Protein AF-0000000070216362 (afdb_homodimer)

Foldseek 3Di:
DPQPQPQPFPQPDPPPPPDDQVLLLVLLVVLLVVLQVVVVVVCVVDVPDPLDPPPVLSVLQSGSVLLVQLLSQLRRGPCSQAPQDQVLPDDSNDQDSLLSLLSSLLSLVRGDDDSNSVSNVSCLVSSLVVLVVVLVVLLVVLDQVVVDVNLLSSLNSLLSSLVSQCPDPDLVSVVCCVVPRLLSSVSSCVSNPLQPDDPPDPPVPDDDFPVVVLSNLSSLSSVLSSLLVQLVQCVQWLDQGSDDLVSHFRFHHDDSCLNNQNDRVSNVVCCVVQPAHPVPGGRLSVLLCQQLDPDDDDLVPHPVLSHDALVSLLSNLSVLLNVLLVCLVVVNLQVSLNSSLSSLVVSVSSLVVNVVVCVVVVRDDHGCSVCSVVSSVSSNVLSVCSNVVHDPQVSNDSDTGSDSVSVVVVCVVPVVPPVD/DPQPQPQPFPQPDPPPPPDDQVLLLVLLVVLLVVLQVVVVVCCVVDVPDPLDPPPVLSVLQSGSVLLVQLLSQLVRGPCSQAPQAQVLPDDSNDQDSLLSLLSSLLSLVRGDDDSNSVSNVSCLVSSLVVLLVVLVVLLVVLDQVVVDVNLLSSLNSLLSSLVSQLPDPDLVSVVCCVVPRLLSSVSSCVSNPLQPDDPPDPPVPDDDFPVVVLSNLSSLSSVLSSLLVQLVQCVQWLDQGSDDLVSHFRFHHDDSLLNNQNDRVSNVVCCVVQPAHSVPGGRLSVLLCQQLDPDDDDLVPHPVLSHDALVSLLSNLSVLLNVLLVCLVVVNLQVSLNSSLSSLVVSVSSLVVNVVVCVVVVDDDHGCSVCSVVSSVSSNVLSVCSNVVHDPQVSNDSDTGSDSVSVVVVCVVPVVPPVD

pLDDT: mean 84.96, std 16.27, range [23.52, 98.62]

Solvent-accessible surface area (backbone atoms only — not comparable to full-atom values): 45828 Å² total; per-residue (Å²): 130,85,71,58,76,40,54,64,35,76,60,68,65,78,71,74,75,75,62,60,63,64,61,42,32,54,53,37,48,50,49,52,49,52,51,51,56,48,47,56,26,44,40,47,28,44,82,78,57,74,76,63,78,56,61,72,42,43,66,42,33,60,33,40,68,42,40,53,51,11,41,49,26,18,46,50,52,52,30,39,67,57,65,54,70,55,63,70,77,60,42,91,83,71,52,56,62,52,30,52,49,24,42,26,58,54,1,23,79,65,38,74,88,40,70,22,33,58,34,41,64,79,39,48,68,57,51,46,53,50,35,50,52,52,36,51,51,47,55,72,63,56,59,57,54,92,73,30,70,63,54,57,42,35,52,50,18,46,52,43,40,49,55,50,50,55,69,46,96,38,48,70,55,33,47,47,40,56,56,56,46,49,51,50,50,54,49,44,41,56,71,53,48,61,57,53,77,76,78,66,69,77,67,77,88,55,81,68,52,58,69,57,44,49,53,50,52,38,44,34,26,50,54,49,52,52,48,46,53,36,21,45,40,22,71,54,22,36,38,79,59,87,67,45,50,59,52,44,66,53,39,51,73,68,60,64,70,61,64,52,38,79,42,59,68,52,34,54,51,45,60,68,66,42,83,52,59,69,87,70,38,53,16,64,39,53,49,53,50,49,39,39,41,91,67,76,68,55,81,91,69,34,71,58,69,68,59,58,51,72,68,54,52,51,52,45,51,36,48,50,38,36,37,52,50,49,28,47,22,55,70,38,40,86,51,36,44,68,38,51,53,46,21,55,53,49,49,50,53,53,47,54,52,51,48,52,56,40,54,70,65,71,51,72,72,33,43,70,60,75,44,41,68,58,52,46,46,52,41,52,49,52,53,51,32,56,73,71,66,54,60,85,44,73,58,60,42,67,55,68,49,70,49,62,59,41,50,50,53,41,43,62,73,67,44,76,63,69,87,106,130,85,72,60,75,41,56,65,38,76,62,69,66,79,70,76,75,76,63,61,62,63,61,42,32,54,53,37,47,49,47,51,50,53,51,52,57,48,46,56,28,44,43,47,31,44,80,78,57,74,72,63,77,55,62,73,43,43,65,42,33,60,33,41,67,43,41,53,49,11,40,49,26,18,48,47,53,51,29,42,65,58,66,55,70,55,62,70,77,60,42,93,82,70,53,56,63,51,29,52,50,24,41,26,57,56,1,23,79,64,37,73,88,38,69,24,35,59,33,41,64,80,39,50,68,58,50,46,52,52,36,51,50,52,36,50,52,46,56,72,63,58,58,56,53,93,74,30,71,62,53,57,41,36,52,49,17,48,51,43,40,49,55,50,50,55,68,45,97,40,49,69,54,33,47,47,41,56,56,56,44,49,49,50,49,54,50,43,41,56,71,54,48,60,58,51,77,78,77,65,71,78,67,78,89,55,82,69,50,58,70,58,44,52,55,51,50,38,44,34,27,51,53,48,52,51,48,46,53,36,20,46,40,21,72,56,21,35,38,80,60,87,67,46,50,61,53,44,66,51,40,51,72,67,61,63,71,58,65,50,38,77,42,61,67,51,34,54,50,44,61,68,66,42,85,48,58,68,88,69,39,53,16,64,38,54,49,55,50,50,39,39,41,89,67,77,68,55,82,90,70,34,72,58,70,67,58,58,51,71,68,57,51,48,50,45,49,35,49,50,39,36,39,52,50,49,27,47,21,56,72,38,39,86,51,36,43,66,39,51,53,44,21,55,52,50,49,50,53,52,48,54,53,51,50,52,55,38,53,70,63,70,52,72,71,35,44,68,59,75,44,42,65,59,53,45,47,53,42,51,49,50,54,52,32,57,71,70,66,54,62,85,43,74,60,61,42,68,53,67,50,71,48,61,59,40,49,51,51,40,42,64,73,69,44,75,61,70,85,107

Radius of gyration: 28.55 Å; Cα contacts (8 Å, |Δi|>4): 1078; chains: 2; bounding box: 65×82×64 Å

Structure (mmCIF, N/CA/C/O backbone):
data_AF-0000000070216362-model_v1
#
loop_
_entity.id
_entity.type
_entity.pdbx_description
1 polymer 'Transcription factor domain-containing protein'
#
loop_
_atom_site.group_PDB
_atom_site.id
_atom_site.type_symbol
_atom_site.label_atom_id
_atom_site.label_alt_id
_atom_site.label_comp_id
_atom_site.label_asym_id
_atom_site.label_entity_id
_atom_site.label_seq_id
_atom_site.pdbx_PDB_ins_code
_atom_site.Cartn_x
_atom_site.Cartn_y
_atom_site.Cartn_z
_atom_site.occupancy
_atom_site.B_iso_or_equiv
_atom_site.auth_seq_id
_atom_site.auth_comp_id
_atom_site.auth_asym_id
_atom_site.auth_atom_id
_atom_site.pdbx_PDB_model_num
ATOM 1 N N . MET A 1 1 ? -8.008 22.672 -13.289 1 23.52 1 MET A N 1
ATOM 2 C CA . MET A 1 1 ? -8.578 23.391 -12.156 1 23.52 1 MET A CA 1
ATOM 3 C C . MET A 1 1 ? -7.598 24.422 -11.625 1 23.52 1 MET A C 1
ATOM 5 O O . MET A 1 1 ? -6.461 24.094 -11.281 1 23.52 1 MET A O 1
ATOM 9 N N . ASP A 1 2 ? -7.785 25.562 -12.039 1 28.02 2 ASP A N 1
ATOM 10 C CA . ASP A 1 2 ? -7.008 26.734 -11.648 1 28.02 2 ASP A CA 1
ATOM 11 C C . ASP A 1 2 ? -7.082 26.953 -10.141 1 28.02 2 ASP A C 1
ATOM 13 O O . ASP A 1 2 ? -8.156 27.219 -9.594 1 28.02 2 ASP A O 1
ATOM 17 N N . THR A 1 3 ? -6.301 26.297 -9.398 1 32.84 3 THR A N 1
ATOM 18 C CA . THR A 1 3 ? -6.234 26.484 -7.953 1 32.84 3 THR A CA 1
ATOM 19 C C . THR A 1 3 ? -5.77 27.891 -7.613 1 32.84 3 THR A C 1
ATOM 21 O O . THR A 1 3 ? -4.578 28.203 -7.68 1 32.84 3 THR A O 1
ATOM 24 N N . GLY A 1 4 ? -6.539 28.828 -7.969 1 29.27 4 GLY A N 1
ATOM 25 C CA . GLY A 1 4 ? -6.223 30.172 -7.523 1 29.27 4 GLY A CA 1
ATOM 26 C C . GLY A 1 4 ? -5.914 30.25 -6.039 1 29.27 4 GLY A C 1
ATOM 27 O O . GLY A 1 4 ? -6.453 29.484 -5.246 1 29.27 4 GLY A O 1
ATOM 28 N N . ALA A 1 5 ? -4.809 30.812 -5.648 1 31.34 5 ALA A N 1
ATOM 29 C CA . ALA A 1 5 ? -4.145 31 -4.359 1 31.34 5 ALA A CA 1
ATOM 30 C C . ALA A 1 5 ? -5.012 31.828 -3.41 1 31.34 5 ALA A C 1
ATOM 32 O O . ALA A 1 5 ? -5.156 33.031 -3.586 1 31.34 5 ALA A O 1
ATOM 33 N N . ASP A 1 6 ? -6.121 31.516 -3.143 1 30.81 6 ASP A N 1
ATOM 34 C CA . ASP A 1 6 ? -6.738 32.344 -2.102 1 30.81 6 ASP A CA 1
ATOM 35 C C . ASP A 1 6 ? -6.082 32.094 -0.746 1 30.81 6 ASP A C 1
ATOM 37 O O . ASP A 1 6 ? -6.066 30.953 -0.257 1 30.81 6 ASP A O 1
ATOM 41 N N . VAL A 1 7 ? -5.113 32.875 -0.251 1 33.97 7 VAL A N 1
ATOM 42 C CA . VAL A 1 7 ? -4.129 32.781 0.823 1 33.97 7 VAL A CA 1
ATOM 43 C C . VAL A 1 7 ? -4.773 33.188 2.148 1 33.97 7 VAL A C 1
ATOM 45 O O . VAL A 1 7 ? -5.086 34.344 2.363 1 33.97 7 VAL A O 1
ATOM 48 N N . CYS A 1 8 ? -5.707 32.531 2.652 1 34.22 8 CYS A N 1
ATOM 49 C CA . CYS A 1 8 ? -6.121 33 3.967 1 34.22 8 CYS A CA 1
ATOM 50 C C . CYS A 1 8 ? -5.012 32.812 4.992 1 34.22 8 CYS A C 1
ATOM 52 O O . CYS A 1 8 ? -5.246 32.906 6.195 1 34.22 8 CYS A O 1
ATOM 54 N N . ALA A 1 9 ? -3.994 32.031 4.773 1 38.22 9 ALA A N 1
ATOM 55 C CA . ALA A 1 9 ? -2.988 31.844 5.816 1 38.22 9 ALA A CA 1
ATOM 56 C C . ALA A 1 9 ? -2.359 33.188 6.211 1 38.22 9 ALA A C 1
ATOM 58 O O . ALA A 1 9 ? -2.35 34.125 5.422 1 38.22 9 ALA A O 1
ATOM 59 N N . SER A 1 10 ? -2.197 33.406 7.508 1 41.31 10 SER A N 1
ATOM 60 C CA . SER A 1 10 ? -1.426 34.562 7.957 1 41.31 10 SER A CA 1
ATOM 61 C C . SER A 1 10 ? -0.171 34.75 7.109 1 41.31 10 SER A C 1
ATOM 63 O O . SER A 1 10 ? 0.496 33.781 6.75 1 41.31 10 SER A O 1
ATOM 65 N N . THR A 1 11 ? -0.285 35.719 6.215 1 45.47 11 THR A N 1
ATOM 66 C CA . THR A 1 11 ? 0.874 36.062 5.402 1 45.47 11 THR A CA 1
ATOM 67 C C . THR A 1 11 ? 2.104 36.281 6.281 1 45.47 11 THR A C 1
ATOM 69 O O . THR A 1 11 ? 2.061 37.062 7.242 1 45.47 11 THR A O 1
ATOM 72 N N . PRO A 1 12 ? 2.998 35.312 6.258 1 48.19 12 PRO A N 1
ATOM 73 C CA . PRO A 1 12 ? 4.234 35.562 7.004 1 48.19 12 PRO A CA 1
ATOM 74 C C . PRO A 1 12 ? 4.734 37 6.852 1 48.19 12 PRO A C 1
ATOM 76 O O . PRO A 1 12 ? 4.703 37.562 5.75 1 48.19 12 PRO A O 1
ATOM 79 N N . THR A 1 13 ? 4.418 37.844 7.82 1 43.16 13 THR A N 1
ATOM 80 C CA . THR A 1 13 ? 5.094 39.125 7.789 1 43.16 13 THR A CA 1
ATOM 81 C C . THR A 1 13 ? 6.602 38.969 7.68 1 43.16 13 THR A C 1
ATOM 83 O O . THR A 1 13 ? 7.152 37.969 8.164 1 43.16 13 THR A O 1
ATOM 86 N N . ALA A 1 14 ? 7.195 39.469 6.656 1 44.91 14 ALA A N 1
ATOM 87 C CA . ALA A 1 14 ? 8.641 39.469 6.453 1 44.91 14 ALA A CA 1
ATOM 88 C C . ALA A 1 14 ? 9.383 39.469 7.785 1 44.91 14 ALA A C 1
ATOM 90 O O . ALA A 1 14 ? 9.227 40.375 8.594 1 44.91 14 ALA A O 1
ATOM 91 N N . SER A 1 15 ? 9.445 38.375 8.414 1 43.44 15 SER A N 1
ATOM 92 C CA . SER A 1 15 ? 10.227 38.469 9.648 1 43.44 15 SER A CA 1
ATOM 93 C C . SER A 1 15 ? 11.5 39.281 9.438 1 43.44 15 SER A C 1
ATOM 95 O O . SER A 1 15 ? 12.188 39.125 8.43 1 43.44 15 SER A O 1
ATOM 97 N N . GLY A 1 16 ? 11.547 40.344 9.914 1 43.34 16 GLY A N 1
ATOM 98 C CA . GLY A 1 16 ? 12.68 41.219 10.148 1 43.34 16 GLY A CA 1
ATOM 99 C C . GLY A 1 16 ? 13.945 40.469 10.531 1 43.34 16 GLY A C 1
ATOM 100 O O . GLY A 1 16 ? 14.828 41.031 11.18 1 43.34 16 GLY A O 1
ATOM 101 N N . ARG A 1 17 ? 13.914 39.156 10.648 1 49.12 17 ARG A N 1
ATOM 102 C CA . ARG A 1 17 ? 15.141 38.625 11.234 1 49.12 17 ARG A CA 1
ATOM 103 C C . ARG A 1 17 ? 16.328 38.844 10.297 1 49.12 17 ARG A C 1
ATOM 105 O O . ARG A 1 17 ? 16.422 38.188 9.266 1 49.12 17 ARG A O 1
ATOM 112 N N . SER A 1 18 ? 16.734 39.906 10.195 1 52.41 18 SER A N 1
ATOM 113 C CA . SER A 1 18 ? 17.859 40.531 9.5 1 52.41 18 SER A CA 1
ATOM 114 C C . SER A 1 18 ? 19.156 39.781 9.742 1 52.41 18 SER A C 1
ATOM 116 O O . SER A 1 18 ? 19.953 40.156 10.594 1 52.41 18 SER A O 1
ATOM 118 N N . GLN A 1 19 ? 19.062 38.469 9.883 1 63.22 19 GLN A N 1
ATOM 119 C CA . GLN A 1 19 ? 20.438 37.938 9.984 1 63.22 19 GLN A CA 1
ATOM 120 C C . GLN A 1 19 ? 21.203 38.156 8.68 1 63.22 19 GLN A C 1
ATOM 122 O O . GLN A 1 19 ? 20.594 38.25 7.609 1 63.22 19 GLN A O 1
ATOM 127 N N . PRO A 1 20 ? 22.422 38.281 8.852 1 72.81 20 PRO A N 1
ATOM 128 C CA . PRO A 1 20 ? 23.266 38.562 7.699 1 72.81 20 PRO A CA 1
ATOM 129 C C . PRO A 1 20 ? 23.203 37.469 6.629 1 72.81 20 PRO A C 1
ATOM 131 O O . PRO A 1 20 ? 23.188 36.281 6.949 1 72.81 20 PRO A O 1
ATOM 134 N N . ILE A 1 21 ? 22.938 37.812 5.48 1 82.69 21 ILE A N 1
ATOM 135 C CA . ILE A 1 21 ? 22.906 37 4.273 1 82.69 21 ILE A CA 1
ATOM 136 C C . ILE A 1 21 ? 24.109 36.062 4.25 1 82.69 21 ILE A C 1
ATOM 138 O O . ILE A 1 21 ? 24.016 34.938 3.736 1 82.69 21 ILE A O 1
ATOM 142 N N . ALA A 1 22 ? 25.109 36.469 4.996 1 84.75 22 ALA A N 1
ATOM 143 C CA . ALA A 1 22 ? 26.328 35.688 5 1 84.75 22 ALA A CA 1
ATOM 144 C C . ALA A 1 22 ? 26.156 34.375 5.77 1 84.75 22 ALA A C 1
ATOM 146 O O . ALA A 1 22 ? 26.688 33.344 5.379 1 84.75 22 ALA A O 1
ATOM 147 N N . ILE A 1 23 ? 25.438 34.438 6.781 1 89.44 23 ILE A N 1
ATOM 148 C CA . ILE A 1 23 ? 25.203 33.219 7.59 1 89.44 23 ILE A CA 1
ATOM 149 C C . ILE A 1 23 ? 24.359 32.219 6.809 1 89.44 23 ILE A C 1
ATOM 151 O O . ILE A 1 23 ? 24.656 31.031 6.801 1 89.44 23 ILE A O 1
ATOM 155 N N . LEU A 1 24 ? 23.422 32.75 6.168 1 93.25 24 LEU A N 1
ATOM 156 C CA . LEU A 1 24 ? 22.578 31.891 5.359 1 93.25 24 LEU A CA 1
ATOM 157 C C . LEU A 1 24 ? 23.375 31.266 4.215 1 93.25 24 LEU A C 1
ATOM 159 O O . LEU A 1 24 ? 23.172 30.094 3.875 1 93.25 24 LEU A O 1
ATOM 163 N N . GLN A 1 25 ? 24.281 32.094 3.658 1 94.75 25 GLN A N 1
ATOM 164 C CA . GLN A 1 25 ? 25.078 31.562 2.547 1 94.75 25 GLN A CA 1
ATOM 165 C C . GLN A 1 25 ? 25.953 30.391 2.994 1 94.75 25 GLN A C 1
ATOM 167 O O . GLN A 1 25 ? 26.156 29.453 2.238 1 94.75 25 GLN A O 1
ATOM 172 N N . SER A 1 26 ? 26.438 30.484 4.164 1 94.06 26 SER A N 1
ATOM 173 C CA . SER A 1 26 ? 27.25 29.375 4.684 1 94.06 26 SER A CA 1
ATOM 174 C C . SER A 1 26 ? 26.438 28.094 4.781 1 94.06 26 SER A C 1
ATOM 176 O O . SER A 1 26 ? 26.938 27.016 4.457 1 94.06 26 SER A O 1
ATOM 178 N N . ARG A 1 27 ? 25.281 28.203 5.223 1 95 27 ARG A N 1
ATOM 179 C CA . ARG A 1 27 ? 24.391 27.047 5.328 1 95 27 ARG A CA 1
ATOM 180 C C . ARG A 1 27 ? 24.047 26.484 3.951 1 95 27 ARG A C 1
ATOM 182 O O . ARG A 1 27 ? 24.016 25.281 3.754 1 95 27 ARG A O 1
ATOM 189 N N . VAL A 1 28 ? 23.781 27.344 3.078 1 96.38 28 VAL A N 1
ATOM 190 C CA . VAL A 1 28 ? 23.469 26.969 1.706 1 96.38 28 VAL A CA 1
ATOM 191 C C . VAL A 1 28 ? 24.656 26.25 1.073 1 96.38 28 VAL A C 1
ATOM 193 O O . VAL A 1 28 ? 24.484 25.266 0.369 1 96.38 28 VAL A O 1
ATOM 196 N N . ASP A 1 29 ? 25.812 26.766 1.372 1 95.56 29 ASP A N 1
ATOM 197 C CA . ASP A 1 29 ? 27.031 26.125 0.873 1 95.56 29 ASP A CA 1
ATOM 198 C C . ASP A 1 29 ? 27.188 24.719 1.438 1 95.56 29 ASP A C 1
ATOM 200 O O . ASP A 1 29 ? 27.609 23.797 0.731 1 95.56 29 ASP A O 1
ATOM 204 N N . GLU A 1 30 ? 26.891 24.625 2.646 1 95.75 30 GLU A N 1
ATOM 205 C CA . GLU A 1 30 ? 26.953 23.297 3.27 1 95.75 30 GLU A CA 1
ATOM 206 C C . GLU A 1 30 ? 25.984 22.328 2.596 1 95.75 30 GLU A C 1
ATOM 208 O O . GLU A 1 30 ? 26.344 21.188 2.324 1 95.75 30 GLU A O 1
ATOM 213 N N . LEU A 1 31 ? 24.812 22.766 2.371 1 95.94 31 LEU A N 1
ATOM 214 C CA . LEU A 1 31 ? 23.812 21.953 1.704 1 95.94 31 LEU A CA 1
ATOM 215 C C . LEU A 1 31 ? 24.281 21.547 0.31 1 95.94 31 LEU A C 1
ATOM 217 O O . LEU A 1 31 ? 24.156 20.375 -0.076 1 95.94 31 LEU A O 1
ATOM 221 N N . CYS A 1 32 ? 24.781 22.484 -0.406 1 95.12 32 CYS A N 1
ATOM 222 C CA . CYS A 1 32 ? 25.297 22.219 -1.744 1 95.12 32 CYS A CA 1
ATOM 223 C C . CYS A 1 32 ? 26.422 21.188 -1.697 1 95.12 32 CYS A C 1
ATOM 225 O O . CYS A 1 32 ? 26.469 20.281 -2.533 1 95.12 32 CYS A O 1
ATOM 227 N N . SER A 1 33 ? 27.266 21.328 -0.725 1 93.88 33 SER A N 1
ATOM 228 C CA . SER A 1 33 ? 28.375 20.391 -0.555 1 93.88 33 SER A CA 1
ATOM 229 C C . SER A 1 33 ? 27.875 18.984 -0.242 1 93.88 33 SER A C 1
ATOM 231 O O . SER A 1 33 ? 28.391 18 -0.776 1 93.88 33 SER A O 1
ATOM 233 N N . GLN A 1 34 ? 26.906 18.906 0.606 1 93.19 34 GLN A N 1
ATOM 234 C CA . GLN A 1 34 ? 26.344 17.609 0.946 1 93.19 34 GLN A CA 1
ATOM 235 C C . GLN A 1 34 ? 25.688 16.953 -0.267 1 93.19 34 GLN A C 1
ATOM 237 O O . GLN A 1 34 ? 25.812 15.75 -0.482 1 93.19 34 GLN A O 1
ATOM 242 N N . LEU A 1 35 ? 24.984 17.734 -1.055 1 92.44 35 LEU A N 1
ATOM 243 C CA . LEU A 1 35 ? 24.328 17.219 -2.258 1 92.44 35 LEU A CA 1
ATOM 244 C C . LEU A 1 35 ? 25.375 16.75 -3.27 1 92.44 35 LEU A C 1
ATOM 246 O O . LEU A 1 35 ? 25.172 15.719 -3.926 1 92.44 35 LEU A O 1
ATOM 250 N N . PHE A 1 36 ? 26.406 17.531 -3.346 1 89.31 36 PHE A N 1
ATOM 251 C CA . PHE A 1 36 ? 27.484 17.141 -4.246 1 89.31 36 PHE A CA 1
ATOM 252 C C . PHE A 1 36 ? 28.125 15.828 -3.811 1 89.31 36 PHE A C 1
ATOM 254 O O . PHE A 1 36 ? 28.344 14.938 -4.637 1 89.31 36 PHE A O 1
ATOM 261 N N . SER A 1 37 ? 28.406 15.703 -2.576 1 87.38 37 SER A N 1
ATOM 262 C CA . SER A 1 37 ? 28.953 14.461 -2.043 1 87.38 37 SER A CA 1
ATOM 263 C C . SER A 1 37 ? 28 13.289 -2.27 1 87.38 37 SER A C 1
ATOM 265 O O . SER A 1 37 ? 28.438 12.188 -2.615 1 87.38 37 SER A O 1
ATOM 267 N N . PHE A 1 38 ? 26.75 13.562 -2.125 1 87 38 PHE A N 1
ATOM 268 C CA . PHE A 1 38 ? 25.734 12.555 -2.322 1 87 38 PHE A CA 1
ATOM 269 C C . PHE A 1 38 ? 25.688 12.102 -3.777 1 87 38 PHE A C 1
ATOM 271 O O . PHE A 1 38 ? 25.484 10.922 -4.062 1 87 38 PHE A O 1
ATOM 278 N N . SER A 1 39 ? 25.781 13.008 -4.723 1 82.94 39 SER A N 1
ATOM 279 C CA . SER A 1 39 ? 25.75 12.695 -6.148 1 82.94 39 SER A CA 1
ATOM 280 C C . SER A 1 39 ? 26.906 11.773 -6.531 1 82.94 39 SER A C 1
ATOM 282 O O . SER A 1 39 ? 26.766 10.938 -7.422 1 82.94 39 SER A O 1
ATOM 284 N N . LYS A 1 40 ? 27.953 11.953 -5.938 1 78.94 40 LYS A N 1
ATOM 285 C CA . LYS A 1 40 ? 29.109 11.109 -6.203 1 78.94 40 LYS A CA 1
ATOM 286 C C . LYS A 1 40 ? 28.875 9.68 -5.723 1 78.94 40 LYS A C 1
ATOM 288 O O . LYS A 1 40 ? 29.297 8.719 -6.375 1 78.94 40 LYS A O 1
ATOM 293 N N . THR A 1 41 ? 28.156 9.656 -4.758 1 71.19 41 THR A N 1
ATOM 294 C CA . THR A 1 41 ? 27.859 8.336 -4.219 1 71.19 41 THR A CA 1
ATOM 295 C C . THR A 1 41 ? 26.828 7.613 -5.098 1 71.19 41 THR A C 1
ATOM 297 O O . THR A 1 41 ? 26.922 6.398 -5.281 1 71.19 41 THR A O 1
ATOM 300 N N . ARG A 1 42 ? 25.875 8.281 -5.723 1 65.88 42 ARG A N 1
ATOM 301 C CA . ARG A 1 42 ? 24.844 7.707 -6.582 1 65.88 42 ARG A CA 1
ATOM 302 C C . ARG A 1 42 ? 25.438 7.297 -7.93 1 65.88 42 ARG A C 1
ATOM 304 O O . ARG A 1 42 ? 25.047 6.273 -8.492 1 65.88 42 ARG A O 1
ATOM 311 N N . ARG A 1 43 ? 26.078 8.297 -8.758 1 56.03 43 ARG A N 1
ATOM 312 C CA . ARG A 1 43 ? 26.719 8.016 -10.039 1 56.03 43 ARG A CA 1
ATOM 313 C C . ARG A 1 43 ? 27.531 6.727 -9.977 1 56.03 43 ARG A C 1
ATOM 315 O O . ARG A 1 43 ? 27.516 5.93 -10.922 1 56.03 43 ARG A O 1
ATOM 322 N N . THR A 1 44 ? 28.172 6.734 -9.141 1 47.12 44 THR A N 1
ATOM 323 C CA . THR A 1 44 ? 28.984 5.527 -9.047 1 47.12 44 THR A CA 1
ATOM 324 C C . THR A 1 44 ? 28.094 4.285 -8.93 1 47.12 44 THR A C 1
ATOM 326 O O . THR A 1 44 ? 28.469 3.205 -9.391 1 47.12 44 THR A O 1
ATOM 329 N N . ALA A 1 45 ? 26.859 4.539 -8.508 1 45.31 45 ALA A N 1
ATOM 330 C CA . ALA A 1 45 ? 25.906 3.443 -8.391 1 45.31 45 ALA A CA 1
ATOM 331 C C . ALA A 1 45 ? 25.219 3.174 -9.727 1 45.31 45 ALA A C 1
ATOM 333 O O . ALA A 1 45 ? 24.938 2.021 -10.07 1 45.31 45 ALA A O 1
ATOM 334 N N . ASP A 1 46 ? 24.594 4.125 -10.391 1 47.66 46 ASP A N 1
ATOM 335 C CA . ASP A 1 46 ? 23.859 4.012 -11.648 1 47.66 46 ASP A CA 1
ATOM 336 C C . ASP A 1 46 ? 24.797 4.164 -12.844 1 47.66 46 ASP A C 1
ATOM 338 O O . ASP A 1 46 ? 25.469 5.184 -12.984 1 47.66 46 ASP A O 1
ATOM 342 N N . LEU A 1 47 ? 25.328 3.07 -13.406 1 40.12 47 LEU A N 1
ATOM 343 C CA . LEU A 1 47 ? 26.156 3.107 -14.602 1 40.12 47 LEU A CA 1
ATOM 344 C C . LEU A 1 47 ? 25.688 4.191 -15.562 1 40.12 47 LEU A C 1
ATOM 346 O O . LEU A 1 47 ? 26.484 4.773 -16.297 1 40.12 47 LEU A O 1
ATOM 350 N N . ASP A 1 48 ? 24.562 4.012 -16.031 1 41.56 48 ASP A N 1
ATOM 351 C CA . ASP A 1 48 ? 24.156 4.695 -17.266 1 41.56 48 ASP A CA 1
ATOM 352 C C . ASP A 1 48 ? 23.906 6.18 -17 1 41.56 48 ASP A C 1
ATOM 354 O O . ASP A 1 48 ? 23.625 6.941 -17.938 1 41.56 48 ASP A O 1
ATOM 358 N N . CYS A 1 49 ? 23.312 6.484 -15.805 1 41.59 49 CYS A N 1
ATOM 359 C CA . CYS A 1 49 ? 22.75 7.82 -15.93 1 41.59 49 CYS A CA 1
ATOM 360 C C . CYS A 1 49 ? 23.812 8.891 -15.688 1 41.59 49 CYS A C 1
ATOM 362 O O . CYS A 1 49 ? 24.547 8.836 -14.703 1 41.59 49 CYS A O 1
ATOM 364 N N . GLY A 1 50 ? 24.281 9.367 -16.547 1 46.34 50 GLY A N 1
ATOM 365 C CA . GLY A 1 50 ? 25 10.602 -16.812 1 46.34 50 GLY A CA 1
ATOM 366 C C . GLY A 1 50 ? 24.656 11.719 -15.836 1 46.34 50 GLY A C 1
ATOM 367 O O . GLY A 1 50 ? 24.844 12.898 -16.141 1 46.34 50 GLY A O 1
ATOM 368 N N . ASP A 1 51 ? 23.859 11.445 -14.789 1 52.47 51 ASP A N 1
ATOM 369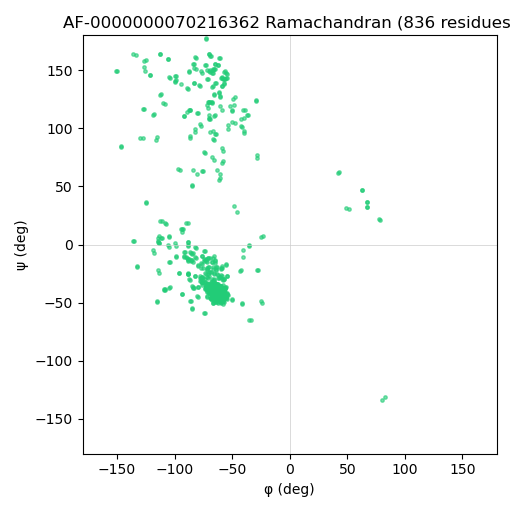 C CA . ASP A 1 51 ? 23.406 12.711 -14.227 1 52.47 51 ASP A CA 1
ATOM 370 C C . ASP A 1 51 ? 24.531 13.398 -13.453 1 52.47 51 ASP A C 1
ATOM 372 O O . ASP A 1 51 ? 24.938 12.938 -12.383 1 52.47 51 ASP A O 1
ATOM 376 N N . ILE A 1 52 ? 25.391 14.016 -14.164 1 64.62 52 ILE A N 1
ATOM 377 C CA . ILE A 1 52 ? 26.375 14.992 -13.727 1 64.62 52 ILE A CA 1
ATOM 378 C C . ILE A 1 52 ? 25.688 16.062 -12.875 1 64.62 52 ILE A C 1
ATOM 380 O O . ILE A 1 52 ? 24.625 16.562 -13.227 1 64.62 52 ILE A O 1
ATOM 384 N N . PHE A 1 53 ? 26.125 16.078 -11.531 1 82 53 PHE A N 1
ATOM 385 C CA . PHE A 1 53 ? 25.703 17.203 -10.711 1 82 53 PHE A CA 1
ATOM 386 C C . PHE A 1 53 ? 25.688 18.484 -11.531 1 82 53 PHE A C 1
ATOM 388 O O . PHE A 1 53 ? 26.719 18.906 -12.078 1 82 53 PHE A O 1
ATOM 395 N N . PRO A 1 54 ? 24.578 18.984 -11.758 1 86.19 54 PRO A N 1
ATOM 396 C CA . PRO A 1 54 ? 24.5 20.172 -12.602 1 86.19 54 PRO A CA 1
ATOM 397 C C . PRO A 1 54 ? 25.172 21.391 -11.977 1 86.19 54 PRO A C 1
ATOM 399 O O . PRO A 1 54 ? 24.484 22.266 -11.422 1 86.19 54 PRO A O 1
ATOM 402 N N . VAL A 1 55 ? 26.359 21.547 -12.227 1 85.94 55 VAL A N 1
ATOM 403 C CA . VAL A 1 55 ? 27.188 22.547 -11.562 1 85.94 55 VAL A CA 1
ATOM 404 C C . VAL A 1 55 ? 26.703 23.953 -11.938 1 85.94 55 VAL A C 1
ATOM 406 O O . VAL A 1 55 ? 26.656 24.844 -11.086 1 85.94 55 VAL A O 1
ATOM 409 N N . ASN A 1 56 ? 26.344 24.156 -13.156 1 86.75 56 ASN A N 1
ATOM 410 C CA . ASN A 1 56 ? 25.875 25.469 -13.594 1 86.75 56 ASN A CA 1
ATOM 411 C C . ASN A 1 56 ? 24.562 25.844 -12.93 1 86.75 56 ASN A C 1
ATOM 413 O O . ASN A 1 56 ? 24.391 27 -12.5 1 86.75 56 ASN A O 1
ATOM 417 N N . ALA A 1 57 ? 23.703 24.922 -12.836 1 90.06 57 ALA A N 1
ATOM 418 C CA . ALA A 1 57 ? 22.438 25.188 -12.164 1 90.06 57 ALA A CA 1
ATOM 419 C C . ALA A 1 57 ? 22.641 25.406 -10.664 1 90.06 57 ALA A C 1
ATOM 421 O O . ALA A 1 57 ? 21.953 26.219 -10.055 1 90.06 57 ALA A O 1
ATOM 422 N N . ALA A 1 58 ? 23.609 24.734 -10.148 1 92.56 58 ALA A N 1
ATOM 423 C CA . ALA A 1 58 ? 23.875 24.844 -8.711 1 92.56 58 ALA A CA 1
ATOM 424 C C . ALA A 1 58 ? 24.281 26.25 -8.336 1 92.56 58 ALA A C 1
ATOM 426 O O . ALA A 1 58 ? 23.922 26.75 -7.262 1 92.56 58 ALA A O 1
ATOM 427 N N . LYS A 1 59 ? 25 26.875 -9.211 1 90.31 59 LYS A N 1
ATOM 428 C CA . LYS A 1 59 ? 25.469 28.234 -8.953 1 90.31 59 LYS A CA 1
ATOM 429 C C . LYS A 1 59 ? 24.281 29.203 -8.828 1 90.31 59 LYS A C 1
ATOM 431 O O . LYS A 1 59 ? 24.328 30.125 -8.023 1 90.31 59 LYS A O 1
ATOM 436 N N . ALA A 1 60 ? 23.328 28.922 -9.555 1 91.75 60 ALA A N 1
ATOM 437 C CA . ALA A 1 60 ? 22.156 29.797 -9.562 1 91.75 60 ALA A CA 1
ATOM 438 C C . ALA A 1 60 ? 21.203 29.438 -8.422 1 91.75 60 ALA A C 1
ATOM 440 O O . ALA A 1 60 ? 20.578 30.312 -7.832 1 91.75 60 ALA A O 1
ATOM 441 N N . VAL A 1 61 ? 21.078 28.234 -8.102 1 94.19 61 VAL A N 1
ATOM 442 C CA . VAL A 1 61 ? 20.078 27.719 -7.172 1 94.19 61 VAL A CA 1
ATOM 443 C C . VAL A 1 61 ? 20.547 27.953 -5.738 1 94.19 61 VAL A C 1
ATOM 445 O O . VAL A 1 61 ? 19.766 28.422 -4.895 1 94.19 61 VAL A O 1
ATOM 448 N N . PHE A 1 62 ? 21.812 27.672 -5.488 1 95.5 62 PHE A N 1
ATOM 449 C CA . PHE A 1 62 ? 22.266 27.625 -4.105 1 95.5 62 PHE A CA 1
ATOM 450 C C . PHE A 1 62 ? 22.922 28.953 -3.711 1 95.5 62 PHE A C 1
ATOM 452 O O . PHE A 1 62 ? 24.094 29 -3.354 1 95.5 62 PHE A O 1
ATOM 459 N N . THR A 1 63 ? 22.109 29.922 -3.719 1 94.94 63 THR A N 1
ATOM 460 C CA . THR A 1 63 ? 22.438 31.25 -3.197 1 94.94 63 THR A CA 1
ATOM 461 C C . THR A 1 63 ? 21.484 31.656 -2.088 1 94.94 63 THR A C 1
ATOM 463 O O . THR A 1 63 ? 20.312 31.266 -2.105 1 94.94 63 THR A O 1
ATOM 466 N N . ALA A 1 64 ? 22.031 32.375 -1.142 1 94.81 64 ALA A N 1
ATOM 467 C CA . ALA A 1 64 ? 21.203 32.844 -0.026 1 94.81 64 ALA A CA 1
ATOM 468 C C . ALA A 1 64 ? 20 33.656 -0.522 1 94.81 64 ALA A C 1
ATOM 470 O O . ALA A 1 64 ? 18.906 33.531 0.018 1 94.81 64 ALA A O 1
ATOM 471 N N . GLU A 1 65 ? 20.188 34.406 -1.551 1 92.12 65 GLU A N 1
ATOM 472 C CA . GLU A 1 65 ? 19.125 35.25 -2.104 1 92.12 65 GLU A CA 1
ATOM 473 C C . GLU A 1 65 ? 18 34.375 -2.676 1 92.12 65 GLU A C 1
ATOM 475 O O . GLU A 1 65 ? 16.828 34.656 -2.422 1 92.12 65 GLU A O 1
ATOM 480 N N . ASN A 1 66 ? 18.359 33.469 -3.441 1 94.25 66 ASN A N 1
ATOM 481 C CA . ASN A 1 66 ? 17.344 32.562 -4.023 1 94.25 66 ASN A CA 1
ATOM 482 C C . ASN A 1 66 ? 16.594 31.797 -2.945 1 94.25 66 ASN A C 1
ATOM 484 O O . ASN A 1 66 ? 15.367 31.641 -3.041 1 94.25 66 ASN A O 1
ATOM 488 N N . PHE A 1 67 ? 17.312 31.344 -1.956 1 95.75 67 PHE A N 1
ATOM 489 C CA . PHE A 1 67 ? 16.703 30.594 -0.87 1 95.75 67 PHE A CA 1
ATOM 490 C C . PHE A 1 67 ? 15.695 31.453 -0.116 1 95.75 67 PHE A C 1
ATOM 492 O O . PHE A 1 67 ? 14.586 31.016 0.175 1 95.75 67 PHE A O 1
ATOM 499 N N . GLU A 1 68 ? 16.078 32.625 0.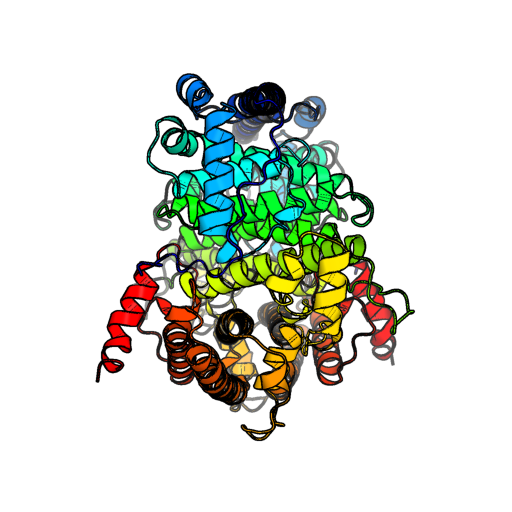182 1 93.56 68 GLU A N 1
ATOM 500 C CA . GLU A 1 68 ? 15.18 33.531 0.888 1 93.56 68 GLU A CA 1
ATOM 501 C C . GLU A 1 68 ? 13.906 33.812 0.085 1 93.56 68 GLU A C 1
ATOM 503 O O . GLU A 1 68 ? 12.805 33.781 0.639 1 93.56 68 GLU A O 1
ATOM 508 N N . GLU A 1 69 ? 14.109 33.969 -1.179 1 92.94 69 GLU A N 1
ATOM 509 C CA . GLU A 1 69 ? 12.961 34.25 -2.045 1 92.94 69 GLU A CA 1
ATOM 510 C C . GLU A 1 69 ? 12.031 33.031 -2.115 1 92.94 69 GLU A C 1
ATOM 512 O O . GLU A 1 69 ? 10.805 33.188 -2.051 1 92.94 69 GLU A O 1
ATOM 517 N N . CYS A 1 70 ? 12.617 31.938 -2.283 1 94.81 70 CYS A N 1
ATOM 518 C CA . CYS A 1 70 ? 11.836 30.703 -2.398 1 94.81 70 CYS A CA 1
ATOM 519 C C . CYS A 1 70 ? 11.117 30.391 -1.091 1 94.81 70 CYS A C 1
ATOM 521 O O . CYS A 1 70 ? 9.953 29.984 -1.1 1 94.81 70 CYS A O 1
ATOM 523 N N . VAL A 1 71 ? 11.805 30.547 0.048 1 94.69 71 VAL A N 1
ATOM 524 C CA . VAL A 1 71 ? 11.188 30.297 1.344 1 94.69 71 VAL A CA 1
ATOM 525 C C . VAL A 1 71 ? 10 31.234 1.544 1 94.69 71 VAL A C 1
ATOM 527 O O . VAL A 1 71 ? 8.938 30.812 2.002 1 94.69 71 VAL A O 1
ATOM 530 N N . TRP A 1 72 ? 10.203 32.438 1.133 1 92.19 72 TRP A N 1
ATOM 531 C CA . TRP A 1 72 ? 9.117 33.406 1.238 1 92.19 72 TRP A CA 1
ATOM 532 C C . TRP A 1 72 ? 7.934 33 0.371 1 92.19 72 TRP A C 1
ATOM 534 O O . TRP A 1 72 ? 6.781 33.062 0.808 1 92.19 72 TRP A O 1
ATOM 544 N N . ALA A 1 73 ? 8.242 32.594 -0.781 1 92.94 73 ALA A N 1
ATOM 545 C CA . ALA A 1 73 ? 7.188 32.156 -1.694 1 92.94 73 ALA A CA 1
ATOM 546 C C . ALA A 1 73 ? 6.441 30.953 -1.139 1 92.94 73 ALA A C 1
ATOM 548 O O . ALA A 1 73 ? 5.219 30.844 -1.268 1 92.94 73 ALA A O 1
ATOM 549 N N . TYR A 1 74 ? 7.156 30.062 -0.557 1 94.19 74 TYR A N 1
ATOM 550 C CA . TYR A 1 74 ? 6.527 28.891 0.043 1 94.19 74 TYR A CA 1
ATOM 551 C C . TYR A 1 74 ? 5.504 29.297 1.096 1 94.19 74 TYR A C 1
ATOM 553 O O . TYR A 1 74 ? 4.359 28.844 1.068 1 94.19 74 TYR A O 1
ATOM 561 N N . PHE A 1 75 ? 5.887 30.125 2.004 1 93 75 PHE A N 1
ATOM 562 C CA . PHE A 1 75 ? 5.051 30.453 3.158 1 93 75 PHE A CA 1
ATOM 563 C C . PHE A 1 75 ? 3.92 31.391 2.766 1 93 75 PHE A C 1
ATOM 565 O O . PHE A 1 75 ? 2.871 31.406 3.414 1 93 75 PHE A O 1
ATOM 572 N N . THR A 1 76 ? 4.039 32.094 1.653 1 89.62 76 THR A N 1
ATOM 573 C CA . THR A 1 76 ? 3.016 33.062 1.29 1 89.62 76 THR A CA 1
ATOM 574 C C . THR A 1 76 ? 2.012 32.438 0.316 1 89.62 76 THR A C 1
ATOM 576 O O . THR A 1 76 ? 0.856 32.875 0.261 1 89.62 76 THR A O 1
ATOM 579 N N . VAL A 1 77 ? 2.484 31.438 -0.384 1 86.81 77 VAL A N 1
ATOM 580 C CA . VAL A 1 77 ? 1.607 30.938 -1.438 1 86.81 77 VAL A CA 1
ATOM 581 C C . VAL A 1 77 ? 1.185 29.516 -1.123 1 86.81 77 VAL A C 1
ATOM 583 O O . VAL A 1 77 ? -0.009 29.203 -1.103 1 86.81 77 VAL A O 1
ATOM 586 N N . PHE A 1 78 ? 2.102 28.656 -0.806 1 84.81 78 PHE A N 1
ATOM 587 C CA . PHE A 1 78 ? 1.791 27.25 -0.655 1 84.81 78 PHE A CA 1
ATOM 588 C C . PHE A 1 78 ? 1.296 26.953 0.755 1 84.81 78 PHE A C 1
ATOM 590 O O . PHE A 1 78 ? 0.275 26.281 0.932 1 84.81 78 PHE A O 1
ATOM 597 N N . HIS A 1 79 ? 1.939 27.391 1.73 1 87.44 79 HIS A N 1
ATOM 598 C CA . HIS A 1 79 ? 1.714 27.031 3.127 1 87.44 79 HIS A CA 1
ATOM 599 C C . HIS A 1 79 ? 0.281 27.328 3.549 1 87.44 79 HIS A C 1
ATOM 601 O O . HIS A 1 79 ? -0.347 26.547 4.254 1 87.44 79 HIS A O 1
ATOM 607 N N . PRO A 1 80 ? -0.265 28.391 3.117 1 83.94 80 PRO A N 1
ATOM 608 C CA . PRO A 1 80 ? -1.634 28.688 3.547 1 83.94 80 PRO A CA 1
ATOM 609 C C . PRO A 1 80 ? -2.643 27.656 3.064 1 83.94 80 PRO A C 1
ATOM 611 O O . PRO A 1 80 ? -3.713 27.5 3.66 1 83.94 80 PRO A O 1
ATOM 614 N N . GLN A 1 81 ? -2.316 26.969 2.092 1 81.12 81 GLN A N 1
ATOM 615 C CA . GLN A 1 81 ? -3.225 25.953 1.567 1 81.12 81 GLN A CA 1
ATOM 616 C C . GLN A 1 81 ? -3.17 24.688 2.408 1 81.12 81 GLN A C 1
ATOM 618 O O . GLN A 1 81 ? -4.184 24 2.584 1 81.12 81 GLN A O 1
ATOM 623 N N . GLN A 1 82 ? -2.064 24.438 2.814 1 85.19 82 GLN A N 1
ATOM 624 C CA . GLN A 1 82 ? -1.853 23.266 3.652 1 85.19 82 GLN A CA 1
ATOM 625 C C . GLN A 1 82 ? -0.753 23.516 4.68 1 85.19 82 GLN A C 1
ATOM 627 O O . GLN A 1 82 ? 0.376 23.047 4.516 1 85.19 82 GLN A O 1
ATOM 632 N N . PRO A 1 83 ? -1.167 24.094 5.723 1 91.94 83 PRO A N 1
ATOM 633 C CA . PRO A 1 83 ? -0.159 24.484 6.715 1 91.94 83 PRO A CA 1
ATOM 634 C C . PRO A 1 83 ? 0.455 23.281 7.43 1 91.94 83 PRO A C 1
ATOM 636 O O . PRO A 1 83 ? -0.216 22.641 8.234 1 91.94 83 PRO A O 1
ATOM 639 N N . LEU A 1 84 ? 1.65 23.016 7.105 1 96.31 84 LEU A N 1
ATOM 640 C CA . LEU A 1 84 ? 2.398 21.906 7.691 1 96.31 84 LEU A CA 1
ATOM 641 C C . LEU A 1 84 ? 3.408 22.406 8.711 1 96.31 84 LEU A C 1
ATOM 643 O O . LEU A 1 84 ? 3.572 21.812 9.781 1 96.31 84 LEU A O 1
ATOM 647 N N . LEU A 1 85 ? 4.02 23.547 8.445 1 96.62 85 LEU A N 1
ATOM 648 C CA . LEU A 1 85 ? 5.094 24.078 9.273 1 96.62 85 LEU A CA 1
ATOM 649 C C . LEU A 1 85 ? 4.59 25.234 10.141 1 96.62 85 LEU A C 1
ATOM 651 O O . LEU A 1 85 ? 3.689 25.969 9.727 1 96.62 85 LEU A O 1
ATOM 655 N N . HIS A 1 86 ? 5.109 25.281 11.32 1 95.38 86 HIS A N 1
ATOM 656 C CA . HIS A 1 86 ? 4.883 26.469 12.141 1 95.38 86 HIS A CA 1
ATOM 657 C C . HIS A 1 86 ? 5.77 27.625 11.695 1 95.38 86 HIS A C 1
ATOM 659 O O . HIS A 1 86 ? 6.926 27.719 12.102 1 95.38 86 HIS A O 1
ATOM 665 N N . TRP A 1 87 ? 5.207 28.484 11.023 1 92.19 87 TRP A N 1
ATOM 666 C CA . TRP A 1 87 ? 5.988 29.469 10.297 1 92.19 87 TRP A CA 1
ATOM 667 C C . TRP A 1 87 ? 6.676 30.438 11.258 1 92.19 87 TRP A C 1
ATOM 669 O O . TRP A 1 87 ? 7.836 30.812 11.055 1 92.19 87 TRP A O 1
ATOM 679 N N . PRO A 1 88 ? 6.066 30.781 12.414 1 92.19 88 PRO A N 1
ATOM 680 C CA . PRO A 1 88 ? 6.742 31.75 13.289 1 92.19 88 PRO A CA 1
ATOM 681 C C . PRO A 1 88 ? 8.047 31.203 13.867 1 92.19 88 PRO A C 1
ATOM 683 O O . PRO A 1 88 ? 8.969 31.984 14.148 1 92.19 88 PRO A O 1
ATOM 686 N N . THR A 1 89 ? 8.109 29.906 14.055 1 91.88 89 THR A N 1
ATOM 687 C CA . THR A 1 89 ? 9.32 29.344 14.648 1 91.88 89 THR A CA 1
ATOM 688 C C . THR A 1 89 ? 10.234 28.781 13.57 1 91.88 89 THR A C 1
ATOM 690 O O . THR A 1 89 ? 11.312 28.266 13.867 1 91.88 89 THR A O 1
ATOM 693 N N . PHE A 1 90 ? 9.82 28.859 12.336 1 94.31 90 PHE A N 1
ATOM 694 C CA . PHE A 1 90 ? 10.68 28.391 11.25 1 94.31 90 PHE A CA 1
ATOM 695 C C . PHE A 1 90 ? 11.875 29.312 11.07 1 94.31 90 PHE A C 1
ATOM 697 O O . PHE A 1 90 ? 11.711 30.531 10.875 1 94.31 90 PHE A O 1
ATOM 704 N N . ASP A 1 91 ? 13.07 28.734 11.172 1 92.81 91 ASP A N 1
ATOM 705 C CA . ASP A 1 91 ? 14.305 29.516 11.039 1 92.81 91 ASP A CA 1
ATOM 706 C C . ASP A 1 91 ? 15.227 28.891 10 1 92.81 91 ASP A C 1
ATOM 708 O O . ASP A 1 91 ? 15.781 27.812 10.219 1 92.81 91 ASP A O 1
ATOM 712 N N . MET A 1 92 ? 15.516 29.578 8.898 1 93.25 92 MET A N 1
ATOM 713 C CA . MET A 1 92 ? 16.344 29.078 7.805 1 93.25 92 MET A CA 1
ATOM 714 C C . MET A 1 92 ? 17.766 28.828 8.273 1 93.25 92 MET A C 1
ATOM 716 O O . MET A 1 92 ? 18.5 28.047 7.664 1 93.25 92 MET A O 1
ATOM 720 N N . HIS A 1 93 ? 18.094 29.438 9.375 1 92.12 93 HIS A N 1
ATOM 721 C CA . HIS A 1 93 ? 19.469 29.344 9.852 1 92.12 93 HIS A CA 1
ATOM 722 C C . HIS A 1 93 ? 19.656 28.141 10.758 1 92.12 93 HIS A C 1
ATOM 724 O O . HIS A 1 93 ? 20.797 27.75 11.039 1 92.12 93 HIS A O 1
ATOM 730 N N . SER A 1 94 ? 18.578 27.516 11.172 1 91.88 94 SER A N 1
ATOM 731 C CA . SER A 1 94 ? 18.766 26.438 12.156 1 91.88 94 SER A CA 1
ATOM 732 C C . SER A 1 94 ? 17.984 25.188 11.758 1 91.88 94 SER A C 1
ATOM 734 O O . SER A 1 94 ? 18.266 24.094 12.266 1 91.88 94 SER A O 1
ATOM 736 N N . VAL A 1 95 ? 17.031 25.297 10.906 1 94.5 95 VAL A N 1
ATOM 737 C CA . VAL A 1 95 ? 16.219 24.141 10.508 1 94.5 95 VAL A CA 1
ATOM 738 C C . VAL A 1 95 ? 17.109 23.109 9.836 1 94.5 95 VAL A C 1
ATOM 740 O O . VAL A 1 95 ? 18.203 23.422 9.344 1 94.5 95 VAL A O 1
ATOM 743 N N . SER A 1 96 ? 16.719 21.844 9.867 1 95.31 96 SER A N 1
ATOM 744 C CA . SER A 1 96 ? 17.5 20.797 9.219 1 95.31 96 SER A CA 1
ATOM 745 C C . SER A 1 96 ? 17.688 21.094 7.73 1 95.31 96 SER A C 1
ATOM 747 O O . SER A 1 96 ? 16.797 21.656 7.09 1 95.31 96 SER A O 1
ATOM 749 N N . LEU A 1 97 ? 18.766 20.688 7.156 1 96.44 97 LEU A N 1
ATOM 750 C CA . LEU A 1 97 ? 19.094 21 5.77 1 96.44 97 LEU A CA 1
ATOM 751 C C . LEU A 1 97 ? 18.109 20.328 4.816 1 96.44 97 LEU A C 1
ATOM 753 O O . LEU A 1 97 ? 17.656 20.953 3.854 1 96.44 97 LEU A O 1
ATOM 757 N N . PRO A 1 98 ? 17.688 19.094 5.074 1 97.12 98 PRO A N 1
ATOM 758 C CA . PRO A 1 98 ? 16.672 18.5 4.195 1 97.12 98 PRO A CA 1
ATOM 759 C C . PRO A 1 98 ? 15.367 19.266 4.191 1 97.12 98 PRO A C 1
ATOM 761 O O . PRO A 1 98 ? 14.75 19.453 3.137 1 97.12 98 PRO A O 1
ATOM 764 N N . LEU A 1 99 ? 14.961 19.719 5.332 1 98 99 LEU A N 1
ATOM 765 C CA . LEU A 1 99 ? 13.719 20.469 5.375 1 98 99 LEU A CA 1
ATOM 766 C C . LEU A 1 99 ? 13.875 21.812 4.668 1 98 99 LEU A C 1
ATOM 768 O O . LEU A 1 99 ? 12.977 22.234 3.938 1 98 99 LEU A O 1
ATOM 772 N N . LEU A 1 100 ? 15.016 22.469 4.922 1 97.69 100 LEU A N 1
ATOM 773 C CA . LEU A 1 100 ? 15.289 23.719 4.219 1 97.69 100 LEU A CA 1
ATOM 774 C C . LEU A 1 100 ? 15.211 23.516 2.709 1 97.69 100 LEU A C 1
ATOM 776 O O . LEU A 1 100 ? 14.578 24.312 2.008 1 97.69 100 LEU A O 1
ATOM 780 N N . LEU A 1 101 ? 15.789 22.453 2.234 1 98 101 LEU A N 1
ATOM 781 C CA . LEU A 1 101 ? 15.797 22.141 0.812 1 98 101 LEU A CA 1
ATOM 782 C C . LEU A 1 101 ? 14.375 21.938 0.296 1 98 101 LEU A C 1
ATOM 784 O O . LEU A 1 101 ? 14.008 22.484 -0.745 1 98 101 LEU A O 1
ATOM 788 N N . ALA A 1 102 ? 13.578 21.172 1.013 1 98.12 102 ALA A N 1
ATOM 789 C CA . ALA A 1 102 ? 12.211 20.875 0.607 1 98.12 102 ALA A CA 1
ATOM 790 C C . ALA A 1 102 ? 11.375 22.156 0.534 1 98.12 102 ALA A C 1
ATOM 792 O O . ALA A 1 102 ? 10.594 22.328 -0.4 1 98.12 102 ALA A O 1
ATOM 793 N N . VAL A 1 103 ? 11.539 23 1.526 1 97.69 103 VAL A N 1
ATOM 794 C CA . VAL A 1 103 ? 10.797 24.266 1.567 1 97.69 103 VAL A CA 1
ATOM 795 C C . VAL A 1 103 ? 11.195 25.141 0.384 1 97.69 103 VAL A C 1
ATOM 797 O O . VAL A 1 103 ? 10.344 25.734 -0.277 1 97.69 103 VAL A O 1
ATOM 800 N N . VAL A 1 104 ? 12.477 25.188 0.087 1 97.19 104 VAL A N 1
ATOM 801 C CA . VAL A 1 104 ? 12.984 25.984 -1.019 1 97.19 104 VAL A CA 1
ATOM 802 C C . VAL A 1 104 ? 12.438 25.453 -2.34 1 97.19 104 VAL A C 1
ATOM 804 O O . VAL A 1 104 ? 11.953 26.219 -3.174 1 97.19 104 VAL A O 1
ATOM 807 N N . PHE A 1 105 ? 12.477 24.172 -2.521 1 96.88 105 PHE A N 1
ATOM 808 C CA . PHE A 1 105 ? 11.953 23.578 -3.74 1 96.88 105 PHE A CA 1
ATOM 809 C C . PHE A 1 105 ? 10.453 23.828 -3.863 1 96.88 105 PHE A C 1
ATOM 811 O O . PHE A 1 105 ? 9.961 24.188 -4.938 1 96.88 105 PHE A O 1
ATOM 818 N N . GLY A 1 106 ? 9.742 23.672 -2.773 1 95.31 106 GLY A N 1
ATOM 819 C CA . GLY A 1 106 ? 8.312 23.953 -2.779 1 95.31 106 GLY A CA 1
ATOM 820 C C . GLY A 1 106 ? 7.996 25.391 -3.15 1 95.31 106 GLY A C 1
ATOM 821 O O . GLY A 1 106 ? 7.031 25.641 -3.877 1 95.31 106 GLY A O 1
ATOM 822 N N . GLY A 1 107 ? 8.812 26.297 -2.662 1 95.19 107 GLY A N 1
ATOM 823 C CA . GLY A 1 107 ? 8.625 27.719 -2.953 1 95.19 107 GLY A CA 1
ATOM 824 C C . GLY A 1 107 ? 9.047 28.094 -4.355 1 95.19 107 GLY A C 1
ATOM 825 O O . GLY A 1 107 ? 8.5 29.031 -4.941 1 95.19 107 GLY A O 1
ATOM 826 N N . SER A 1 108 ? 9.984 27.391 -4.918 1 95 108 SER A N 1
ATOM 827 C CA . SER A 1 108 ? 10.562 27.75 -6.211 1 95 108 SER A CA 1
ATOM 828 C C . SER A 1 108 ? 9.516 27.703 -7.312 1 95 108 SER A C 1
ATOM 830 O O . SER A 1 108 ? 9.617 28.453 -8.297 1 95 108 SER A O 1
ATOM 832 N N . VAL A 1 109 ? 8.477 26.922 -7.141 1 92.25 109 VAL A N 1
ATOM 833 C CA . VAL A 1 109 ? 7.48 26.75 -8.195 1 92.25 109 VAL A CA 1
ATOM 834 C C . VAL A 1 109 ? 6.461 27.891 -8.109 1 92.25 109 VAL A C 1
ATOM 836 O O . VAL A 1 109 ? 5.66 28.078 -9.031 1 92.25 109 VAL A O 1
ATOM 839 N N . HIS A 1 110 ? 6.566 28.656 -7.059 1 88.06 110 HIS A N 1
ATOM 840 C CA . HIS A 1 110 ? 5.621 29.766 -6.879 1 88.06 110 HIS A CA 1
ATOM 841 C C . HIS A 1 110 ? 6.324 31.109 -6.965 1 88.06 110 HIS A C 1
ATOM 843 O O . HIS A 1 110 ? 5.688 32.156 -6.801 1 88.06 110 HIS A O 1
ATOM 849 N N . CYS A 1 111 ? 7.613 31.047 -7.238 1 86.06 111 CYS A N 1
ATOM 850 C CA . CYS A 1 111 ? 8.406 32.281 -7.371 1 86.06 111 CYS A CA 1
ATOM 851 C C . CYS A 1 111 ? 8.289 32.844 -8.773 1 86.06 111 CYS A C 1
ATOM 853 O O . CYS A 1 111 ? 7.957 32.125 -9.719 1 86.06 111 CYS A O 1
ATOM 855 N N . SER A 1 112 ? 8.508 34.125 -8.797 1 84.19 112 SER A N 1
ATOM 856 C CA . SER A 1 112 ? 8.742 34.719 -10.117 1 84.19 112 SER A CA 1
ATOM 857 C C . SER A 1 112 ? 9.891 34 -10.836 1 84.19 112 SER A C 1
ATOM 859 O O . SER A 1 112 ? 10.852 33.562 -10.203 1 84.19 112 SER A O 1
ATOM 861 N N . PRO A 1 113 ? 9.734 33.875 -12.039 1 85.19 113 PRO A N 1
ATOM 862 C CA . PRO A 1 113 ? 10.758 33.125 -12.773 1 85.19 113 PRO A CA 1
ATOM 863 C C . PRO A 1 113 ? 12.125 33.812 -12.734 1 85.19 113 PRO A C 1
ATOM 865 O O . PRO A 1 113 ? 12.32 34.844 -13.367 1 85.19 113 PRO A O 1
ATOM 868 N N . THR A 1 114 ? 12.898 33.469 -11.914 1 84.69 114 THR A N 1
ATOM 869 C CA . THR A 1 114 ? 14.312 33.812 -11.859 1 84.69 114 THR A CA 1
ATOM 870 C C . THR A 1 114 ? 15.172 32.625 -12.266 1 84.69 114 THR A C 1
ATOM 872 O O . THR A 1 114 ? 14.695 31.484 -12.289 1 84.69 114 THR A O 1
ATOM 875 N N . ASP A 1 115 ? 16.328 32.938 -12.633 1 82.25 115 ASP A N 1
ATOM 876 C CA . ASP A 1 115 ? 17.234 31.828 -12.992 1 82.25 115 ASP A CA 1
ATOM 877 C C . ASP A 1 115 ? 17.344 30.828 -11.852 1 82.25 115 ASP A C 1
ATOM 879 O O . ASP A 1 115 ? 17.359 29.609 -12.086 1 82.25 115 ASP A O 1
ATOM 883 N N . GLY A 1 116 ? 17.438 31.312 -10.695 1 82.81 116 GLY A N 1
ATOM 884 C CA . GLY A 1 116 ? 17.547 30.453 -9.539 1 82.81 116 GLY A CA 1
ATOM 885 C C . GLY A 1 116 ? 16.312 29.594 -9.32 1 82.81 116 GLY A C 1
ATOM 886 O O . GLY A 1 116 ? 16.422 28.375 -9.125 1 82.81 116 GLY A O 1
ATOM 887 N N 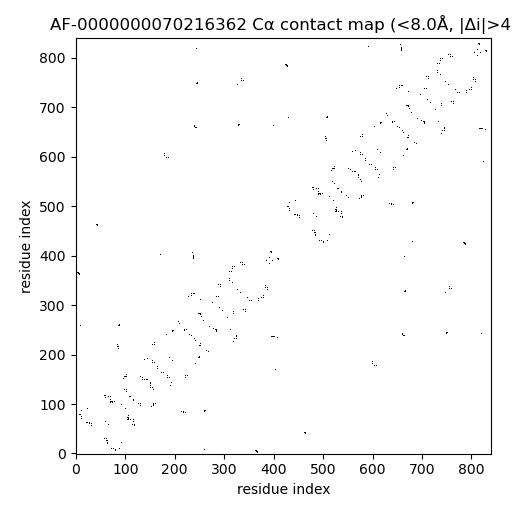. ALA A 1 117 ? 15.234 30.188 -9.406 1 83.75 117 ALA A N 1
ATOM 888 C CA . ALA A 1 117 ? 13.977 29.484 -9.188 1 83.75 117 ALA A CA 1
ATOM 889 C C . ALA A 1 117 ? 13.734 28.453 -10.289 1 83.75 117 ALA A C 1
ATOM 891 O O . ALA A 1 117 ? 13.367 27.297 -10 1 83.75 117 ALA A O 1
ATOM 892 N N . LEU A 1 118 ? 14.062 28.766 -11.492 1 85.25 118 LEU A N 1
ATOM 893 C CA . LEU A 1 118 ? 13.828 27.875 -12.633 1 85.25 118 LEU A CA 1
ATOM 894 C C . LEU A 1 118 ? 14.82 26.719 -12.617 1 85.25 118 LEU A C 1
ATOM 896 O O . LEU A 1 118 ? 14.461 25.594 -12.977 1 85.25 118 LEU A O 1
ATOM 900 N N . SER A 1 119 ? 15.922 27.047 -12.133 1 89.56 119 SER A N 1
ATOM 901 C CA . SER A 1 119 ? 16.969 26.047 -12.141 1 89.56 119 SER A CA 1
ATOM 902 C C . SER A 1 119 ? 16.766 25.016 -11.039 1 89.56 119 SER A C 1
ATOM 904 O O . SER A 1 119 ? 17.375 23.953 -11.055 1 89.56 119 SER A O 1
ATOM 906 N N . CYS A 1 120 ? 15.938 25.328 -10.086 1 92.69 120 CYS A N 1
ATOM 907 C CA . CYS A 1 120 ? 15.672 24.406 -8.992 1 92.69 120 CYS A CA 1
ATOM 908 C C . CYS A 1 120 ? 15.141 23.078 -9.516 1 92.69 120 CYS A C 1
ATOM 910 O O . CYS A 1 120 ? 15.383 22.031 -8.93 1 92.69 120 CYS A O 1
ATOM 912 N N . ARG A 1 121 ? 14.461 23.141 -10.602 1 90.06 121 ARG A N 1
ATOM 913 C CA . ARG A 1 121 ? 13.805 21.953 -11.164 1 90.06 121 ARG A CA 1
ATOM 914 C C . ARG A 1 121 ? 14.828 20.875 -11.492 1 90.06 121 ARG A C 1
ATOM 916 O O . ARG A 1 121 ? 14.523 19.672 -11.414 1 90.06 121 ARG A O 1
ATOM 923 N N . ALA A 1 122 ? 15.977 21.297 -11.766 1 91 122 ALA A N 1
ATOM 924 C CA . ALA A 1 122 ? 17.047 20.359 -12.117 1 91 122 ALA A CA 1
ATOM 925 C C . ALA A 1 122 ? 17.438 19.516 -10.922 1 91 122 ALA A C 1
ATOM 927 O O . ALA A 1 122 ? 18.062 18.453 -11.078 1 91 122 ALA A O 1
ATOM 928 N N . PHE A 1 123 ? 17.016 19.938 -9.727 1 93.69 123 PHE A N 1
ATOM 929 C CA . PHE A 1 123 ? 17.5 19.266 -8.531 1 93.69 123 PHE A CA 1
ATOM 930 C C . PHE A 1 123 ? 16.359 18.531 -7.82 1 93.69 123 PHE A C 1
ATOM 932 O O . PHE A 1 123 ? 16.578 17.906 -6.781 1 93.69 123 PHE A O 1
ATOM 939 N N . PHE A 1 124 ? 15.164 18.547 -8.328 1 93.44 124 PHE A N 1
ATOM 940 C CA . PHE A 1 124 ? 14.023 17.984 -7.625 1 93.44 124 PHE A CA 1
ATOM 941 C C . PHE A 1 124 ? 14.227 16.5 -7.363 1 93.44 124 PHE A C 1
ATOM 943 O O . PHE A 1 124 ? 14.086 16.031 -6.227 1 93.44 124 PHE A O 1
ATOM 950 N N . ASP A 1 125 ? 14.656 15.75 -8.422 1 89.69 125 ASP A N 1
ATOM 951 C CA . ASP A 1 125 ? 14.844 14.312 -8.273 1 89.69 125 ASP A CA 1
ATOM 952 C C . ASP A 1 125 ? 15.992 14 -7.324 1 89.69 125 ASP A C 1
ATOM 954 O O . ASP A 1 125 ? 15.875 13.141 -6.457 1 89.69 125 ASP A O 1
ATOM 958 N N . PHE A 1 126 ? 17 14.742 -7.512 1 89.75 126 PHE A N 1
ATOM 959 C CA . PHE A 1 126 ? 18.188 14.555 -6.684 1 89.75 126 PHE A CA 1
ATOM 960 C C . PHE A 1 126 ? 17.891 14.922 -5.234 1 89.75 126 PHE A C 1
ATOM 962 O O . PHE A 1 126 ? 18.312 14.219 -4.312 1 89.75 126 PHE A O 1
ATOM 969 N N . GLY A 1 127 ? 17.312 16.094 -5.074 1 94.19 127 GLY A N 1
ATOM 970 C CA . GLY A 1 127 ? 16.938 16.531 -3.738 1 94.19 127 GLY A CA 1
ATOM 971 C C . GLY A 1 127 ? 16.016 15.555 -3.039 1 94.19 127 GLY A C 1
ATOM 972 O O . GLY A 1 127 ? 16.125 15.328 -1.832 1 94.19 127 GLY A O 1
ATOM 973 N N . GLU A 1 128 ? 15.102 14.961 -3.795 1 95.44 128 GLU A N 1
ATOM 974 C CA . GLU A 1 128 ? 14.203 13.945 -3.266 1 95.44 128 GLU A CA 1
ATOM 975 C C . GLU A 1 128 ? 14.977 12.75 -2.715 1 95.44 128 GLU A C 1
ATOM 977 O O . GLU A 1 128 ? 14.734 12.312 -1.589 1 95.44 128 GLU A O 1
ATOM 982 N N . GLU A 1 129 ? 15.898 12.266 -3.502 1 92.44 129 GLU A N 1
ATOM 983 C CA . GLU A 1 129 ? 16.703 11.125 -3.07 1 92.44 129 GLU A CA 1
ATOM 984 C C . GLU A 1 129 ? 17.516 11.469 -1.824 1 92.44 129 GLU A C 1
ATOM 986 O O . GLU A 1 129 ? 17.641 10.641 -0.919 1 92.44 129 GLU A O 1
ATOM 991 N N . PHE A 1 130 ? 18.047 12.586 -1.813 1 94.44 130 PHE A N 1
ATOM 992 C CA . PHE A 1 130 ? 18.828 13.047 -0.67 1 94.44 130 PHE A CA 1
ATOM 993 C C . PHE A 1 130 ? 17.969 13.109 0.585 1 94.44 130 PHE A C 1
ATOM 995 O O . PHE A 1 130 ? 18.375 12.617 1.644 1 94.44 130 PHE A O 1
ATOM 1002 N N . ILE A 1 131 ? 16.812 13.695 0.496 1 97 131 ILE A N 1
ATOM 1003 C CA . ILE A 1 131 ? 15.898 13.852 1.617 1 97 131 ILE A CA 1
ATOM 1004 C C . ILE A 1 131 ? 15.5 12.484 2.156 1 97 131 ILE A C 1
ATOM 1006 O O . ILE A 1 131 ? 15.5 12.258 3.369 1 97 131 ILE A O 1
ATOM 1010 N N . PHE A 1 132 ? 15.25 11.555 1.312 1 94.69 132 PHE A N 1
ATOM 1011 C CA . PHE A 1 132 ? 14.789 10.25 1.758 1 94.69 132 PHE A CA 1
ATOM 1012 C C . PHE A 1 132 ? 15.945 9.422 2.309 1 94.69 132 PHE A C 1
ATOM 1014 O O . PHE A 1 132 ? 15.75 8.578 3.186 1 94.69 132 PHE A O 1
ATOM 1021 N N . GLU A 1 133 ? 17.141 9.672 1.795 1 91.81 133 GLU A N 1
ATOM 1022 C CA . GLU A 1 133 ? 18.297 9.055 2.428 1 91.81 133 GLU A CA 1
ATOM 1023 C C . GLU A 1 133 ? 18.438 9.508 3.877 1 91.81 133 GLU A C 1
ATOM 1025 O O . GLU A 1 133 ? 18.703 8.688 4.766 1 91.81 133 GLU A O 1
ATOM 1030 N N . GLN A 1 134 ? 18.297 10.773 4.055 1 92.81 134 GLN A N 1
ATOM 1031 C CA . GLN A 1 134 ? 18.375 11.312 5.41 1 92.81 134 GLN A CA 1
ATOM 1032 C C . GLN A 1 134 ? 17.25 10.758 6.285 1 92.81 134 GLN A C 1
ATOM 1034 O O . GLN A 1 134 ? 17.469 10.453 7.457 1 92.81 134 GLN A O 1
ATOM 1039 N N . LEU A 1 135 ? 16.109 10.641 5.727 1 93.69 135 LEU A N 1
ATOM 1040 C CA . LEU A 1 135 ? 14.969 10.094 6.453 1 93.69 135 LEU A CA 1
ATOM 1041 C C . LEU A 1 135 ? 15.242 8.664 6.898 1 93.69 135 LEU A C 1
ATOM 1043 O O . LEU A 1 135 ? 14.945 8.297 8.039 1 93.69 135 LEU A O 1
ATOM 1047 N N . ARG A 1 136 ? 15.828 7.895 6.004 1 89.81 136 ARG A N 1
ATOM 1048 C CA . ARG A 1 136 ? 16.156 6.508 6.332 1 89.81 136 ARG A CA 1
ATOM 1049 C C . ARG A 1 136 ? 17.141 6.434 7.492 1 89.81 136 ARG A C 1
ATOM 1051 O O . ARG A 1 136 ? 17.016 5.566 8.359 1 89.81 136 ARG A O 1
ATOM 1058 N N . HIS A 1 137 ? 18.031 7.336 7.516 1 88.75 137 HIS A N 1
ATOM 1059 C CA . HIS A 1 137 ? 19.016 7.379 8.602 1 88.75 137 HIS A CA 1
ATOM 1060 C C . HIS A 1 137 ? 18.344 7.691 9.938 1 88.75 137 HIS A C 1
ATOM 1062 O O . HIS A 1 137 ? 18.672 7.094 10.961 1 88.75 137 HIS A O 1
ATOM 1068 N N . ILE A 1 138 ? 17.453 8.578 9.852 1 90 138 ILE A N 1
ATOM 1069 C CA . ILE A 1 138 ? 16.75 8.977 11.07 1 90 138 ILE A CA 1
ATOM 1070 C C . ILE A 1 138 ? 15.891 7.82 11.578 1 90 138 ILE A C 1
ATOM 1072 O O . ILE A 1 138 ? 15.883 7.523 12.773 1 90 138 ILE A O 1
ATOM 1076 N N . VAL A 1 139 ? 15.188 7.203 10.719 1 87.94 139 VAL A N 1
ATOM 1077 C CA . VAL A 1 139 ? 14.32 6.086 11.07 1 87.94 139 VAL A CA 1
ATOM 1078 C C . VAL A 1 139 ? 15.148 4.941 11.648 1 87.94 139 VAL A C 1
ATOM 1080 O O . VAL A 1 139 ? 14.758 4.312 12.625 1 87.94 139 VAL A O 1
ATOM 1083 N N . ALA A 1 140 ? 16.281 4.707 11.055 1 83.81 140 ALA A N 1
ATOM 1084 C CA . ALA A 1 140 ? 17.172 3.633 11.508 1 83.81 140 ALA A CA 1
ATOM 1085 C C . ALA A 1 140 ? 17.703 3.918 12.906 1 83.81 140 ALA A C 1
ATOM 1087 O O . ALA A 1 140 ? 17.922 2.994 13.695 1 83.81 140 ALA A O 1
ATOM 1088 N N . ALA A 1 141 ? 17.891 5.152 13.156 1 82.19 141 ALA A N 1
ATOM 1089 C CA . ALA A 1 141 ? 18.453 5.555 14.445 1 82.19 141 ALA A CA 1
ATOM 1090 C C . ALA A 1 141 ? 17.406 5.465 15.555 1 82.19 141 ALA A C 1
ATOM 1092 O O . ALA A 1 141 ? 17.75 5.453 16.734 1 82.19 141 ALA A O 1
ATOM 1093 N N . LYS A 1 142 ? 16.156 5.25 15.25 1 75 142 LYS A N 1
ATOM 1094 C CA . LYS A 1 142 ? 15.023 5.137 16.172 1 75 142 LYS A CA 1
ATOM 1095 C C . LYS A 1 142 ? 15.102 6.203 17.266 1 75 142 LYS A C 1
ATOM 1097 O O . LYS A 1 142 ? 15.133 5.879 18.453 1 75 142 LYS A O 1
ATOM 1102 N N . PRO A 1 143 ? 15.039 7.391 16.766 1 70.44 143 PRO A N 1
ATOM 1103 C CA . PRO A 1 143 ? 15.141 8.445 17.766 1 70.44 143 PRO A CA 1
ATOM 1104 C C . PRO A 1 143 ? 13.883 8.555 18.641 1 70.44 143 PRO A C 1
ATOM 1106 O O . PRO A 1 143 ? 12.828 8.039 18.266 1 70.44 143 PRO A O 1
ATOM 1109 N N . ASP A 1 144 ? 14.094 8.969 19.781 1 67.69 144 ASP A N 1
ATOM 1110 C CA . ASP A 1 144 ? 12.945 9.391 20.578 1 67.69 144 ASP A CA 1
ATOM 1111 C C . ASP A 1 144 ? 12.352 10.688 20.031 1 67.69 144 ASP A C 1
ATOM 1113 O O . ASP A 1 144 ? 13.023 11.719 20 1 67.69 144 ASP A O 1
ATOM 1117 N N . LEU A 1 145 ? 11.25 10.68 19.5 1 61.78 145 LEU A N 1
ATOM 1118 C CA . LEU A 1 145 ? 10.617 11.812 18.828 1 61.78 145 LEU A CA 1
ATOM 1119 C C . LEU A 1 145 ? 10.523 13.008 19.766 1 61.78 145 LEU A C 1
ATOM 1121 O O . LEU A 1 145 ? 10.688 14.156 19.344 1 61.78 145 LEU A O 1
ATOM 1125 N N . HIS A 1 146 ? 10.25 12.688 20.938 1 61.94 146 HIS A N 1
ATOM 1126 C CA . HIS A 1 146 ? 10.086 13.773 21.891 1 61.94 146 HIS A CA 1
ATOM 1127 C C . HIS A 1 146 ? 11.391 14.531 22.094 1 61.94 146 HIS A C 1
ATOM 1129 O O . HIS A 1 146 ? 11.383 15.719 22.438 1 61.94 146 HIS A O 1
ATOM 1135 N N . SER A 1 147 ? 12.32 13.891 21.641 1 61.22 147 SER A N 1
ATOM 1136 C CA . SER A 1 147 ? 13.586 14.508 22.016 1 61.22 147 SER A CA 1
ATOM 1137 C C . SER A 1 147 ? 14.359 14.969 20.781 1 61.22 147 SER A C 1
ATOM 1139 O O . SER A 1 147 ? 15.305 15.758 20.891 1 61.22 147 SER A O 1
ATOM 1141 N N . ASP A 1 148 ? 13.781 14.578 19.672 1 75.88 148 ASP A N 1
ATOM 1142 C CA . ASP A 1 148 ? 14.594 14.898 18.5 1 75.88 148 ASP A CA 1
ATOM 1143 C C . ASP A 1 148 ? 13.773 15.656 17.469 1 75.88 148 ASP A C 1
ATOM 1145 O O . ASP A 1 148 ? 13.109 15.047 16.625 1 75.88 148 ASP A O 1
ATOM 1149 N N . PRO A 1 149 ? 13.836 16.969 17.609 1 79.06 149 PRO A N 1
ATOM 1150 C CA . PRO A 1 149 ? 13.109 17.781 16.625 1 79.06 149 PRO A CA 1
ATOM 1151 C C . PRO A 1 149 ? 13.508 17.469 15.188 1 79.06 149 PRO A C 1
ATOM 1153 O O . PRO A 1 149 ? 12.719 17.688 14.266 1 79.06 149 PRO A O 1
ATOM 1156 N N . HIS A 1 150 ? 14.625 16.844 15.039 1 83.88 150 HIS A N 1
ATOM 1157 C CA . HIS A 1 150 ? 15.117 16.547 13.703 1 83.88 150 HIS A CA 1
ATOM 1158 C C . HIS A 1 150 ? 14.305 15.43 13.047 1 83.88 150 HIS A C 1
ATOM 1160 O O . HIS A 1 150 ? 14.188 15.383 11.82 1 83.88 150 HIS A O 1
ATOM 1166 N N . ALA A 1 151 ? 13.75 14.664 13.906 1 89.69 151 ALA A N 1
ATOM 1167 C CA . ALA A 1 151 ? 12.953 13.57 13.367 1 89.69 151 ALA A CA 1
ATOM 1168 C C . ALA A 1 151 ? 11.688 14.094 12.695 1 89.69 151 ALA A C 1
ATOM 1170 O O . ALA A 1 151 ? 11.367 13.711 11.57 1 89.69 151 ALA A O 1
ATOM 1171 N N . MET A 1 152 ? 11.086 15.031 13.32 1 92.06 152 MET A N 1
ATOM 1172 C CA . MET A 1 152 ? 9.867 15.609 12.758 1 92.06 152 MET A CA 1
ATOM 1173 C C . MET A 1 152 ? 10.172 16.391 11.484 1 92.06 152 MET A C 1
ATOM 1175 O O . MET A 1 152 ? 9.43 16.297 10.5 1 92.06 152 MET A O 1
ATOM 1179 N N . GLU A 1 153 ? 11.242 17.094 11.562 1 95.44 153 GLU A N 1
ATOM 1180 C CA . GLU A 1 153 ? 11.633 17.906 10.414 1 95.44 153 GLU A CA 1
ATOM 1181 C C . GLU A 1 153 ? 11.938 17.031 9.195 1 95.44 153 GLU A C 1
ATOM 1183 O O . GLU A 1 153 ? 11.664 17.406 8.062 1 95.44 153 GLU A O 1
ATOM 1188 N N . SER A 1 154 ? 12.523 15.898 9.477 1 95.5 154 SER A N 1
ATOM 1189 C CA . SER A 1 154 ? 12.844 14.992 8.375 1 95.5 154 SER A CA 1
ATOM 1190 C C . SER A 1 154 ? 11.578 14.469 7.703 1 95.5 154 SER A C 1
ATOM 1192 O O . SER A 1 154 ? 11.523 14.367 6.473 1 95.5 154 SER A O 1
ATOM 1194 N N . VAL A 1 155 ? 10.617 14.141 8.469 1 96.25 155 VAL A N 1
ATOM 1195 C CA . VAL A 1 155 ? 9.352 13.672 7.914 1 96.25 155 VAL A CA 1
ATOM 1196 C C . VAL A 1 155 ? 8.672 14.805 7.148 1 96.25 155 VAL A C 1
ATOM 1198 O O . VAL A 1 155 ? 8.141 14.594 6.059 1 96.25 155 VAL A O 1
ATOM 1201 N N . GLN A 1 156 ? 8.727 16 7.715 1 97.62 156 GLN A N 1
ATOM 1202 C CA . GLN A 1 156 ? 8.156 17.172 7.043 1 97.62 156 GLN A CA 1
ATOM 1203 C C . GLN A 1 156 ? 8.82 17.391 5.688 1 97.62 156 GLN A C 1
ATOM 1205 O O . GLN A 1 156 ? 8.141 17.703 4.703 1 97.62 156 GLN A O 1
ATOM 1210 N N . ALA A 1 157 ? 10.141 17.25 5.688 1 98.31 157 ALA A N 1
ATOM 1211 C CA . ALA A 1 157 ? 10.859 17.375 4.422 1 98.31 157 ALA A CA 1
ATOM 1212 C C . ALA A 1 157 ? 10.375 16.359 3.4 1 98.31 157 ALA A C 1
ATOM 1214 O O . ALA A 1 157 ? 10.125 16.703 2.242 1 98.31 157 ALA A O 1
ATOM 1215 N N . GLY A 1 158 ? 10.219 15.141 3.861 1 97.94 158 GLY A N 1
ATOM 1216 C CA . GLY A 1 158 ? 9.719 14.094 2.996 1 97.94 158 GLY A CA 1
ATOM 1217 C C . GLY A 1 158 ? 8.328 14.375 2.459 1 97.94 158 GLY A C 1
ATOM 1218 O O . GLY A 1 158 ? 8.07 14.195 1.267 1 97.94 158 GLY A O 1
ATOM 1219 N N . LEU A 1 159 ? 7.469 14.805 3.297 1 97.75 159 LEU A N 1
ATOM 1220 C CA . LEU A 1 159 ? 6.102 15.109 2.898 1 97.75 159 LEU A CA 1
ATOM 1221 C C . LEU A 1 159 ? 6.078 16.219 1.852 1 97.75 159 LEU A C 1
ATOM 1223 O O . LEU A 1 159 ? 5.375 16.109 0.845 1 97.75 159 LEU A O 1
ATOM 1227 N N . LEU A 1 160 ? 6.84 17.219 2.066 1 97.38 160 LEU A N 1
ATOM 1228 C CA . LEU A 1 160 ? 6.84 18.391 1.179 1 97.38 160 LEU A CA 1
ATOM 1229 C C . LEU A 1 160 ? 7.375 18.016 -0.2 1 97.38 160 LEU A C 1
ATOM 1231 O O . LEU A 1 160 ? 6.809 18.422 -1.22 1 97.38 160 LEU A O 1
ATOM 1235 N N . ILE A 1 161 ? 8.477 17.266 -0.244 1 97.31 161 ILE A N 1
ATOM 1236 C CA . ILE A 1 161 ? 9.07 16.938 -1.535 1 97.31 161 ILE A CA 1
ATOM 1237 C C . ILE A 1 161 ? 8.148 15.992 -2.303 1 97.31 161 ILE A C 1
ATOM 1239 O O . ILE A 1 161 ? 8.047 16.078 -3.529 1 97.31 161 ILE A O 1
ATOM 1243 N N . VAL A 1 162 ? 7.469 15.086 -1.602 1 95.94 162 VAL A N 1
ATOM 1244 C CA . VAL A 1 162 ? 6.531 14.18 -2.248 1 95.94 162 VAL A CA 1
ATOM 1245 C C . VAL A 1 162 ? 5.34 14.969 -2.793 1 95.94 162 VAL A C 1
ATOM 1247 O O . VAL A 1 162 ? 4.895 14.727 -3.918 1 95.94 162 VAL A O 1
ATOM 1250 N N . ALA A 1 163 ? 4.84 15.883 -1.979 1 94.12 163 ALA A N 1
ATOM 1251 C CA . ALA A 1 163 ? 3.738 16.719 -2.439 1 94.12 163 ALA A CA 1
ATOM 1252 C C . ALA A 1 163 ? 4.137 17.516 -3.682 1 94.12 163 ALA A C 1
ATOM 1254 O O . ALA A 1 163 ? 3.361 17.625 -4.637 1 94.12 163 ALA A O 1
ATOM 1255 N N . LEU A 1 164 ? 5.352 18.031 -3.672 1 93.69 164 LEU A N 1
ATOM 1256 C CA . LEU A 1 164 ? 5.855 18.812 -4.805 1 93.69 164 LEU A CA 1
ATOM 1257 C C . LEU A 1 164 ? 5.961 17.938 -6.051 1 93.69 164 LEU A C 1
ATOM 1259 O O . LEU A 1 164 ? 5.434 18.297 -7.109 1 93.69 164 LEU A O 1
ATOM 1263 N N . GLN A 1 165 ? 6.566 16.812 -5.926 1 92.94 165 GLN A N 1
ATOM 1264 C CA . GLN A 1 165 ? 6.809 15.922 -7.055 1 92.94 165 GLN A CA 1
ATOM 1265 C C . GLN A 1 165 ? 5.5 15.359 -7.605 1 92.94 165 GLN A C 1
ATOM 1267 O O . GLN A 1 165 ? 5.367 15.156 -8.812 1 92.94 165 GLN A O 1
ATOM 1272 N N . SER A 1 166 ? 4.543 15.109 -6.805 1 88.81 166 SER A N 1
ATOM 1273 C CA . SER A 1 166 ? 3.256 14.562 -7.215 1 88.81 166 SER A CA 1
ATOM 1274 C C . SER A 1 166 ? 2.438 15.586 -7.992 1 88.81 166 SER A C 1
ATOM 1276 O O . SER A 1 166 ? 1.483 15.234 -8.688 1 88.81 166 SER A O 1
ATOM 1278 N N . SER A 1 167 ? 2.771 16.828 -7.852 1 83.19 167 SER A N 1
ATOM 1279 C CA . SER A 1 167 ? 1.983 17.891 -8.461 1 83.19 167 SER A CA 1
ATOM 1280 C C . SER A 1 167 ? 2.391 18.125 -9.914 1 83.19 167 SER A C 1
ATOM 1282 O O . SER A 1 167 ? 1.679 18.797 -10.672 1 83.19 167 SER A O 1
ATOM 1284 N N . PHE A 1 168 ? 3.51 17.562 -10.25 1 79.94 168 PHE A N 1
ATOM 1285 C CA . PHE A 1 168 ? 3.961 17.766 -11.625 1 79.94 168 PHE A CA 1
ATOM 1286 C C . PHE A 1 168 ? 3.283 16.781 -12.57 1 79.94 168 PHE A C 1
ATOM 1288 O O . PHE A 1 168 ? 2.863 15.703 -12.148 1 79.94 168 PHE A O 1
ATOM 1295 N N . ASN A 1 169 ? 3.174 17.234 -13.773 1 76.94 169 ASN A N 1
ATOM 1296 C CA . ASN A 1 169 ? 2.477 16.422 -14.773 1 76.94 169 ASN A CA 1
ATOM 1297 C C . ASN A 1 169 ? 3.408 15.406 -15.422 1 76.94 169 ASN A C 1
ATOM 1299 O O . ASN A 1 169 ? 3.578 15.398 -16.641 1 76.94 169 ASN A O 1
ATOM 1303 N N . SER A 1 170 ? 4.105 14.664 -14.641 1 85 170 SER A N 1
ATOM 1304 C CA . SER A 1 170 ? 4.922 13.539 -15.086 1 85 170 SER A CA 1
ATOM 1305 C C . SER A 1 170 ? 4.438 12.227 -14.484 1 85 170 SER A C 1
ATOM 1307 O O . SER A 1 170 ? 4.578 12 -13.281 1 85 170 SER A O 1
ATOM 1309 N N . GLU A 1 171 ? 3.932 11.422 -15.344 1 83.12 171 GLU A N 1
ATOM 1310 C CA . GLU A 1 171 ? 3.395 10.141 -14.898 1 83.12 171 GLU A CA 1
ATOM 1311 C C . GLU A 1 171 ? 4.488 9.266 -14.289 1 83.12 171 GLU A C 1
ATOM 1313 O O . GLU A 1 171 ? 4.254 8.578 -13.297 1 83.12 171 GLU A O 1
ATOM 1318 N N . ALA A 1 172 ? 5.633 9.352 -14.883 1 81.25 172 ALA A N 1
ATOM 1319 C CA . ALA A 1 172 ? 6.75 8.547 -14.398 1 81.25 172 ALA A CA 1
ATOM 1320 C C . ALA A 1 172 ? 7.152 8.953 -12.984 1 81.25 172 ALA A C 1
ATOM 1322 O O . ALA A 1 172 ? 7.398 8.102 -12.133 1 81.25 172 ALA A O 1
ATOM 1323 N N . VAL A 1 173 ? 7.172 10.258 -12.734 1 84.88 173 VAL A N 1
ATOM 1324 C CA . VAL A 1 173 ? 7.539 10.773 -11.414 1 84.88 173 VAL A CA 1
ATOM 1325 C C . VAL A 1 173 ? 6.453 10.422 -10.406 1 84.88 173 VAL A C 1
ATOM 1327 O O . VAL A 1 173 ? 6.754 9.969 -9.297 1 84.88 173 VAL A O 1
ATOM 1330 N N . ARG A 1 174 ? 5.23 10.516 -10.82 1 85.81 174 ARG A N 1
ATOM 1331 C CA . ARG A 1 174 ? 4.117 10.195 -9.93 1 85.81 174 ARG A CA 1
ATOM 1332 C C . ARG A 1 174 ? 4.133 8.727 -9.531 1 85.81 174 ARG A C 1
ATOM 1334 O O . ARG A 1 174 ? 3.918 8.391 -8.367 1 85.81 174 ARG A O 1
ATOM 1341 N N . ARG A 1 175 ? 4.375 7.93 -10.484 1 83.19 175 ARG A N 1
ATOM 1342 C CA . ARG A 1 175 ? 4.426 6.496 -10.227 1 83.19 175 ARG A CA 1
ATOM 1343 C C . ARG A 1 175 ? 5.551 6.152 -9.25 1 83.19 175 ARG A C 1
ATOM 1345 O O . ARG A 1 175 ? 5.352 5.391 -8.305 1 83.19 175 ARG A O 1
ATOM 1352 N N . ARG A 1 176 ? 6.668 6.711 -9.492 1 83.81 176 ARG A N 1
ATOM 1353 C CA . ARG A 1 176 ? 7.812 6.465 -8.617 1 83.81 176 ARG A CA 1
ATOM 1354 C C . ARG A 1 176 ? 7.508 6.898 -7.191 1 83.81 176 ARG A C 1
ATOM 1356 O O . ARG A 1 176 ? 7.77 6.156 -6.242 1 83.81 176 ARG A O 1
ATOM 1363 N N . VAL A 1 177 ? 6.98 8.094 -7.07 1 86.31 177 VAL A N 1
ATOM 1364 C CA . VAL A 1 177 ? 6.688 8.656 -5.754 1 86.31 177 VAL A CA 1
ATOM 1365 C C . VAL A 1 177 ? 5.629 7.805 -5.055 1 86.31 177 VAL A C 1
ATOM 1367 O O . VAL A 1 177 ? 5.746 7.508 -3.865 1 86.31 177 VAL A O 1
ATOM 1370 N N . ARG A 1 178 ? 4.715 7.363 -5.805 1 84.12 178 ARG A N 1
ATOM 1371 C CA . ARG A 1 178 ? 3.623 6.562 -5.266 1 84.12 178 ARG A CA 1
ATOM 1372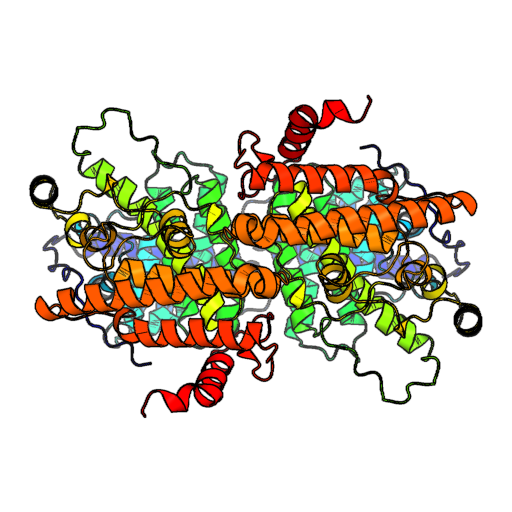 C C . ARG A 1 178 ? 4.121 5.191 -4.812 1 84.12 178 ARG A C 1
ATOM 1374 O O . ARG A 1 178 ? 3.732 4.703 -3.75 1 84.12 178 ARG A O 1
ATOM 1381 N N . VAL A 1 179 ? 4.961 4.625 -5.555 1 83.12 179 VAL A N 1
ATOM 1382 C CA . VAL A 1 179 ? 5.375 3.244 -5.336 1 83.12 179 VAL A CA 1
ATOM 1383 C C . VAL A 1 179 ? 6.484 3.199 -4.285 1 83.12 179 VAL A C 1
ATOM 1385 O O . VAL A 1 179 ? 6.5 2.307 -3.434 1 83.12 179 VAL A O 1
ATOM 1388 N N . SER A 1 180 ? 7.352 4.195 -4.328 1 86.69 180 SER A N 1
ATOM 1389 C CA . SER A 1 180 ? 8.555 4.062 -3.52 1 86.69 180 SER A CA 1
ATOM 1390 C C . SER A 1 180 ? 8.531 5.023 -2.332 1 86.69 180 SER A C 1
ATOM 1392 O O . SER A 1 180 ? 8.992 4.68 -1.241 1 86.69 180 SER A O 1
ATOM 1394 N N . ARG A 1 181 ? 8.031 6.234 -2.527 1 92.19 181 ARG A N 1
ATOM 1395 C CA . ARG A 1 181 ? 8.227 7.262 -1.51 1 92.19 181 ARG A CA 1
ATOM 1396 C C . ARG A 1 181 ? 7.047 7.305 -0.541 1 92.19 181 ARG A C 1
ATOM 1398 O O . ARG A 1 181 ? 7.238 7.371 0.675 1 92.19 181 ARG A O 1
ATOM 1405 N N . HIS A 1 182 ? 5.91 7.207 -1.083 1 91.44 182 HIS A N 1
ATOM 1406 C CA . HIS A 1 182 ? 4.727 7.301 -0.237 1 91.44 182 HIS A CA 1
ATOM 1407 C C . HIS A 1 182 ? 4.703 6.195 0.812 1 91.44 182 HIS A C 1
ATOM 1409 O O . HIS A 1 182 ? 4.547 6.465 2.004 1 91.44 182 HIS A O 1
ATOM 1415 N N . PRO A 1 183 ? 4.941 4.922 0.458 1 89 183 PRO A N 1
ATOM 1416 C CA . PRO A 1 183 ? 5 3.875 1.48 1 89 183 PRO A CA 1
ATOM 1417 C C . PRO A 1 183 ? 6.133 4.09 2.482 1 89 183 PRO A C 1
ATOM 1419 O O . PRO A 1 183 ? 5.973 3.801 3.67 1 89 183 PRO A O 1
ATOM 1422 N N . GLU A 1 184 ? 7.227 4.605 1.983 1 91.56 184 GLU A N 1
ATOM 1423 C CA . GLU A 1 184 ? 8.352 4.871 2.871 1 91.56 184 GLU A CA 1
ATOM 1424 C C . GLU A 1 184 ? 7.992 5.914 3.924 1 91.56 184 GLU A C 1
ATOM 1426 O O . GLU A 1 184 ? 8.43 5.82 5.074 1 91.56 184 GLU A O 1
ATOM 1431 N N . LEU A 1 185 ? 7.223 6.902 3.531 1 94.56 185 LEU A N 1
ATOM 1432 C CA . LEU A 1 185 ? 6.754 7.918 4.469 1 94.56 185 LEU A CA 1
ATOM 1433 C C . LEU A 1 185 ? 5.844 7.301 5.527 1 94.56 185 LEU A C 1
ATOM 1435 O O . LEU A 1 185 ? 5.941 7.641 6.707 1 94.56 185 LEU A O 1
ATOM 1439 N N . THR A 1 186 ? 5.008 6.391 5.141 1 92 186 THR A N 1
ATOM 1440 C CA . THR A 1 186 ? 4.105 5.73 6.078 1 92 186 THR A CA 1
ATOM 1441 C C . THR A 1 186 ? 4.895 4.922 7.105 1 92 186 THR A C 1
ATOM 1443 O O . THR A 1 186 ? 4.594 4.965 8.305 1 92 186 THR A O 1
ATOM 1446 N N . VAL A 1 187 ? 5.918 4.273 6.652 1 88.75 187 VAL A N 1
ATOM 1447 C CA . VAL A 1 187 ? 6.77 3.49 7.543 1 88.75 187 VAL A CA 1
ATOM 1448 C C . VAL A 1 187 ? 7.488 4.418 8.516 1 88.75 187 VAL A C 1
ATOM 1450 O O . VAL A 1 187 ? 7.609 4.109 9.703 1 88.75 187 VAL A O 1
ATOM 1453 N N . ALA A 1 188 ? 7.977 5.52 7.992 1 92.12 188 ALA A N 1
ATOM 1454 C CA . ALA A 1 188 ? 8.672 6.484 8.836 1 92.12 188 ALA A CA 1
ATOM 1455 C C . ALA A 1 188 ? 7.754 7.016 9.938 1 92.12 188 ALA A C 1
ATOM 1457 O O . ALA A 1 188 ? 8.141 7.062 11.109 1 92.12 188 ALA A O 1
ATOM 1458 N N . ILE A 1 189 ? 6.551 7.34 9.562 1 93.12 189 ILE A N 1
ATOM 1459 C CA . ILE A 1 189 ? 5.582 7.898 10.5 1 93.12 189 ILE A CA 1
ATOM 1460 C C . ILE A 1 189 ? 5.25 6.867 11.578 1 93.12 189 ILE A C 1
ATOM 1462 O O . ILE A 1 189 ? 5.172 7.199 12.758 1 93.12 189 ILE A O 1
ATOM 1466 N N . ARG A 1 190 ? 5.156 5.637 11.234 1 89.69 190 ARG A N 1
ATOM 1467 C CA . ARG A 1 190 ? 4.883 4.566 12.188 1 89.69 190 ARG A CA 1
ATOM 1468 C C . ARG A 1 190 ? 6.098 4.297 13.07 1 89.69 190 ARG A C 1
ATOM 1470 O O . ARG A 1 190 ? 5.965 4.152 14.281 1 89.69 190 ARG A O 1
ATOM 1477 N N . SER A 1 191 ? 7.254 4.242 12.43 1 87.62 191 SER A N 1
ATOM 1478 C CA . SER A 1 191 ? 8.484 3.92 13.141 1 87.62 191 SER A CA 1
ATOM 1479 C C . SER A 1 191 ? 8.82 4.992 14.172 1 87.62 191 SER A C 1
ATOM 1481 O O . SER A 1 191 ? 9.367 4.695 15.234 1 87.62 191 SER A O 1
ATOM 1483 N N . LEU A 1 192 ? 8.484 6.191 13.836 1 90.12 192 LEU A N 1
ATOM 1484 C CA . LEU A 1 192 ? 8.766 7.309 14.727 1 90.12 192 LEU A CA 1
ATOM 1485 C C . LEU A 1 192 ? 7.625 7.52 15.719 1 90.12 192 LEU A C 1
ATOM 1487 O O . LEU A 1 192 ? 7.613 8.5 16.469 1 90.12 192 LEU A O 1
ATOM 1491 N N . ARG A 1 193 ? 6.531 6.715 15.648 1 89 193 ARG A N 1
ATOM 1492 C CA . ARG A 1 193 ? 5.418 6.676 16.594 1 89 193 ARG A CA 1
ATOM 1493 C C . ARG A 1 193 ? 4.613 7.969 16.547 1 89 193 ARG A C 1
ATOM 1495 O O . ARG A 1 193 ? 4.152 8.453 17.578 1 89 193 ARG A O 1
ATOM 1502 N N . LEU A 1 194 ? 4.594 8.5 15.375 1 90.88 194 LEU A N 1
ATOM 1503 C CA . LEU A 1 194 ? 3.855 9.742 15.211 1 90.88 194 LEU A CA 1
ATOM 1504 C C . LEU A 1 194 ? 2.352 9.492 15.273 1 90.88 194 LEU A C 1
ATOM 1506 O O . LEU A 1 194 ? 1.572 10.43 15.484 1 90.88 194 LEU A O 1
ATOM 1510 N N . LEU A 1 195 ? 1.924 8.258 15.156 1 91.44 195 LEU A N 1
ATOM 1511 C CA . LEU A 1 195 ? 0.508 7.906 15.203 1 91.44 195 LEU A CA 1
ATOM 1512 C C . LEU A 1 195 ? 0.072 7.578 16.625 1 91.44 195 LEU A C 1
ATOM 1514 O O . LEU A 1 195 ? -1.121 7.422 16.891 1 91.44 195 LEU A O 1
ATOM 1518 N N . ASP A 1 196 ? 1.014 7.539 17.5 1 86.69 196 ASP A N 1
ATOM 1519 C CA . ASP A 1 196 ? 0.672 7.227 18.875 1 86.69 196 ASP A CA 1
ATOM 1520 C C . ASP A 1 196 ? -0.068 8.391 19.531 1 86.69 196 ASP A C 1
ATOM 1522 O O . ASP A 1 196 ? 0.225 9.555 19.266 1 86.69 196 ASP A O 1
ATOM 1526 N N . PRO A 1 197 ? -1.056 7.938 20.359 1 76.06 197 PRO A N 1
ATOM 1527 C CA . PRO A 1 197 ? -1.721 9.016 21.094 1 76.06 197 PRO A CA 1
ATOM 1528 C C . PRO A 1 197 ? -0.766 9.781 22 1 76.06 197 PRO A C 1
ATOM 1530 O O . PRO A 1 197 ? 0.164 9.203 22.562 1 76.06 197 PRO A O 1
ATOM 1533 N N . MET A 1 198 ? -0.816 11.086 21.891 1 63.25 198 MET A N 1
ATOM 1534 C CA . MET A 1 198 ? 0.038 11.875 22.781 1 63.25 198 MET A CA 1
ATOM 1535 C C . MET A 1 198 ? -0.38 11.695 24.234 1 63.25 198 MET A C 1
ATOM 1537 O O . MET A 1 198 ? -1.573 11.664 24.547 1 63.25 198 MET A O 1
ATOM 1541 N N . ILE A 1 199 ? 0.478 11.031 25.031 1 54.62 199 ILE A N 1
ATOM 1542 C CA . ILE A 1 199 ? 0.217 10.891 26.469 1 54.62 199 ILE A CA 1
ATOM 1543 C C . ILE A 1 199 ? 0.073 12.266 27.109 1 54.62 199 ILE A C 1
ATOM 1545 O O . ILE A 1 199 ? 1.023 13.055 27.125 1 54.62 199 ILE A O 1
ATOM 1549 N N . HIS A 1 200 ? -1.006 12.922 26.828 1 52.84 200 HIS A N 1
ATOM 1550 C CA . HIS A 1 200 ? -1.146 14.164 27.578 1 52.84 200 HIS A CA 1
ATOM 1551 C C . HIS A 1 200 ? -1.018 13.914 29.078 1 52.84 200 HIS A C 1
ATOM 1553 O O . HIS A 1 200 ? -1.586 12.953 29.609 1 52.84 200 HIS A O 1
ATOM 1559 N N . SER A 1 201 ? 0.094 14.164 29.594 1 45.12 201 SER A N 1
ATOM 1560 C CA . SER A 1 201 ? 0.085 14.25 31.047 1 45.12 201 SER A CA 1
ATOM 1561 C C . SER A 1 201 ? -1.271 14.719 31.562 1 45.12 201 SER A C 1
ATOM 1563 O O . SER A 1 201 ? -1.962 15.492 30.906 1 45.12 201 SER A O 1
ATOM 1565 N N . SER A 1 202 ? -1.861 13.984 32.375 1 44.34 202 SER A N 1
ATOM 1566 C CA . SER A 1 202 ? -3.07 14.086 33.188 1 44.34 202 SER A CA 1
ATOM 1567 C C . SER A 1 202 ? -3.4 15.539 33.531 1 44.34 202 SER A C 1
ATOM 1569 O O . SER A 1 202 ? -4.414 15.82 34.156 1 44.34 202 SER A O 1
ATOM 1571 N N . HIS A 1 203 ? -2.492 16.484 33.5 1 46.06 203 HIS A N 1
ATOM 1572 C CA . HIS A 1 203 ? -3.01 17.719 34.125 1 46.06 203 HIS A CA 1
ATOM 1573 C C . HIS A 1 203 ? -3.967 18.438 33.188 1 46.06 203 HIS A C 1
ATOM 1575 O O . HIS A 1 203 ? -3.541 19.266 32.375 1 46.06 203 HIS A O 1
ATOM 1581 N N . GLN A 1 204 ? -5.062 17.828 32.844 1 51.62 204 GLN A N 1
ATOM 1582 C CA . GLN A 1 204 ? -6.262 18.078 32.031 1 51.62 204 GLN A CA 1
ATOM 1583 C C . GLN A 1 204 ? -6.539 19.562 31.906 1 51.62 204 GLN A C 1
ATOM 1585 O O . GLN A 1 204 ? -7.004 20.031 30.859 1 51.62 204 GLN A O 1
ATOM 1590 N N . ASN A 1 205 ? -6.531 20.312 33.062 1 49.97 205 ASN A N 1
ATOM 1591 C CA . ASN A 1 205 ? -7.09 21.656 33.125 1 49.97 205 ASN A CA 1
ATOM 1592 C C . ASN A 1 205 ? -6.055 22.719 32.75 1 49.97 205 ASN A C 1
ATOM 1594 O O . ASN A 1 205 ? -6.309 23.906 32.906 1 49.97 205 ASN A O 1
ATOM 1598 N N . LYS A 1 206 ? -4.75 22.359 32.344 1 61.03 206 LYS A N 1
ATOM 1599 C CA . LYS A 1 206 ? -3.779 23.438 32.156 1 61.03 206 LYS A CA 1
ATOM 1600 C C . LYS A 1 206 ? -3.463 23.609 30.672 1 61.03 206 LYS A C 1
ATOM 1602 O O . LYS A 1 206 ? -3.305 22.625 29.938 1 61.03 206 LYS A O 1
ATOM 1607 N N . VAL A 1 207 ? -3.707 24.797 30.156 1 64.5 207 VAL A N 1
ATOM 1608 C CA . VAL A 1 207 ? -3.254 25.219 28.844 1 64.5 207 VAL A CA 1
ATOM 1609 C C . VAL A 1 207 ? -1.832 24.719 28.594 1 64.5 207 VAL A C 1
ATOM 1611 O O . VAL A 1 207 ? -0.937 24.938 29.406 1 64.5 207 VAL A O 1
ATOM 1614 N N . PRO A 1 208 ? -1.685 23.875 27.641 1 76.25 208 PRO A N 1
ATOM 1615 C CA . PRO A 1 208 ? -0.33 23.391 27.359 1 76.25 208 PRO A CA 1
ATOM 1616 C C . PRO A 1 208 ? 0.658 24.531 27.109 1 76.25 208 PRO A C 1
ATOM 1618 O O . PRO A 1 208 ? 0.267 25.594 26.641 1 76.25 208 PRO A O 1
ATOM 1621 N N . ASP A 1 209 ? 1.815 24.281 27.5 1 88 209 ASP A N 1
ATOM 1622 C CA . ASP A 1 209 ? 2.906 25.188 27.141 1 88 209 ASP A CA 1
ATOM 1623 C C . ASP A 1 209 ? 3.004 25.359 25.625 1 88 209 ASP A C 1
ATOM 1625 O O . ASP A 1 209 ? 2.705 24.438 24.875 1 88 209 ASP A O 1
ATOM 1629 N N . TRP A 1 210 ? 3.32 26.625 25.281 1 91.75 210 TRP A N 1
ATOM 1630 C CA . TRP A 1 210 ? 3.342 27 23.875 1 91.75 210 TRP A CA 1
ATOM 1631 C C . TRP A 1 210 ? 4.242 26.062 23.078 1 91.75 210 TRP A C 1
ATOM 1633 O O . TRP A 1 210 ? 3.863 25.594 22 1 91.75 210 TRP A O 1
ATOM 1643 N N . ASP A 1 211 ? 5.391 25.734 23.594 1 89.5 211 ASP A N 1
ATOM 1644 C CA . ASP A 1 211 ? 6.324 24.859 22.906 1 89.5 211 ASP A CA 1
ATOM 1645 C C . ASP A 1 211 ? 5.742 23.453 22.766 1 89.5 211 ASP A C 1
ATOM 1647 O O . ASP A 1 211 ? 5.883 22.812 21.719 1 89.5 211 ASP A O 1
ATOM 1651 N N . ALA A 1 212 ? 5.168 23.047 23.812 1 87.44 212 ALA A N 1
ATOM 1652 C CA . ALA A 1 212 ? 4.543 21.734 23.797 1 87.44 212 ALA A CA 1
ATOM 1653 C C . ALA A 1 212 ? 3.375 21.688 22.812 1 87.44 212 ALA A C 1
ATOM 1655 O O . ALA A 1 212 ? 3.178 20.688 22.109 1 87.44 212 ALA A O 1
ATOM 1656 N N . PHE A 1 213 ? 2.643 22.797 22.828 1 90.81 213 PHE A N 1
ATOM 1657 C CA . PHE A 1 213 ? 1.528 22.906 21.891 1 90.81 213 PHE A CA 1
ATOM 1658 C C . PHE A 1 213 ? 2.021 22.828 20.453 1 90.81 213 PHE A C 1
ATOM 1660 O O . PHE A 1 213 ? 1.444 22.125 19.625 1 90.81 213 PHE A O 1
ATOM 1667 N N . ILE A 1 214 ? 3.09 23.531 20.125 1 92.31 214 ILE A N 1
ATOM 1668 C CA . ILE A 1 214 ? 3.627 23.562 18.766 1 92.31 214 ILE A CA 1
ATOM 1669 C C . ILE A 1 214 ? 4.086 22.156 18.359 1 92.31 214 ILE A C 1
ATOM 1671 O O . ILE A 1 214 ? 3.82 21.719 17.234 1 92.31 214 ILE A O 1
ATOM 1675 N N . ALA A 1 215 ? 4.723 21.516 19.25 1 89.5 215 ALA A N 1
ATOM 1676 C CA . ALA A 1 215 ? 5.215 20.172 18.953 1 89.5 215 ALA A CA 1
ATOM 1677 C C . ALA A 1 215 ? 4.059 19.203 18.672 1 89.5 215 ALA A C 1
ATOM 1679 O O . ALA A 1 215 ? 4.09 18.453 17.703 1 89.5 215 ALA A O 1
ATOM 1680 N N . GLU A 1 216 ? 3.068 19.312 19.484 1 90.19 216 GLU A N 1
ATOM 1681 C CA . GLU A 1 216 ? 1.92 18.438 19.312 1 90.19 216 GLU A CA 1
ATOM 1682 C C . GLU A 1 216 ? 1.152 18.75 18.031 1 90.19 216 GLU A C 1
ATOM 1684 O O . GLU A 1 216 ? 0.779 17.844 17.297 1 90.19 216 GLU A O 1
ATOM 1689 N N . GLU A 1 217 ? 0.908 20.031 17.859 1 93.69 217 GLU A N 1
ATOM 1690 C CA . GLU A 1 217 ? 0.171 20.422 16.672 1 93.69 217 GLU A CA 1
ATOM 1691 C C . GLU A 1 217 ? 0.957 20.094 15.398 1 93.69 217 GLU A C 1
ATOM 1693 O O . GLU A 1 217 ? 0.372 19.734 14.375 1 93.69 217 GLU A O 1
ATOM 1698 N N . SER A 1 218 ? 2.258 20.25 15.469 1 94.06 218 SER A N 1
ATOM 1699 C CA . SER A 1 218 ? 3.08 19.859 14.328 1 94.06 218 SER A CA 1
ATOM 1700 C C . SER A 1 218 ? 2.934 18.375 14.016 1 94.06 218 SER A C 1
ATOM 1702 O O . SER A 1 218 ? 2.854 18 12.844 1 94.06 218 SER A O 1
ATOM 1704 N N . ARG A 1 219 ? 2.891 17.609 15.008 1 93.56 219 ARG A N 1
ATOM 1705 C CA . ARG A 1 219 ? 2.68 16.172 14.836 1 93.56 219 ARG A CA 1
ATOM 1706 C C . ARG A 1 219 ? 1.322 15.891 14.203 1 93.56 219 ARG A C 1
ATOM 1708 O O . ARG A 1 219 ? 1.223 15.094 13.266 1 93.56 219 ARG A O 1
ATOM 1715 N N . VAL A 1 220 ? 0.327 16.5 14.695 1 95.19 220 VAL A N 1
ATOM 1716 C CA . VAL A 1 220 ? -1.03 16.359 14.18 1 95.19 220 VAL A CA 1
ATOM 1717 C C . VAL A 1 220 ? -1.062 16.703 12.695 1 95.19 220 VAL A C 1
ATOM 1719 O O . VAL A 1 220 ? -1.627 15.953 11.891 1 95.19 220 VAL A O 1
ATOM 1722 N N . ARG A 1 221 ? -0.429 17.75 12.375 1 96.12 221 ARG A N 1
ATOM 1723 C CA . ARG A 1 221 ? -0.467 18.219 11 1 96.12 221 ARG A CA 1
ATOM 1724 C C . ARG A 1 221 ? 0.341 17.312 10.086 1 96.12 221 ARG A C 1
ATOM 1726 O O . ARG A 1 221 ? -0.007 17.125 8.914 1 96.12 221 ARG A O 1
ATOM 1733 N N . ILE A 1 222 ? 1.43 16.75 10.586 1 96.5 222 ILE A N 1
ATOM 1734 C CA . ILE A 1 222 ? 2.178 15.758 9.82 1 96.5 222 ILE A CA 1
ATOM 1735 C C . ILE A 1 222 ? 1.271 14.578 9.484 1 96.5 222 ILE A C 1
ATOM 1737 O O . ILE A 1 222 ? 1.188 14.164 8.32 1 96.5 222 ILE A O 1
ATOM 1741 N N . VAL A 1 223 ? 0.572 14.086 10.445 1 96.38 223 VAL A N 1
ATOM 1742 C CA . VAL A 1 223 ? -0.288 12.922 10.273 1 96.38 223 VAL A CA 1
ATOM 1743 C C . VAL A 1 223 ? -1.392 13.242 9.266 1 96.38 223 VAL A C 1
ATOM 1745 O O . VAL A 1 223 ? -1.624 12.477 8.32 1 96.38 223 VAL A O 1
ATOM 1748 N N . HIS A 1 224 ? -1.959 14.344 9.43 1 96.62 224 HIS A N 1
ATOM 1749 C CA . HIS A 1 224 ? -3.102 14.656 8.578 1 96.62 224 HIS A CA 1
ATOM 1750 C C . HIS A 1 224 ? -2.648 15.078 7.18 1 96.62 224 HIS A C 1
ATOM 1752 O O . HIS A 1 224 ? -3.365 14.867 6.199 1 96.62 224 HIS A O 1
ATOM 1758 N N . PHE A 1 225 ? -1.442 15.727 7.109 1 96.81 225 PHE A N 1
ATOM 1759 C CA . PHE A 1 225 ? -0.881 15.961 5.785 1 96.81 225 PHE A CA 1
ATOM 1760 C C . PHE A 1 225 ? -0.703 14.648 5.027 1 96.81 225 PHE A C 1
ATOM 1762 O O . PHE A 1 225 ? -1.066 14.555 3.855 1 96.81 225 PHE A O 1
ATOM 1769 N N . MET A 1 226 ? -0.191 13.656 5.676 1 96.75 226 MET A N 1
ATOM 1770 C CA . MET A 1 226 ? -0.017 12.336 5.086 1 96.75 226 MET A CA 1
ATOM 1771 C C . MET A 1 226 ? -1.365 11.719 4.723 1 96.75 226 MET A C 1
ATOM 1773 O O . MET A 1 226 ? -1.519 11.141 3.645 1 96.75 226 MET A O 1
ATOM 1777 N N . CYS A 1 227 ? -2.322 11.828 5.59 1 96.62 227 CYS A N 1
ATOM 1778 C CA . CYS A 1 227 ? -3.656 11.297 5.344 1 96.62 227 CYS A CA 1
ATOM 1779 C C . CYS A 1 227 ? -4.266 11.906 4.086 1 96.62 227 CYS A C 1
ATOM 1781 O O . CYS A 1 227 ? -4.77 11.188 3.223 1 96.62 227 CYS A O 1
ATOM 1783 N N . VAL A 1 228 ? -4.184 13.172 4.031 1 95.62 228 VAL A N 1
ATOM 1784 C CA . VAL A 1 228 ? -4.789 13.867 2.9 1 95.62 228 VAL A CA 1
ATOM 1785 C C . VAL A 1 228 ? -4.113 13.43 1.603 1 95.62 228 VAL A C 1
ATOM 1787 O O . VAL A 1 228 ? -4.785 13.164 0.603 1 95.62 228 VAL A O 1
ATOM 1790 N N . MET A 1 229 ? -2.811 13.398 1.646 1 95.06 229 MET A N 1
ATOM 1791 C CA . MET A 1 229 ? -2.094 12.93 0.465 1 95.06 229 MET A CA 1
ATOM 1792 C C . MET A 1 229 ? -2.541 11.523 0.083 1 95.06 229 MET A C 1
ATOM 1794 O O . MET A 1 229 ? -2.736 11.227 -1.098 1 95.06 229 MET A O 1
ATOM 1798 N N . ASP A 1 230 ? -2.666 10.703 1.028 1 95.5 230 ASP A N 1
ATOM 1799 C CA . ASP A 1 230 ? -3.096 9.32 0.82 1 95.5 230 ASP A CA 1
ATOM 1800 C C . ASP A 1 230 ? -4.5 9.273 0.223 1 95.5 230 ASP A C 1
ATOM 1802 O O . ASP A 1 230 ? -4.734 8.578 -0.768 1 95.5 230 ASP A O 1
ATOM 1806 N N . TYR A 1 231 ? -5.414 10.039 0.765 1 96.81 231 TYR A N 1
ATOM 1807 C CA . TYR A 1 231 ? -6.789 10.07 0.281 1 96.81 231 TYR A CA 1
ATOM 1808 C C . TYR A 1 231 ? -6.863 10.672 -1.118 1 96.81 231 TYR A C 1
ATOM 1810 O O . TYR A 1 231 ? -7.652 10.227 -1.953 1 96.81 231 TYR A O 1
ATOM 1818 N N . MET A 1 232 ? -6.105 11.664 -1.321 1 94.38 232 MET A N 1
ATOM 1819 C CA . MET A 1 232 ? -6.082 12.289 -2.643 1 94.38 232 MET A CA 1
ATOM 1820 C C . MET A 1 232 ? -5.574 11.305 -3.695 1 94.38 232 MET A C 1
ATOM 1822 O O . MET A 1 232 ? -6.062 11.289 -4.824 1 94.38 232 MET A O 1
ATOM 1826 N N . ASN A 1 233 ? -4.582 10.523 -3.301 1 94.38 233 ASN A N 1
ATOM 1827 C CA . ASN A 1 233 ? -4.125 9.477 -4.215 1 94.38 233 ASN A CA 1
ATOM 1828 C C . ASN A 1 233 ? -5.262 8.539 -4.605 1 94.38 233 ASN A C 1
ATOM 1830 O O . ASN A 1 233 ? -5.348 8.102 -5.754 1 94.38 233 ASN A O 1
ATOM 1834 N N . THR A 1 234 ? -6.082 8.211 -3.684 1 96.56 234 THR A N 1
ATOM 1835 C CA . THR A 1 234 ? -7.246 7.383 -3.975 1 96.56 234 THR A CA 1
ATOM 1836 C C . THR A 1 234 ? -8.219 8.117 -4.895 1 96.56 234 THR A C 1
ATOM 1838 O O . THR A 1 234 ? -8.672 7.562 -5.895 1 96.56 234 THR A O 1
ATOM 1841 N N . PHE A 1 235 ? -8.43 9.352 -4.602 1 96.44 235 PHE A N 1
ATOM 1842 C CA . PHE A 1 235 ? -9.406 10.141 -5.34 1 96.44 235 PHE A CA 1
ATOM 1843 C C . PHE A 1 235 ? -8.945 10.367 -6.777 1 96.44 235 PHE A C 1
ATOM 1845 O O . PHE A 1 235 ? -9.727 10.172 -7.715 1 96.44 235 PHE A O 1
ATOM 1852 N N . PHE A 1 236 ? -7.723 10.719 -6.934 1 93.44 236 PHE A N 1
ATOM 1853 C CA . PHE A 1 236 ? -7.25 11.148 -8.242 1 93.44 236 PHE A CA 1
ATOM 1854 C C . PHE A 1 236 ? -6.758 9.961 -9.062 1 93.44 236 PHE A C 1
ATOM 1856 O O . PHE A 1 236 ? -6.84 9.977 -10.289 1 93.44 236 PHE A O 1
ATOM 1863 N N . PHE A 1 237 ? -6.332 8.867 -8.359 1 92.94 237 PHE A N 1
ATOM 1864 C CA . PHE A 1 237 ? -5.578 7.871 -9.117 1 92.94 237 PHE A CA 1
ATOM 1865 C C . PHE A 1 237 ? -6.051 6.461 -8.781 1 92.94 237 PHE A C 1
ATOM 1867 O O . PHE A 1 237 ? -5.453 5.48 -9.227 1 92.94 237 PHE A O 1
ATOM 1874 N N . ASN A 1 238 ? -7.031 6.293 -7.973 1 93.75 238 ASN A N 1
ATOM 1875 C CA . ASN A 1 238 ? -7.617 5 -7.633 1 93.75 238 ASN A CA 1
ATOM 1876 C C . ASN A 1 238 ? -6.605 4.094 -6.938 1 93.75 238 ASN A C 1
ATOM 1878 O O . ASN A 1 238 ? -6.457 2.926 -7.309 1 93.75 238 ASN A O 1
ATOM 1882 N N . LEU A 1 239 ? -5.965 4.668 -6.02 1 93.56 239 LEU A N 1
ATOM 1883 C CA . LEU A 1 239 ? -5.012 3.889 -5.238 1 93.56 239 LEU A CA 1
ATOM 1884 C C . LEU A 1 239 ? -5.625 3.451 -3.912 1 93.56 239 LEU A C 1
ATOM 1886 O O . LEU A 1 239 ? -6.367 4.211 -3.287 1 93.56 239 LEU A O 1
ATOM 1890 N N . LEU A 1 240 ? -5.293 2.24 -3.533 1 94 240 LEU A N 1
ATOM 1891 C CA . LEU A 1 240 ? -5.605 1.843 -2.164 1 94 240 LEU A CA 1
ATOM 1892 C C . LEU A 1 240 ? -4.816 2.678 -1.162 1 94 240 LEU A C 1
ATOM 1894 O O . LEU A 1 240 ? -3.639 2.971 -1.382 1 94 240 LEU A O 1
ATOM 1898 N N . PRO A 1 241 ? -5.48 3.066 -0.094 1 94 241 PRO A N 1
ATOM 1899 C CA . PRO A 1 241 ? -4.754 3.863 0.897 1 94 241 PRO A CA 1
ATOM 1900 C C . PRO A 1 241 ? -3.66 3.068 1.606 1 94 241 PRO A C 1
ATOM 1902 O O . PRO A 1 241 ? -3.795 1.855 1.79 1 94 241 PRO A O 1
ATOM 1905 N N . ASN A 1 242 ? -2.611 3.752 1.959 1 92 242 ASN A N 1
ATOM 1906 C CA . ASN A 1 242 ? -1.516 3.15 2.711 1 92 242 ASN A CA 1
ATOM 1907 C C . ASN A 1 242 ? -1.759 3.229 4.215 1 92 242 ASN A C 1
ATOM 1909 O O . ASN A 1 242 ? -1.189 2.451 4.984 1 92 242 ASN A O 1
ATOM 1913 N N . LEU A 1 243 ? -2.537 4.199 4.582 1 93.5 243 LEU A N 1
ATOM 1914 C CA . LEU A 1 243 ? -2.902 4.387 5.98 1 93.5 243 LEU A CA 1
ATOM 1915 C C . LEU A 1 243 ? -4.387 4.105 6.199 1 93.5 243 LEU A C 1
ATOM 1917 O O . LEU A 1 243 ? -5.234 4.609 5.457 1 93.5 243 LEU A O 1
ATOM 1921 N N . ALA A 1 244 ? -4.602 3.305 7.164 1 93.81 244 ALA A N 1
ATOM 1922 C CA . ALA A 1 244 ? -5.996 3.023 7.504 1 93.81 244 ALA A CA 1
ATOM 1923 C C . ALA A 1 244 ? -6.602 4.164 8.312 1 93.81 244 ALA A C 1
ATOM 1925 O O . ALA A 1 244 ? -5.953 4.715 9.203 1 93.81 244 ALA A O 1
ATOM 1926 N N . ILE A 1 245 ? -7.793 4.496 7.957 1 95.5 245 ILE A N 1
ATOM 1927 C CA . ILE A 1 245 ? -8.5 5.523 8.711 1 95.5 245 ILE A CA 1
ATOM 1928 C C . ILE A 1 245 ? -8.633 5.094 10.172 1 95.5 245 ILE A C 1
ATOM 1930 O O . ILE A 1 245 ? -8.547 5.922 11.078 1 95.5 245 ILE A O 1
ATOM 1934 N N . GLY A 1 246 ? -8.648 3.828 10.414 1 92.88 246 GLY A N 1
ATOM 1935 C CA . GLY A 1 246 ? -8.82 3.27 11.75 1 92.88 246 GLY A CA 1
ATOM 1936 C C . GLY A 1 246 ? -7.594 3.436 12.625 1 92.88 246 GLY A C 1
ATOM 1937 O O . GLY A 1 246 ? -7.664 3.268 13.844 1 92.88 246 GLY A O 1
ATOM 1938 N N . GLU A 1 247 ? -6.531 3.791 12.016 1 92 247 GLU A N 1
ATOM 1939 C CA . GLU A 1 247 ? -5.285 3.924 12.773 1 92 247 GLU A CA 1
ATOM 1940 C C . GLU A 1 247 ? -5.094 5.352 13.273 1 92 247 GLU A C 1
ATOM 1942 O O . GLU A 1 247 ? -4.211 5.617 14.086 1 92 247 GLU A O 1
ATOM 1947 N N . ILE A 1 248 ? -5.945 6.277 12.781 1 94.75 248 ILE A N 1
ATOM 1948 C CA . ILE A 1 248 ? -5.711 7.691 13.055 1 94.75 248 ILE A CA 1
ATOM 1949 C C . ILE A 1 248 ? -6.457 8.102 14.32 1 94.75 248 ILE A C 1
ATOM 1951 O O . ILE A 1 248 ? -7.688 8.219 14.312 1 94.75 248 ILE A O 1
ATOM 1955 N N . TYR A 1 249 ? -5.723 8.375 15.352 1 91.38 249 TYR A N 1
ATOM 1956 C CA . TYR A 1 249 ? -6.316 8.773 16.625 1 91.38 249 TYR A CA 1
ATOM 1957 C C . TYR A 1 249 ? -6.152 10.266 16.859 1 91.38 249 TYR A C 1
ATOM 1959 O O . TYR A 1 249 ? -6.82 10.844 17.719 1 91.38 249 TYR A O 1
ATOM 1967 N N . GLN A 1 250 ? -5.277 10.852 16.078 1 93.12 250 GLN A N 1
ATOM 1968 C CA . GLN A 1 250 ? -5.016 12.281 16.25 1 93.12 250 GLN A CA 1
ATOM 1969 C C . GLN A 1 250 ? -6.238 13.109 15.875 1 93.12 250 GLN A C 1
ATOM 1971 O O . GLN A 1 250 ? -6.902 12.828 14.875 1 93.12 250 GLN A O 1
ATOM 1976 N N . ARG A 1 251 ? -6.488 14.047 16.688 1 94.31 251 ARG A N 1
ATOM 1977 C CA . ARG A 1 251 ? -7.543 14.984 16.344 1 94.31 251 ARG A CA 1
ATOM 1978 C C . ARG A 1 251 ? -7.215 15.719 15.047 1 94.31 251 ARG A C 1
ATOM 1980 O O . ARG A 1 251 ? -6.051 15.797 14.648 1 94.31 251 ARG A O 1
ATOM 1987 N N . LEU A 1 252 ? -8.25 16.281 14.422 1 95.62 252 LEU A N 1
ATOM 1988 C CA . LEU A 1 252 ? -8.016 17.141 13.266 1 95.62 252 LEU A CA 1
ATOM 1989 C C . LEU A 1 252 ? -7.258 18.391 13.672 1 95.62 252 LEU A C 1
ATOM 1991 O O . LEU A 1 252 ? -7.254 18.781 14.844 1 95.62 252 LEU A O 1
ATOM 1995 N N . PRO A 1 253 ? -6.539 19.016 12.711 1 94.38 253 PRO A N 1
ATOM 1996 C CA . PRO A 1 253 ? -5.734 20.188 13.031 1 94.38 253 PRO A CA 1
ATOM 1997 C C . PRO A 1 253 ? -6.562 21.328 13.617 1 94.38 253 PRO A C 1
ATOM 1999 O O . PRO A 1 253 ? -7.711 21.547 13.203 1 94.38 253 PRO A O 1
ATOM 2002 N N . CYS A 1 254 ? -5.988 22.031 14.555 1 92.31 254 CYS A N 1
ATOM 2003 C CA . CYS A 1 254 ? -6.664 23.188 15.125 1 92.31 254 CYS A CA 1
ATOM 2004 C C . CYS A 1 254 ? -6.676 24.359 14.148 1 92.31 254 CYS A C 1
ATOM 2006 O O . CYS A 1 254 ? -6.168 24.25 13.031 1 92.31 254 CYS A O 1
ATOM 2008 N N . ASN A 1 255 ? -7.301 25.375 14.562 1 88.25 255 ASN A N 1
ATOM 2009 C CA . ASN A 1 255 ? -7.352 26.578 13.742 1 88.25 255 ASN A CA 1
ATOM 2010 C C . ASN A 1 255 ? -5.957 27.125 13.445 1 88.25 255 ASN A C 1
ATOM 2012 O O . ASN A 1 255 ? -5.082 27.094 14.32 1 88.25 255 ASN A O 1
ATOM 2016 N N . ASP A 1 256 ? -5.781 27.672 12.234 1 88.5 256 ASP A N 1
ATOM 2017 C CA . ASP A 1 256 ? -4.469 28.141 11.805 1 88.5 256 ASP A CA 1
ATOM 2018 C C . ASP A 1 256 ? -4.023 29.344 12.633 1 88.5 256 ASP A C 1
ATOM 2020 O O . ASP A 1 256 ? -2.83 29.531 12.883 1 88.5 256 ASP A O 1
ATOM 2024 N N . ALA A 1 257 ? -5.016 30.172 13.023 1 86.69 257 ALA A N 1
ATOM 2025 C CA . ALA A 1 257 ? -4.672 31.344 13.82 1 86.69 257 ALA A CA 1
ATOM 2026 C C . ALA A 1 257 ? -4.008 30.938 15.133 1 86.69 257 ALA A C 1
ATOM 2028 O O . ALA A 1 257 ? -3.049 31.562 15.578 1 86.69 257 ALA A O 1
ATOM 2029 N N . LEU A 1 258 ? -4.512 29.922 15.68 1 89.94 258 LEU A N 1
ATOM 2030 C CA . LEU A 1 258 ? -3.939 29.422 16.922 1 89.94 258 LEU A CA 1
ATOM 2031 C C . LEU A 1 258 ? -2.551 28.844 16.688 1 89.94 258 LEU A C 1
ATOM 2033 O O . LEU A 1 258 ? -1.617 29.125 17.453 1 89.94 258 LEU A O 1
ATOM 2037 N N . TYR A 1 259 ? -2.373 28.062 15.703 1 91.94 259 TYR A N 1
ATOM 2038 C CA . TYR A 1 259 ? -1.1 27.422 15.375 1 91.94 259 TYR A CA 1
ATOM 2039 C C . TYR A 1 259 ? -0.049 28.469 15.016 1 91.94 259 TYR A C 1
ATOM 2041 O O . TYR A 1 259 ? 1.13 28.312 15.344 1 91.94 259 TYR A O 1
ATOM 2049 N N . ASP A 1 260 ? -0.511 29.516 14.391 1 90.88 260 ASP A N 1
ATOM 2050 C CA . ASP A 1 260 ? 0.409 30.516 13.844 1 90.88 260 ASP A CA 1
ATOM 2051 C C . ASP A 1 260 ? 0.663 31.641 14.852 1 90.88 260 ASP A C 1
ATOM 2053 O O . ASP A 1 260 ? 1.189 32.688 14.492 1 90.88 260 ASP A O 1
ATOM 2057 N N . ALA A 1 261 ? 0.256 31.391 16.109 1 92.19 261 ALA A N 1
ATOM 2058 C CA . ALA A 1 261 ? 0.564 32.406 17.125 1 92.19 261 ALA A CA 1
ATOM 2059 C C . ALA A 1 261 ? 2.066 32.656 17.188 1 92.19 261 ALA A C 1
ATOM 2061 O O . ALA A 1 261 ? 2.865 31.734 17.234 1 92.19 261 ALA A O 1
ATOM 2062 N N . TRP A 1 262 ? 2.439 33.906 17.312 1 91.88 262 TRP A N 1
ATOM 2063 C CA . TRP A 1 262 ? 3.842 34.312 17.203 1 91.88 262 TRP A CA 1
ATOM 2064 C C . TRP A 1 262 ? 4.547 34.188 18.547 1 91.88 262 TRP A C 1
ATOM 2066 O O . TRP A 1 262 ? 5.773 34.062 18.609 1 91.88 262 TRP A O 1
ATOM 2076 N N . THR A 1 263 ? 3.768 34.375 19.578 1 92.69 263 THR A N 1
ATOM 2077 C CA . THR A 1 263 ? 4.352 34.375 20.922 1 92.69 263 THR A CA 1
ATOM 2078 C C . THR A 1 263 ? 3.486 33.562 21.891 1 92.69 263 THR A C 1
ATOM 2080 O O . THR A 1 263 ? 2.322 33.281 21.594 1 92.69 263 THR A O 1
ATOM 2083 N N . GLN A 1 264 ? 4.094 33.25 22.984 1 92.31 264 GLN A N 1
ATOM 2084 C CA . GLN A 1 264 ? 3.373 32.531 24.031 1 92.31 264 GLN A CA 1
ATOM 2085 C C . GLN A 1 264 ? 2.178 33.344 24.531 1 92.31 264 GLN A C 1
ATOM 2087 O O . GLN A 1 264 ? 1.112 32.781 24.797 1 92.31 264 GLN A O 1
ATOM 2092 N N . LYS A 1 265 ? 2.416 34.594 24.641 1 91.88 265 LYS A N 1
ATOM 2093 C CA . LYS A 1 265 ? 1.351 35.469 25.125 1 91.88 265 LYS A CA 1
ATOM 2094 C C . LYS A 1 265 ? 0.162 35.469 24.156 1 91.88 265 LYS A C 1
ATOM 2096 O O . LYS A 1 265 ? -0.99 35.406 24.594 1 91.88 265 LYS A O 1
ATOM 2101 N N . GLU A 1 266 ? 0.481 35.531 22.906 1 91.62 266 GLU A N 1
ATOM 2102 C CA . GLU A 1 266 ? -0.569 35.5 21.891 1 91.62 266 GLU A CA 1
ATOM 2103 C C . GLU A 1 266 ? -1.311 34.156 21.906 1 91.62 266 GLU A C 1
ATOM 2105 O O . GLU A 1 266 ? -2.537 34.125 21.781 1 91.62 266 GLU A O 1
ATOM 2110 N N . TYR A 1 267 ? -0.56 33.156 22.062 1 92 267 TYR A N 1
ATOM 2111 C CA . TYR A 1 267 ? -1.133 31.828 22.156 1 92 267 TYR A CA 1
ATOM 2112 C C . TYR A 1 267 ? -2.104 31.719 23.328 1 92 267 TYR A C 1
ATOM 2114 O O . TYR A 1 267 ? -3.23 31.25 23.156 1 92 267 TYR A O 1
ATOM 2122 N N . GLU A 1 268 ? -1.698 32.156 24.422 1 89.5 268 GLU A N 1
ATOM 2123 C CA . GLU A 1 268 ? -2.533 32.094 25.625 1 89.5 268 GLU A CA 1
ATOM 2124 C C . GLU A 1 268 ? -3.812 32.906 25.438 1 89.5 268 GLU A C 1
ATOM 2126 O O . GLU A 1 268 ? -4.887 32.5 25.875 1 89.5 268 GLU A O 1
ATOM 2131 N N . ARG A 1 269 ? -3.662 34 24.859 1 89.62 269 ARG A N 1
ATOM 2132 C CA . ARG A 1 269 ? -4.828 34.844 24.594 1 89.62 269 ARG A CA 1
ATOM 2133 C C . ARG A 1 269 ? -5.816 34.125 23.672 1 89.62 269 ARG A C 1
ATOM 2135 O O . ARG A 1 269 ? -7.016 34.094 23.953 1 89.62 269 ARG A O 1
ATOM 2142 N N . LEU A 1 270 ? -5.316 33.531 22.609 1 88.12 270 LEU A N 1
ATOM 2143 C CA . LEU A 1 270 ? -6.152 32.844 21.625 1 88.12 270 LEU A CA 1
ATOM 2144 C C . LEU A 1 270 ? -6.812 31.625 22.234 1 88.12 270 LEU A C 1
ATOM 2146 O O . LEU A 1 270 ? -7.938 31.281 21.875 1 88.12 270 LEU A O 1
ATOM 2150 N N . CYS A 1 271 ? -6.121 31.016 23.141 1 85.62 271 CYS A N 1
ATOM 2151 C CA . CYS A 1 271 ? -6.688 29.844 23.812 1 85.62 271 CYS A CA 1
ATOM 2152 C C . CYS A 1 271 ? -7.918 30.234 24.625 1 85.62 271 CYS A C 1
ATOM 2154 O O . CYS A 1 271 ? -8.883 29.469 24.703 1 85.62 271 CYS A O 1
ATOM 2156 N N . VAL A 1 272 ? -7.789 31.297 25.203 1 80.44 272 VAL A N 1
ATOM 2157 C CA . VAL A 1 272 ? -8.875 31.766 26.062 1 80.44 272 VAL A CA 1
ATOM 2158 C C . VAL A 1 272 ? -10.039 32.25 25.188 1 80.44 272 VAL A C 1
ATOM 2160 O O . VAL A 1 272 ? -11.203 32.031 25.516 1 80.44 272 VAL A O 1
ATOM 2163 N N . GLU A 1 273 ? -9.695 32.875 24.125 1 77.31 273 GLU A N 1
ATOM 2164 C CA . GLU A 1 273 ? -10.703 33.469 23.25 1 77.31 273 GLU A CA 1
ATOM 2165 C C . GLU A 1 273 ? -11.398 32.438 22.406 1 77.31 273 GLU A C 1
ATOM 2167 O O . GLU A 1 273 ? -12.523 32.656 21.938 1 77.31 273 GLU A O 1
ATOM 2172 N N . SER A 1 274 ? -10.586 31.438 22.219 1 67.94 274 SER A N 1
ATOM 2173 C CA . SER A 1 274 ? -11.117 30.469 21.266 1 67.94 274 SER A CA 1
ATOM 2174 C C . SER A 1 274 ? -12.336 29.75 21.828 1 67.94 274 SER A C 1
ATOM 2176 O O . SER A 1 274 ? -12.312 29.281 22.969 1 67.94 274 SER A O 1
ATOM 2178 N N . LEU A 1 275 ? -13.367 29.875 21.109 1 57.75 275 LEU A N 1
ATOM 2179 C CA . LEU A 1 275 ? -14.602 29.141 21.422 1 57.75 275 LEU A CA 1
ATOM 2180 C C . LEU A 1 275 ? -14.469 27.672 21.062 1 57.75 275 LEU A C 1
ATOM 2182 O O . LEU A 1 275 ? -15.336 26.859 21.422 1 57.75 275 LEU A O 1
ATOM 2186 N N . ARG A 1 276 ? -13.398 27.391 20.469 1 62.34 276 ARG A N 1
ATOM 2187 C CA . ARG A 1 276 ? -13.227 26.016 20.016 1 62.34 276 ARG A CA 1
ATOM 2188 C C . ARG A 1 276 ? -12.07 25.344 20.75 1 62.34 276 ARG A C 1
ATOM 2190 O O . ARG A 1 276 ? -10.914 25.469 20.328 1 62.34 276 ARG A O 1
ATOM 2197 N N . PRO A 1 277 ? -12.43 24.688 21.844 1 67.12 277 PRO A N 1
ATOM 2198 C CA . PRO A 1 277 ? -11.328 24 22.516 1 67.12 277 PRO A CA 1
ATOM 2199 C C . PRO A 1 277 ? -10.75 22.859 21.688 1 67.12 277 PRO A C 1
ATOM 2201 O O . PRO A 1 277 ? -11.5 22.062 21.141 1 67.12 277 PRO A O 1
ATOM 2204 N N . THR A 1 278 ? -9.461 22.859 21.531 1 75.19 278 THR A N 1
ATOM 2205 C CA . THR A 1 278 ? -8.719 21.891 20.734 1 75.19 278 THR A CA 1
ATOM 2206 C C . THR A 1 278 ? -9.031 20.469 21.172 1 75.19 278 THR A C 1
ATOM 2208 O O . THR A 1 278 ? -9.07 19.547 20.359 1 75.19 278 THR A O 1
ATOM 2211 N N . LYS A 1 279 ? -9.391 20.297 22.375 1 74.81 279 LYS A N 1
ATOM 2212 C CA . LYS A 1 279 ? -9.617 18.969 22.953 1 74.81 279 LYS A CA 1
ATOM 2213 C C . LYS A 1 279 ? -10.922 18.375 22.438 1 74.81 279 LYS A C 1
ATOM 2215 O O . LYS A 1 279 ? -11.117 17.156 22.5 1 74.81 279 LYS A O 1
ATOM 2220 N N . GLN A 1 280 ? -11.695 19.172 21.859 1 80.5 280 GLN A N 1
ATOM 2221 C CA . GLN A 1 280 ? -13.008 18.703 21.422 1 80.5 280 GLN A CA 1
ATOM 2222 C C . GLN A 1 280 ? -12.992 18.344 19.938 1 80.5 280 GLN A C 1
ATOM 2224 O O . GLN A 1 280 ? -13.938 17.734 19.422 1 80.5 280 GLN A O 1
ATOM 2229 N N . ILE A 1 281 ? -11.938 18.703 19.297 1 90.19 281 ILE A N 1
ATOM 2230 C CA . ILE A 1 281 ? -11.852 18.422 17.859 1 90.19 281 ILE A CA 1
ATOM 2231 C C . ILE A 1 281 ? -11.727 16.922 17.641 1 90.19 281 ILE A C 1
ATOM 2233 O O . ILE A 1 281 ? -10.828 16.281 18.188 1 90.19 281 ILE A O 1
ATOM 2237 N N . PRO A 1 282 ? -12.656 16.312 16.859 1 94 282 PRO A N 1
ATOM 2238 C CA . PRO A 1 282 ? -12.602 14.867 16.641 1 94 282 PRO A CA 1
ATOM 2239 C C . PRO A 1 282 ? -11.469 14.461 15.695 1 94 282 PRO A C 1
ATOM 2241 O O . PRO A 1 282 ? -10.961 15.297 14.945 1 94 282 PRO A O 1
ATOM 2244 N N . SER A 1 283 ? -11.031 13.227 15.859 1 95.12 283 SER A N 1
ATOM 2245 C CA . SER A 1 283 ? -10.18 12.656 14.82 1 95.12 283 SER A CA 1
ATOM 2246 C C . SER A 1 283 ? -10.961 12.383 13.539 1 95.12 283 SER A C 1
ATOM 2248 O O . SER A 1 283 ? -12.195 12.398 13.547 1 95.12 283 SER A O 1
ATOM 2250 N N . ILE A 1 284 ? -10.273 12.195 12.492 1 96.94 284 ILE A N 1
ATOM 2251 C CA . ILE A 1 284 ? -10.93 11.867 11.227 1 96.94 284 ILE A CA 1
ATOM 2252 C C . ILE A 1 284 ? -11.703 10.555 11.375 1 96.94 284 ILE A C 1
ATOM 2254 O O . ILE A 1 284 ? -12.789 10.398 10.812 1 96.94 284 ILE A O 1
ATOM 2258 N N . LYS A 1 285 ? -11.164 9.609 12.109 1 95.44 285 LYS A N 1
ATOM 2259 C CA . LYS A 1 285 ? -11.812 8.336 12.414 1 95.44 285 LYS A CA 1
ATOM 2260 C C . LYS A 1 285 ? -13.156 8.562 13.109 1 95.44 285 LYS A C 1
ATOM 2262 O O . LYS A 1 285 ? -14.172 7.996 12.703 1 95.44 285 LYS A O 1
ATOM 2267 N N . GLN A 1 286 ? -13.156 9.383 14.086 1 95.19 286 GLN A N 1
ATOM 2268 C CA . GLN A 1 286 ? -14.367 9.672 14.844 1 95.19 286 GLN A CA 1
ATOM 2269 C C . GLN A 1 286 ? -15.398 10.398 13.984 1 95.19 286 GLN A C 1
ATOM 2271 O O . GLN A 1 286 ? -16.594 10.094 14.047 1 95.19 286 GLN A O 1
ATOM 2276 N N . LEU A 1 287 ? -14.93 11.375 13.258 1 96.75 287 LEU A N 1
ATOM 2277 C CA . LEU A 1 287 ? -15.836 12.172 12.438 1 96.75 287 LEU A CA 1
ATOM 2278 C C . LEU A 1 287 ? -16.547 11.305 11.406 1 96.75 287 LEU A C 1
ATOM 2280 O O . LEU A 1 287 ? -17.766 11.359 11.273 1 96.75 287 LEU A O 1
ATOM 2284 N N . VAL A 1 288 ? -15.805 10.461 10.695 1 97.25 288 VAL A N 1
ATOM 2285 C CA . VAL A 1 288 ? -16.375 9.594 9.664 1 97.25 288 VAL A CA 1
ATOM 2286 C C . VAL A 1 288 ? -17.328 8.586 10.305 1 97.25 288 VAL A C 1
ATOM 2288 O O . VAL A 1 288 ? -18.406 8.305 9.766 1 97.25 288 VAL A O 1
ATOM 2291 N N . ALA A 1 289 ? -16.906 8.016 11.414 1 95.31 289 ALA A N 1
ATOM 2292 C CA . ALA A 1 289 ? -17.766 7.074 12.125 1 95.31 289 ALA A CA 1
ATOM 2293 C C . ALA A 1 289 ? -19.094 7.723 12.523 1 95.31 289 ALA A C 1
ATOM 2295 O O . ALA A 1 289 ? -20.156 7.105 12.414 1 95.31 289 ALA A O 1
ATOM 2296 N N . LEU A 1 290 ? -19 8.938 12.969 1 94.75 290 LEU A N 1
ATOM 2297 C CA . LEU A 1 290 ? -20.188 9.672 13.367 1 94.75 290 LEU A CA 1
ATOM 2298 C C . LEU A 1 290 ? -21.109 9.906 12.164 1 94.75 290 LEU A C 1
ATOM 2300 O O . LEU A 1 290 ? -22.328 9.766 12.281 1 94.75 290 LEU A O 1
ATOM 2304 N N . LEU A 1 291 ? -20.562 10.281 11.055 1 96.69 291 LEU A N 1
ATOM 2305 C CA . LEU A 1 291 ? -21.344 10.539 9.852 1 96.69 291 LEU A CA 1
ATOM 2306 C C . LEU A 1 291 ? -22.062 9.273 9.391 1 96.69 291 LEU A C 1
ATOM 2308 O O . LEU A 1 291 ? -23.172 9.344 8.859 1 96.69 291 LEU A O 1
ATOM 2312 N N . MET A 1 292 ? -21.438 8.125 9.578 1 96.5 292 MET A N 1
ATOM 2313 C CA . MET A 1 292 ? -22 6.859 9.109 1 96.5 292 MET A CA 1
ATOM 2314 C C . MET A 1 292 ? -22.969 6.281 10.133 1 96.5 292 MET A C 1
ATOM 2316 O O . MET A 1 292 ? -23.75 5.387 9.812 1 96.5 292 MET A O 1
ATOM 2320 N N . SER A 1 293 ? -22.969 6.781 11.32 1 93.75 293 SER A N 1
ATOM 2321 C CA . SER A 1 293 ? -23.703 6.195 12.43 1 93.75 293 SER A CA 1
ATOM 2322 C C . SER A 1 293 ? -25.219 6.355 12.234 1 93.75 293 SER A C 1
ATOM 2324 O O . SER A 1 293 ? -25.656 7.191 11.445 1 93.75 293 SER A O 1
ATOM 2326 N N . GLU A 1 294 ? -25.938 5.566 12.977 1 91.06 294 GLU A N 1
ATOM 2327 C CA . GLU A 1 294 ? -27.391 5.648 12.914 1 91.06 294 GLU A CA 1
ATOM 2328 C C . GLU A 1 294 ? -27.906 6.871 13.664 1 91.06 294 GLU A C 1
ATOM 2330 O O . GLU A 1 294 ? -28.891 7.492 13.242 1 91.06 294 GLU A O 1
ATOM 2335 N N . ASN A 1 295 ? -27.203 7.191 14.656 1 87.94 295 ASN A N 1
ATOM 2336 C CA . ASN A 1 295 ? -27.609 8.328 15.469 1 87.94 295 ASN A CA 1
ATOM 2337 C C . ASN A 1 295 ? -27.016 9.633 14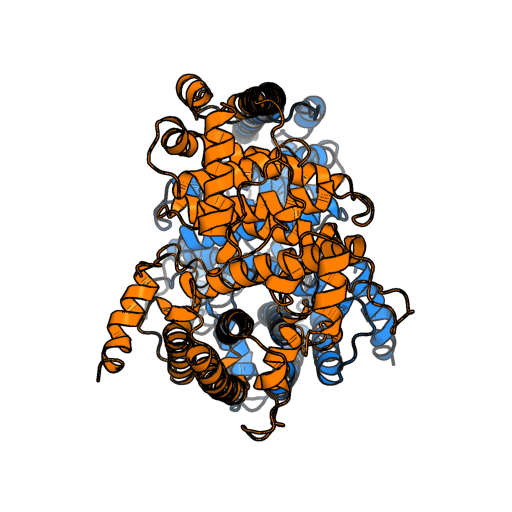.938 1 87.94 295 ASN A C 1
ATOM 2339 O O . ASN A 1 295 ? -25.844 9.68 14.562 1 87.94 295 ASN A O 1
ATOM 2343 N N . TRP A 1 296 ? -27.938 10.633 14.883 1 88.12 296 TRP A N 1
ATOM 2344 C CA . TRP A 1 296 ? -27.5 11.922 14.367 1 88.12 296 TRP A CA 1
ATOM 2345 C C . TRP A 1 296 ? -28.297 13.062 14.992 1 88.12 296 TRP A C 1
ATOM 2347 O O . TRP A 1 296 ? -29.406 12.852 15.5 1 88.12 296 TRP A O 1
ATOM 2357 N N . TRP A 1 297 ? -27.594 14.148 15.086 1 83.44 297 TRP A N 1
ATOM 2358 C CA . TRP A 1 297 ? -28.25 15.336 15.633 1 83.44 297 TRP A CA 1
ATOM 2359 C C . TRP A 1 297 ? -29.062 16.062 14.562 1 83.44 297 TRP A C 1
ATOM 2361 O O . TRP A 1 297 ? -28.859 15.836 13.367 1 83.44 297 TRP A O 1
ATOM 2371 N N . ASP A 1 298 ? -29.938 16.859 15.18 1 76.69 298 ASP A N 1
ATOM 2372 C CA . ASP A 1 298 ? -30.625 17.781 14.273 1 76.69 298 ASP A CA 1
ATOM 2373 C C . ASP A 1 298 ? -29.672 18.844 13.734 1 76.69 298 ASP A C 1
ATOM 2375 O O . ASP A 1 298 ? -28.703 19.203 14.391 1 76.69 298 ASP A O 1
ATOM 2379 N N . GLU A 1 299 ? -29.922 19.25 12.609 1 69 299 GLU A N 1
ATOM 2380 C CA . GLU A 1 299 ? -29.047 20.141 11.859 1 69 299 GLU A CA 1
ATOM 2381 C C . GLU A 1 299 ? -28.641 21.359 12.695 1 69 299 GLU A C 1
ATOM 2383 O O . GLU A 1 299 ? -27.469 21.719 12.734 1 69 299 GLU A O 1
ATOM 2388 N N . GLN A 1 300 ? -29.578 21.969 13.336 1 66.62 300 GLN A N 1
ATOM 2389 C CA . GLN A 1 300 ? -29.297 23.219 14.016 1 66.62 300 GLN A CA 1
ATOM 2390 C C . GLN A 1 300 ? -28.609 22.984 15.359 1 66.62 300 GLN A C 1
ATOM 2392 O O . GLN A 1 300 ? -27.906 23.859 15.875 1 66.62 300 GLN A O 1
ATOM 2397 N N . LYS A 1 301 ? -28.688 21.844 15.836 1 77.19 301 LYS A N 1
ATOM 2398 C CA . LYS A 1 301 ? -28.188 21.578 17.172 1 77.19 301 LYS A CA 1
ATOM 2399 C C . LYS A 1 301 ? -26.969 20.656 17.125 1 77.19 301 LYS A C 1
ATOM 2401 O O . LYS A 1 301 ? -26.594 20.047 18.141 1 77.19 301 LYS A O 1
ATOM 2406 N N . ASN A 1 302 ? -26.344 20.609 15.984 1 84 302 ASN A N 1
ATOM 2407 C CA . ASN A 1 302 ? -25.219 19.703 15.828 1 84 302 ASN A CA 1
ATOM 2408 C C . ASN A 1 302 ? -23.938 20.281 16.438 1 84 302 ASN A C 1
ATOM 2410 O O . ASN A 1 302 ? -23.469 21.344 16 1 84 302 ASN A O 1
ATOM 2414 N N . PRO A 1 303 ? -23.422 19.672 17.5 1 84.88 303 PRO A N 1
ATOM 2415 C CA . PRO A 1 303 ? -22.234 20.188 18.188 1 84.88 303 PRO A CA 1
ATOM 2416 C C . PRO A 1 303 ? -21.016 20.281 17.281 1 84.88 303 PRO A C 1
ATOM 2418 O O . PRO A 1 303 ? -20.094 21.047 17.547 1 84.88 303 PRO A O 1
ATOM 2421 N N . LEU A 1 304 ? -21.031 19.594 16.203 1 87.81 304 LEU A N 1
ATOM 2422 C CA . LEU A 1 304 ? -19.906 19.594 15.266 1 87.81 304 LEU A CA 1
ATOM 2423 C C . LEU A 1 304 ? -19.781 20.953 14.57 1 87.81 304 LEU A C 1
ATOM 2425 O O . LEU A 1 304 ? -18.688 21.328 14.125 1 87.81 304 LEU A O 1
ATOM 2429 N N . LEU A 1 305 ? -20.859 21.688 14.516 1 87 305 LEU A N 1
ATOM 2430 C CA . LEU A 1 305 ? -20.891 22.969 13.797 1 87 305 LEU A CA 1
ATOM 2431 C C . LEU A 1 305 ? -20.062 24.016 14.523 1 87 305 LEU A C 1
ATOM 2433 O O . LEU A 1 305 ? -19.578 24.969 13.898 1 87 305 LEU A O 1
ATOM 2437 N N . SER A 1 306 ? -19.953 23.828 15.789 1 84.69 306 SER A N 1
ATOM 2438 C CA . SER A 1 306 ? -19.188 24.781 16.562 1 84.69 306 SER A CA 1
ATOM 2439 C C . SER A 1 306 ? -17.703 24.406 16.609 1 84.69 306 SER A C 1
ATOM 2441 O O . SER A 1 306 ? -16.859 25.234 16.953 1 84.69 306 SER A O 1
ATOM 2443 N N . ILE A 1 307 ? -17.453 23.219 16.203 1 87.25 307 ILE A N 1
ATOM 2444 C CA . ILE A 1 307 ? -16.109 22.703 16.391 1 87.25 307 ILE A CA 1
ATOM 2445 C C . ILE A 1 307 ? -15.398 22.625 15.031 1 87.25 307 ILE A C 1
ATOM 2447 O O . ILE A 1 307 ? -14.219 22.969 14.922 1 87.25 307 ILE A O 1
ATOM 2451 N N . LEU A 1 308 ? -16.062 22.25 13.992 1 91.19 308 LEU A N 1
ATOM 2452 C CA . LEU A 1 308 ? -15.453 21.938 12.703 1 91.19 308 LEU A CA 1
ATOM 2453 C C . LEU A 1 308 ? -15.305 23.188 11.844 1 91.19 308 LEU A C 1
ATOM 2455 O O . LEU A 1 308 ? -16.062 24.141 12 1 91.19 308 LEU A O 1
ATOM 2459 N N . GLU A 1 309 ? -14.266 23.156 11.055 1 89.38 309 GLU A N 1
ATOM 2460 C CA . GLU A 1 309 ? -14.031 24.141 10 1 89.38 309 GLU A CA 1
ATOM 2461 C C . GLU A 1 309 ? -14.156 23.5 8.617 1 89.38 309 GLU A C 1
ATOM 2463 O O . GLU A 1 309 ? -14.203 22.266 8.5 1 89.38 309 GLU A O 1
ATOM 2468 N N . LEU A 1 310 ? -14.297 24.328 7.613 1 90.19 310 LEU A N 1
ATOM 2469 C CA . LEU A 1 310 ? -14.453 23.844 6.25 1 90.19 310 LEU A CA 1
ATOM 2470 C C . LEU A 1 310 ? -13.281 22.938 5.859 1 90.19 310 LEU A C 1
ATOM 2472 O O . LEU A 1 310 ? -13.469 21.938 5.16 1 90.19 310 LEU A O 1
ATOM 2476 N N . ARG A 1 311 ? -12.133 23.25 6.285 1 90.12 311 ARG A N 1
ATOM 2477 C CA . ARG A 1 311 ? -10.953 22.453 5.973 1 90.12 311 ARG A CA 1
ATOM 2478 C C . ARG A 1 311 ? -11.109 21.031 6.508 1 90.12 311 ARG A C 1
ATOM 2480 O O . ARG A 1 311 ? -10.641 20.078 5.891 1 90.12 311 ARG A O 1
ATOM 2487 N N . HIS A 1 312 ? -11.68 20.906 7.699 1 94.31 312 HIS A N 1
ATOM 2488 C CA . HIS A 1 312 ? -11.938 19.594 8.266 1 94.31 312 HIS A CA 1
ATOM 2489 C C . HIS A 1 312 ? -12.852 18.781 7.359 1 94.31 312 HIS A C 1
ATOM 2491 O O . HIS A 1 312 ? -12.617 17.578 7.137 1 94.31 312 HIS A O 1
ATOM 2497 N N . LEU A 1 313 ? -13.852 19.469 6.832 1 95.5 313 LEU A N 1
ATOM 2498 C CA . LEU A 1 313 ? -14.812 18.781 5.973 1 95.5 313 LEU A CA 1
ATOM 2499 C C . LEU A 1 313 ? -14.18 18.422 4.637 1 95.5 313 LEU A C 1
ATOM 2501 O O . LEU A 1 313 ? -14.555 17.422 4.016 1 95.5 313 LEU A O 1
ATOM 2505 N N . MET A 1 314 ? -13.195 19.219 4.227 1 94.5 314 MET A N 1
ATOM 2506 C CA . MET A 1 314 ? -12.445 18.859 3.027 1 94.5 314 MET A CA 1
ATOM 2507 C C . MET A 1 314 ? -11.672 17.562 3.242 1 94.5 314 MET A C 1
ATOM 2509 O O . MET A 1 314 ? -11.695 16.672 2.389 1 94.5 314 MET A O 1
ATOM 2513 N N . ILE A 1 315 ? -11.008 17.453 4.344 1 96 315 ILE A N 1
ATOM 2514 C CA . ILE A 1 315 ? -10.312 16.219 4.676 1 96 315 ILE A CA 1
ATOM 2515 C C . ILE A 1 315 ? -11.312 15.062 4.734 1 96 315 ILE A C 1
ATOM 2517 O O . ILE A 1 315 ? -11.047 13.977 4.211 1 96 315 ILE A O 1
ATOM 2521 N N . CYS A 1 316 ? -12.422 15.344 5.27 1 97.62 316 CYS A N 1
ATOM 2522 C CA . CYS A 1 316 ? -13.445 14.328 5.516 1 97.62 316 CYS A CA 1
ATOM 2523 C C . CYS A 1 316 ? -13.992 13.781 4.203 1 97.62 316 CYS A C 1
ATOM 2525 O O . CYS A 1 316 ? -14.242 12.586 4.082 1 97.62 316 CYS A O 1
ATOM 2527 N N . VAL A 1 317 ? -14.234 14.641 3.211 1 97.88 317 VAL A N 1
ATOM 2528 C CA . VAL A 1 317 ? -14.812 14.156 1.958 1 97.88 317 VAL A CA 1
ATOM 2529 C C . VAL A 1 317 ? -13.805 13.258 1.245 1 97.88 317 VAL A C 1
ATOM 2531 O O . VAL A 1 317 ? -14.18 12.258 0.627 1 97.88 317 VAL A O 1
ATOM 2534 N N . PHE A 1 318 ? -12.555 13.609 1.307 1 97.56 318 PHE A N 1
ATOM 2535 C CA . PHE A 1 318 ? -11.531 12.734 0.74 1 97.56 318 PHE A CA 1
ATOM 2536 C C . PHE A 1 318 ? -11.477 11.406 1.489 1 97.56 318 PHE A C 1
ATOM 2538 O O . PHE A 1 318 ? -11.289 10.352 0.881 1 97.56 318 PHE A O 1
ATOM 2545 N N . ALA A 1 319 ? -11.609 11.461 2.781 1 98.38 319 ALA A N 1
ATOM 2546 C CA . ALA A 1 319 ? -11.641 10.242 3.586 1 98.38 319 ALA A CA 1
ATOM 2547 C C . ALA A 1 319 ? -12.828 9.359 3.199 1 98.38 319 ALA A C 1
ATOM 2549 O O . ALA A 1 319 ? -12.68 8.148 3.047 1 98.38 319 ALA A O 1
ATOM 2550 N N . LEU A 1 320 ? -13.977 10 3.043 1 98.62 320 LEU A N 1
ATOM 2551 C CA . LEU A 1 320 ? -15.164 9.258 2.645 1 98.62 320 LEU A CA 1
ATOM 2552 C C . LEU A 1 320 ? -14.969 8.602 1.284 1 98.62 320 LEU A C 1
ATOM 2554 O O . LEU A 1 320 ? -15.352 7.441 1.09 1 98.62 320 LEU A O 1
ATOM 2558 N N . HIS A 1 321 ? -14.398 9.383 0.376 1 98.56 321 HIS A N 1
ATOM 2559 C CA . HIS A 1 321 ? -14.125 8.812 -0.937 1 98.56 321 HIS A CA 1
ATOM 2560 C C . HIS A 1 321 ? -13.203 7.598 -0.829 1 98.56 321 HIS A C 1
ATOM 2562 O O . HIS A 1 321 ? -13.398 6.602 -1.525 1 98.56 321 HIS A O 1
ATOM 2568 N N . SER A 1 322 ? -12.211 7.719 -0.008 1 98.19 322 SER A N 1
ATOM 2569 C CA . SER A 1 322 ? -11.289 6.613 0.211 1 98.19 322 SER A CA 1
ATOM 2570 C C . SER A 1 322 ? -12.016 5.387 0.752 1 98.19 322 SER A C 1
ATOM 2572 O O . SER A 1 322 ? -11.75 4.262 0.319 1 98.19 322 SER A O 1
ATOM 2574 N N . ILE A 1 323 ? -12.93 5.535 1.67 1 98.5 323 ILE A N 1
ATOM 2575 C CA . ILE A 1 323 ? -13.695 4.438 2.25 1 98.5 323 ILE A CA 1
ATOM 2576 C C . ILE A 1 323 ? -14.57 3.793 1.177 1 98.5 323 ILE A C 1
ATOM 2578 O O . ILE A 1 323 ? -14.672 2.566 1.107 1 98.5 323 ILE A O 1
ATOM 2582 N N . ILE A 1 324 ? -15.172 4.613 0.404 1 98.31 324 ILE A N 1
ATOM 2583 C CA . ILE A 1 324 ? -16 4.113 -0.686 1 98.31 324 ILE A CA 1
ATOM 2584 C C . ILE A 1 324 ? -15.156 3.279 -1.642 1 98.31 324 ILE A C 1
ATOM 2586 O O . ILE A 1 324 ? -15.57 2.199 -2.07 1 98.31 324 ILE A O 1
ATOM 2590 N N . PHE A 1 325 ? -14.031 3.779 -1.991 1 97.81 325 PHE A N 1
ATOM 2591 C CA . PHE A 1 325 ? -13.133 3.051 -2.877 1 97.81 325 PHE A CA 1
ATOM 2592 C C . PHE A 1 325 ? -12.742 1.708 -2.268 1 97.81 325 PHE A C 1
ATOM 2594 O O . PHE A 1 325 ? -12.773 0.68 -2.947 1 97.81 325 PHE A O 1
ATOM 2601 N N . VAL A 1 326 ? -12.367 1.749 -1.033 1 97.19 326 VAL A N 1
ATOM 2602 C CA . VAL A 1 326 ? -11.961 0.54 -0.324 1 97.19 326 VAL A CA 1
ATOM 2603 C C . VAL A 1 326 ? -13.133 -0.441 -0.264 1 97.19 326 VAL A C 1
ATOM 2605 O O . VAL A 1 326 ? -12.938 -1.651 -0.404 1 97.19 326 VAL A O 1
ATOM 2608 N N . SER A 1 327 ? -14.305 0.048 -0.006 1 97.25 327 SER A N 1
ATOM 2609 C CA . SER A 1 327 ? -15.492 -0.801 0.016 1 97.25 327 SER A CA 1
ATOM 2610 C C . SER A 1 327 ? -15.68 -1.521 -1.314 1 97.25 327 SER A C 1
ATOM 2612 O O . SER A 1 327 ? -16.031 -2.703 -1.344 1 97.25 327 SER A O 1
ATOM 2614 N N . ARG A 1 328 ? -15.461 -0.839 -2.393 1 95.88 328 ARG A N 1
ATOM 2615 C CA . ARG A 1 328 ? -15.555 -1.438 -3.721 1 95.88 328 ARG A CA 1
ATOM 2616 C C . ARG A 1 328 ? -14.453 -2.469 -3.936 1 95.88 328 ARG A C 1
ATOM 2618 O O . ARG A 1 328 ? -14.711 -3.568 -4.426 1 95.88 328 ARG A O 1
ATOM 2625 N N . ALA A 1 329 ? -13.281 -2.061 -3.541 1 95.5 329 ALA A N 1
ATOM 2626 C CA . ALA A 1 329 ? -12.102 -2.902 -3.738 1 95.5 329 ALA A CA 1
ATOM 2627 C C . ALA A 1 329 ? -12.234 -4.215 -2.977 1 95.5 329 ALA A C 1
ATOM 2629 O O . ALA A 1 329 ? -11.688 -5.238 -3.391 1 95.5 329 ALA A O 1
ATOM 2630 N N . ALA A 1 330 ? -12.969 -4.215 -1.858 1 96.12 330 ALA A N 1
ATOM 2631 C CA . ALA A 1 330 ? -13.102 -5.387 -0.998 1 96.12 330 ALA A CA 1
ATOM 2632 C C . ALA A 1 330 ? -14.469 -6.047 -1.168 1 96.12 330 ALA A C 1
ATOM 2634 O O . ALA A 1 330 ? -14.836 -6.93 -0.392 1 96.12 330 ALA A O 1
ATOM 2635 N N . LEU A 1 331 ? -15.273 -5.582 -2.123 1 96 331 LEU A N 1
ATOM 2636 C CA . LEU A 1 331 ? -16.578 -6.156 -2.459 1 96 331 LEU A CA 1
ATOM 2637 C C . LEU A 1 331 ? -17.562 -5.949 -1.321 1 96 331 LEU A C 1
ATOM 2639 O O . LEU A 1 331 ? -18.406 -6.809 -1.063 1 96 331 LEU A O 1
ATOM 2643 N N . LEU A 1 332 ? -17.484 -4.785 -0.638 1 96.94 332 LEU A N 1
ATOM 2644 C CA . LEU A 1 332 ? -18.328 -4.539 0.53 1 96.94 332 LEU A CA 1
ATOM 2645 C C . LEU A 1 332 ? -19.359 -3.455 0.239 1 96.94 332 LEU A C 1
ATOM 2647 O O . LEU A 1 332 ? -20.094 -3.035 1.136 1 96.94 332 LEU A O 1
ATOM 2651 N N . THR A 1 333 ? -19.438 -2.984 -1.03 1 95.12 333 THR A N 1
ATOM 2652 C CA . THR A 1 333 ? -20.328 -1.891 -1.38 1 95.12 333 THR A CA 1
ATOM 2653 C C . THR A 1 333 ? -21.781 -2.258 -1.066 1 95.12 333 THR A C 1
ATOM 2655 O O . THR A 1 333 ? -22.5 -1.473 -0.454 1 95.12 333 THR A O 1
ATOM 2658 N N . PRO A 1 334 ? -22.219 -3.43 -1.391 1 93.88 334 PRO A N 1
ATOM 2659 C CA . PRO A 1 334 ? -23.625 -3.756 -1.12 1 93.88 334 PRO A CA 1
ATOM 2660 C C . PRO A 1 334 ? -23.969 -3.668 0.364 1 93.88 334 PRO A C 1
ATOM 2662 O O . PRO A 1 334 ? -25.047 -3.193 0.721 1 93.88 334 PRO A O 1
ATOM 2665 N N . SER A 1 335 ? -23.078 -4.02 1.213 1 94.56 335 SER A N 1
ATOM 2666 C CA . SER A 1 335 ? -23.359 -4.031 2.646 1 94.56 335 SER A CA 1
ATOM 2667 C C . SER A 1 335 ? -23.203 -2.639 3.248 1 94.56 335 SER A C 1
ATOM 2669 O O . SER A 1 335 ? -23.859 -2.318 4.246 1 94.56 335 SER A O 1
ATOM 2671 N N . SER A 1 336 ? -22.375 -1.808 2.641 1 96.06 336 SER A N 1
ATOM 2672 C CA . SER A 1 336 ? -22.031 -0.542 3.281 1 96.06 336 SER A CA 1
ATOM 2673 C C . SER A 1 336 ? -22.734 0.628 2.607 1 96.06 336 SER A C 1
ATOM 2675 O O . SER A 1 336 ? -22.609 1.772 3.049 1 96.06 336 SER A O 1
ATOM 2677 N N . TYR A 1 337 ? -23.516 0.376 1.568 1 96.94 337 TYR A N 1
ATOM 2678 C CA . TYR A 1 337 ? -24.062 1.419 0.714 1 96.94 337 TYR A CA 1
ATOM 2679 C C . TYR A 1 337 ? -24.906 2.396 1.524 1 96.94 337 TYR A C 1
ATOM 2681 O O . TYR A 1 337 ? -24.719 3.611 1.432 1 96.94 337 TYR A O 1
ATOM 2689 N N . ARG A 1 338 ? -25.781 1.903 2.309 1 96.06 338 ARG A N 1
ATOM 2690 C CA . ARG A 1 338 ? -26.703 2.748 3.051 1 96.06 338 ARG A CA 1
ATOM 2691 C C . ARG A 1 338 ? -25.969 3.664 4.02 1 96.06 338 ARG A C 1
ATOM 2693 O O . ARG A 1 338 ? -26.266 4.855 4.105 1 96.06 338 ARG A O 1
ATOM 2700 N N . ASP A 1 339 ? -25.031 3.135 4.75 1 97.44 339 ASP A N 1
ATOM 2701 C CA . ASP A 1 339 ? -24.266 3.916 5.711 1 97.44 339 ASP A CA 1
ATOM 2702 C C . ASP A 1 339 ? -23.422 4.984 5.004 1 97.44 339 ASP A C 1
ATOM 2704 O O . ASP A 1 339 ? -23.312 6.109 5.492 1 97.44 339 ASP A O 1
ATOM 2708 N N . LEU A 1 340 ? -22.828 4.594 3.871 1 98.31 340 LEU A N 1
ATOM 2709 C CA . LEU A 1 340 ? -21.984 5.527 3.133 1 98.31 340 LEU A CA 1
ATOM 2710 C C . LEU A 1 340 ? -22.812 6.629 2.492 1 98.31 340 LEU A C 1
ATOM 2712 O O . LEU A 1 340 ? -22.406 7.789 2.457 1 98.31 340 LEU A O 1
ATOM 2716 N N . LEU A 1 341 ? -23.984 6.262 1.995 1 98.06 341 LEU A N 1
ATOM 2717 C CA . LEU A 1 341 ? -24.906 7.254 1.445 1 98.06 341 LEU A CA 1
ATOM 2718 C C . LEU A 1 341 ? -25.328 8.258 2.514 1 98.06 341 LEU A C 1
ATOM 2720 O O . LEU A 1 341 ? -25.344 9.469 2.266 1 98.06 341 LEU A O 1
ATOM 2724 N N . ARG A 1 342 ? -25.641 7.75 3.664 1 97.38 342 ARG A N 1
ATOM 2725 C CA . ARG A 1 342 ? -25.984 8.602 4.797 1 97.38 342 ARG A CA 1
ATOM 2726 C C . ARG A 1 342 ? -24.844 9.539 5.145 1 97.38 342 ARG A C 1
ATOM 2728 O O . ARG A 1 342 ? -25.062 10.734 5.387 1 97.38 342 ARG A O 1
ATOM 2735 N N . ALA A 1 343 ? -23.688 9.031 5.195 1 98.12 343 ALA A N 1
ATOM 2736 C CA . ALA A 1 343 ? -22.516 9.828 5.547 1 98.12 343 ALA A CA 1
ATOM 2737 C C . ALA A 1 343 ? -22.312 10.961 4.551 1 98.12 343 ALA A C 1
ATOM 2739 O O . ALA A 1 343 ? -22 12.086 4.941 1 98.12 343 ALA A O 1
ATOM 2740 N N . THR A 1 344 ? -22.484 10.703 3.219 1 98.25 344 THR A N 1
ATOM 2741 C CA . THR A 1 344 ? -22.266 11.727 2.205 1 98.25 344 THR A CA 1
ATOM 2742 C C . THR A 1 344 ? -23.344 12.812 2.303 1 98.25 344 THR A C 1
ATOM 2744 O O . THR A 1 344 ? -23.062 13.992 2.096 1 98.25 344 THR A O 1
ATOM 2747 N N . LYS A 1 345 ? -24.531 12.445 2.639 1 97.25 345 LYS A N 1
ATOM 2748 C CA . LYS A 1 345 ? -25.609 13.43 2.811 1 97.25 345 LYS A CA 1
ATOM 2749 C C . LYS A 1 345 ? -25.344 14.32 4.02 1 97.25 345 LYS A C 1
ATOM 2751 O O . LYS A 1 345 ? -25.5 15.539 3.943 1 97.25 345 LYS A O 1
ATOM 2756 N N . ARG A 1 346 ? -24.953 13.719 5.082 1 97.06 346 ARG A N 1
ATOM 2757 C CA . ARG A 1 346 ? -24.688 14.461 6.309 1 97.06 346 ARG A CA 1
ATOM 2758 C C . ARG A 1 346 ? -23.484 15.383 6.133 1 97.06 346 ARG A C 1
ATOM 2760 O O . ARG A 1 346 ? -23.453 16.484 6.684 1 97.06 346 ARG A O 1
ATOM 2767 N N . TRP A 1 347 ? -22.484 14.898 5.414 1 97.38 347 TRP A N 1
ATOM 2768 C CA . TRP A 1 347 ? -21.359 15.758 5.078 1 97.38 347 TRP A CA 1
ATOM 2769 C C . TRP A 1 347 ? -21.828 17.031 4.375 1 97.38 347 TRP A C 1
ATOM 2771 O O . TRP A 1 347 ? -21.406 18.125 4.719 1 97.38 347 TRP A O 1
ATOM 2781 N N . LYS A 1 348 ? -22.719 16.891 3.395 1 96.69 348 LYS A N 1
ATOM 2782 C CA . LYS A 1 348 ? -23.234 18.031 2.629 1 96.69 348 LYS A CA 1
ATOM 2783 C C . LYS A 1 348 ? -23.984 19 3.527 1 96.69 348 LYS A C 1
ATOM 2785 O O . LYS A 1 348 ? -23.875 20.219 3.371 1 96.69 348 LYS A O 1
ATOM 2790 N N . GLU A 1 349 ? -24.719 18.469 4.43 1 94.81 349 GLU A N 1
ATOM 2791 C CA . GLU A 1 349 ? -25.453 19.297 5.375 1 94.81 349 GLU A CA 1
ATOM 2792 C C . GLU A 1 349 ? -24.5 20.141 6.219 1 94.81 349 GLU A C 1
ATOM 2794 O O . GLU A 1 349 ? -24.719 21.344 6.391 1 94.81 349 GLU A O 1
ATOM 2799 N N . LEU A 1 350 ? -23.516 19.484 6.727 1 94.75 350 LEU A N 1
ATOM 2800 C CA . LEU A 1 350 ? -22.531 20.203 7.523 1 94.75 350 LEU A CA 1
ATOM 2801 C C . LEU A 1 350 ? -21.812 21.25 6.684 1 94.75 350 LEU A C 1
ATOM 2803 O O . LEU A 1 350 ? -21.594 22.375 7.137 1 94.75 350 LEU A O 1
ATOM 2807 N N . TRP A 1 351 ? -21.453 20.875 5.469 1 94.5 351 TRP A N 1
ATOM 2808 C CA . TRP A 1 351 ? -20.734 21.766 4.559 1 94.5 351 TRP A CA 1
ATOM 2809 C C . TRP A 1 351 ? -21.578 23.016 4.258 1 94.5 351 TRP A C 1
ATOM 2811 O O . TRP A 1 351 ? -21.078 24.125 4.344 1 94.5 351 TRP A O 1
ATOM 2821 N N . ASP A 1 352 ? -22.812 22.812 3.922 1 92.62 352 ASP A N 1
ATOM 2822 C CA . ASP A 1 352 ? -23.703 23.922 3.572 1 92.62 352 ASP A CA 1
ATOM 2823 C C . ASP A 1 352 ? -23.859 24.875 4.746 1 92.62 352 ASP A C 1
ATOM 2825 O O . ASP A 1 352 ? -23.797 26.094 4.566 1 92.62 352 ASP A O 1
ATOM 2829 N N . THR A 1 353 ? -23.984 24.344 5.895 1 91.56 353 THR A N 1
ATOM 2830 C CA . THR A 1 353 ? -24.172 25.172 7.082 1 91.56 353 THR A CA 1
ATOM 2831 C C . THR A 1 353 ? -22.906 25.953 7.402 1 91.56 353 THR A C 1
ATOM 2833 O O . THR A 1 353 ? -22.953 27.156 7.645 1 91.56 353 THR A O 1
ATOM 2836 N N . LEU A 1 354 ? -21.781 25.312 7.379 1 89.81 354 LEU A N 1
ATOM 2837 C CA . LEU A 1 354 ? -20.516 25.969 7.703 1 89.81 354 LEU A CA 1
ATOM 2838 C C . LEU A 1 354 ? -20.141 26.969 6.625 1 89.81 354 LEU A C 1
ATOM 2840 O O . LEU A 1 354 ? -19.547 28.016 6.926 1 89.81 354 LEU A O 1
ATOM 2844 N N . HIS A 1 355 ? -20.391 26.594 5.426 1 87.88 355 HIS A N 1
ATOM 2845 C CA . HIS A 1 355 ? -20.094 27.5 4.316 1 87.88 355 HIS A CA 1
ATOM 2846 C C . HIS A 1 355 ? -20.906 28.781 4.406 1 87.88 355 HIS A C 1
ATOM 2848 O O . HIS A 1 355 ? -20.391 29.875 4.125 1 87.88 355 HIS A O 1
ATOM 2854 N N . THR A 1 356 ? -22.125 28.672 4.746 1 86 356 THR A N 1
ATOM 2855 C CA . THR A 1 356 ? -22.984 29.828 4.926 1 86 356 THR A CA 1
ATOM 2856 C C . THR A 1 356 ? -22.469 30.719 6.055 1 86 356 THR A C 1
ATOM 2858 O O . THR A 1 356 ? -22.438 31.953 5.926 1 86 356 THR A O 1
ATOM 2861 N N . LYS A 1 357 ? -22.047 30.109 7.062 1 82.56 357 LYS A N 1
ATOM 2862 C CA . LYS A 1 357 ? -21.469 30.844 8.188 1 82.56 357 LYS A CA 1
ATOM 2863 C C . LYS A 1 357 ? -20.188 31.562 7.785 1 82.56 357 LYS A C 1
ATOM 2865 O O . LYS A 1 357 ? -19.953 32.688 8.188 1 82.56 357 LYS A O 1
ATOM 2870 N N . HIS A 1 358 ? -19.375 30.875 7.039 1 80 358 HIS A N 1
ATOM 2871 C CA . HIS A 1 358 ? -18.094 31.406 6.574 1 80 358 HIS A CA 1
ATOM 2872 C C . HIS A 1 358 ? -18.297 32.594 5.629 1 80 358 HIS A C 1
ATOM 2874 O O . HIS A 1 358 ? -17.562 33.562 5.695 1 80 358 HIS A O 1
ATOM 2880 N N . GLU A 1 359 ? -19.188 32.438 4.711 1 75.38 359 GLU A N 1
ATOM 2881 C CA . GLU A 1 359 ? -19.5 33.531 3.771 1 75.38 359 GLU A CA 1
ATOM 2882 C C . GLU A 1 359 ? -20.031 34.75 4.496 1 75.38 359 GLU A C 1
ATOM 2884 O O . GLU A 1 359 ? -19.719 35.906 4.117 1 75.38 359 GLU A O 1
ATOM 2889 N N . ALA A 1 360 ? -20.688 34.375 5.398 1 68.25 360 ALA A N 1
ATOM 2890 C CA . ALA A 1 360 ? -21.219 35.5 6.191 1 68.25 360 ALA A CA 1
ATOM 2891 C C . ALA A 1 360 ? -20.109 36.25 6.887 1 68.25 360 ALA A C 1
ATOM 2893 O O . ALA A 1 360 ? -20.203 37.469 7.055 1 68.25 360 ALA A O 1
ATOM 2894 N N . GLU A 1 361 ? -19.062 35.562 7.094 1 65.25 361 GLU A N 1
ATOM 2895 C CA . GLU A 1 361 ? -17.938 36.188 7.781 1 65.25 361 GLU A CA 1
ATOM 2896 C C . GLU A 1 361 ? -16.938 36.75 6.785 1 65.25 361 GLU A C 1
ATOM 2898 O O . GLU A 1 361 ? -15.852 37.188 7.172 1 65.25 361 GLU A O 1
ATOM 2903 N N . ARG A 1 362 ? -17.312 36.875 5.453 1 58.59 362 ARG A N 1
ATOM 2904 C CA . ARG A 1 362 ? -16.547 37.438 4.348 1 58.59 362 ARG A CA 1
ATOM 2905 C C . ARG A 1 362 ? -15.141 36.875 4.289 1 58.59 362 ARG A C 1
ATOM 2907 O O . ARG A 1 362 ? -14.18 37.594 4.039 1 58.59 362 ARG A O 1
ATOM 2914 N N . GLU A 1 363 ? -15.133 35.625 4.727 1 59.66 363 GLU A N 1
ATOM 2915 C CA . GLU A 1 363 ? -13.82 35 4.68 1 59.66 363 GLU A CA 1
ATOM 2916 C C . GLU A 1 363 ? -13.578 34.312 3.33 1 59.66 363 GLU A C 1
ATOM 2918 O O . GLU A 1 363 ? -14.477 33.688 2.775 1 59.66 363 GLU A O 1
ATOM 2923 N N . LYS A 1 364 ? -12.633 34.844 2.594 1 54.91 364 LYS A N 1
ATOM 2924 C CA . LYS A 1 364 ? -12.258 34.25 1.313 1 54.91 364 LYS A CA 1
ATOM 2925 C C . LYS A 1 364 ? -11.805 32.812 1.488 1 54.91 364 LYS A C 1
ATOM 2927 O O . LYS A 1 364 ? -11.031 32.5 2.398 1 54.91 364 LYS A O 1
ATOM 2932 N N . SER A 1 365 ? -12.617 31.906 0.861 1 57.38 365 SER A N 1
ATOM 2933 C CA . SER A 1 365 ? -12.234 30.5 0.912 1 57.38 365 SER A CA 1
ATOM 2934 C C . SER A 1 365 ? -11.008 30.234 0.051 1 57.38 365 SER A C 1
ATOM 2936 O O . SER A 1 365 ? -10.898 30.75 -1.062 1 57.38 365 SER A O 1
ATOM 2938 N N . LEU A 1 366 ? -9.859 29.781 0.646 1 55.84 366 LEU A N 1
ATOM 2939 C CA . LEU A 1 366 ? -8.633 29.484 -0.073 1 55.84 366 LEU A CA 1
ATOM 2940 C C . LEU A 1 366 ? -8.562 28 -0.421 1 55.84 366 LEU A C 1
ATOM 2942 O O . LEU A 1 366 ? -9.125 27.156 0.29 1 55.84 366 LEU A O 1
ATOM 2946 N N . GLY A 1 367 ? -8.078 27.625 -1.74 1 59.84 367 GLY A N 1
ATOM 2947 C CA . GLY A 1 367 ? -7.555 26.328 -2.129 1 59.84 367 GLY A CA 1
ATOM 2948 C C . GLY A 1 367 ? -8.641 25.328 -2.471 1 59.84 367 GLY A C 1
ATOM 2949 O O . GLY A 1 367 ? -9.586 25.656 -3.199 1 59.84 367 GLY A O 1
ATOM 2950 N N . PHE A 1 368 ? -8.5 24.234 -1.91 1 60.97 368 PHE A N 1
ATOM 2951 C CA . PHE A 1 368 ? -9.328 23.078 -2.229 1 60.97 368 PHE A CA 1
ATOM 2952 C C . PHE A 1 368 ? -10.75 23.266 -1.717 1 60.97 368 PHE A C 1
ATOM 2954 O O . PHE A 1 368 ? -11.68 22.609 -2.193 1 60.97 368 PHE A O 1
ATOM 2961 N N . VAL A 1 369 ? -10.953 24.281 -0.897 1 69.25 369 VAL A N 1
ATOM 2962 C CA . VAL A 1 369 ? -12.25 24.453 -0.259 1 69.25 369 VAL A CA 1
ATOM 2963 C C . VAL A 1 369 ? -13.273 24.922 -1.29 1 69.25 369 VAL A C 1
ATOM 2965 O O . VAL A 1 369 ? -14.453 24.594 -1.193 1 69.25 369 VAL A O 1
ATOM 2968 N N . LYS A 1 370 ? -12.734 25.5 -2.344 1 76.88 370 LYS A N 1
ATOM 2969 C CA . LYS A 1 370 ? -13.633 26 -3.389 1 76.88 370 LYS A CA 1
ATOM 2970 C C . LYS A 1 370 ? -14.25 24.844 -4.176 1 76.88 370 LYS A C 1
ATOM 2972 O O . LYS A 1 370 ? -15.32 25 -4.762 1 76.88 370 LYS A O 1
ATOM 2977 N N . HIS A 1 371 ? -13.578 23.719 -4.086 1 82.5 371 HIS A N 1
ATOM 2978 C CA . HIS A 1 371 ? -14.008 22.594 -4.895 1 82.5 371 HIS A CA 1
ATOM 2979 C C . HIS A 1 371 ? -14.664 21.516 -4.031 1 82.5 371 HIS A C 1
ATOM 2981 O O . HIS A 1 371 ? -14.766 20.359 -4.441 1 82.5 371 HIS A O 1
ATOM 2987 N N . GLY A 1 372 ? -15.039 21.953 -2.852 1 90.25 372 GLY A N 1
ATOM 2988 C CA . GLY A 1 372 ? -15.602 20.984 -1.914 1 90.25 372 GLY A CA 1
ATOM 2989 C C . GLY A 1 372 ? -16.828 20.281 -2.449 1 90.25 372 GLY A C 1
ATOM 2990 O O . GLY A 1 372 ? -16.938 19.062 -2.35 1 90.25 372 GLY A O 1
ATOM 2991 N N . LEU A 1 373 ? -17.672 21.062 -3.074 1 92.38 373 LEU A N 1
ATOM 2992 C CA . LEU A 1 373 ? -18.938 20.484 -3.561 1 92.38 373 LEU A CA 1
ATOM 2993 C C . LEU A 1 373 ? -18.688 19.578 -4.766 1 92.38 373 LEU A C 1
ATOM 2995 O O . LEU A 1 373 ? -19.391 18.578 -4.953 1 92.38 373 LEU A O 1
ATOM 2999 N N . GLU A 1 374 ? -17.688 19.953 -5.543 1 92.56 374 GLU A N 1
ATOM 3000 C CA . GLU A 1 374 ? -17.328 19.094 -6.668 1 92.56 374 GLU A CA 1
ATOM 3001 C C . GLU A 1 374 ? -16.797 17.75 -6.18 1 92.56 374 GLU A C 1
ATOM 3003 O O . GLU A 1 374 ? -17.141 16.703 -6.734 1 92.56 374 GLU A O 1
ATOM 3008 N N . MET A 1 375 ? -15.961 17.828 -5.211 1 94.75 375 MET A N 1
ATOM 3009 C CA . MET A 1 375 ? -15.422 16.594 -4.645 1 94.75 375 MET A CA 1
ATOM 3010 C C . MET A 1 375 ? -16.531 15.734 -4.051 1 94.75 375 MET A C 1
ATOM 3012 O O . MET A 1 375 ? -16.531 14.508 -4.199 1 94.75 375 MET A O 1
ATOM 3016 N N . TRP A 1 376 ? -17.422 16.406 -3.396 1 97.06 376 TRP A N 1
ATOM 3017 C CA . TRP A 1 376 ? -18.578 15.719 -2.832 1 97.06 376 TRP A CA 1
ATOM 3018 C C . TRP A 1 376 ? -19.406 15.055 -3.93 1 97.06 376 TRP A C 1
ATOM 3020 O O . TRP A 1 376 ? -19.812 13.898 -3.793 1 97.06 376 TRP A O 1
ATOM 3030 N N . TRP A 1 377 ? -19.625 15.75 -4.957 1 96.88 377 TRP A N 1
ATOM 3031 C CA . TRP A 1 377 ? -20.406 15.211 -6.062 1 96.88 377 TRP A CA 1
ATOM 3032 C C . TRP A 1 377 ? -19.75 13.961 -6.633 1 96.88 377 TRP A C 1
ATOM 3034 O O . TRP A 1 377 ? -20.422 12.953 -6.875 1 96.88 377 TRP A O 1
ATOM 3044 N N . VAL A 1 378 ? -18.469 14.039 -6.934 1 97 378 VAL A N 1
ATOM 3045 C CA . VAL A 1 378 ? -17.75 12.891 -7.461 1 97 378 VAL A CA 1
ATOM 3046 C C . VAL A 1 378 ? -17.891 11.703 -6.512 1 97 378 VAL A C 1
ATOM 3048 O O . VAL A 1 378 ? -18.156 10.578 -6.949 1 97 378 VAL A O 1
ATOM 3051 N N . THR A 1 379 ? -17.719 11.961 -5.258 1 98 379 THR A N 1
ATOM 3052 C CA . THR A 1 379 ? -17.797 10.922 -4.234 1 98 379 THR A CA 1
ATOM 3053 C C . THR A 1 379 ? -19.172 10.258 -4.25 1 98 379 THR A C 1
ATOM 3055 O O . THR A 1 379 ? -19.281 9.023 -4.25 1 98 379 THR A O 1
ATOM 3058 N N . CYS A 1 380 ? -20.25 11.055 -4.324 1 97.88 380 CYS A N 1
ATOM 3059 C CA . CYS A 1 380 ? -21.609 10.547 -4.379 1 97.88 380 CYS A CA 1
ATOM 3060 C C . CYS A 1 380 ? -21.844 9.742 -5.652 1 97.88 380 CYS A C 1
ATOM 3062 O O . CYS A 1 380 ? -22.453 8.672 -5.613 1 97.88 380 CYS A O 1
ATOM 3064 N N . LYS A 1 381 ? -21.391 10.297 -6.715 1 97.31 381 LYS A N 1
ATOM 3065 C CA . LYS A 1 381 ? -21.625 9.648 -8.008 1 97.31 381 LYS A CA 1
ATOM 3066 C C . LYS A 1 381 ? -20.922 8.297 -8.07 1 97.31 381 LYS A C 1
ATOM 3068 O O . LYS A 1 381 ? -21.484 7.324 -8.586 1 97.31 381 LYS A O 1
ATOM 3073 N N . VAL A 1 382 ? -19.703 8.234 -7.613 1 97.69 382 VAL A N 1
ATOM 3074 C CA . VAL A 1 382 ? -18.969 6.973 -7.59 1 97.69 382 VAL A CA 1
ATOM 3075 C C . VAL A 1 382 ? -19.719 5.945 -6.754 1 97.69 382 VAL A C 1
ATOM 3077 O O . VAL A 1 382 ? -19.844 4.781 -7.148 1 97.69 382 VAL A O 1
ATOM 3080 N N . LEU A 1 383 ? -20.203 6.344 -5.57 1 98 383 LEU A N 1
ATOM 3081 C CA . LEU A 1 383 ? -20.953 5.449 -4.699 1 98 383 LEU A CA 1
ATOM 3082 C C . LEU A 1 383 ? -22.203 4.934 -5.398 1 98 383 LEU A C 1
ATOM 3084 O O . LEU A 1 383 ? -22.5 3.736 -5.359 1 98 383 LEU A O 1
ATOM 3088 N N . GLU A 1 384 ? -22.906 5.809 -6.062 1 96.88 384 GLU A N 1
ATOM 3089 C CA . GLU A 1 384 ? -24.125 5.461 -6.773 1 96.88 384 GLU A CA 1
ATOM 3090 C C . GLU A 1 384 ? -23.844 4.477 -7.902 1 96.88 384 GLU A C 1
ATOM 3092 O O . GLU A 1 384 ? -24.562 3.479 -8.055 1 96.88 384 GLU A O 1
ATOM 3097 N N . LEU A 1 385 ? -22.844 4.816 -8.68 1 96.25 385 LEU A N 1
ATOM 3098 C CA . LEU A 1 385 ? -22.5 3.963 -9.812 1 96.25 385 LEU A CA 1
ATOM 3099 C C . LEU A 1 385 ? -22.031 2.594 -9.336 1 96.25 385 LEU A C 1
ATOM 3101 O O . LEU A 1 385 ? -22.359 1.573 -9.945 1 96.25 385 LEU A O 1
ATOM 3105 N N . ALA A 1 386 ? -21.25 2.611 -8.273 1 95.25 386 ALA A N 1
ATOM 3106 C CA .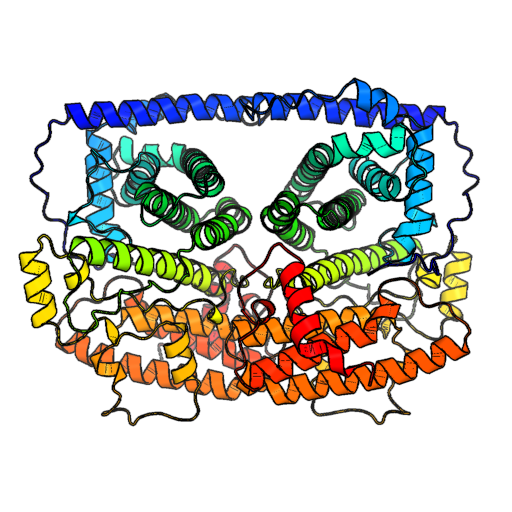 ALA A 1 386 ? -20.766 1.35 -7.711 1 95.25 386 ALA A CA 1
ATOM 3107 C C . ALA A 1 386 ? -21.938 0.478 -7.262 1 95.25 386 ALA A C 1
ATOM 3109 O O . ALA A 1 386 ? -21.938 -0.737 -7.477 1 95.25 386 ALA A O 1
ATOM 3110 N N . HIS A 1 387 ? -22.891 1.069 -6.637 1 94.31 387 HIS A N 1
ATOM 3111 C CA . HIS A 1 387 ? -24.078 0.357 -6.156 1 94.31 387 HIS A CA 1
ATOM 3112 C C . HIS A 1 387 ? -24.891 -0.19 -7.32 1 94.31 387 HIS A C 1
ATOM 3114 O O . HIS A 1 387 ? -25.469 -1.277 -7.223 1 94.31 387 HIS A O 1
ATOM 3120 N N . ALA A 1 388 ? -24.891 0.551 -8.398 1 93.38 388 ALA A N 1
ATOM 3121 C CA . ALA A 1 388 ? -25.656 0.165 -9.586 1 93.38 388 ALA A CA 1
ATOM 3122 C C . ALA A 1 388 ? -24.891 -0.862 -10.422 1 93.38 388 ALA A C 1
ATOM 3124 O O . ALA A 1 388 ? -25.453 -1.448 -11.352 1 93.38 388 ALA A O 1
ATOM 3125 N N . GLY A 1 389 ? -23.656 -1.062 -10.117 1 89.06 389 GLY A N 1
ATOM 3126 C CA . GLY A 1 389 ? -22.844 -1.994 -10.883 1 89.06 389 GLY A CA 1
ATOM 3127 C C . GLY A 1 389 ? -22.359 -1.428 -12.203 1 89.06 389 GLY A C 1
ATOM 3128 O O . GLY A 1 389 ? -22.031 -2.18 -13.125 1 89.06 389 GLY A O 1
ATOM 3129 N N . ASP A 1 390 ? -22.344 -0.134 -12.312 1 84 390 ASP A N 1
ATOM 3130 C CA . ASP A 1 390 ? -21.891 0.532 -13.531 1 84 390 ASP A CA 1
ATOM 3131 C C . ASP A 1 390 ? -20.375 0.732 -13.516 1 84 390 ASP A C 1
ATOM 3133 O O . ASP A 1 390 ? -19.859 1.498 -12.703 1 84 390 ASP A O 1
ATOM 3137 N N . SER A 1 391 ? -19.688 0.086 -14.453 1 82.25 391 SER A N 1
ATOM 3138 C CA . SER A 1 391 ? -18.234 0.191 -14.539 1 82.25 391 SER A CA 1
ATOM 3139 C C . SER A 1 391 ? -17.797 0.645 -15.93 1 82.25 391 SER A C 1
ATOM 3141 O O . SER A 1 391 ? -16.703 0.282 -16.391 1 82.25 391 SER A O 1
ATOM 3143 N N . GLN A 1 392 ? -18.516 1.467 -16.516 1 85.06 392 GLN A N 1
ATOM 3144 C CA . GLN A 1 392 ? -18.25 1.896 -17.891 1 85.06 392 GLN A CA 1
ATOM 3145 C C . GLN A 1 392 ? -17.031 2.799 -17.953 1 85.06 392 GLN A C 1
ATOM 3147 O O . GLN A 1 392 ? -16.25 2.738 -18.922 1 85.06 392 GLN A O 1
ATOM 3152 N N . SER A 1 393 ? -16.922 3.625 -16.953 1 90.69 393 SER A N 1
ATOM 3153 C CA . SER A 1 393 ? -15.773 4.523 -16.906 1 90.69 393 SER A CA 1
ATOM 3154 C C . SER A 1 393 ? -14.555 3.832 -16.312 1 90.69 393 SER A C 1
ATOM 3156 O O . SER A 1 393 ? -14.664 3.09 -15.328 1 90.69 393 SER A O 1
ATOM 3158 N N . ARG A 1 394 ? -13.391 4.113 -16.953 1 92.19 394 ARG A N 1
ATOM 3159 C CA . ARG A 1 394 ? -12.141 3.572 -16.422 1 92.19 394 ARG A CA 1
ATOM 3160 C C . ARG A 1 394 ? -11.93 4.004 -14.984 1 92.19 394 ARG A C 1
ATOM 3162 O O . ARG A 1 394 ? -11.344 3.264 -14.188 1 92.19 394 ARG A O 1
ATOM 3169 N N . TYR A 1 395 ? -12.445 5.164 -14.617 1 94.12 395 TYR A N 1
ATOM 3170 C CA . TYR A 1 395 ? -12.312 5.691 -13.266 1 94.12 395 TYR A CA 1
ATOM 3171 C C . TYR A 1 395 ? -13.078 4.832 -12.266 1 94.12 395 TYR A C 1
ATOM 3173 O O . TYR A 1 395 ? -12.789 4.855 -11.07 1 94.12 395 TYR A O 1
ATOM 3181 N N . MET A 1 396 ? -14.016 4.055 -12.742 1 94.19 396 MET A N 1
ATOM 3182 C CA . MET A 1 396 ? -14.82 3.215 -11.867 1 94.19 396 MET A CA 1
ATOM 3183 C C . MET A 1 396 ? -14.141 1.876 -11.609 1 94.19 396 MET A C 1
ATOM 3185 O O . MET A 1 396 ? -14.578 1.101 -10.758 1 94.19 396 MET A O 1
ATOM 3189 N N . GLU A 1 397 ? -13.062 1.633 -12.281 1 90.81 397 GLU A N 1
ATOM 3190 C CA . GLU A 1 397 ? -12.305 0.415 -12.008 1 90.81 397 GLU A CA 1
ATOM 3191 C C . GLU A 1 397 ? -11.484 0.55 -10.727 1 90.81 397 GLU A C 1
ATOM 3193 O O . GLU A 1 397 ? -11.078 1.653 -10.359 1 90.81 397 GLU A O 1
ATOM 3198 N N . VAL A 1 398 ? -11.266 -0.53 -10.023 1 90.56 398 VAL A N 1
ATOM 3199 C CA . VAL A 1 398 ? -10.531 -0.479 -8.766 1 90.56 398 VAL A CA 1
ATOM 3200 C C . VAL A 1 398 ? -9.039 -0.669 -9.023 1 90.56 398 VAL A C 1
ATOM 3202 O O . VAL A 1 398 ? -8.266 -0.926 -8.102 1 90.56 398 VAL A O 1
ATOM 3205 N N . SER A 1 399 ? -8.57 -0.474 -10.219 1 89.12 399 SER A N 1
ATOM 3206 C CA . SER A 1 399 ? -7.152 -0.537 -10.555 1 89.12 399 SER A CA 1
ATOM 3207 C C . SER A 1 399 ? -6.539 0.857 -10.625 1 89.12 399 SER A C 1
ATOM 3209 O O . SER A 1 399 ? -7.18 1.8 -11.094 1 89.12 399 SER A O 1
ATOM 3211 N N . PRO A 1 400 ? -5.309 0.984 -10.219 1 90.06 400 PRO A N 1
ATOM 3212 C CA . PRO A 1 400 ? -4.668 2.299 -10.172 1 90.06 400 PRO A CA 1
ATOM 3213 C C . PRO A 1 400 ? -4.453 2.906 -11.555 1 90.06 400 PRO A C 1
ATOM 3215 O O . PRO A 1 400 ? -4.352 2.176 -12.547 1 90.06 400 PRO A O 1
ATOM 3218 N N . THR A 1 401 ? -4.473 4.219 -11.586 1 87.44 401 THR A N 1
ATOM 3219 C CA . THR A 1 401 ? -4.098 5.004 -12.758 1 87.44 401 THR A CA 1
ATOM 3220 C C . THR A 1 401 ? -2.998 6.004 -12.406 1 87.44 401 THR A C 1
ATOM 3222 O O . THR A 1 401 ? -2.793 6.32 -11.234 1 87.44 401 THR A O 1
ATOM 3225 N N . ASP A 1 402 ? -2.264 6.461 -13.406 1 80 402 ASP A N 1
ATOM 3226 C CA . ASP A 1 402 ? -1.22 7.453 -13.172 1 80 402 ASP A CA 1
ATOM 3227 C C . ASP A 1 402 ? -1.56 8.781 -13.852 1 80 402 ASP A C 1
ATOM 3229 O O . ASP A 1 402 ? -0.736 9.695 -13.883 1 80 402 ASP A O 1
ATOM 3233 N N . SER A 1 403 ? -2.756 8.844 -14.414 1 85.56 403 SER A N 1
ATOM 3234 C CA . SER A 1 403 ? -3.15 10.047 -15.141 1 85.56 403 SER A CA 1
ATOM 3235 C C . SER A 1 403 ? -4.48 10.586 -14.625 1 85.56 403 SER A C 1
ATOM 3237 O O . SER A 1 403 ? -5.309 9.836 -14.109 1 85.56 403 SER A O 1
ATOM 3239 N N . LEU A 1 404 ? -4.582 11.859 -14.797 1 88.25 404 LEU A N 1
ATOM 3240 C CA . LEU A 1 404 ? -5.824 12.516 -14.406 1 88.25 404 LEU A CA 1
ATOM 3241 C C . LEU A 1 404 ? -6.879 12.383 -15.5 1 88.25 404 LEU A C 1
ATOM 3243 O O . LEU A 1 404 ? -8.031 12.758 -15.305 1 88.25 404 LEU A O 1
ATOM 3247 N N . ILE A 1 405 ? -6.527 11.789 -16.547 1 89.38 405 ILE A N 1
ATOM 3248 C CA . ILE A 1 405 ? -7.391 11.68 -17.719 1 89.38 405 ILE A CA 1
ATOM 3249 C C . ILE A 1 405 ? -8.641 10.875 -17.359 1 89.38 405 ILE A C 1
ATOM 3251 O O . ILE A 1 405 ? -9.742 11.195 -17.797 1 89.38 405 ILE A O 1
ATOM 3255 N N . GLU A 1 406 ? -8.469 9.898 -16.578 1 91.75 406 GLU A N 1
ATOM 3256 C CA . GLU A 1 406 ? -9.594 9.047 -16.219 1 91.75 406 GLU A CA 1
ATOM 3257 C C . GLU A 1 406 ? -10.625 9.812 -15.391 1 91.75 406 GLU A C 1
ATOM 3259 O O . GLU A 1 406 ? -11.828 9.656 -15.586 1 91.75 406 GLU A O 1
ATOM 3264 N N . LEU A 1 407 ? -10.141 10.578 -14.461 1 92.94 407 LEU A N 1
ATOM 3265 C CA . LEU A 1 407 ? -11.055 11.391 -13.672 1 92.94 407 LEU A CA 1
ATOM 3266 C C . LEU A 1 407 ? -11.758 12.422 -14.547 1 92.94 407 LEU A C 1
ATOM 3268 O O . LEU A 1 407 ? -12.969 12.625 -14.43 1 92.94 407 LEU A O 1
ATOM 3272 N N . HIS A 1 408 ? -10.984 13.047 -15.414 1 92.25 408 HIS A N 1
ATOM 3273 C CA . HIS A 1 408 ? -11.562 14.031 -16.312 1 92.25 408 HIS A CA 1
ATOM 3274 C C . HIS A 1 408 ? -12.617 13.406 -17.219 1 92.25 408 HIS A C 1
ATOM 3276 O O . HIS A 1 408 ? -13.68 13.992 -17.453 1 92.25 408 HIS A O 1
ATOM 3282 N N . SER A 1 409 ? -12.305 12.234 -17.766 1 93 409 SER A N 1
ATOM 3283 C CA . SER A 1 409 ? -13.258 11.516 -18.594 1 93 409 SER A CA 1
ATOM 3284 C C . SER A 1 409 ? -14.516 11.164 -17.812 1 93 409 SER A C 1
ATOM 3286 O O . SER A 1 409 ? -15.625 11.227 -18.344 1 93 409 SER A O 1
ATOM 3288 N N . PHE A 1 410 ? -14.359 10.844 -16.609 1 94.75 410 PHE A N 1
ATOM 3289 C CA . PHE A 1 410 ? -15.469 10.531 -15.719 1 94.75 410 PHE A CA 1
ATOM 3290 C C . PHE A 1 410 ? -16.359 11.758 -15.531 1 94.75 410 PHE A C 1
ATOM 3292 O O . PHE A 1 410 ? -17.594 11.648 -15.617 1 94.75 410 PHE A O 1
ATOM 3299 N N . LEU A 1 411 ? -15.734 12.914 -15.281 1 93.06 411 LEU A N 1
ATOM 3300 C CA . LEU A 1 411 ? -16.469 14.156 -15.07 1 93.06 411 LEU A CA 1
ATOM 3301 C C . LEU A 1 411 ? -17.203 14.578 -16.344 1 93.06 411 LEU A C 1
ATOM 3303 O O . LEU A 1 411 ? -18.328 15.07 -16.281 1 93.06 411 LEU A O 1
ATOM 3307 N N . LYS A 1 412 ? -16.594 14.352 -17.438 1 91.62 412 LYS A N 1
ATOM 3308 C CA . LYS A 1 412 ? -17.219 14.68 -18.719 1 91.62 412 LYS A CA 1
ATOM 3309 C C . LYS A 1 412 ? -18.422 13.766 -18.984 1 91.62 412 LYS A C 1
ATOM 3311 O O . LYS A 1 412 ? -19.453 14.219 -19.469 1 91.62 412 LYS A O 1
ATOM 3316 N N . GLN A 1 413 ? -18.234 12.57 -18.656 1 92 413 GLN A N 1
ATOM 3317 C CA . GLN A 1 413 ? -19.25 11.562 -18.938 1 92 413 GLN A CA 1
ATOM 3318 C C . GLN A 1 413 ? -20.469 11.734 -18.016 1 92 413 GLN A C 1
ATOM 3320 O O . GLN A 1 413 ? -21.609 11.602 -18.453 1 92 413 GLN A O 1
ATOM 3325 N N . TYR A 1 414 ? -20.203 12.047 -16.766 1 90.5 414 TYR A N 1
ATOM 3326 C CA . TYR A 1 414 ? -21.297 12.016 -15.797 1 90.5 414 TYR A CA 1
ATOM 3327 C C . TYR A 1 414 ? -21.609 13.414 -15.273 1 90.5 414 TYR A C 1
ATOM 3329 O O . TYR A 1 414 ? -22.641 13.625 -14.625 1 90.5 414 TYR A O 1
ATOM 3337 N N . GLY A 1 415 ? -20.672 14.422 -15.281 1 81.69 415 GLY A N 1
ATOM 3338 C CA . GLY A 1 415 ? -20.781 15.75 -14.703 1 81.69 415 GLY A CA 1
ATOM 3339 C C . GLY A 1 415 ? -21.703 16.672 -15.484 1 81.69 415 GLY A C 1
ATOM 3340 O O . GLY A 1 415 ? -22.062 17.75 -15.008 1 81.69 415 GLY A O 1
ATOM 3341 N N . ASN A 1 416 ? -21.828 16.703 -16.797 1 64.19 416 ASN A N 1
ATOM 3342 C CA . ASN A 1 416 ? -22.641 17.719 -17.453 1 64.19 416 ASN A CA 1
ATOM 3343 C C . ASN A 1 416 ? -23.938 17.984 -16.703 1 64.19 416 ASN A C 1
ATOM 3345 O O . ASN A 1 416 ? -24.734 18.844 -17.094 1 64.19 416 ASN A O 1
ATOM 3349 N N . CYS A 1 417 ? -24.391 17.359 -15.648 1 44.94 417 CYS A N 1
ATOM 3350 C CA . CYS A 1 417 ? -25.672 17.781 -15.07 1 44.94 417 CYS A CA 1
ATOM 3351 C C . CYS A 1 417 ? -25.469 18.891 -14.055 1 44.94 417 CYS A C 1
ATOM 3353 O O . CYS A 1 417 ? -26.422 19.328 -13.414 1 44.94 417 CYS A O 1
ATOM 3355 N N . VAL A 1 418 ? -24.406 19.25 -13.539 1 42.78 418 VAL A N 1
ATOM 3356 C CA . VAL A 1 418 ? -24.438 20.297 -12.508 1 42.78 418 VAL A CA 1
ATOM 3357 C C . VAL A 1 418 ? -24.75 21.641 -13.141 1 42.78 418 VAL A C 1
ATOM 3359 O O . VAL A 1 418 ? -24.953 22.625 -12.43 1 42.78 418 VAL A O 1
ATOM 3362 N N . ASP A 1 419 ? -24.359 22.094 -14.312 1 37.09 419 ASP A N 1
ATOM 3363 C CA . ASP A 1 419 ? -24.781 23.422 -14.766 1 37.09 419 ASP A CA 1
ATOM 3364 C C . ASP A 1 419 ? -26.297 23.453 -14.992 1 37.09 419 ASP A C 1
ATOM 3366 O O . ASP A 1 419 ? -26.828 24.469 -15.477 1 37.09 419 ASP A O 1
ATOM 3370 N N . GLY A 1 420 ? -27.094 22.266 -14.977 1 28.89 420 GLY A N 1
ATOM 3371 C CA . GLY A 1 420 ? -28.469 22.719 -15.094 1 28.89 420 GLY A CA 1
ATOM 3372 C C . GLY A 1 420 ? -29.062 23.172 -13.773 1 28.89 420 GLY A C 1
ATOM 3373 O O . GLY A 1 420 ? -28.625 22.75 -12.703 1 28.89 420 GLY A O 1
ATOM 3374 N N . MET B 1 1 ? 4.625 -23.562 14.094 1 23.84 1 MET B N 1
ATOM 3375 C CA . MET B 1 1 ? 3.84 -24.469 13.25 1 23.84 1 MET B CA 1
ATOM 3376 C C . MET B 1 1 ? 4.746 -25.266 12.32 1 23.84 1 MET B C 1
ATOM 3378 O O . MET B 1 1 ? 5.523 -24.672 11.562 1 23.84 1 MET B O 1
ATOM 3382 N N . ASP B 1 2 ? 5.047 -26.375 12.727 1 27.59 2 ASP B N 1
ATOM 3383 C CA . ASP B 1 2 ? 5.867 -27.328 11.984 1 27.59 2 ASP B CA 1
ATOM 3384 C C . ASP B 1 2 ? 5.254 -27.656 10.625 1 27.59 2 ASP B C 1
ATOM 3386 O O . ASP B 1 2 ? 4.156 -28.219 10.547 1 27.59 2 ASP B O 1
ATOM 3390 N N . THR B 1 3 ? 5.434 -26.828 9.672 1 32.22 3 THR B N 1
ATOM 3391 C CA . THR B 1 3 ? 4.969 -27.047 8.312 1 32.22 3 THR B CA 1
ATOM 3392 C C . THR B 1 3 ? 5.609 -28.297 7.711 1 32.22 3 THR B C 1
ATOM 3394 O O . THR B 1 3 ? 6.719 -28.234 7.172 1 32.22 3 THR B O 1
ATOM 3397 N N . GLY B 1 4 ? 5.363 -29.391 8.328 1 29.02 4 GLY B N 1
ATOM 3398 C CA . GLY B 1 4 ? 5.824 -30.609 7.699 1 29.02 4 GLY B CA 1
ATOM 3399 C C . GLY B 1 4 ? 5.43 -30.719 6.238 1 29.02 4 GLY B C 1
ATOM 3400 O O . GLY B 1 4 ? 4.363 -30.25 5.844 1 29.02 4 GLY B O 1
ATOM 3401 N N . ALA B 1 5 ? 6.332 -30.922 5.352 1 31.34 5 ALA B N 1
ATOM 3402 C CA . ALA B 1 5 ? 6.352 -31.016 3.893 1 31.34 5 ALA B CA 1
ATOM 3403 C C . ALA B 1 5 ? 5.473 -32.156 3.402 1 31.34 5 ALA B C 1
ATOM 3405 O O . ALA B 1 5 ? 5.816 -33.312 3.57 1 31.34 5 ALA B O 1
ATOM 3406 N N . ASP B 1 6 ? 4.301 -32.219 3.674 1 29.86 6 ASP B N 1
ATOM 3407 C CA . ASP B 1 6 ? 3.576 -33.281 2.977 1 29.86 6 ASP B CA 1
ATOM 3408 C C . ASP B 1 6 ? 3.502 -33 1.477 1 29.86 6 ASP B C 1
ATOM 3410 O O . ASP B 1 6 ? 2.973 -31.953 1.06 1 29.86 6 ASP B O 1
ATOM 3414 N N . VAL B 1 7 ? 4.332 -33.531 0.586 1 32.78 7 VAL B N 1
ATOM 3415 C CA . VAL B 1 7 ? 4.723 -33.344 -0.806 1 32.78 7 VAL B CA 1
ATOM 3416 C C . VAL B 1 7 ? 3.705 -34 -1.729 1 32.78 7 VAL B C 1
ATOM 3418 O O . VAL B 1 7 ? 3.654 -35.25 -1.825 1 32.78 7 VAL B O 1
ATOM 3421 N N . CYS B 1 8 ? 2.498 -33.656 -1.749 1 33.28 8 CYS B N 1
ATOM 3422 C CA . CYS B 1 8 ? 1.714 -34.375 -2.758 1 33.28 8 CYS B CA 1
ATOM 3423 C C . CYS B 1 8 ? 2.131 -33.938 -4.164 1 33.28 8 CYS B C 1
ATOM 3425 O O . CYS B 1 8 ? 1.406 -34.188 -5.129 1 33.28 8 CYS B O 1
ATOM 3427 N N . ALA B 1 9 ? 2.879 -32.906 -4.379 1 36 9 ALA B N 1
ATOM 3428 C CA . ALA B 1 9 ? 3.162 -32.531 -5.758 1 36 9 ALA B CA 1
ATOM 3429 C C . ALA B 1 9 ? 3.842 -33.656 -6.516 1 36 9 ALA B C 1
ATOM 3431 O O . ALA B 1 9 ? 4.469 -34.531 -5.91 1 36 9 ALA B O 1
ATOM 3432 N N . SER B 1 10 ? 3.43 -33.938 -7.758 1 39.19 10 SER B N 1
ATOM 3433 C CA . SER B 1 10 ? 4.152 -34.875 -8.617 1 39.19 10 SER B CA 1
ATOM 3434 C C . SER B 1 10 ? 5.664 -34.656 -8.492 1 39.19 10 SER B C 1
ATOM 3436 O O . SER B 1 10 ? 6.148 -33.531 -8.422 1 39.19 10 SER B O 1
ATOM 3438 N N . THR B 1 11 ? 6.254 -35.562 -7.703 1 43.81 11 THR B N 1
ATOM 3439 C CA . THR B 1 11 ? 7.703 -35.562 -7.566 1 43.81 11 THR B CA 1
ATOM 3440 C C . THR B 1 11 ? 8.375 -35.469 -8.938 1 43.81 11 THR B C 1
ATOM 3442 O O . THR B 1 11 ? 8.07 -36.281 -9.828 1 43.81 11 THR B O 1
ATOM 3445 N N . PRO B 1 12 ? 8.883 -34.312 -9.266 1 46.81 12 PRO B N 1
ATOM 3446 C CA . PRO B 1 12 ? 9.625 -34.25 -10.523 1 46.81 12 PRO B CA 1
ATOM 3447 C C . PRO B 1 12 ? 10.484 -35.5 -10.742 1 46.81 12 PRO B C 1
ATOM 3449 O O . PRO B 1 12 ? 11.125 -36 -9.805 1 46.81 12 PRO B O 1
ATOM 3452 N N . THR B 1 13 ? 9.977 -36.469 -11.477 1 42.12 13 THR B N 1
ATOM 3453 C CA . THR B 1 13 ? 10.898 -37.531 -11.875 1 42.12 13 THR B CA 1
ATOM 3454 C C . THR B 1 13 ? 12.188 -36.938 -12.438 1 42.12 13 THR B C 1
ATOM 3456 O O . THR B 1 13 ? 12.188 -35.844 -13.016 1 42.12 13 THR B O 1
ATOM 3459 N N . ALA B 1 14 ? 13.32 -37.219 -11.836 1 44.47 14 ALA B N 1
ATOM 3460 C CA . ALA B 1 14 ? 14.648 -36.844 -12.312 1 44.47 14 ALA B CA 1
ATOM 3461 C C . ALA B 1 14 ? 14.672 -36.719 -13.828 1 44.47 14 ALA B C 1
ATOM 3463 O O . ALA B 1 14 ? 14.422 -37.688 -14.547 1 44.47 14 ALA B O 1
ATOM 3464 N N . SER B 1 15 ? 14.125 -35.719 -14.328 1 42.84 15 SER B N 1
ATOM 3465 C CA . SER B 1 15 ? 14.258 -35.656 -15.781 1 42.84 15 SER B CA 1
ATOM 3466 C C . SER B 1 15 ? 15.648 -36.094 -16.234 1 42.84 15 SER B C 1
ATOM 3468 O O . SER B 1 15 ? 16.641 -35.688 -15.617 1 42.84 15 SER B O 1
ATOM 3470 N N . GLY B 1 16 ? 15.766 -37.125 -16.781 1 43.12 16 GLY B N 1
ATOM 3471 C CA . GLY B 1 16 ? 16.844 -37.688 -17.562 1 43.12 16 GLY B CA 1
ATOM 3472 C C . GLY B 1 16 ? 17.578 -36.625 -18.391 1 43.12 16 GLY B C 1
ATOM 3473 O O . GLY B 1 16 ? 18.188 -36.969 -19.422 1 43.12 16 GLY B O 1
ATOM 3474 N N . ARG B 1 17 ? 17.188 -35.375 -18.328 1 48.97 17 ARG B N 1
ATOM 3475 C CA . ARG B 1 17 ? 17.844 -34.562 -19.359 1 48.97 17 ARG B CA 1
ATOM 3476 C C . ARG B 1 17 ? 19.344 -34.438 -19.078 1 48.97 17 ARG B C 1
ATOM 3478 O O . ARG B 1 17 ? 19.75 -33.781 -18.125 1 48.97 17 ARG B O 1
ATOM 3485 N N . SER B 1 18 ? 20 -35.375 -19.312 1 52.31 18 SER B N 1
ATOM 3486 C CA . SER B 1 18 ? 21.422 -35.688 -19.297 1 52.31 18 SER B CA 1
ATOM 3487 C C . SER B 1 18 ? 22.25 -34.594 -19.969 1 52.31 18 SER B C 1
ATOM 3489 O O . SER B 1 18 ? 22.688 -34.781 -21.109 1 52.31 18 SER B O 1
ATOM 3491 N N . GLN B 1 19 ? 21.766 -33.375 -19.953 1 63.47 19 GLN B N 1
ATOM 3492 C CA . GLN B 1 19 ? 22.766 -32.531 -20.594 1 63.47 19 GLN B CA 1
ATOM 3493 C C . GLN B 1 19 ? 24.047 -32.469 -19.766 1 63.47 19 GLN B C 1
ATOM 3495 O O . GLN B 1 19 ? 24.031 -32.656 -18.547 1 63.4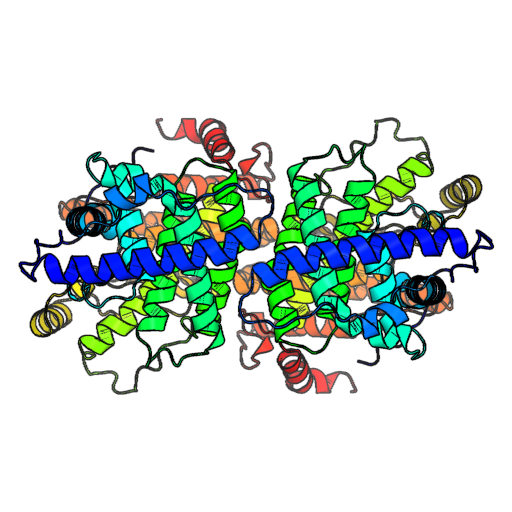7 19 GLN B O 1
ATOM 3500 N N . PRO B 1 20 ? 25.078 -32.281 -20.469 1 72.75 20 PRO B N 1
ATOM 3501 C CA . PRO B 1 20 ? 26.391 -32.281 -19.812 1 72.75 20 PRO B CA 1
ATOM 3502 C C . PRO B 1 20 ? 26.516 -31.188 -18.75 1 72.75 20 PRO B C 1
ATOM 3504 O O . PRO B 1 20 ? 26.062 -30.062 -18.969 1 72.75 20 PRO B O 1
ATOM 3507 N N . ILE B 1 21 ? 26.891 -31.531 -17.625 1 82.38 21 ILE B N 1
ATOM 3508 C CA . ILE B 1 21 ? 27.172 -30.688 -16.484 1 82.38 21 ILE B CA 1
ATOM 3509 C C . ILE B 1 21 ? 27.969 -29.469 -16.938 1 82.38 21 ILE B C 1
ATOM 3511 O O . ILE B 1 21 ? 27.844 -28.375 -16.359 1 82.38 21 ILE B O 1
ATOM 3515 N N . ALA B 1 22 ? 28.609 -29.641 -18.062 1 84.81 22 ALA B N 1
ATOM 3516 C CA . ALA B 1 22 ? 29.469 -28.562 -18.562 1 84.81 22 ALA B CA 1
ATOM 3517 C C . ALA B 1 22 ? 28.641 -27.406 -19.094 1 84.81 22 ALA B C 1
ATOM 3519 O O . ALA B 1 22 ? 29 -26.234 -18.922 1 84.81 22 ALA B O 1
ATOM 3520 N N . ILE B 1 23 ? 27.578 -27.672 -19.672 1 89.5 23 ILE B N 1
ATOM 3521 C CA . ILE B 1 23 ? 26.719 -26.641 -20.234 1 89.5 23 ILE B CA 1
ATOM 3522 C C . ILE B 1 23 ? 26.078 -25.844 -19.094 1 89.5 23 ILE B C 1
ATOM 3524 O O . ILE B 1 23 ? 26.031 -24.609 -19.141 1 89.5 23 ILE B O 1
ATOM 3528 N N . LEU B 1 24 ? 25.688 -26.547 -18.141 1 93.38 24 LEU B N 1
ATOM 3529 C CA . LEU B 1 24 ? 25.094 -25.875 -16.984 1 93.38 24 LEU B CA 1
ATOM 3530 C C . LEU B 1 24 ? 26.125 -25 -16.281 1 93.38 24 LEU B C 1
ATOM 3532 O O . LEU B 1 24 ? 25.812 -23.906 -15.812 1 93.38 24 LEU B O 1
ATOM 3536 N N . GLN B 1 25 ? 27.375 -25.531 -16.234 1 94.81 25 GLN B N 1
ATOM 3537 C CA . GLN B 1 25 ? 28.406 -24.766 -15.555 1 94.81 25 GLN B CA 1
ATOM 3538 C C . GLN B 1 25 ? 28.672 -23.453 -16.266 1 94.81 25 GLN B C 1
ATOM 3540 O O . GLN B 1 25 ? 28.953 -22.438 -15.625 1 94.81 25 GLN B O 1
ATOM 3545 N N . SER B 1 26 ? 28.594 -23.469 -17.531 1 94.06 26 SER B N 1
ATOM 3546 C CA . SER B 1 26 ? 28.781 -22.234 -18.297 1 94.06 26 SER B CA 1
ATOM 3547 C C . SER B 1 26 ? 27.719 -21.203 -17.953 1 94.06 26 SER B C 1
ATOM 3549 O O . SER B 1 26 ? 28.031 -20.016 -17.812 1 94.06 26 SER B O 1
ATOM 3551 N N . ARG B 1 27 ? 26.562 -21.625 -17.844 1 94.94 27 ARG B N 1
ATOM 3552 C CA . ARG B 1 27 ? 25.453 -20.734 -17.469 1 94.94 27 ARG B CA 1
ATOM 3553 C C . ARG B 1 27 ? 25.625 -20.219 -16.047 1 94.94 27 ARG B C 1
ATOM 3555 O O . ARG B 1 27 ? 25.375 -19.031 -15.789 1 94.94 27 ARG B O 1
ATOM 3562 N N . VAL B 1 28 ? 26 -21.047 -15.203 1 96.38 28 VAL B N 1
ATOM 3563 C CA . VAL B 1 28 ? 26.234 -20.688 -13.805 1 96.38 28 VAL B CA 1
ATOM 3564 C C . VAL B 1 28 ? 27.359 -19.656 -13.727 1 96.38 28 VAL B C 1
ATOM 3566 O O . VAL B 1 28 ? 27.266 -18.688 -12.953 1 96.38 28 VAL B O 1
ATOM 3569 N N . ASP B 1 29 ? 28.344 -19.875 -14.531 1 95.62 29 ASP B N 1
ATOM 3570 C CA . ASP B 1 29 ? 29.453 -18.922 -14.586 1 95.62 29 ASP B CA 1
ATOM 3571 C C . ASP B 1 29 ? 28.984 -17.547 -15.078 1 95.62 29 ASP B C 1
ATOM 3573 O O . ASP B 1 29 ? 29.438 -16.516 -14.578 1 95.62 29 ASP B O 1
ATOM 3577 N N . GLU B 1 30 ? 28.188 -17.609 -16.016 1 95.75 30 GLU B N 1
ATOM 3578 C CA . GLU B 1 30 ? 27.625 -16.359 -16.516 1 95.75 30 GLU B CA 1
ATOM 3579 C C . GLU B 1 30 ? 26.844 -15.617 -15.438 1 95.75 30 GLU B C 1
ATOM 3581 O O . GLU B 1 30 ? 26.984 -14.406 -15.273 1 95.75 30 GLU B O 1
ATOM 3586 N N . LEU B 1 31 ? 26.047 -16.328 -14.742 1 95.94 31 LEU B N 1
ATOM 3587 C CA . LEU B 1 31 ? 25.266 -15.75 -13.648 1 95.94 31 LEU B CA 1
ATOM 3588 C C . LEU B 1 31 ? 26.188 -15.156 -12.586 1 95.94 31 LEU B C 1
ATOM 3590 O O . LEU B 1 31 ? 25.969 -14.031 -12.125 1 95.94 31 LEU B O 1
ATOM 3594 N N . CYS B 1 32 ? 27.172 -15.891 -12.219 1 95.12 32 CYS B N 1
ATOM 3595 C CA . CYS B 1 32 ? 28.141 -15.414 -11.242 1 95.12 32 CYS B CA 1
ATOM 3596 C C . CYS B 1 32 ? 28.828 -14.141 -11.719 1 95.12 32 CYS B C 1
ATOM 3598 O O . CYS B 1 32 ? 29.031 -13.211 -10.938 1 95.12 32 CYS B O 1
ATOM 3600 N N . SER B 1 33 ? 29.156 -14.117 -12.961 1 93.94 33 SER B N 1
ATOM 3601 C CA . SER B 1 33 ? 29.797 -12.945 -13.555 1 93.94 33 SER B CA 1
ATOM 3602 C C . SER B 1 33 ? 28.875 -11.734 -13.523 1 93.94 33 SER B C 1
ATOM 3604 O O . SER B 1 33 ? 29.312 -10.625 -13.219 1 93.94 33 SER B O 1
ATOM 3606 N N . GLN B 1 34 ? 27.656 -11.953 -13.844 1 93.25 34 GLN B N 1
ATOM 3607 C CA . GLN B 1 34 ? 26.688 -10.859 -13.82 1 93.25 34 GLN B CA 1
ATOM 3608 C C . GLN B 1 34 ? 26.5 -10.328 -12.398 1 93.25 34 GLN B C 1
ATOM 3610 O O . GLN B 1 34 ? 26.406 -9.117 -12.188 1 93.25 34 GLN B O 1
ATOM 3615 N N . LEU B 1 35 ? 26.438 -11.219 -11.43 1 92.62 35 LEU B N 1
ATOM 3616 C CA . LEU B 1 35 ? 26.297 -10.812 -10.039 1 92.62 35 LEU B CA 1
ATOM 3617 C C . LEU B 1 35 ? 27.516 -10.031 -9.562 1 92.62 35 LEU B C 1
ATOM 3619 O O . LEU B 1 35 ? 27.375 -9.047 -8.828 1 92.62 35 LEU B O 1
ATOM 3623 N N . PHE B 1 36 ? 28.625 -10.516 -10 1 89.62 36 PHE B N 1
ATOM 3624 C CA . PHE B 1 36 ? 29.859 -9.82 -9.656 1 89.62 36 PHE B CA 1
ATOM 3625 C C . PHE B 1 36 ? 29.875 -8.414 -10.242 1 89.62 36 PHE B C 1
ATOM 3627 O O . PHE B 1 36 ? 30.219 -7.453 -9.547 1 89.62 36 PHE B O 1
ATOM 3634 N N . SER B 1 37 ? 29.547 -8.289 -11.477 1 87.38 37 SER B N 1
ATOM 3635 C CA . SER B 1 37 ? 29.469 -6.984 -12.117 1 87.38 37 SER B CA 1
ATOM 3636 C C . SER B 1 37 ? 28.453 -6.086 -11.422 1 87.38 37 SER B C 1
ATOM 3638 O O . SER B 1 37 ? 28.703 -4.891 -11.234 1 87.38 37 SER B O 1
ATOM 3640 N N . PHE B 1 38 ? 27.375 -6.68 -11.016 1 86.94 38 PHE B N 1
ATOM 3641 C CA . PHE B 1 38 ? 26.328 -5.949 -10.32 1 86.94 38 PHE B CA 1
ATOM 3642 C C . PHE B 1 38 ? 26.828 -5.441 -8.969 1 86.94 38 PHE B C 1
ATOM 3644 O O . PHE B 1 38 ? 26.484 -4.332 -8.555 1 86.94 38 PHE B O 1
ATOM 3651 N N . SER B 1 39 ? 27.562 -6.223 -8.227 1 83.31 39 SER B N 1
ATOM 3652 C CA . SER B 1 39 ? 28.094 -5.836 -6.926 1 83.31 39 SER B CA 1
ATOM 3653 C C . SER B 1 39 ? 29.016 -4.629 -7.043 1 83.31 39 SER B C 1
ATOM 3655 O O . SER B 1 39 ? 29.094 -3.807 -6.125 1 83.31 39 SER B O 1
ATOM 3657 N N . LYS B 1 40 ? 29.703 -4.566 -8.047 1 78.88 40 LYS B N 1
ATOM 3658 C CA . LYS B 1 40 ? 30.594 -3.441 -8.273 1 78.88 40 LYS B CA 1
ATOM 3659 C C . LYS B 1 40 ? 29.812 -2.152 -8.516 1 78.88 40 LYS B C 1
ATOM 3661 O O . LYS B 1 40 ? 30.234 -1.078 -8.07 1 78.88 40 LYS B O 1
ATOM 3666 N N . THR B 1 41 ? 28.75 -2.365 -9.031 1 71.19 41 THR B N 1
ATOM 3667 C CA . THR B 1 41 ? 27.906 -1.202 -9.297 1 71.19 41 THR B CA 1
ATOM 3668 C C . THR B 1 41 ? 27.25 -0.711 -8.008 1 71.19 41 THR B C 1
ATOM 3670 O O . THR B 1 41 ? 27.078 0.494 -7.812 1 71.19 41 THR B O 1
ATOM 3673 N N . ARG B 1 42 ? 26.875 -1.563 -7.074 1 65.38 42 ARG B N 1
ATOM 3674 C CA . ARG B 1 42 ? 26.234 -1.221 -5.812 1 65.38 42 ARG B CA 1
ATOM 3675 C C . ARG B 1 42 ? 27.219 -0.596 -4.84 1 65.38 42 ARG B C 1
ATOM 3677 O O . ARG B 1 42 ? 26.875 0.326 -4.098 1 65.38 42 ARG B O 1
ATOM 3684 N N . ARG B 1 43 ? 28.406 -1.356 -4.43 1 55.59 43 ARG B N 1
ATOM 3685 C CA . ARG B 1 43 ? 29.453 -0.844 -3.539 1 55.59 43 ARG B CA 1
ATOM 3686 C C . ARG B 1 43 ? 29.781 0.606 -3.869 1 55.59 43 ARG B C 1
ATOM 3688 O O . ARG B 1 43 ? 29.984 1.422 -2.969 1 55.59 43 ARG B O 1
ATOM 3695 N N . THR B 1 44 ? 29.969 0.709 -4.906 1 46.28 44 THR B N 1
ATOM 3696 C CA . THR B 1 44 ? 30.328 2.08 -5.258 1 46.28 44 THR B CA 1
ATOM 3697 C C . THR B 1 44 ? 29.188 3.039 -4.891 1 46.28 44 THR B C 1
ATOM 3699 O O . THR B 1 44 ? 29.438 4.203 -4.574 1 46.28 44 THR B O 1
ATOM 3702 N N . ALA B 1 45 ? 28 2.469 -4.742 1 45.12 45 ALA B N 1
ATOM 3703 C CA . ALA B 1 45 ? 26.844 3.275 -4.352 1 45.12 45 ALA B CA 1
ATOM 3704 C C . ALA B 1 45 ? 26.781 3.439 -2.838 1 45.12 45 ALA B C 1
ATOM 3706 O O . ALA B 1 45 ? 26.406 4.508 -2.34 1 45.12 45 ALA B O 1
ATOM 3707 N N . ASP B 1 46 ? 26.766 2.391 -2.033 1 47.34 46 ASP B N 1
ATOM 3708 C CA . ASP B 1 46 ? 26.672 2.391 -0.578 1 47.34 46 ASP B CA 1
ATOM 3709 C C . ASP B 1 46 ? 28.047 2.516 0.069 1 47.34 46 ASP B C 1
ATOM 3711 O O . ASP B 1 46 ? 28.922 1.678 -0.155 1 47.34 46 ASP B O 1
ATOM 3715 N N . LEU B 1 47 ? 28.516 3.713 0.364 1 39.91 47 LEU B N 1
ATOM 3716 C CA . LEU B 1 47 ? 29.781 3.941 1.051 1 39.91 47 LEU B CA 1
ATOM 3717 C C . LEU B 1 47 ? 30.062 2.836 2.062 1 39.91 47 LEU B C 1
ATOM 3719 O O . LEU B 1 47 ? 31.219 2.482 2.303 1 39.91 47 LEU B O 1
ATOM 3723 N N . ASP B 1 48 ? 29.25 2.785 3.01 1 41.28 48 ASP B N 1
ATOM 3724 C CA . ASP B 1 48 ? 29.625 2.092 4.238 1 41.28 48 ASP B CA 1
ATOM 3725 C C . ASP B 1 48 ? 29.641 0.579 4.035 1 41.28 48 ASP B C 1
ATOM 3727 O O . ASP B 1 48 ? 29.969 -0.174 4.953 1 41.28 48 ASP B O 1
ATOM 3731 N N . CYS B 1 49 ? 28.672 0.096 3.197 1 41.28 49 CYS B N 1
ATOM 3732 C CA . CYS B 1 49 ? 28.578 -1.333 3.477 1 41.28 49 CYS B CA 1
ATOM 3733 C C . CYS B 1 49 ? 29.656 -2.109 2.734 1 41.28 49 CYS B C 1
ATOM 3735 O O . CYS B 1 49 ? 29.828 -1.946 1.525 1 41.28 49 CYS B O 1
ATOM 3737 N N . GLY B 1 50 ? 30.578 -2.383 3.236 1 46.28 50 GLY B N 1
ATOM 3738 C CA . GLY B 1 50 ? 31.625 -3.373 3.064 1 46.28 50 GLY B CA 1
ATOM 3739 C C . GLY B 1 50 ? 31.188 -4.59 2.281 1 46.28 50 GLY B C 1
ATOM 3740 O O . GLY B 1 50 ? 31.766 -5.668 2.406 1 46.28 50 GLY B O 1
ATOM 3741 N N . ASP B 1 51 ? 29.969 -4.578 1.698 1 52.41 51 ASP B N 1
ATOM 3742 C CA . ASP B 1 51 ? 29.641 -5.949 1.309 1 52.41 51 ASP B CA 1
ATOM 3743 C C . ASP B 1 51 ? 30.469 -6.379 0.091 1 52.41 51 ASP B C 1
ATOM 3745 O O . ASP B 1 51 ? 30.234 -5.887 -1.017 1 52.41 51 ASP B O 1
ATOM 3749 N N . ILE B 1 52 ? 31.656 -6.711 0.337 1 65.06 52 ILE B N 1
ATOM 3750 C CA . ILE B 1 52 ? 32.562 -7.441 -0.541 1 65.06 52 ILE B CA 1
ATOM 3751 C C . ILE B 1 52 ? 31.875 -8.695 -1.067 1 65.06 52 ILE B C 1
ATOM 3753 O O . ILE B 1 52 ? 31.219 -9.422 -0.309 1 65.06 52 ILE B O 1
ATOM 3757 N N . PHE B 1 53 ? 31.672 -8.688 -2.463 1 82.56 53 PHE B N 1
ATOM 3758 C CA . PHE B 1 53 ? 31.25 -9.93 -3.088 1 82.56 53 PHE B CA 1
ATOM 3759 C C . PHE B 1 53 ? 31.906 -11.133 -2.42 1 82.56 53 PHE B C 1
ATOM 3761 O O . PHE B 1 53 ? 33.125 -11.234 -2.396 1 82.56 53 PHE B O 1
ATOM 3768 N N . PRO B 1 54 ? 31.156 -11.883 -1.778 1 86.31 54 PRO B N 1
ATOM 3769 C CA . PRO B 1 54 ? 31.766 -13.008 -1.058 1 86.31 54 PRO B CA 1
ATOM 3770 C C . PRO B 1 54 ? 32.375 -14.047 -1.993 1 86.31 54 PRO B C 1
ATOM 3772 O O . PRO B 1 54 ? 31.766 -15.094 -2.24 1 86.31 54 PRO B O 1
ATOM 3775 N N . VAL B 1 55 ? 33.562 -13.898 -2.295 1 86.25 55 VAL B N 1
ATOM 3776 C CA . VAL B 1 55 ? 34.219 -14.695 -3.312 1 86.25 55 VAL B CA 1
ATOM 3777 C C . VAL B 1 55 ? 34.312 -16.141 -2.854 1 86.25 55 VAL B C 1
ATOM 3779 O O . VAL B 1 55 ? 34.125 -17.062 -3.648 1 86.25 55 VAL B O 1
ATOM 3782 N N . ASN B 1 56 ? 34.594 -16.359 -1.618 1 86.75 56 ASN B N 1
ATOM 3783 C CA . ASN B 1 56 ? 34.719 -17.719 -1.101 1 86.75 56 ASN B CA 1
ATOM 3784 C C . ASN B 1 56 ? 33.406 -18.469 -1.14 1 86.75 56 ASN B C 1
ATOM 3786 O O . ASN B 1 56 ? 33.344 -19.641 -1.516 1 86.75 56 ASN B O 1
ATOM 3790 N N . ALA B 1 57 ? 32.375 -17.797 -0.784 1 90.19 57 ALA B N 1
ATOM 3791 C CA . ALA B 1 57 ? 31.062 -18.406 -0.842 1 90.19 57 ALA B CA 1
ATOM 3792 C C . ALA B 1 57 ? 30.641 -18.656 -2.285 1 90.19 57 ALA B C 1
ATOM 3794 O O . ALA B 1 57 ? 29.969 -19.656 -2.576 1 90.19 57 ALA B O 1
ATOM 3795 N N . ALA B 1 58 ? 31.062 -17.797 -3.131 1 92.62 58 ALA B N 1
ATOM 3796 C CA . ALA B 1 58 ? 30.688 -17.906 -4.535 1 92.62 58 ALA B CA 1
ATOM 3797 C C . ALA B 1 58 ? 31.219 -19.203 -5.148 1 92.62 58 ALA B C 1
ATOM 3799 O O . ALA B 1 58 ? 30.562 -19.828 -5.969 1 92.62 58 ALA B O 1
ATOM 3800 N N . LYS B 1 59 ? 32.375 -19.547 -4.715 1 90.31 59 LYS B N 1
ATOM 3801 C CA . LYS B 1 59 ? 33 -20.766 -5.238 1 90.31 59 LYS B CA 1
ATOM 3802 C C . LYS B 1 59 ? 32.188 -22 -4.887 1 90.31 59 LYS B C 1
ATOM 3804 O O . LYS B 1 59 ? 32.094 -22.938 -5.684 1 90.31 59 LYS B O 1
ATOM 3809 N N . ALA B 1 60 ? 31.625 -21.938 -3.799 1 91.81 60 ALA B N 1
ATOM 3810 C CA . ALA B 1 60 ? 30.828 -23.078 -3.33 1 91.81 60 ALA B CA 1
ATOM 3811 C C . ALA B 1 60 ? 29.422 -23.031 -3.904 1 91.81 60 ALA B C 1
ATOM 3813 O O . ALA B 1 60 ? 28.844 -24.078 -4.211 1 91.81 60 ALA B O 1
ATOM 3814 N N . VAL B 1 61 ? 28.875 -21.922 -4.051 1 94.19 61 VAL B N 1
ATOM 3815 C CA . VAL B 1 61 ? 27.469 -21.734 -4.406 1 94.19 61 VAL B CA 1
ATOM 3816 C C . VAL B 1 61 ? 27.281 -21.938 -5.91 1 94.19 61 VAL B C 1
ATOM 3818 O O . VAL B 1 61 ? 26.359 -22.625 -6.344 1 94.19 61 VAL B O 1
ATOM 3821 N N . PHE B 1 62 ? 28.188 -21.344 -6.676 1 95.56 62 PHE B N 1
ATOM 3822 C CA . PHE B 1 62 ? 27.969 -21.281 -8.117 1 95.56 62 PHE B CA 1
ATOM 3823 C C . PHE B 1 62 ? 28.672 -22.422 -8.836 1 95.56 62 PHE B C 1
ATOM 3825 O O . PHE B 1 62 ? 29.547 -22.172 -9.68 1 95.56 62 PHE B O 1
ATOM 3832 N N . THR B 1 63 ? 28.234 -23.547 -8.523 1 94.94 63 THR B N 1
ATOM 3833 C CA . THR B 1 63 ? 28.625 -24.781 -9.219 1 94.94 63 THR B CA 1
ATOM 3834 C C . THR B 1 63 ? 27.406 -25.484 -9.805 1 94.94 63 THR B C 1
ATOM 3836 O O . THR B 1 63 ? 26.297 -25.406 -9.25 1 94.94 63 THR B O 1
ATOM 3839 N N . ALA B 1 64 ? 27.641 -26.109 -10.938 1 94.88 64 ALA B N 1
ATOM 3840 C CA . ALA B 1 64 ? 26.547 -26.828 -11.594 1 94.88 64 ALA B CA 1
ATOM 3841 C C . ALA B 1 64 ? 25.953 -27.891 -10.672 1 94.88 64 ALA B C 1
ATOM 3843 O O . ALA B 1 64 ? 24.734 -28.078 -10.656 1 94.88 64 ALA B O 1
ATOM 3844 N N . GLU B 1 65 ? 26.75 -28.5 -9.883 1 92.12 65 GLU B N 1
ATOM 3845 C CA . GLU B 1 65 ? 26.297 -29.547 -8.977 1 92.12 65 GLU B CA 1
ATOM 3846 C C . GLU B 1 65 ? 25.359 -28.984 -7.906 1 92.12 65 GLU B C 1
ATOM 3848 O O . GLU B 1 65 ? 24.297 -29.547 -7.629 1 92.12 65 GLU B O 1
ATOM 3853 N N . ASN B 1 66 ? 25.766 -27.938 -7.32 1 94.19 66 ASN B N 1
ATOM 3854 C CA . ASN B 1 66 ? 24.938 -27.297 -6.297 1 94.19 66 ASN B CA 1
ATOM 3855 C C . ASN B 1 66 ? 23.609 -26.828 -6.875 1 94.19 66 ASN B C 1
ATOM 3857 O O . ASN B 1 66 ? 22.578 -26.969 -6.238 1 94.19 66 ASN B O 1
ATOM 3861 N N . PHE B 1 67 ? 23.688 -26.234 -8.062 1 95.81 67 PHE B N 1
ATOM 3862 C CA . PHE B 1 67 ? 22.484 -25.734 -8.711 1 95.81 67 PHE B CA 1
ATOM 3863 C C . PHE B 1 67 ? 21.5 -26.875 -8.992 1 95.81 67 PHE B C 1
ATOM 3865 O O . PHE B 1 67 ? 20.297 -26.75 -8.727 1 95.81 67 PHE B O 1
ATOM 3872 N N . GLU B 1 68 ? 21.984 -27.938 -9.492 1 93.56 68 GLU B N 1
ATOM 3873 C CA . GLU B 1 68 ? 21.141 -29.094 -9.781 1 93.56 68 GLU B CA 1
ATOM 3874 C C . GLU B 1 68 ? 20.469 -29.609 -8.516 1 93.56 68 GLU B C 1
ATOM 3876 O O . GLU B 1 68 ? 19.266 -29.906 -8.523 1 93.56 68 GLU B O 1
ATOM 3881 N N . GLU B 1 69 ? 21.234 -29.656 -7.48 1 92.88 69 GLU B N 1
ATOM 3882 C CA . GLU B 1 69 ? 20.703 -30.141 -6.215 1 92.88 69 GLU B CA 1
ATOM 3883 C C . GLU B 1 69 ? 19.641 -29.219 -5.664 1 92.88 69 GLU B C 1
ATOM 3885 O O . GLU B 1 69 ? 18.594 -29.672 -5.188 1 92.88 69 GLU B O 1
ATOM 3890 N N . CYS B 1 70 ? 19.938 -27.984 -5.703 1 94.69 70 CYS B N 1
ATOM 3891 C CA . CYS B 1 70 ? 19.016 -26.984 -5.176 1 94.69 70 CYS B CA 1
ATOM 3892 C C . CYS B 1 70 ? 17.734 -26.938 -6 1 94.69 70 CYS B C 1
ATOM 3894 O O . CYS B 1 70 ? 16.641 -26.844 -5.449 1 94.69 70 CYS B O 1
ATOM 3896 N N . VAL B 1 71 ? 17.859 -27 -7.336 1 94.62 71 VAL B N 1
ATOM 3897 C CA . VAL B 1 71 ? 16.688 -26.984 -8.203 1 94.62 71 VAL B CA 1
ATOM 3898 C C . VAL B 1 71 ? 15.812 -28.203 -7.91 1 94.62 71 VAL B C 1
ATOM 3900 O O . VAL B 1 71 ? 14.586 -28.094 -7.816 1 94.62 71 VAL B O 1
ATOM 3903 N N . TRP B 1 72 ? 16.484 -29.281 -7.711 1 92.19 72 TRP B N 1
ATOM 3904 C CA . TRP B 1 72 ? 15.75 -30.5 -7.383 1 92.19 72 TRP B CA 1
ATOM 3905 C C . TRP B 1 72 ? 15.016 -30.359 -6.055 1 92.19 72 TRP B C 1
ATOM 3907 O O . TRP B 1 72 ? 13.844 -30.75 -5.938 1 92.19 72 TRP B O 1
ATOM 3917 N N . ALA B 1 73 ? 15.68 -29.812 -5.137 1 92.88 73 ALA B N 1
ATOM 3918 C CA . ALA B 1 73 ? 15.07 -29.609 -3.824 1 92.88 73 ALA B CA 1
ATOM 3919 C C . ALA B 1 73 ? 13.875 -28.656 -3.916 1 92.88 73 ALA B C 1
ATOM 3921 O O . ALA B 1 73 ? 12.859 -28.859 -3.256 1 92.88 73 ALA B O 1
ATOM 3922 N N . TYR B 1 74 ? 14.008 -27.641 -4.695 1 94.12 74 TYR B N 1
ATOM 3923 C CA . TYR B 1 74 ? 12.898 -26.719 -4.883 1 94.12 74 TYR B CA 1
ATOM 3924 C C . TYR B 1 74 ? 11.656 -27.422 -5.395 1 94.12 74 TYR B C 1
ATOM 3926 O O . TYR B 1 74 ? 10.57 -27.281 -4.832 1 94.12 74 TYR B O 1
ATOM 3934 N N . PHE B 1 75 ? 11.797 -28.203 -6.422 1 93 75 PHE B N 1
ATOM 3935 C CA . PHE B 1 75 ? 10.648 -28.781 -7.102 1 93 75 PHE B CA 1
ATOM 3936 C C . PHE B 1 75 ? 10.086 -29.953 -6.305 1 93 75 PHE B C 1
ATOM 3938 O O . PHE B 1 75 ? 8.898 -30.266 -6.414 1 93 75 PHE B O 1
ATOM 3945 N N . THR B 1 76 ? 10.859 -30.531 -5.418 1 89.56 76 THR B N 1
ATOM 3946 C CA . THR B 1 76 ? 10.391 -31.719 -4.699 1 89.56 76 THR B CA 1
ATOM 3947 C C . THR B 1 76 ? 9.812 -31.328 -3.342 1 89.56 76 THR B C 1
ATOM 3949 O O . THR B 1 76 ? 8.961 -32.031 -2.799 1 89.56 76 THR B O 1
ATOM 3952 N N . VAL B 1 77 ? 10.273 -30.203 -2.855 1 86.81 77 VAL B N 1
ATOM 3953 C CA . VAL B 1 77 ? 9.867 -29.875 -1.492 1 86.81 77 VAL B CA 1
ATOM 3954 C C . VAL B 1 77 ? 9.008 -28.609 -1.492 1 86.81 77 VAL B C 1
ATOM 3956 O O . VAL B 1 77 ? 7.891 -28.609 -0.963 1 86.81 77 VAL B O 1
ATOM 3959 N N . PHE B 1 78 ? 9.43 -27.594 -2.127 1 84.88 78 PHE B N 1
ATOM 3960 C CA . PHE B 1 78 ? 8.742 -26.312 -2.035 1 84.88 78 PHE B CA 1
ATOM 3961 C C . PHE B 1 78 ? 7.613 -26.219 -3.053 1 84.88 78 PHE B C 1
ATOM 3963 O O . PHE B 1 78 ? 6.488 -25.844 -2.713 1 84.88 78 PHE B O 1
ATOM 3970 N N . HIS B 1 79 ? 7.836 -26.531 -4.246 1 87.44 79 HIS B N 1
ATOM 3971 C CA . HIS B 1 79 ? 6.922 -26.328 -5.367 1 87.44 79 HIS B CA 1
ATOM 3972 C C . HIS B 1 79 ? 5.582 -27.016 -5.113 1 87.44 79 HIS B C 1
ATOM 3974 O O . HIS B 1 79 ? 4.527 -26.453 -5.406 1 87.44 79 HIS B O 1
ATOM 3980 N N . PRO B 1 80 ? 5.574 -28.156 -4.539 1 84 80 PRO B N 1
ATOM 3981 C CA . PRO B 1 80 ? 4.281 -28.812 -4.324 1 84 80 PRO B CA 1
ATOM 3982 C C . PRO B 1 80 ? 3.377 -28.031 -3.373 1 84 80 PRO B C 1
ATOM 3984 O O . PRO B 1 80 ? 2.156 -28.188 -3.406 1 84 80 PRO B O 1
ATOM 3987 N N . GLN B 1 81 ? 3.934 -27.234 -2.607 1 81.06 81 GLN B N 1
ATOM 3988 C CA . GLN B 1 81 ? 3.141 -26.453 -1.67 1 81.06 81 GLN B CA 1
ATOM 3989 C C . GLN B 1 81 ? 2.49 -25.25 -2.365 1 81.06 81 GLN B C 1
ATOM 3991 O O . GLN B 1 81 ? 1.374 -24.859 -2.021 1 81.06 81 GLN B O 1
ATOM 3996 N N . GLN B 1 82 ? 3.191 -24.75 -3.217 1 85.38 82 GLN B N 1
ATOM 3997 C CA . GLN B 1 82 ? 2.703 -23.609 -3.986 1 85.38 82 GLN B CA 1
ATOM 3998 C C . GLN B 1 82 ? 3.244 -23.641 -5.414 1 85.38 82 GLN B C 1
ATOM 4000 O O . GLN B 1 82 ? 4.176 -22.906 -5.742 1 85.38 82 GLN B O 1
ATOM 4005 N N . PRO B 1 83 ? 2.572 -24.375 -6.203 1 91.94 83 PRO B N 1
ATOM 4006 C CA . PRO B 1 83 ? 3.086 -24.562 -7.562 1 91.94 83 PRO B CA 1
ATOM 4007 C C . PRO B 1 83 ? 2.994 -23.281 -8.398 1 91.94 83 PRO B C 1
ATOM 4009 O O . PRO B 1 83 ? 1.896 -22.859 -8.766 1 91.94 83 PRO B O 1
ATOM 4012 N N . LEU B 1 84 ? 4.102 -22.703 -8.641 1 96.31 84 LEU B N 1
ATOM 4013 C CA . LEU B 1 84 ? 4.207 -21.484 -9.422 1 96.31 84 LEU B CA 1
ATOM 4014 C C . LEU B 1 84 ? 4.746 -21.781 -10.82 1 96.31 84 LEU B C 1
ATOM 4016 O O . LEU B 1 84 ? 4.254 -21.234 -11.812 1 96.31 84 LEU B O 1
ATOM 4020 N N . LEU B 1 85 ? 5.68 -22.703 -10.93 1 96.62 85 LEU B N 1
ATOM 4021 C CA . LEU B 1 85 ? 6.363 -22.984 -12.18 1 96.62 85 LEU B CA 1
ATOM 4022 C C . LEU B 1 85 ? 5.844 -24.281 -12.789 1 96.62 85 LEU B C 1
ATOM 4024 O O . LEU B 1 85 ? 5.453 -25.203 -12.07 1 96.62 85 LEU B O 1
ATOM 4028 N N . HIS B 1 86 ? 5.777 -24.281 -14.078 1 95.38 86 HIS B N 1
ATOM 4029 C CA . HIS B 1 86 ? 5.512 -25.531 -14.781 1 95.38 86 HIS B CA 1
ATOM 4030 C C . HIS B 1 86 ? 6.766 -26.391 -14.852 1 95.38 86 HIS B C 1
ATOM 4032 O O . HIS B 1 86 ? 7.605 -26.219 -15.734 1 95.38 86 HIS B O 1
ATOM 4038 N N . TRP B 1 87 ? 6.789 -27.344 -14.07 1 92.19 87 TRP B N 1
ATOM 4039 C CA . TRP B 1 87 ? 8.031 -28.062 -13.828 1 92.19 87 TRP B CA 1
ATOM 4040 C C . TRP B 1 87 ? 8.438 -28.875 -15.055 1 92.19 87 TRP B C 1
ATOM 4042 O O . TRP B 1 87 ? 9.609 -28.906 -15.422 1 92.19 87 TRP B O 1
ATOM 4052 N N . PRO B 1 88 ? 7.488 -29.422 -15.836 1 92.19 88 PRO B N 1
ATOM 4053 C CA . PRO B 1 88 ? 7.914 -30.234 -16.984 1 92.19 88 PRO B CA 1
ATOM 4054 C C . PRO B 1 88 ? 8.648 -29.422 -18.047 1 92.19 88 PRO B C 1
ATOM 4056 O O . PRO B 1 88 ? 9.508 -29.953 -18.75 1 92.19 88 PRO B O 1
ATOM 4059 N N . THR B 1 89 ? 8.289 -28.156 -18.156 1 91.88 89 THR B N 1
ATOM 4060 C CA . THR B 1 89 ? 8.922 -27.359 -19.188 1 91.88 89 THR B CA 1
ATOM 4061 C C . THR B 1 89 ? 10.039 -26.5 -18.609 1 91.88 89 THR B C 1
ATOM 4063 O O . THR B 1 89 ? 10.703 -25.75 -19.328 1 91.88 89 THR B O 1
ATOM 4066 N N . PHE B 1 90 ? 10.273 -26.609 -17.328 1 94.19 90 PHE B N 1
ATOM 4067 C CA . PHE B 1 90 ? 11.375 -25.859 -16.719 1 94.19 90 PHE B CA 1
ATOM 4068 C C . PHE B 1 90 ? 12.719 -26.438 -17.141 1 94.19 90 PHE B C 1
ATOM 4070 O O . PHE B 1 90 ? 12.969 -27.641 -16.969 1 94.19 90 PHE B O 1
ATOM 4077 N N . ASP B 1 91 ? 13.547 -25.578 -17.734 1 92.81 91 ASP B N 1
ATOM 4078 C CA . ASP B 1 91 ? 14.859 -26 -18.203 1 92.81 91 ASP B CA 1
ATOM 4079 C C . ASP B 1 91 ? 15.961 -25.109 -17.656 1 92.81 91 ASP B C 1
ATOM 4081 O O . ASP B 1 91 ? 16.062 -23.938 -18.047 1 92.81 91 ASP B O 1
ATOM 4085 N N . MET B 1 92 ? 16.875 -25.641 -16.844 1 93.25 92 MET B N 1
ATOM 4086 C CA . MET B 1 92 ? 17.953 -24.875 -16.203 1 93.25 92 MET B CA 1
ATOM 4087 C C . MET B 1 92 ? 18.891 -24.281 -17.25 1 93.25 92 MET B C 1
ATOM 4089 O O . MET B 1 92 ? 19.594 -23.312 -16.984 1 93.25 92 MET B O 1
ATOM 4093 N N . HIS B 1 93 ? 18.812 -24.859 -18.406 1 92.12 93 HIS B N 1
ATOM 4094 C CA . HIS B 1 93 ? 19.766 -24.453 -19.438 1 92.12 93 HIS B CA 1
ATOM 4095 C C . HIS B 1 93 ? 19.219 -23.297 -20.266 1 92.12 93 HIS B C 1
ATOM 4097 O O . HIS B 1 93 ? 19.953 -22.641 -21 1 92.12 93 HIS B O 1
ATOM 4103 N N . SER B 1 94 ? 17.938 -23 -20.094 1 91.88 94 SER B N 1
ATOM 4104 C CA . SER B 1 94 ? 17.391 -21.984 -21 1 91.88 94 SER B CA 1
ATOM 4105 C C . SER B 1 94 ? 16.594 -20.938 -20.219 1 91.88 94 SER B C 1
ATOM 4107 O O . SER B 1 94 ? 16.328 -19.844 -20.734 1 91.88 94 SER B O 1
ATOM 4109 N N . VAL B 1 95 ? 16.172 -21.234 -19.047 1 94.31 95 VAL B N 1
ATOM 4110 C CA . VAL B 1 95 ? 15.359 -20.297 -18.266 1 94.31 95 VAL B CA 1
ATOM 4111 C C . VAL B 1 95 ? 16.172 -19.031 -17.984 1 94.31 95 VAL B C 1
ATOM 4113 O O . VAL B 1 95 ? 17.391 -19.047 -18.047 1 94.31 95 VAL B O 1
ATOM 4116 N N . SER B 1 96 ? 15.5 -17.906 -17.766 1 95.19 96 SER B N 1
ATOM 4117 C CA . SER B 1 96 ? 16.203 -16.672 -17.453 1 95.19 96 SER B CA 1
ATOM 4118 C C . SER B 1 96 ? 17.094 -16.828 -16.234 1 95.19 96 SER B C 1
ATOM 4120 O O . SER B 1 96 ? 16.766 -17.547 -15.305 1 95.19 96 SER B O 1
ATOM 4122 N N . LEU B 1 97 ? 18.172 -16.125 -16.172 1 96.44 97 LEU B N 1
ATOM 4123 C CA . LEU B 1 97 ? 19.156 -16.25 -15.109 1 96.44 97 LEU B CA 1
ATOM 4124 C C . LEU B 1 97 ? 18.562 -15.812 -13.773 1 96.44 97 LEU B C 1
ATOM 4126 O O . LEU B 1 97 ? 18.766 -16.469 -12.75 1 96.44 97 LEU B O 1
ATOM 4130 N N . PRO B 1 98 ? 17.781 -14.727 -13.742 1 97.06 98 PRO B N 1
ATOM 4131 C CA . PRO B 1 98 ? 17.156 -14.352 -12.477 1 97.06 98 PRO B CA 1
ATOM 4132 C C . PRO B 1 98 ? 16.219 -15.438 -11.93 1 97.06 98 PRO B C 1
ATOM 4134 O O . PRO B 1 98 ? 16.219 -15.703 -10.727 1 97.06 98 PRO B O 1
ATOM 4137 N N . LEU B 1 99 ? 15.484 -16.031 -12.789 1 97.94 99 LEU B N 1
ATOM 4138 C CA . LEU B 1 99 ? 14.586 -17.078 -12.328 1 97.94 99 LEU B CA 1
ATOM 4139 C C . LEU B 1 99 ? 15.375 -18.297 -11.844 1 97.94 99 LEU B C 1
ATOM 4141 O O . LEU B 1 99 ? 15.039 -18.891 -10.82 1 97.94 99 LEU B O 1
ATOM 4145 N N . LEU B 1 100 ? 16.406 -18.656 -12.625 1 97.62 100 LEU B N 1
ATOM 4146 C CA . LEU B 1 100 ? 17.266 -19.75 -12.188 1 97.62 100 LEU B CA 1
ATOM 4147 C C . LEU B 1 100 ? 17.828 -19.5 -10.797 1 97.62 100 LEU B C 1
ATOM 4149 O O . LEU B 1 100 ? 17.797 -20.375 -9.938 1 97.62 100 LEU B O 1
ATOM 4153 N N . LEU B 1 101 ? 18.266 -18.297 -10.57 1 98 101 LEU B N 1
ATOM 4154 C CA . LEU B 1 101 ? 18.828 -17.906 -9.281 1 98 101 LEU B CA 1
ATOM 4155 C C . LEU B 1 101 ? 17.797 -18.031 -8.172 1 98 101 LEU B C 1
ATOM 4157 O O . LEU B 1 101 ? 18.078 -18.594 -7.117 1 98 101 LEU B O 1
ATOM 4161 N N . ALA B 1 102 ? 16.594 -17.531 -8.414 1 98.12 102 ALA B N 1
ATOM 4162 C CA . ALA B 1 102 ? 15.523 -17.578 -7.426 1 98.12 102 ALA B CA 1
ATOM 4163 C C . ALA B 1 102 ? 15.156 -19.016 -7.066 1 98.12 102 ALA B C 1
ATOM 4165 O O . ALA B 1 102 ? 14.945 -19.328 -5.895 1 98.12 102 ALA B O 1
ATOM 4166 N N . VAL B 1 103 ? 15.07 -19.859 -8.07 1 97.69 103 VAL B N 1
ATOM 4167 C CA . VAL B 1 103 ? 14.734 -21.266 -7.855 1 97.69 103 VAL B CA 1
ATOM 4168 C C . VAL B 1 103 ? 15.828 -21.938 -7.031 1 97.69 103 VAL B C 1
ATOM 4170 O O . VAL B 1 103 ? 15.531 -22.688 -6.094 1 97.69 103 VAL B O 1
ATOM 4173 N N . VAL B 1 104 ? 17.062 -21.641 -7.352 1 97.19 104 VAL B N 1
ATOM 4174 C CA . VAL B 1 104 ? 18.188 -22.219 -6.641 1 97.19 104 VAL B CA 1
ATOM 4175 C C . VAL B 1 104 ? 18.172 -21.766 -5.184 1 97.19 104 VAL B C 1
ATOM 4177 O O . VAL B 1 104 ? 18.328 -22.594 -4.27 1 97.19 104 VAL B O 1
ATOM 4180 N N . PHE B 1 105 ? 17.969 -20.516 -4.953 1 96.81 105 PHE B N 1
ATOM 4181 C CA . PHE B 1 105 ? 17.922 -19.984 -3.59 1 96.81 105 PHE B CA 1
ATOM 4182 C C . PHE B 1 105 ? 16.75 -20.609 -2.828 1 96.81 105 PHE B C 1
ATOM 4184 O O . PHE B 1 105 ? 16.891 -21.016 -1.673 1 96.81 105 PHE B O 1
ATOM 4191 N N . GLY B 1 106 ? 15.602 -20.688 -3.479 1 95.25 106 GLY B N 1
ATOM 4192 C CA . GLY B 1 106 ? 14.453 -21.328 -2.854 1 95.25 106 GLY B CA 1
ATOM 4193 C C . GLY B 1 106 ? 14.703 -22.766 -2.471 1 95.25 106 GLY B C 1
ATOM 4194 O O . GLY B 1 106 ? 14.266 -23.219 -1.408 1 95.25 106 GLY B O 1
ATOM 4195 N N . GLY B 1 107 ? 15.422 -23.484 -3.32 1 95.12 107 GLY B N 1
ATOM 4196 C CA . GLY B 1 107 ? 15.734 -24.875 -3.062 1 95.12 107 GLY B CA 1
ATOM 4197 C C . GLY B 1 107 ? 16.828 -25.062 -2.023 1 95.12 107 GLY B C 1
ATOM 4198 O O . GLY B 1 107 ? 16.859 -26.078 -1.317 1 95.12 107 GLY B O 1
ATOM 4199 N N . SER B 1 108 ? 17.703 -24.109 -1.902 1 94.88 108 SER B N 1
ATOM 4200 C CA . SER B 1 108 ? 18.859 -24.234 -1.029 1 94.88 108 SER B CA 1
ATOM 4201 C C . SER B 1 108 ? 18.453 -24.406 0.427 1 94.88 108 SER B C 1
ATOM 4203 O O . SER B 1 108 ? 19.156 -25.031 1.212 1 94.88 108 SER B O 1
ATOM 4205 N N . VAL B 1 109 ? 17.297 -23.906 0.782 1 92.06 109 VAL B N 1
ATOM 4206 C CA . VAL B 1 109 ? 16.875 -23.938 2.178 1 92.06 109 VAL B CA 1
ATOM 4207 C C . VAL B 1 109 ? 16.234 -25.297 2.49 1 92.06 109 VAL B C 1
ATOM 4209 O O . VAL B 1 109 ? 16 -25.625 3.656 1 92.06 109 VAL B O 1
ATOM 4212 N N . HIS B 1 110 ? 16.047 -26.078 1.456 1 87.88 110 HIS B N 1
ATOM 4213 C CA . HIS B 1 110 ? 15.43 -27.391 1.648 1 87.88 110 HIS B CA 1
ATOM 4214 C C . HIS B 1 110 ? 16.406 -28.516 1.326 1 87.88 110 HIS B C 1
ATOM 4216 O O . HIS B 1 110 ? 16.047 -29.688 1.399 1 87.88 110 HIS B O 1
ATOM 4222 N N . CYS B 1 111 ? 17.625 -28.109 0.984 1 85.75 111 CYS B N 1
ATOM 4223 C CA . CYS B 1 111 ? 18.656 -29.078 0.667 1 85.75 111 CYS B CA 1
ATOM 4224 C C . CYS B 1 111 ? 19.328 -29.594 1.936 1 85.75 111 CYS B C 1
ATOM 4226 O O . CYS B 1 111 ? 19.297 -28.922 2.975 1 85.75 111 CYS B O 1
ATOM 4228 N N . SER B 1 112 ? 19.859 -30.781 1.775 1 83.69 112 SER B N 1
ATOM 4229 C CA . SER B 1 112 ? 20.797 -31.203 2.814 1 83.69 112 SER B CA 1
ATOM 4230 C C . SER B 1 112 ? 21.922 -30.188 2.994 1 83.69 112 SER B C 1
ATOM 4232 O O . SER B 1 112 ? 22.344 -29.547 2.027 1 83.69 112 SER B O 1
ATOM 4234 N N . PRO B 1 113 ? 22.297 -30.031 4.152 1 84.88 113 PRO B N 1
ATOM 4235 C CA . PRO B 1 113 ? 23.297 -29 4.406 1 84.88 113 PRO B CA 1
ATOM 4236 C C . PRO B 1 113 ? 24.641 -29.312 3.727 1 84.88 113 PRO B C 1
ATOM 4238 O O . PRO B 1 113 ? 25.359 -30.219 4.152 1 84.88 113 PRO B O 1
ATOM 4241 N N . THR B 1 114 ? 24.844 -28.828 2.654 1 84.12 114 THR B N 1
ATOM 4242 C CA . THR B 1 114 ? 26.125 -28.812 1.965 1 84.12 114 THR B CA 1
ATOM 4243 C C . THR B 1 114 ? 26.734 -27.406 2.02 1 84.12 114 THR B C 1
ATOM 4245 O O . THR B 1 114 ? 26.047 -26.438 2.324 1 84.12 114 THR B O 1
ATOM 4248 N N . ASP B 1 115 ? 27.969 -27.391 1.826 1 81.81 115 ASP B N 1
ATOM 4249 C CA . ASP B 1 115 ? 28.625 -26.078 1.819 1 81.81 115 ASP B CA 1
ATOM 4250 C C . ASP B 1 115 ? 27.969 -25.141 0.812 1 81.81 115 ASP B C 1
ATOM 4252 O O . ASP B 1 115 ? 27.781 -23.953 1.098 1 81.81 115 ASP B O 1
ATOM 4256 N N . GLY B 1 116 ? 27.672 -25.672 -0.293 1 82.75 116 GLY B N 1
ATOM 4257 C CA . GLY B 1 116 ? 27.031 -24.859 -1.323 1 82.75 116 GLY B CA 1
ATOM 4258 C C . GLY B 1 116 ? 25.656 -24.359 -0.923 1 82.75 116 GLY B C 1
ATOM 4259 O O . GLY B 1 116 ? 25.359 -23.172 -1.067 1 82.75 116 GLY B O 1
ATOM 4260 N N . ALA B 1 117 ? 24.906 -25.203 -0.415 1 83.69 117 ALA B N 1
ATOM 4261 C CA . ALA B 1 117 ? 23.547 -24.859 -0.01 1 83.69 117 ALA B CA 1
ATOM 4262 C C . ALA B 1 117 ? 23.562 -23.859 1.141 1 83.69 117 ALA B C 1
ATOM 4264 O O . ALA B 1 117 ? 22.828 -22.859 1.113 1 83.69 117 ALA B O 1
ATOM 4265 N N . LEU B 1 118 ? 24.469 -24.016 2.057 1 85.06 118 LEU B N 1
ATOM 4266 C CA . LEU B 1 118 ? 24.547 -23.141 3.229 1 85.06 118 LEU B CA 1
ATOM 4267 C C . LEU B 1 118 ? 25.094 -21.766 2.854 1 85.06 118 LEU B C 1
ATOM 4269 O O . LEU B 1 118 ? 24.656 -20.75 3.396 1 85.06 118 LEU B O 1
ATOM 4273 N N . SER B 1 119 ? 25.922 -21.844 1.912 1 89.44 119 SER B N 1
ATOM 4274 C CA . SER B 1 119 ? 26.578 -20.609 1.514 1 89.44 119 SER B CA 1
ATOM 4275 C C . SER B 1 119 ? 25.641 -19.734 0.685 1 89.44 119 SER B C 1
ATOM 4277 O O . SER B 1 119 ? 25.906 -18.547 0.49 1 89.44 119 SER B O 1
ATOM 4279 N N . CYS B 1 120 ? 24.594 -20.297 0.184 1 92.56 120 CYS B N 1
ATOM 4280 C CA . CYS B 1 120 ? 23.656 -19.531 -0.618 1 92.56 120 CYS B CA 1
ATOM 4281 C C . CYS B 1 120 ? 23.094 -18.359 0.172 1 92.56 120 CYS B C 1
ATOM 4283 O O . CYS B 1 120 ? 22.781 -17.312 -0.4 1 92.56 120 CYS B O 1
ATOM 4285 N N . ARG B 1 121 ? 23 -18.516 1.438 1 90.06 121 ARG B N 1
ATOM 4286 C CA . ARG B 1 121 ? 22.391 -17.516 2.299 1 90.06 121 ARG B CA 1
ATOM 4287 C C . ARG B 1 121 ? 23.141 -16.188 2.205 1 90.06 121 ARG B C 1
ATOM 4289 O O . ARG B 1 121 ? 22.547 -15.117 2.332 1 90.06 121 ARG B O 1
ATOM 4296 N N . ALA B 1 122 ? 24.359 -16.297 1.919 1 91.06 122 ALA B N 1
ATOM 4297 C CA . ALA B 1 122 ? 25.203 -15.102 1.817 1 91.06 122 ALA B CA 1
ATOM 4298 C C . ALA B 1 122 ? 24.797 -14.25 0.618 1 91.06 122 ALA B C 1
ATOM 4300 O O . ALA B 1 122 ? 25.125 -13.062 0.546 1 91.06 122 ALA B O 1
ATOM 4301 N N . PHE B 1 123 ? 24.016 -14.844 -0.281 1 93.75 123 PHE B N 1
ATOM 4302 C CA . PHE B 1 123 ? 23.719 -14.141 -1.526 1 93.75 123 PHE B CA 1
ATOM 4303 C C . PHE B 1 123 ? 22.25 -13.773 -1.604 1 93.75 123 PHE B C 1
ATOM 4305 O O . PHE B 1 123 ? 21.797 -13.172 -2.588 1 93.75 123 PHE B O 1
ATOM 4312 N N . PHE B 1 124 ? 21.438 -14.062 -0.623 1 93.44 124 PHE B N 1
ATOM 4313 C CA . PHE B 1 124 ? 20 -13.844 -0.704 1 93.44 124 PHE B CA 1
ATOM 4314 C C . PHE B 1 124 ? 19.688 -12.375 -0.938 1 93.44 124 PHE B C 1
ATOM 4316 O O . PHE B 1 124 ? 18.953 -12.031 -1.862 1 93.44 124 PHE B O 1
ATOM 4323 N N . ASP B 1 125 ? 20.328 -11.484 -0.135 1 89.94 125 ASP B N 1
ATOM 4324 C CA . ASP B 1 125 ? 20.062 -10.055 -0.26 1 89.94 125 ASP B CA 1
ATOM 4325 C C . ASP B 1 125 ? 20.547 -9.516 -1.603 1 89.94 125 ASP B C 1
ATOM 4327 O O . ASP B 1 125 ? 19.844 -8.766 -2.273 1 89.94 125 ASP B O 1
ATOM 4331 N N . PHE B 1 126 ? 21.688 -9.969 -1.914 1 90.06 126 PHE B N 1
ATOM 4332 C CA . PHE B 1 126 ? 22.297 -9.531 -3.166 1 90.06 126 PHE B CA 1
ATOM 4333 C C . PHE B 1 126 ? 21.5 -10.047 -4.359 1 90.06 126 PHE B C 1
ATOM 4335 O O . PHE B 1 126 ? 21.266 -9.312 -5.324 1 90.06 126 PHE B O 1
ATOM 4342 N N . GLY B 1 127 ? 21.234 -11.336 -4.328 1 94.25 127 GLY B N 1
ATOM 4343 C CA . GLY B 1 127 ? 20.422 -11.922 -5.383 1 94.25 127 GLY B CA 1
ATOM 4344 C C . GLY B 1 127 ? 19.062 -11.258 -5.535 1 94.25 127 GLY B C 1
ATOM 4345 O O . GLY B 1 127 ? 18.578 -11.078 -6.652 1 94.25 127 GLY B O 1
ATOM 4346 N N . GLU B 1 128 ? 18.469 -10.875 -4.414 1 95.5 128 GLU B N 1
ATOM 4347 C CA . GLU B 1 128 ? 17.203 -10.148 -4.422 1 95.5 128 GLU B CA 1
ATOM 4348 C C . GLU B 1 128 ? 17.328 -8.836 -5.184 1 95.5 128 GLU B C 1
ATOM 4350 O O . GLU B 1 128 ? 16.5 -8.539 -6.055 1 95.5 128 GLU B O 1
ATOM 4355 N N . GLU B 1 129 ? 18.328 -8.086 -4.867 1 92.5 129 GLU B N 1
ATOM 4356 C CA . GLU B 1 129 ? 18.547 -6.805 -5.539 1 92.5 129 GLU B CA 1
ATOM 4357 C C . GLU B 1 129 ? 18.781 -7 -7.035 1 92.5 129 GLU B C 1
ATOM 4359 O O . GLU B 1 129 ? 18.281 -6.219 -7.848 1 92.5 129 GLU B O 1
ATOM 4364 N N . PHE B 1 130 ? 19.531 -7.945 -7.355 1 94.44 130 PHE B N 1
ATOM 4365 C CA . PHE B 1 130 ? 19.812 -8.25 -8.758 1 94.44 130 PHE B CA 1
ATOM 4366 C C . PHE B 1 130 ? 18.516 -8.602 -9.5 1 94.44 130 PHE B C 1
ATOM 4368 O O . PHE B 1 130 ? 18.266 -8.086 -10.586 1 94.44 130 PHE B O 1
ATOM 4375 N N . ILE B 1 131 ? 17.719 -9.453 -8.938 1 96.94 131 ILE B N 1
ATOM 4376 C CA . ILE B 1 131 ? 16.469 -9.906 -9.539 1 96.94 131 ILE B CA 1
ATOM 4377 C C . ILE B 1 131 ? 15.531 -8.719 -9.758 1 96.94 131 ILE B C 1
ATOM 4379 O O . ILE B 1 131 ? 14.938 -8.57 -10.828 1 96.94 131 ILE B O 1
ATOM 4383 N N . PHE B 1 132 ? 15.469 -7.84 -8.836 1 94.56 132 PHE B N 1
ATOM 4384 C CA . PHE B 1 132 ? 14.539 -6.719 -8.945 1 94.56 132 PHE B CA 1
ATOM 4385 C C . PHE B 1 132 ? 15.078 -5.66 -9.898 1 94.56 132 PHE B C 1
ATOM 4387 O O . PHE B 1 132 ? 14.312 -4.945 -10.539 1 94.56 132 PHE B O 1
ATOM 4394 N N . GLU B 1 133 ? 16.391 -5.574 -9.984 1 91.69 133 GLU B N 1
ATOM 4395 C CA . GLU B 1 133 ? 16.953 -4.723 -11.031 1 91.69 133 GLU B CA 1
ATOM 4396 C C . GLU B 1 133 ? 16.547 -5.211 -12.422 1 91.69 133 GLU B C 1
ATOM 4398 O O . GLU B 1 133 ? 16.156 -4.41 -13.273 1 91.69 133 GLU B O 1
ATOM 4403 N N . GLN B 1 134 ? 16.672 -6.48 -12.594 1 92.69 134 GLN B N 1
ATOM 4404 C CA . GLN B 1 134 ? 16.266 -7.066 -13.867 1 92.69 134 GLN B CA 1
ATOM 4405 C C . GLN B 1 134 ? 14.773 -6.867 -14.109 1 92.69 134 GLN B C 1
ATOM 4407 O O . GLN B 1 134 ? 14.359 -6.586 -15.234 1 92.69 134 GLN B O 1
ATOM 4412 N N . LEU B 1 135 ? 14.008 -7.008 -13.102 1 93.44 135 LEU B N 1
ATOM 4413 C CA . LEU B 1 135 ? 12.57 -6.816 -13.211 1 93.44 135 LEU B CA 1
ATOM 4414 C C . LEU B 1 135 ? 12.242 -5.387 -13.641 1 93.44 135 LEU B C 1
ATOM 4416 O O . LEU B 1 135 ? 11.383 -5.172 -14.5 1 93.44 135 LEU B O 1
ATOM 4420 N N . ARG B 1 136 ? 12.953 -4.434 -13.055 1 89.62 136 ARG B N 1
ATOM 4421 C CA . ARG B 1 136 ? 12.734 -3.031 -13.406 1 89.62 136 ARG B CA 1
ATOM 4422 C C . ARG B 1 136 ? 13.039 -2.777 -14.875 1 89.62 136 ARG B C 1
ATOM 4424 O O . ARG B 1 136 ? 12.32 -2.021 -15.539 1 89.62 136 ARG B O 1
ATOM 4431 N N . HIS B 1 137 ? 14.023 -3.439 -15.359 1 88.5 137 HIS B N 1
ATOM 4432 C CA . HIS B 1 137 ? 14.383 -3.301 -16.766 1 88.5 137 HIS B CA 1
ATOM 4433 C C . HIS B 1 137 ? 13.281 -3.852 -17.672 1 88.5 137 HIS B C 1
ATOM 4435 O O . HIS B 1 137 ? 12.953 -3.248 -18.703 1 88.5 137 HIS B O 1
ATOM 4441 N N . ILE B 1 138 ? 12.781 -4.93 -17.25 1 89.56 138 ILE B N 1
ATOM 4442 C CA . ILE B 1 138 ? 11.734 -5.562 -18.047 1 89.56 138 ILE B CA 1
ATOM 4443 C C . ILE B 1 138 ? 10.484 -4.688 -18.047 1 89.56 138 ILE B C 1
ATOM 4445 O O . ILE B 1 138 ? 9.867 -4.473 -19.078 1 89.56 138 ILE B O 1
ATOM 4449 N N . VAL B 1 139 ? 10.117 -4.215 -16.922 1 87.5 139 VAL B N 1
ATOM 4450 C CA . VAL B 1 139 ? 8.93 -3.379 -16.781 1 87.5 139 VAL B CA 1
ATOM 4451 C C . VAL B 1 139 ? 9.094 -2.1 -17.594 1 87.5 139 VAL B C 1
ATOM 4453 O O . VAL B 1 139 ? 8.156 -1.649 -18.25 1 87.5 139 VAL B O 1
ATOM 4456 N N . ALA B 1 140 ? 10.273 -1.543 -17.562 1 83.44 140 ALA B N 1
ATOM 4457 C CA . ALA B 1 140 ? 10.555 -0.311 -18.281 1 83.44 140 ALA B CA 1
ATOM 4458 C C . ALA B 1 140 ? 10.461 -0.534 -19.797 1 83.44 140 ALA B C 1
ATOM 4460 O O . ALA B 1 140 ? 10.055 0.364 -20.531 1 83.44 140 ALA B O 1
ATOM 4461 N N . ALA B 1 141 ? 10.812 -1.705 -20.172 1 81.56 141 ALA B N 1
ATOM 4462 C CA . ALA B 1 141 ? 10.82 -2.029 -21.594 1 81.56 141 ALA B CA 1
ATOM 4463 C C . ALA B 1 141 ? 9.406 -2.268 -22.109 1 81.56 141 ALA B C 1
ATOM 4465 O O . ALA B 1 141 ? 9.164 -2.238 -23.328 1 81.56 141 ALA B O 1
ATOM 4466 N N . LYS B 1 142 ? 8.406 -2.355 -21.266 1 74.12 142 LYS B N 1
ATOM 4467 C CA . LYS B 1 142 ? 7 -2.59 -21.594 1 74.12 142 LYS B CA 1
ATOM 4468 C C . LYS B 1 142 ? 6.852 -3.66 -22.672 1 74.12 142 LYS B C 1
ATOM 4470 O O . LYS B 1 142 ? 6.289 -3.402 -23.734 1 74.12 142 LYS B O 1
ATOM 4475 N N . PRO B 1 143 ? 7.328 -4.773 -22.266 1 69.19 143 PRO B N 1
ATOM 4476 C CA . PRO B 1 143 ? 7.25 -5.82 -23.281 1 69.19 143 PRO B CA 1
ATOM 4477 C C . PRO B 1 143 ? 5.82 -6.289 -23.547 1 69.19 143 PRO B C 1
ATOM 4479 O O . PRO B 1 143 ? 4.93 -6.039 -22.719 1 69.19 143 PRO B O 1
ATOM 4482 N N . ASP B 1 144 ? 5.609 -6.684 -24.703 1 66.88 144 ASP B N 1
ATOM 4483 C CA . ASP B 1 144 ? 4.379 -7.426 -24.953 1 66.88 144 ASP B CA 1
ATOM 4484 C C . ASP B 1 144 ? 4.426 -8.812 -24.312 1 66.88 144 ASP B C 1
ATOM 4486 O O . ASP B 1 144 ? 5.254 -9.648 -24.688 1 66.88 144 ASP B O 1
ATOM 4490 N N . LEU B 1 145 ? 3.736 -9.055 -23.328 1 61.12 145 LEU B N 1
ATOM 4491 C CA . LEU B 1 145 ? 3.77 -10.273 -22.531 1 61.12 145 LEU B CA 1
ATOM 4492 C C . LEU B 1 145 ? 3.553 -11.5 -23.406 1 61.12 145 LEU B C 1
ATOM 4494 O O . LEU B 1 145 ? 4.137 -12.555 -23.156 1 61.12 145 LEU B O 1
ATOM 4498 N N . HIS B 1 146 ? 2.729 -11.305 -24.328 1 60.59 146 HIS B N 1
ATOM 4499 C CA . HIS B 1 146 ? 2.43 -12.453 -25.188 1 60.59 146 HIS B CA 1
ATOM 4500 C C . HIS B 1 146 ? 3.658 -12.875 -25.984 1 60.59 146 HIS B C 1
ATOM 4502 O O . HIS B 1 146 ? 3.779 -14.047 -26.359 1 60.59 146 HIS B O 1
ATOM 4508 N N . SER B 1 147 ? 4.508 -12 -25.922 1 59.47 147 SER B N 1
ATOM 4509 C CA . SER B 1 147 ? 5.602 -12.305 -26.828 1 59.47 147 SER B CA 1
ATOM 4510 C C . SER B 1 147 ? 6.918 -12.484 -26.078 1 59.47 147 SER B C 1
ATOM 4512 O O . SER B 1 147 ? 7.902 -12.969 -26.641 1 59.47 147 SER B O 1
ATOM 4514 N N . ASP B 1 148 ? 6.773 -12.219 -24.812 1 72.88 148 ASP B N 1
ATOM 4515 C CA . ASP B 1 148 ? 8.062 -12.266 -24.141 1 72.88 148 ASP B CA 1
ATOM 4516 C C . ASP B 1 148 ? 7.996 -13.133 -22.875 1 72.88 148 ASP B C 1
ATOM 4518 O O . ASP B 1 148 ? 7.645 -12.656 -21.797 1 72.88 148 ASP B O 1
ATOM 4522 N N . PRO B 1 149 ? 8.32 -14.406 -23.109 1 77.69 149 PRO B N 1
ATOM 4523 C CA . PRO B 1 149 ? 8.328 -15.312 -21.969 1 77.69 149 PRO B CA 1
ATOM 4524 C C . PRO B 1 149 ? 9.234 -14.82 -20.828 1 77.69 149 PRO B C 1
ATOM 4526 O O . PRO B 1 149 ? 9.023 -15.188 -19.672 1 77.69 149 PRO B O 1
ATOM 4529 N N . HIS B 1 150 ? 10.086 -13.914 -21.156 1 82.75 150 HIS B N 1
ATOM 4530 C CA . HIS B 1 150 ? 11.039 -13.43 -20.172 1 82.75 150 HIS B CA 1
ATOM 4531 C C . HIS B 1 150 ? 10.359 -12.531 -19.141 1 82.75 150 HIS B C 1
ATOM 4533 O O . HIS B 1 150 ? 10.805 -12.445 -17.984 1 82.75 150 HIS B O 1
ATOM 4539 N N . ALA B 1 151 ? 9.297 -11.992 -19.594 1 89.06 151 ALA B N 1
ATOM 4540 C CA . ALA B 1 151 ? 8.594 -11.102 -18.688 1 89.06 151 ALA B CA 1
ATOM 4541 C C . ALA B 1 151 ? 7.945 -11.891 -17.547 1 89.06 151 ALA B C 1
ATOM 4543 O O . ALA B 1 151 ? 8.086 -11.531 -16.375 1 89.06 151 ALA B O 1
ATOM 4544 N N . MET B 1 152 ? 7.395 -12.977 -17.891 1 91.81 152 MET B N 1
ATOM 4545 C CA . MET B 1 152 ? 6.746 -13.797 -16.875 1 91.81 152 MET B CA 1
ATOM 4546 C C . MET B 1 152 ? 7.777 -14.406 -15.922 1 91.81 152 MET B C 1
ATOM 4548 O O . MET B 1 152 ? 7.562 -14.445 -14.711 1 91.81 152 MET B O 1
ATOM 4552 N N . GLU B 1 153 ? 8.836 -14.812 -16.531 1 95.25 153 GLU B N 1
ATOM 4553 C CA . GLU B 1 153 ? 9.898 -15.43 -15.742 1 95.25 153 GLU B CA 1
ATOM 4554 C C . GLU B 1 153 ? 10.484 -14.438 -14.742 1 95.25 153 GLU B C 1
ATOM 4556 O O . GLU B 1 153 ? 10.844 -14.812 -13.625 1 95.25 153 GLU B O 1
ATOM 4561 N N . SER B 1 154 ? 10.57 -13.219 -15.164 1 95.31 154 SER B N 1
ATOM 4562 C CA . SER B 1 154 ? 11.109 -12.195 -14.273 1 95.31 154 SER B CA 1
ATOM 4563 C C . SER B 1 154 ? 10.195 -11.969 -13.07 1 95.31 154 SER B C 1
ATOM 4565 O O . SER B 1 154 ? 10.664 -11.812 -11.945 1 95.31 154 SER B O 1
ATOM 4567 N N . VAL B 1 155 ? 8.938 -11.953 -13.305 1 96.25 155 VAL B N 1
ATOM 4568 C CA . VAL B 1 155 ? 7.984 -11.789 -12.219 1 96.25 155 VAL B CA 1
ATOM 4569 C C . VAL B 1 155 ? 8.023 -13.008 -11.297 1 96.25 155 VAL B C 1
ATOM 4571 O O . VAL B 1 155 ? 8 -12.875 -10.078 1 96.25 155 VAL B O 1
ATOM 4574 N N . GLN B 1 156 ? 8.125 -14.164 -11.906 1 97.5 156 GLN B N 1
ATOM 4575 C CA . GLN B 1 156 ? 8.234 -15.398 -11.125 1 97.5 156 GLN B CA 1
ATOM 4576 C C . GLN B 1 156 ? 9.469 -15.367 -10.227 1 97.5 156 GLN B C 1
ATOM 4578 O O . GLN B 1 156 ? 9.406 -15.773 -9.062 1 97.5 156 GLN B O 1
ATOM 4583 N N . ALA B 1 157 ? 10.562 -14.891 -10.805 1 98.25 157 ALA B N 1
ATOM 4584 C CA . ALA B 1 157 ? 11.781 -14.766 -10.008 1 98.25 157 ALA B CA 1
ATOM 4585 C C . ALA B 1 157 ? 11.555 -13.844 -8.812 1 98.25 157 ALA B C 1
ATOM 4587 O O . ALA B 1 157 ? 11.953 -14.164 -7.688 1 98.25 157 ALA B O 1
ATOM 4588 N N . GLY B 1 158 ? 10.906 -12.734 -9.086 1 97.88 158 GLY B N 1
ATOM 4589 C CA . GLY B 1 158 ? 10.594 -11.789 -8.023 1 97.88 158 GLY B CA 1
ATOM 4590 C C . GLY B 1 158 ? 9.711 -12.383 -6.938 1 97.88 158 GLY B C 1
ATOM 4591 O O . GLY B 1 158 ? 9.977 -12.203 -5.75 1 97.88 158 GLY B O 1
ATOM 4592 N N . LEU B 1 159 ? 8.711 -13.07 -7.328 1 97.69 159 LEU B N 1
ATOM 4593 C CA . LEU B 1 159 ? 7.793 -13.688 -6.383 1 97.69 159 LEU B CA 1
ATOM 4594 C C . LEU B 1 159 ? 8.523 -14.703 -5.504 1 97.69 159 LEU B C 1
ATOM 4596 O O . LEU B 1 159 ? 8.344 -14.719 -4.285 1 97.69 159 LEU B O 1
ATOM 4600 N N . LEU B 1 160 ? 9.328 -15.492 -6.105 1 97.38 160 LEU B N 1
ATOM 4601 C CA . LEU B 1 160 ? 10.016 -16.562 -5.379 1 97.38 160 LEU B CA 1
ATOM 4602 C C . LEU B 1 160 ? 10.992 -15.984 -4.367 1 97.38 160 LEU B C 1
ATOM 4604 O O . LEU B 1 160 ? 11.07 -16.453 -3.229 1 97.38 160 LEU B O 1
ATOM 4608 N N . ILE B 1 161 ? 11.773 -14.984 -4.77 1 97.25 161 ILE B N 1
ATOM 4609 C CA . ILE B 1 161 ? 12.781 -14.445 -3.865 1 97.25 161 ILE B CA 1
ATOM 4610 C C . ILE B 1 161 ? 12.102 -13.719 -2.709 1 97.25 161 ILE B C 1
ATOM 4612 O O . ILE B 1 161 ? 12.578 -13.758 -1.573 1 97.25 161 ILE B O 1
ATOM 4616 N N . VAL B 1 162 ? 10.969 -13.055 -2.965 1 95.94 162 VAL B N 1
ATOM 4617 C CA . VAL B 1 162 ? 10.219 -12.375 -1.909 1 95.94 162 VAL B CA 1
ATOM 4618 C C . VAL B 1 162 ? 9.641 -13.398 -0.942 1 95.94 162 VAL B C 1
ATOM 4620 O O . VAL B 1 162 ? 9.695 -13.219 0.276 1 95.94 162 VAL B O 1
ATOM 4623 N N . ALA B 1 163 ? 9.078 -14.461 -1.505 1 94.12 163 ALA B N 1
ATOM 4624 C CA . ALA B 1 163 ? 8.555 -15.523 -0.657 1 94.12 163 ALA B CA 1
ATOM 4625 C C . ALA B 1 163 ? 9.648 -16.109 0.226 1 94.12 163 ALA B C 1
ATOM 4627 O O . ALA B 1 163 ? 9.438 -16.344 1.418 1 94.12 163 ALA B O 1
ATOM 4628 N N . LEU B 1 164 ? 10.812 -16.312 -0.365 1 93.62 164 LEU B N 1
ATOM 4629 C CA . LEU B 1 164 ? 11.953 -16.859 0.371 1 93.62 164 LEU B CA 1
ATOM 4630 C C . LEU B 1 164 ? 12.375 -15.922 1.493 1 93.62 164 LEU B C 1
ATOM 4632 O O . LEU B 1 164 ? 12.484 -16.344 2.65 1 93.62 164 LEU B O 1
ATOM 4636 N N . GLN B 1 165 ? 12.562 -14.695 1.184 1 93 165 GLN B N 1
ATOM 4637 C CA . GLN B 1 165 ? 13.047 -13.703 2.141 1 93 165 GLN B CA 1
ATOM 4638 C C . GLN B 1 165 ? 12.031 -13.461 3.25 1 93 165 GLN B C 1
ATOM 4640 O O . GLN B 1 165 ? 12.398 -13.234 4.402 1 93 165 GLN B O 1
ATOM 4645 N N . SER B 1 166 ? 10.781 -13.5 2.975 1 88.81 166 SER B N 1
ATOM 4646 C CA . SER B 1 166 ? 9.727 -13.273 3.951 1 88.81 166 SER B CA 1
ATOM 4647 C C . SER B 1 166 ? 9.625 -14.422 4.941 1 88.81 166 SER B C 1
ATOM 4649 O O . SER B 1 166 ? 9.031 -14.281 6.016 1 88.81 166 SER B O 1
ATOM 4651 N N . SER B 1 167 ? 10.156 -15.547 4.586 1 83.19 167 SER B N 1
ATOM 4652 C CA . SER B 1 167 ? 10.023 -16.734 5.422 1 83.19 167 SER B CA 1
ATOM 4653 C C . SER B 1 167 ? 11.07 -16.766 6.523 1 83.19 167 SER B C 1
ATOM 4655 O O . SER B 1 167 ? 10.961 -17.547 7.473 1 83.19 167 SER B O 1
ATOM 4657 N N . PHE B 1 168 ? 12.055 -15.938 6.348 1 79.81 168 PHE B N 1
ATOM 4658 C CA . PHE B 1 168 ? 13.102 -15.93 7.363 1 79.81 168 PHE B CA 1
ATOM 4659 C C . PHE B 1 168 ? 12.688 -15.094 8.57 1 79.81 168 PHE B C 1
ATOM 4661 O O . PHE B 1 168 ? 11.883 -14.18 8.445 1 79.81 168 PHE B O 1
ATOM 4668 N N . ASN B 1 169 ? 13.219 -15.477 9.672 1 76.5 169 ASN B N 1
ATOM 4669 C CA . ASN B 1 169 ? 12.859 -14.812 10.922 1 76.5 169 ASN B CA 1
ATOM 4670 C C . ASN B 1 169 ? 13.703 -13.555 11.148 1 76.5 169 ASN B C 1
ATOM 4672 O O . ASN B 1 169 ? 14.398 -13.445 12.156 1 76.5 169 ASN B O 1
ATOM 4676 N N . SER B 1 170 ? 13.758 -12.703 10.18 1 85.06 170 SER B N 1
ATOM 4677 C CA . SER B 1 170 ? 14.391 -11.391 10.281 1 85.06 170 SER B CA 1
ATOM 4678 C C . SER B 1 170 ? 13.375 -10.273 10.039 1 85.06 170 SER B C 1
ATOM 4680 O O . SER B 1 170 ? 12.914 -10.094 8.914 1 85.06 170 SER B O 1
ATOM 4682 N N . GLU B 1 171 ? 13.125 -9.586 11.086 1 83.19 171 GLU B N 1
ATOM 4683 C CA . GLU B 1 171 ? 12.148 -8.508 11 1 83.19 171 GLU B CA 1
ATOM 4684 C C . GLU B 1 171 ? 12.594 -7.426 10.023 1 83.19 171 GLU B C 1
ATOM 4686 O O . GLU B 1 171 ? 11.781 -6.875 9.281 1 83.19 171 GLU B O 1
ATOM 4691 N N . ALA B 1 172 ? 13.867 -7.176 10.039 1 81.31 172 ALA B N 1
ATOM 4692 C CA . ALA B 1 172 ? 14.406 -6.145 9.148 1 81.31 172 ALA B CA 1
ATOM 4693 C C . ALA B 1 172 ? 14.227 -6.531 7.688 1 81.31 172 ALA B C 1
ATOM 4695 O O . ALA B 1 172 ? 13.844 -5.699 6.863 1 81.31 172 ALA B O 1
ATOM 4696 N N . VAL B 1 173 ? 14.453 -7.801 7.367 1 84.88 173 VAL B N 1
ATOM 4697 C CA . VAL B 1 173 ? 14.312 -8.289 6 1 84.88 173 VAL B CA 1
ATOM 4698 C C . VAL B 1 173 ? 12.844 -8.281 5.598 1 84.88 173 VAL B C 1
ATOM 4700 O O . VAL B 1 173 ? 12.492 -7.832 4.5 1 84.88 173 VAL B O 1
ATOM 4703 N N . ARG B 1 174 ? 12 -8.648 6.508 1 85.88 174 ARG B N 1
ATOM 4704 C CA . ARG B 1 174 ? 10.562 -8.672 6.23 1 85.88 174 ARG B CA 1
ATOM 4705 C C . ARG B 1 174 ? 10.039 -7.27 5.961 1 85.88 174 ARG B C 1
ATOM 4707 O O . ARG B 1 174 ? 9.242 -7.066 5.035 1 85.88 174 ARG B O 1
ATOM 4714 N N . ARG B 1 175 ? 10.477 -6.387 6.758 1 83.25 175 ARG B N 1
ATOM 4715 C CA . ARG B 1 175 ? 10.039 -5 6.586 1 83.25 175 ARG B CA 1
ATOM 4716 C C . ARG B 1 175 ? 10.484 -4.449 5.234 1 83.25 175 ARG B C 1
ATOM 4718 O O . ARG B 1 175 ? 9.695 -3.818 4.527 1 83.25 175 ARG B O 1
ATOM 4725 N N . ARG B 1 176 ? 11.695 -4.691 4.914 1 83.94 176 ARG B N 1
ATOM 4726 C CA . ARG B 1 176 ? 12.219 -4.219 3.637 1 83.94 176 ARG B CA 1
ATOM 4727 C C . ARG B 1 176 ? 11.43 -4.805 2.471 1 83.94 176 ARG B C 1
ATOM 4729 O O . ARG B 1 176 ? 11.031 -4.078 1.556 1 83.94 176 ARG B O 1
ATOM 4736 N N . VAL B 1 177 ? 11.227 -6.102 2.531 1 86.38 177 VAL B N 1
ATOM 4737 C CA . VAL B 1 177 ? 10.531 -6.793 1.452 1 86.38 177 VAL B CA 1
ATOM 4738 C C . VAL B 1 177 ? 9.094 -6.285 1.356 1 86.38 177 VAL B C 1
ATOM 4740 O O . VAL B 1 177 ? 8.586 -6.043 0.259 1 86.38 177 VAL B O 1
ATOM 4743 N N . ARG B 1 178 ? 8.531 -6.031 2.465 1 84.25 178 ARG B N 1
ATOM 4744 C CA . ARG B 1 178 ? 7.148 -5.559 2.52 1 84.25 178 ARG B CA 1
ATOM 4745 C C . ARG B 1 178 ? 7.035 -4.137 1.977 1 84.25 178 ARG B C 1
ATOM 4747 O O . ARG B 1 178 ? 6.102 -3.826 1.232 1 84.25 178 ARG B O 1
ATOM 4754 N N . VAL B 1 179 ? 7.941 -3.342 2.303 1 83.44 179 VAL B N 1
ATOM 4755 C CA . VAL B 1 179 ? 7.852 -1.916 2.006 1 83.44 179 VAL B CA 1
ATOM 4756 C C . VAL B 1 179 ? 8.32 -1.653 0.577 1 83.44 179 VAL B C 1
ATOM 4758 O O . VAL B 1 179 ? 7.73 -0.836 -0.135 1 83.44 179 VAL B O 1
ATOM 4761 N N . SER B 1 180 ? 9.336 -2.393 0.163 1 86.62 180 SER B N 1
ATOM 4762 C CA . SER B 1 180 ? 9.977 -2.008 -1.093 1 86.62 180 SER B CA 1
ATOM 4763 C C . SER B 1 180 ? 9.664 -3.012 -2.199 1 86.62 180 SER B C 1
ATOM 4765 O O . SER B 1 180 ? 9.477 -2.631 -3.355 1 86.62 180 SER B O 1
ATOM 4767 N N . ARG B 1 181 ? 9.633 -4.297 -1.864 1 92.19 181 ARG B N 1
ATOM 4768 C CA . ARG B 1 181 ? 9.609 -5.301 -2.922 1 92.19 181 ARG B CA 1
ATOM 4769 C C . ARG B 1 181 ? 8.172 -5.699 -3.262 1 92.19 181 ARG B C 1
ATOM 4771 O O . ARG B 1 181 ? 7.812 -5.797 -4.438 1 92.19 181 ARG B O 1
ATOM 4778 N N . HIS B 1 182 ? 7.418 -5.863 -2.275 1 91.25 182 HIS B N 1
ATOM 4779 C CA . HIS B 1 182 ? 6.047 -6.309 -2.506 1 91.25 182 HIS B CA 1
ATOM 4780 C C . HIS B 1 182 ? 5.281 -5.309 -3.365 1 91.25 182 HIS B C 1
ATOM 4782 O O . HIS B 1 182 ? 4.684 -5.68 -4.379 1 91.25 182 HIS B O 1
ATOM 4788 N N . PRO B 1 183 ? 5.316 -3.996 -3.074 1 88.81 183 PRO B N 1
ATOM 4789 C CA . PRO B 1 183 ? 4.648 -3.033 -3.951 1 88.81 183 PRO B CA 1
ATOM 4790 C C . PRO B 1 183 ? 5.227 -3.02 -5.363 1 88.81 183 PRO B C 1
ATOM 4792 O O . PRO B 1 183 ? 4.488 -2.848 -6.336 1 88.81 183 PRO B O 1
ATOM 4795 N N . GLU B 1 184 ? 6.52 -3.203 -5.438 1 91.5 184 GLU B N 1
ATOM 4796 C CA . GLU B 1 184 ? 7.156 -3.232 -6.75 1 91.5 184 GLU B CA 1
ATOM 4797 C C . GLU B 1 184 ? 6.637 -4.398 -7.59 1 91.5 184 GLU B C 1
ATOM 4799 O O . GLU B 1 184 ? 6.469 -4.27 -8.805 1 91.5 184 GLU B O 1
ATOM 4804 N N . LEU B 1 185 ? 6.402 -5.52 -6.953 1 94.44 185 LEU B N 1
ATOM 4805 C CA . LEU B 1 185 ? 5.84 -6.676 -7.641 1 94.44 185 LEU B CA 1
ATOM 4806 C C . LEU B 1 185 ? 4.43 -6.375 -8.141 1 94.44 185 LEU B C 1
ATOM 4808 O O . LEU B 1 185 ? 4.066 -6.746 -9.258 1 94.44 185 LEU B O 1
ATOM 4812 N N . THR B 1 186 ? 3.656 -5.688 -7.367 1 91.94 186 THR B N 1
ATOM 4813 C CA . THR B 1 186 ? 2.297 -5.332 -7.762 1 91.94 186 THR B CA 1
ATOM 4814 C C . THR B 1 186 ? 2.309 -4.418 -8.984 1 91.94 186 THR B C 1
ATOM 4816 O O . THR B 1 186 ? 1.532 -4.617 -9.922 1 91.94 186 THR B O 1
ATOM 4819 N N . VAL B 1 187 ? 3.221 -3.504 -9 1 88.38 187 VAL B N 1
ATOM 4820 C CA . VAL B 1 187 ? 3.354 -2.588 -10.125 1 88.38 187 VAL B CA 1
ATOM 4821 C C . VAL B 1 187 ? 3.771 -3.363 -11.375 1 88.38 187 VAL B C 1
ATOM 4823 O O . VAL B 1 187 ? 3.264 -3.111 -12.469 1 88.38 187 VAL B O 1
ATOM 4826 N N . ALA B 1 188 ? 4.707 -4.27 -11.188 1 91.94 188 ALA B N 1
ATOM 4827 C CA . ALA B 1 188 ? 5.168 -5.078 -12.312 1 91.94 188 ALA B CA 1
ATOM 4828 C C . ALA B 1 188 ? 4.023 -5.891 -12.914 1 91.94 188 ALA B C 1
ATOM 4830 O O . ALA B 1 188 ? 3.844 -5.914 -14.133 1 91.94 188 ALA B O 1
ATOM 4831 N N . ILE B 1 189 ? 3.246 -6.488 -12.07 1 93 189 ILE B N 1
ATOM 4832 C CA . ILE B 1 189 ? 2.137 -7.328 -12.508 1 93 189 ILE B CA 1
ATOM 4833 C C . ILE B 1 189 ? 1.111 -6.48 -13.258 1 93 189 ILE B C 1
ATOM 4835 O O . ILE B 1 189 ? 0.597 -6.895 -14.297 1 93 189 ILE B O 1
ATOM 4839 N N . ARG B 1 190 ? 0.874 -5.301 -12.828 1 89.5 190 ARG B N 1
ATOM 4840 C CA . ARG B 1 190 ? -0.058 -4.395 -13.492 1 89.5 190 ARG B CA 1
ATOM 4841 C C . ARG B 1 190 ? 0.52 -3.883 -14.805 1 89.5 190 ARG B C 1
ATOM 4843 O O . ARG B 1 190 ? -0.174 -3.85 -15.828 1 89.5 190 ARG B O 1
ATOM 4850 N N . SER B 1 191 ? 1.78 -3.488 -14.742 1 87.19 191 SER B N 1
ATOM 4851 C CA . SER B 1 191 ? 2.432 -2.908 -15.914 1 87.19 191 SER B CA 1
ATOM 4852 C C . SER B 1 191 ? 2.535 -3.922 -17.047 1 87.19 191 SER B C 1
ATOM 4854 O O . SER B 1 191 ? 2.455 -3.557 -18.219 1 87.19 191 SER B O 1
ATOM 4856 N N . LEU B 1 192 ? 2.705 -5.137 -16.672 1 89.75 192 LEU B N 1
ATOM 4857 C CA . LEU B 1 192 ? 2.834 -6.195 -17.672 1 89.75 192 LEU B CA 1
ATOM 4858 C C . LEU B 1 192 ? 1.466 -6.75 -18.047 1 89.75 192 LEU B C 1
ATOM 4860 O O . LEU B 1 192 ? 1.376 -7.746 -18.766 1 89.75 192 LEU B O 1
ATOM 4864 N N . ARG B 1 193 ? 0.354 -6.266 -17.469 1 88.88 193 ARG B N 1
ATOM 4865 C CA . ARG B 1 193 ? -1.031 -6.566 -17.812 1 88.88 193 ARG B CA 1
ATOM 4866 C C . ARG B 1 193 ? -1.374 -8.016 -17.484 1 88.88 193 ARG B C 1
ATOM 4868 O O . ARG B 1 193 ? -2.109 -8.672 -18.234 1 88.88 193 ARG B O 1
ATOM 4875 N N . LEU B 1 194 ? -0.738 -8.461 -16.453 1 91 194 LEU B N 1
ATOM 4876 C CA . LEU B 1 194 ? -0.985 -9.844 -16.047 1 91 194 LEU B CA 1
ATOM 4877 C C . LEU B 1 194 ? -2.365 -9.984 -15.414 1 91 194 LEU B C 1
ATOM 4879 O O . LEU B 1 194 ? -2.891 -11.094 -15.312 1 91 194 LEU B O 1
ATOM 4883 N N . LEU B 1 195 ? -2.992 -8.883 -15.055 1 91.5 195 LEU B N 1
ATOM 4884 C CA . LEU B 1 195 ? -4.316 -8.906 -14.438 1 91.5 195 LEU B CA 1
ATOM 4885 C C . LEU B 1 195 ? -5.406 -8.781 -15.5 1 91.5 195 LEU B C 1
ATOM 4887 O O . LEU B 1 195 ? -6.59 -8.953 -15.195 1 91.5 195 LEU B O 1
ATOM 4891 N N . ASP B 1 196 ? -4.996 -8.555 -16.688 1 87 196 ASP B N 1
ATOM 4892 C CA . ASP B 1 196 ? -5.984 -8.43 -17.766 1 87 196 ASP B CA 1
ATOM 4893 C C . ASP B 1 196 ? -6.621 -9.781 -18.094 1 87 196 ASP B C 1
ATOM 4895 O O . ASP B 1 196 ? -5.949 -10.812 -18.031 1 87 196 ASP B O 1
ATOM 4899 N N . PRO B 1 197 ? -7.934 -9.648 -18.375 1 76.94 197 PRO B N 1
ATOM 4900 C CA . PRO B 1 197 ? -8.555 -10.898 -18.797 1 76.94 197 PRO B CA 1
ATOM 4901 C C . PRO B 1 197 ? -7.93 -11.461 -20.078 1 76.94 197 PRO B C 1
ATOM 4903 O O . PRO B 1 197 ? -7.512 -10.695 -20.953 1 76.94 197 PRO B O 1
ATOM 4906 N N . MET B 1 198 ? -7.605 -12.734 -20.047 1 64 198 MET B N 1
ATOM 4907 C CA . MET B 1 198 ? -7.055 -13.336 -21.266 1 64 198 MET B CA 1
ATOM 4908 C C . MET B 1 198 ? -8.102 -13.367 -22.375 1 64 198 MET B C 1
ATOM 4910 O O . MET B 1 198 ? -9.266 -13.672 -22.125 1 64 198 MET B O 1
ATOM 4914 N N . ILE B 1 199 ? -7.883 -12.555 -23.406 1 54.97 199 ILE B N 1
ATOM 4915 C CA . ILE B 1 199 ? -8.773 -12.57 -24.562 1 54.97 199 ILE B CA 1
ATOM 4916 C C . ILE B 1 199 ? -8.797 -13.969 -25.172 1 54.97 199 ILE B C 1
ATOM 4918 O O . ILE B 1 199 ? -7.781 -14.453 -25.672 1 54.97 199 ILE B O 1
ATOM 4922 N N . HIS B 1 200 ? -9.391 -14.891 -24.484 1 53.16 200 HIS B N 1
ATOM 4923 C CA . HIS B 1 200 ? -9.508 -16.156 -25.203 1 53.16 200 HIS B CA 1
ATOM 4924 C C . HIS B 1 200 ? -10.18 -15.961 -26.562 1 53.16 200 HIS B C 1
ATOM 4926 O O . HIS B 1 200 ? -11.164 -15.227 -26.672 1 53.16 200 HIS B O 1
ATOM 4932 N N . SER B 1 201 ? -9.43 -15.961 -27.562 1 45.25 201 SER B N 1
ATOM 4933 C CA . SER B 1 201 ? -10.094 -16.125 -28.844 1 45.25 201 SER B CA 1
ATOM 4934 C C . SER B 1 201 ? -11.367 -16.938 -28.703 1 45.25 201 SER B C 1
ATOM 4936 O O . SER B 1 201 ? -11.461 -17.828 -27.844 1 45.25 201 SER B O 1
ATOM 4938 N N . SER B 1 202 ? -12.438 -16.422 -29.125 1 44.12 202 SER B N 1
ATOM 4939 C CA . SER B 1 202 ? -13.82 -16.875 -29.281 1 44.12 202 SER B CA 1
ATOM 4940 C C . SER B 1 202 ? -13.891 -18.375 -29.5 1 44.12 202 SER B C 1
ATOM 4942 O O . SER B 1 202 ? -14.984 -18.938 -29.641 1 44.12 202 SER B O 1
ATOM 4944 N N . HIS B 1 203 ? -12.883 -19.078 -29.953 1 46.16 203 HIS B N 1
ATOM 4945 C CA . HIS B 1 203 ? -13.297 -20.422 -30.328 1 46.16 203 HIS B CA 1
ATOM 4946 C C . HIS B 1 203 ? -13.516 -21.297 -29.094 1 46.16 203 HIS B C 1
ATOM 4948 O O . HIS B 1 203 ? -12.578 -21.938 -28.609 1 46.16 203 HIS B O 1
ATOM 4954 N N . GLN B 1 204 ? -14.461 -20.953 -28.266 1 51.72 204 GLN B N 1
ATOM 4955 C CA . GLN B 1 204 ? -15.07 -21.438 -27.031 1 51.72 204 GLN B CA 1
ATOM 4956 C C . GLN B 1 204 ? -14.867 -22.938 -26.875 1 51.72 204 GLN B C 1
ATOM 4958 O O . GLN B 1 204 ? -14.672 -23.438 -25.766 1 51.72 204 GLN B O 1
ATOM 4963 N N . ASN B 1 205 ? -15.188 -23.734 -27.938 1 50.16 205 ASN B N 1
ATOM 4964 C CA . ASN B 1 205 ? -15.359 -25.188 -27.828 1 50.16 205 ASN B CA 1
ATOM 4965 C C . ASN B 1 205 ? -14.047 -25.922 -28.031 1 50.16 205 ASN B C 1
ATOM 4967 O O . ASN B 1 205 ? -14.023 -27.156 -28.094 1 50.16 205 ASN B O 1
ATOM 4971 N N . LYS B 1 206 ? -12.836 -25.234 -28.25 1 61 206 LYS B N 1
ATOM 4972 C CA . LYS B 1 206 ? -11.648 -26.016 -28.562 1 61 206 LYS B CA 1
ATOM 4973 C C . LYS B 1 206 ? -10.664 -26.031 -27.406 1 61 206 LYS B C 1
ATOM 4975 O O . LYS B 1 206 ? -10.445 -25 -26.75 1 61 206 LYS B O 1
ATOM 4980 N N . VAL B 1 207 ? -10.352 -27.203 -26.922 1 64.56 207 VAL B N 1
ATOM 4981 C CA . VAL B 1 207 ? -9.258 -27.422 -25.984 1 64.56 207 VAL B CA 1
ATOM 4982 C C . VAL B 1 207 ? -8.062 -26.547 -26.359 1 64.56 207 VAL B C 1
ATOM 4984 O O . VAL B 1 207 ? -7.598 -26.594 -27.5 1 64.56 207 VAL B O 1
ATOM 4987 N N . PRO B 1 208 ? -7.703 -25.641 -25.531 1 76.38 208 PRO B N 1
ATOM 4988 C CA . PRO B 1 208 ? -6.539 -24.812 -25.859 1 76.38 208 PRO B CA 1
ATOM 4989 C C . PRO B 1 208 ? -5.289 -25.641 -26.141 1 76.38 208 PRO B C 1
ATOM 4991 O O . PRO B 1 208 ? -5.137 -26.75 -25.625 1 76.38 208 PRO B O 1
ATOM 4994 N N . ASP B 1 209 ? -4.535 -25.125 -26.984 1 87.88 209 ASP B N 1
ATOM 4995 C CA . ASP B 1 209 ? -3.209 -25.703 -27.203 1 87.88 209 ASP B CA 1
ATOM 4996 C C . ASP B 1 209 ? -2.404 -25.75 -25.906 1 87.88 209 ASP B C 1
ATOM 4998 O O . ASP B 1 209 ? -2.555 -24.891 -25.047 1 87.88 209 ASP B O 1
ATOM 5002 N N . TRP B 1 210 ? -1.665 -26.875 -25.828 1 91.69 210 TRP B N 1
ATOM 5003 C CA . TRP B 1 210 ? -0.92 -27.141 -24.594 1 91.69 210 TRP B CA 1
ATOM 5004 C C . TRP B 1 210 ? -0.026 -25.969 -24.234 1 91.69 210 TRP B C 1
ATOM 5006 O O . TRP B 1 210 ? 0.009 -25.547 -23.078 1 91.69 210 TRP B O 1
ATOM 5016 N N . ASP B 1 211 ? 0.647 -25.391 -25.203 1 89.38 211 ASP B N 1
ATOM 5017 C CA . ASP B 1 211 ? 1.529 -24.266 -24.938 1 89.38 211 ASP B CA 1
ATOM 5018 C C . ASP B 1 211 ? 0.737 -23.047 -24.469 1 89.38 211 ASP B C 1
ATOM 5020 O O . ASP B 1 211 ? 1.164 -22.328 -23.562 1 89.38 211 ASP B O 1
ATOM 5024 N N . ALA B 1 212 ? -0.329 -22.859 -25.109 1 87.38 212 ALA B N 1
ATOM 5025 C CA . ALA B 1 212 ? -1.191 -21.75 -24.734 1 87.38 212 ALA B CA 1
ATOM 5026 C C . ALA B 1 212 ? -1.767 -21.938 -23.344 1 87.38 212 ALA B C 1
ATOM 5028 O O . ALA B 1 212 ? -1.879 -20.984 -22.562 1 87.38 212 ALA B O 1
ATOM 5029 N N . PHE B 1 213 ? -2.1 -23.203 -23.094 1 90.75 213 PHE B N 1
ATOM 5030 C CA . PHE B 1 213 ? -2.611 -23.531 -21.766 1 90.75 213 PHE B CA 1
ATOM 5031 C C . PHE B 1 213 ? -1.563 -23.234 -20.703 1 90.75 213 PHE B C 1
ATOM 5033 O O . PHE B 1 213 ? -1.872 -22.656 -19.656 1 90.75 213 PHE B O 1
ATOM 5040 N N . ILE B 1 214 ? -0.34 -23.625 -20.922 1 92.31 214 ILE B N 1
ATOM 5041 C CA . ILE B 1 214 ? 0.735 -23.453 -19.953 1 92.31 214 ILE B CA 1
ATOM 5042 C C . ILE B 1 214 ? 0.957 -21.953 -19.703 1 92.31 214 ILE B C 1
ATOM 5044 O O . ILE B 1 214 ? 1.113 -21.531 -18.562 1 92.31 214 ILE B O 1
ATOM 5048 N N . ALA B 1 215 ? 0.938 -21.219 -20.75 1 89.5 215 ALA B N 1
ATOM 5049 C CA . ALA B 1 215 ? 1.145 -19.781 -20.625 1 89.5 215 ALA B CA 1
ATOM 5050 C C . ALA B 1 215 ? 0.035 -19.125 -19.797 1 89.5 215 ALA B C 1
ATOM 5052 O O . ALA B 1 215 ? 0.306 -18.328 -18.906 1 89.5 215 ALA B O 1
ATOM 5053 N N . GLU B 1 216 ? -1.146 -19.531 -20.078 1 90.19 216 GLU B N 1
ATOM 5054 C CA . GLU B 1 216 ? -2.285 -18.953 -19.375 1 90.19 216 GLU B CA 1
ATOM 5055 C C . GLU B 1 216 ? -2.291 -19.375 -17.906 1 90.19 216 GLU B C 1
ATOM 5057 O O . GLU B 1 216 ? -2.508 -18.547 -17.016 1 90.19 216 GLU B O 1
ATOM 5062 N N . GLU B 1 217 ? -2.096 -20.656 -17.719 1 93.69 217 GLU B N 1
ATOM 5063 C CA . GLU B 1 217 ? -2.092 -21.156 -16.344 1 93.69 217 GLU B CA 1
ATOM 5064 C C . GLU B 1 217 ? -0.937 -20.562 -15.547 1 93.69 217 GLU B C 1
ATOM 5066 O O . GLU B 1 217 ? -1.073 -20.297 -14.352 1 93.69 217 GLU B O 1
ATOM 5071 N N . SER B 1 218 ? 0.185 -20.391 -16.203 1 93.94 218 SER B N 1
ATOM 5072 C CA . SER B 1 218 ? 1.305 -19.734 -15.523 1 93.94 218 SER B CA 1
ATOM 5073 C C . SER B 1 218 ? 0.943 -18.328 -15.078 1 93.94 218 SER B C 1
ATOM 5075 O O . SER B 1 218 ? 1.296 -17.906 -13.977 1 93.94 218 SER B O 1
ATOM 5077 N N . ARG B 1 219 ? 0.262 -17.641 -15.898 1 93.62 219 ARG B N 1
ATOM 5078 C CA . ARG B 1 219 ? -0.211 -16.297 -15.57 1 93.62 219 ARG B CA 1
ATOM 5079 C C . ARG B 1 219 ? -1.162 -16.344 -14.375 1 93.62 219 ARG B C 1
ATOM 5081 O O . ARG B 1 219 ? -1.031 -15.539 -13.445 1 93.62 219 ARG B O 1
ATOM 5088 N N . VAL B 1 220 ? -2.076 -17.219 -14.414 1 95.19 220 VAL B N 1
ATOM 5089 C CA . VAL B 1 220 ? -3.049 -17.391 -13.336 1 95.19 220 VAL B CA 1
ATOM 5090 C C . VAL B 1 220 ? -2.324 -17.641 -12.016 1 95.19 220 VAL B C 1
ATOM 5092 O O . VAL B 1 220 ? -2.637 -17.016 -11 1 95.19 220 VAL B O 1
ATOM 5095 N N . ARG B 1 221 ? -1.374 -18.469 -12.094 1 96.12 221 ARG B N 1
ATOM 5096 C CA . ARG B 1 221 ? -0.67 -18.859 -10.875 1 96.12 221 ARG B CA 1
ATOM 5097 C C . ARG B 1 221 ? 0.203 -17.719 -10.359 1 96.12 221 ARG B C 1
ATOM 5099 O O . ARG B 1 221 ? 0.381 -17.547 -9.148 1 96.12 221 ARG B O 1
ATOM 5106 N N . ILE B 1 222 ? 0.77 -16.922 -11.25 1 96.5 222 ILE B N 1
ATOM 5107 C CA . ILE B 1 222 ? 1.503 -15.734 -10.844 1 96.5 222 ILE B CA 1
ATOM 5108 C C . ILE B 1 222 ? 0.581 -14.805 -10.062 1 96.5 222 ILE B C 1
ATOM 5110 O O . ILE B 1 222 ? 0.927 -14.352 -8.961 1 96.5 222 ILE B O 1
ATOM 5114 N N . VAL B 1 223 ? -0.578 -14.555 -10.578 1 96.38 223 VAL B N 1
ATOM 5115 C CA . VAL B 1 223 ? -1.531 -13.633 -9.961 1 96.38 223 VAL B CA 1
ATOM 5116 C C . VAL B 1 223 ? -1.949 -14.164 -8.594 1 96.38 223 VAL B C 1
ATOM 5118 O O . VAL B 1 223 ? -1.926 -13.43 -7.602 1 96.38 223 VAL B O 1
ATOM 5121 N N . HIS B 1 224 ? -2.219 -15.398 -8.555 1 96.75 224 HIS B N 1
ATOM 5122 C CA . HIS B 1 224 ? -2.736 -15.938 -7.305 1 96.75 224 HIS B CA 1
ATOM 5123 C C . HIS B 1 224 ? -1.617 -16.141 -6.285 1 96.75 224 HIS B C 1
ATOM 5125 O O . HIS B 1 224 ? -1.848 -16.047 -5.078 1 96.75 224 HIS B O 1
ATOM 5131 N N . PHE B 1 225 ? -0.396 -16.453 -6.805 1 96.75 225 PHE B N 1
ATOM 5132 C CA . PHE B 1 225 ? 0.739 -16.453 -5.887 1 96.75 225 PHE B CA 1
ATOM 5133 C C . PHE B 1 225 ? 0.896 -15.102 -5.215 1 96.75 225 PHE B C 1
ATOM 5135 O O . PHE B 1 225 ? 1.08 -15.023 -3.996 1 96.75 225 PHE B O 1
ATOM 5142 N N . MET B 1 226 ? 0.791 -14.055 -5.957 1 96.75 226 MET B N 1
ATOM 5143 C CA . MET B 1 226 ? 0.867 -12.695 -5.434 1 96.75 226 MET B CA 1
ATOM 5144 C C . MET B 1 226 ? -0.281 -12.422 -4.469 1 96.75 226 MET B C 1
ATOM 5146 O O . MET B 1 226 ? -0.075 -11.836 -3.4 1 96.75 226 MET B O 1
ATOM 5150 N N . CYS B 1 227 ? -1.456 -12.812 -4.816 1 96.69 227 CYS B N 1
ATOM 5151 C CA . CYS B 1 227 ? -2.625 -12.617 -3.967 1 96.69 227 CYS B CA 1
ATOM 5152 C C . CYS B 1 227 ? -2.434 -13.289 -2.611 1 96.69 227 CYS B C 1
ATOM 5154 O O . CYS B 1 227 ? -2.662 -12.672 -1.57 1 96.69 227 CYS B O 1
ATOM 5156 N N . VAL B 1 228 ? -2.016 -14.484 -2.678 1 95.69 228 VAL B N 1
ATOM 5157 C CA . VAL B 1 228 ? -1.854 -15.242 -1.441 1 95.69 228 VAL B CA 1
ATOM 5158 C C . VAL B 1 228 ? -0.801 -14.578 -0.56 1 95.69 228 VAL B C 1
ATOM 5160 O O . VAL B 1 228 ? -0.998 -14.43 0.649 1 95.69 228 VAL B O 1
ATOM 5163 N N . MET B 1 229 ? 0.287 -14.219 -1.18 1 95.06 229 MET B N 1
ATOM 5164 C CA . MET B 1 229 ? 1.312 -13.516 -0.417 1 95.06 229 MET B CA 1
ATOM 5165 C C . MET B 1 229 ? 0.743 -12.242 0.211 1 95.06 229 MET B C 1
ATOM 5167 O O . MET B 1 229 ? 1.032 -11.938 1.368 1 95.06 229 MET B O 1
ATOM 5171 N N . ASP B 1 230 ? 0.003 -11.547 -0.521 1 95.44 230 ASP B N 1
ATOM 5172 C CA . ASP B 1 230 ? -0.623 -10.312 -0.059 1 95.44 230 ASP B CA 1
ATOM 5173 C C . ASP B 1 230 ? -1.578 -10.586 1.103 1 95.44 230 ASP B C 1
ATOM 5175 O O . ASP B 1 230 ? -1.514 -9.914 2.133 1 95.44 230 ASP B O 1
ATOM 5179 N N . TYR B 1 231 ? -2.404 -11.578 0.984 1 96.81 231 TYR B N 1
ATOM 5180 C CA . TYR B 1 231 ? -3.361 -11.93 2.027 1 96.81 231 TYR B CA 1
ATOM 5181 C C . TYR B 1 231 ? -2.646 -12.445 3.271 1 96.81 231 TYR B C 1
ATOM 5183 O O . TYR B 1 231 ? -3.062 -12.156 4.395 1 96.81 231 TYR B O 1
ATOM 5191 N N . MET B 1 232 ? -1.659 -13.195 3.047 1 94.31 232 MET B N 1
ATOM 5192 C CA . MET B 1 232 ? -0.892 -13.711 4.18 1 94.31 232 MET B CA 1
ATOM 5193 C C . MET B 1 232 ? -0.238 -12.57 4.953 1 94.31 232 MET B C 1
ATOM 5195 O O . MET B 1 232 ? -0.16 -12.609 6.184 1 94.31 232 MET B O 1
ATOM 5199 N N . ASN B 1 233 ? 0.244 -11.594 4.207 1 94.44 233 ASN B N 1
ATOM 5200 C CA . ASN B 1 233 ? 0.78 -10.414 4.883 1 94.44 233 ASN B CA 1
ATOM 5201 C C . ASN B 1 233 ? -0.26 -9.773 5.793 1 94.44 233 ASN B C 1
ATOM 5203 O O . ASN B 1 233 ? 0.069 -9.305 6.887 1 94.44 233 ASN B O 1
ATOM 5207 N N . THR B 1 234 ? -1.457 -9.711 5.355 1 96.56 234 THR B N 1
ATOM 5208 C CA . THR B 1 234 ? -2.537 -9.188 6.18 1 96.56 234 THR B CA 1
ATOM 5209 C C . THR B 1 234 ? -2.781 -10.086 7.391 1 96.56 234 THR B C 1
ATOM 5211 O O . THR B 1 234 ? -2.877 -9.602 8.516 1 96.56 234 THR B O 1
ATOM 5214 N N . PHE B 1 235 ? -2.77 -11.344 7.152 1 96.5 235 PHE B N 1
ATOM 5215 C CA . PHE B 1 235 ? -3.08 -12.312 8.195 1 96.5 235 PHE B CA 1
ATOM 5216 C C . PHE B 1 235 ? -1.99 -12.328 9.266 1 96.5 235 PHE B C 1
ATOM 5218 O O . PHE B 1 235 ? -2.283 -12.266 10.461 1 96.5 235 PHE B O 1
ATOM 5225 N N . PHE B 1 236 ? -0.783 -12.352 8.828 1 93.44 236 PHE B N 1
ATOM 5226 C CA . PHE B 1 236 ? 0.314 -12.578 9.766 1 93.44 236 PHE B CA 1
ATOM 5227 C C . PHE B 1 236 ? 0.801 -11.258 10.352 1 93.44 236 PHE B C 1
ATOM 5229 O O . PHE B 1 236 ? 1.285 -11.211 11.484 1 93.44 236 PHE B O 1
ATOM 5236 N N . PHE B 1 237 ? 0.581 -10.133 9.609 1 93.12 237 PHE B N 1
ATOM 5237 C CA . PHE B 1 237 ? 1.314 -8.938 10.016 1 93.12 237 PHE B CA 1
ATOM 5238 C C . PHE B 1 237 ? 0.406 -7.715 10.008 1 93.12 237 PHE B C 1
ATOM 5240 O O . PHE B 1 237 ? 0.87 -6.59 10.195 1 93.12 237 PHE B O 1
ATOM 5247 N N . ASN B 1 238 ? -0.847 -7.84 9.734 1 93.88 238 ASN B N 1
ATOM 5248 C CA . ASN B 1 238 ? -1.824 -6.758 9.766 1 93.88 238 ASN B CA 1
ATOM 5249 C C . ASN B 1 238 ? -1.491 -5.668 8.75 1 93.88 238 ASN B C 1
ATOM 5251 O O . ASN B 1 238 ? -1.484 -4.48 9.094 1 93.88 238 ASN B O 1
ATOM 5255 N N . LEU B 1 239 ? -1.211 -6.113 7.609 1 93.56 239 LEU B N 1
ATOM 5256 C CA . LEU B 1 239 ? -0.933 -5.168 6.531 1 93.56 239 LEU B CA 1
ATOM 5257 C C . LEU B 1 239 ? -2.16 -4.98 5.645 1 93.56 239 LEU B C 1
ATOM 5259 O O . LEU B 1 239 ? -2.885 -5.938 5.367 1 93.56 239 LEU B O 1
ATOM 5263 N N . LEU B 1 240 ? -2.357 -3.748 5.242 1 93.94 240 LEU B N 1
ATOM 5264 C CA . LEU B 1 240 ? -3.34 -3.527 4.188 1 93.94 240 LEU B CA 1
ATOM 5265 C C . LEU B 1 240 ? -2.902 -4.195 2.889 1 93.94 240 LEU B C 1
ATOM 5267 O O . LEU B 1 240 ? -1.72 -4.168 2.537 1 93.94 240 LEU B O 1
ATOM 5271 N N . PRO B 1 241 ? -3.85 -4.809 2.209 1 93.94 241 PRO B N 1
ATOM 5272 C CA . PRO B 1 241 ? -3.469 -5.453 0.95 1 93.94 241 PRO B CA 1
ATOM 5273 C C . PRO B 1 241 ? -3.051 -4.449 -0.123 1 93.94 241 PRO B C 1
ATOM 5275 O O . PRO B 1 241 ? -3.561 -3.326 -0.155 1 93.94 241 PRO B O 1
ATOM 5278 N N . ASN B 1 242 ? -2.135 -4.871 -0.954 1 91.94 242 ASN B N 1
ATOM 5279 C CA . ASN B 1 242 ? -1.686 -4.055 -2.076 1 91.94 242 ASN B CA 1
ATOM 5280 C C . ASN B 1 242 ? -2.549 -4.281 -3.314 1 91.94 242 ASN B C 1
ATOM 5282 O O . ASN B 1 242 ? -2.602 -3.43 -4.203 1 91.94 242 ASN B O 1
ATOM 5286 N N . LEU B 1 243 ? -3.129 -5.434 -3.354 1 93.5 243 LEU B N 1
ATOM 5287 C CA . LEU B 1 243 ? -4.012 -5.793 -4.457 1 93.5 243 LEU B CA 1
ATOM 5288 C C . LEU B 1 243 ? -5.453 -5.926 -3.979 1 93.5 243 LEU B C 1
ATOM 5290 O O . LEU B 1 243 ? -5.723 -6.598 -2.98 1 93.5 243 LEU B O 1
ATOM 5294 N N . ALA B 1 244 ? -6.277 -5.254 -4.688 1 93.81 244 ALA B N 1
ATOM 5295 C CA . ALA B 1 244 ? -7.695 -5.359 -4.352 1 93.81 244 ALA B CA 1
ATOM 5296 C C . ALA B 1 244 ? -8.289 -6.664 -4.875 1 93.81 244 ALA B C 1
ATOM 5298 O O . ALA B 1 244 ? -7.988 -7.086 -5.996 1 93.81 244 ALA B O 1
ATOM 5299 N N . ILE B 1 245 ? -9.07 -7.27 -4.039 1 95.62 245 ILE B N 1
ATOM 5300 C CA . ILE B 1 245 ? -9.75 -8.484 -4.461 1 95.62 245 ILE B CA 1
ATOM 5301 C C . ILE B 1 245 ? -10.633 -8.195 -5.672 1 95.62 245 ILE B C 1
ATOM 5303 O O . ILE B 1 245 ? -10.766 -9.031 -6.57 1 95.62 245 ILE B O 1
ATOM 5307 N N . GLY B 1 246 ? -11.07 -6.992 -5.816 1 93.25 246 GLY B N 1
ATOM 5308 C CA . GLY B 1 246 ? -11.953 -6.574 -6.895 1 93.25 246 GLY B CA 1
ATOM 5309 C C . GLY B 1 246 ? -11.258 -6.48 -8.234 1 93.25 246 GLY B C 1
ATOM 5310 O O . GLY B 1 246 ? -11.906 -6.414 -9.281 1 93.25 246 GLY B O 1
ATOM 5311 N N . GLU B 1 247 ? -9.992 -6.512 -8.203 1 92.06 247 GLU B N 1
ATOM 5312 C CA . GLU B 1 247 ? -9.227 -6.375 -9.438 1 92.06 247 GLU B CA 1
ATOM 5313 C C . GLU B 1 247 ? -8.93 -7.738 -10.055 1 92.06 247 GLU B C 1
ATOM 5315 O O . GLU B 1 247 ? -8.461 -7.82 -11.195 1 92.06 247 GLU B O 1
ATOM 5320 N N . ILE B 1 248 ? -9.203 -8.82 -9.297 1 94.81 248 ILE B N 1
ATOM 5321 C CA . ILE B 1 248 ? -8.766 -10.141 -9.727 1 94.81 248 ILE B CA 1
ATOM 5322 C C . ILE B 1 248 ? -9.867 -10.805 -10.555 1 94.81 248 ILE B C 1
ATOM 5324 O O . ILE B 1 248 ? -10.891 -11.227 -10.008 1 94.81 248 ILE B O 1
ATOM 5328 N N . TYR B 1 249 ? -9.617 -10.938 -11.82 1 91.5 249 TYR B N 1
ATOM 5329 C CA . TYR B 1 249 ? -10.586 -11.547 -12.719 1 91.5 249 TYR B CA 1
ATOM 5330 C C . TYR B 1 249 ? -10.172 -12.969 -13.086 1 91.5 249 TYR B C 1
ATOM 5332 O O . TYR B 1 249 ? -10.977 -13.75 -13.594 1 91.5 249 TYR B O 1
ATOM 5340 N N . GLN B 1 250 ? -8.93 -13.273 -12.812 1 93.25 250 GLN B N 1
ATOM 5341 C CA . GLN B 1 250 ? -8.414 -14.594 -13.164 1 93.25 250 GLN B CA 1
ATOM 5342 C C . GLN B 1 250 ? -9.086 -15.68 -12.328 1 93.25 250 GLN B C 1
ATOM 5344 O O . GLN B 1 250 ? -9.289 -15.516 -11.125 1 93.25 250 GLN B O 1
ATOM 5349 N N . ARG B 1 251 ? -9.43 -16.688 -13.008 1 94.5 251 ARG B N 1
ATOM 5350 C CA . ARG B 1 251 ? -9.945 -17.844 -12.273 1 94.5 251 ARG B CA 1
ATOM 5351 C C . ARG B 1 251 ? -8.898 -18.391 -11.305 1 94.5 251 ARG B C 1
ATOM 5353 O O . ARG B 1 251 ? -7.703 -18.141 -11.469 1 94.5 251 ARG B O 1
ATOM 5360 N N . LEU B 1 252 ? -9.375 -19.141 -10.336 1 95.75 252 LEU B N 1
ATOM 5361 C CA . LEU B 1 252 ? -8.445 -19.844 -9.453 1 95.75 252 LEU B CA 1
ATOM 5362 C C . LEU B 1 252 ? -7.648 -20.891 -10.227 1 95.75 252 LEU B C 1
ATOM 5364 O O . LEU B 1 252 ? -8.07 -21.328 -11.297 1 95.75 252 LEU B O 1
ATOM 5368 N N . PRO B 1 253 ? -6.449 -21.25 -9.727 1 94.5 253 PRO B N 1
ATOM 5369 C CA . PRO B 1 253 ? -5.602 -22.219 -10.445 1 94.5 253 PRO B CA 1
ATOM 5370 C C . PRO B 1 253 ? -6.285 -23.562 -10.664 1 94.5 253 PRO B C 1
ATOM 5372 O O . PRO B 1 253 ? -7.031 -24.031 -9.797 1 94.5 253 PRO B O 1
ATOM 5375 N N . CYS B 1 254 ? -6.039 -24.156 -11.805 1 92.31 254 CYS B N 1
ATOM 5376 C CA . CYS B 1 254 ? -6.582 -25.484 -12.086 1 92.31 254 CYS B CA 1
ATOM 5377 C C . CYS B 1 254 ? -5.855 -26.547 -11.281 1 92.31 254 CYS B C 1
ATOM 5379 O O . CYS B 1 254 ? -4.949 -26.234 -10.508 1 92.31 254 CYS B O 1
ATOM 5381 N N . ASN B 1 255 ? -6.309 -27.703 -11.438 1 88.25 255 ASN B N 1
ATOM 5382 C CA . ASN B 1 255 ? -5.68 -28.828 -10.758 1 88.25 255 ASN B CA 1
ATOM 5383 C C . ASN B 1 255 ? -4.211 -28.984 -11.148 1 88.25 255 ASN B C 1
ATOM 5385 O O . ASN B 1 255 ? -3.855 -28.797 -12.312 1 88.25 255 ASN B O 1
ATOM 5389 N N . ASP B 1 256 ? -3.377 -29.375 -10.18 1 88.5 256 ASP B N 1
ATOM 5390 C CA . ASP B 1 256 ? -1.939 -29.484 -10.406 1 88.5 256 ASP B CA 1
ATOM 5391 C C . ASP B 1 256 ? -1.618 -30.578 -11.422 1 88.5 256 ASP B C 1
ATOM 5393 O O . ASP B 1 256 ? -0.662 -30.453 -12.188 1 88.5 256 ASP B O 1
ATOM 5397 N N . ALA B 1 257 ? -2.436 -31.656 -11.375 1 86.69 257 ALA B N 1
ATOM 5398 C CA . ALA B 1 257 ? -2.195 -32.75 -12.32 1 86.69 257 ALA B CA 1
ATOM 5399 C C . ALA B 1 257 ? -2.318 -32.25 -13.758 1 86.69 257 ALA B C 1
ATOM 5401 O O . ALA B 1 257 ? -1.533 -32.656 -14.625 1 86.69 257 ALA B O 1
ATOM 5402 N N . LEU B 1 258 ? -3.258 -31.469 -13.953 1 89.94 258 LEU B N 1
ATOM 5403 C CA . LEU B 1 258 ? -3.451 -30.906 -15.289 1 89.94 258 LEU B CA 1
ATOM 5404 C C . LEU B 1 258 ? -2.307 -29.969 -15.664 1 89.94 258 LEU B C 1
ATOM 5406 O O . LEU B 1 258 ? -1.771 -30.047 -16.766 1 89.94 258 LEU B O 1
ATOM 5410 N N . TYR B 1 259 ? -1.902 -29.109 -14.82 1 91.88 259 TYR B N 1
ATOM 5411 C CA . TYR B 1 259 ? -0.829 -28.141 -15.055 1 91.88 259 TYR B CA 1
ATOM 5412 C C . TYR B 1 259 ? 0.502 -28.859 -15.266 1 91.88 259 TYR B C 1
ATOM 5414 O O . TYR B 1 259 ? 1.324 -28.422 -16.078 1 91.88 259 TYR B O 1
ATOM 5422 N N . ASP B 1 260 ? 0.655 -29.969 -14.57 1 91 260 ASP B N 1
ATOM 5423 C CA . ASP B 1 260 ? 1.941 -30.656 -14.562 1 91 260 ASP B CA 1
ATOM 5424 C C . ASP B 1 260 ? 1.992 -31.734 -15.641 1 91 260 ASP B C 1
ATOM 5426 O O . ASP B 1 260 ? 2.869 -32.594 -15.617 1 91 260 ASP B O 1
ATOM 5430 N N . ALA B 1 261 ? 1.017 -31.688 -16.562 1 92.25 261 ALA B N 1
ATOM 5431 C CA . ALA B 1 261 ? 1.084 -32.656 -17.656 1 92.25 261 ALA B CA 1
ATOM 5432 C C . ALA B 1 261 ? 2.406 -32.531 -18.406 1 92.25 261 ALA B C 1
ATOM 5434 O O . ALA B 1 261 ? 2.838 -31.438 -18.75 1 92.25 261 ALA B O 1
ATOM 5435 N N . TRP B 1 262 ? 2.986 -33.656 -18.75 1 92 262 TRP B N 1
ATOM 5436 C CA . TRP B 1 262 ? 4.34 -33.656 -19.297 1 92 262 TRP B CA 1
ATOM 5437 C C . TRP B 1 262 ? 4.32 -33.469 -20.812 1 92 262 TRP B C 1
ATOM 5439 O O . TRP B 1 262 ? 5.316 -33.062 -21.406 1 92 262 TRP B O 1
ATOM 5449 N N . THR B 1 263 ? 3.238 -33.938 -21.406 1 92.81 263 THR B N 1
ATOM 5450 C CA . THR B 1 263 ? 3.139 -33.875 -22.859 1 92.81 263 THR B CA 1
ATOM 5451 C C . THR B 1 263 ? 1.765 -33.344 -23.281 1 92.81 263 THR B C 1
ATOM 5453 O O . THR B 1 263 ? 0.822 -33.344 -22.484 1 92.81 263 THR B O 1
ATOM 5456 N N . GLN B 1 264 ? 1.703 -32.938 -24.516 1 92.31 264 GLN B N 1
ATOM 5457 C CA . GLN B 1 264 ? 0.438 -32.5 -25.094 1 92.31 264 GLN B CA 1
ATOM 5458 C C . GLN B 1 264 ? -0.606 -33.594 -25.047 1 92.31 264 GLN B C 1
ATOM 5460 O O . GLN B 1 264 ? -1.78 -33.344 -24.766 1 92.31 264 GLN B O 1
ATOM 5465 N N . LYS B 1 265 ? -0.144 -34.75 -25.328 1 91.81 265 LYS B N 1
ATOM 5466 C CA . LYS B 1 265 ? -1.05 -35.906 -25.328 1 91.81 265 LYS B CA 1
ATOM 5467 C C . LYS B 1 265 ? -1.642 -36.156 -23.953 1 91.81 265 LYS B C 1
ATOM 5469 O O . LYS B 1 265 ? -2.842 -36.375 -23.812 1 91.81 265 LYS B O 1
ATOM 5474 N N . GLU B 1 266 ? -0.782 -36.062 -22.969 1 91.88 266 GLU B N 1
ATOM 5475 C CA . GLU B 1 266 ? -1.237 -36.219 -21.594 1 91.88 266 GLU B CA 1
ATOM 5476 C C . GLU B 1 266 ? -2.215 -35.125 -21.188 1 91.88 266 GLU B C 1
ATOM 5478 O O . GLU B 1 266 ? -3.221 -35.406 -20.531 1 91.88 266 GLU B O 1
ATOM 5483 N N . TYR B 1 267 ? -1.894 -34 -21.609 1 92 267 TYR B N 1
ATOM 5484 C CA . TYR B 1 267 ? -2.76 -32.844 -21.344 1 92 267 TYR B CA 1
ATOM 5485 C C . TYR B 1 267 ? -4.145 -33.062 -21.953 1 92 267 TYR B C 1
ATOM 5487 O O . TYR B 1 267 ? -5.156 -32.875 -21.266 1 92 267 TYR B O 1
ATOM 5495 N N . GLU B 1 268 ? -4.18 -33.469 -23.141 1 89.5 268 GLU B N 1
ATOM 5496 C CA . GLU B 1 268 ? -5.445 -33.688 -23.828 1 89.5 268 GLU B CA 1
ATOM 5497 C C . GLU B 1 268 ? -6.262 -34.781 -23.141 1 89.5 268 GLU B C 1
ATOM 5499 O O . GLU B 1 268 ? -7.484 -34.656 -23.031 1 89.5 268 GLU B O 1
ATOM 5504 N N . ARG B 1 269 ? -5.598 -35.719 -22.75 1 89.81 269 ARG B N 1
ATOM 5505 C CA . ARG B 1 269 ? -6.266 -36.812 -22.047 1 89.81 269 ARG B CA 1
ATOM 5506 C C . ARG B 1 269 ? -6.879 -36.312 -20.734 1 89.81 269 ARG B C 1
ATOM 5508 O O . ARG B 1 269 ? -8.039 -36.625 -20.438 1 89.81 269 ARG B O 1
ATOM 5515 N N . LEU B 1 270 ? -6.117 -35.562 -19.984 1 88.19 270 LEU B N 1
ATOM 5516 C CA . LEU B 1 270 ? -6.566 -35.062 -18.703 1 88.19 270 LEU B CA 1
ATOM 5517 C C . LEU B 1 270 ? -7.719 -34.094 -18.875 1 88.19 270 LEU B C 1
ATOM 5519 O O . LEU B 1 270 ? -8.609 -34 -18.031 1 88.19 270 LEU B O 1
ATOM 5523 N N . CYS B 1 271 ? -7.703 -33.375 -19.953 1 85.69 271 CYS B N 1
ATOM 5524 C CA . CYS B 1 271 ? -8.781 -32.438 -20.234 1 85.69 271 CYS B CA 1
ATOM 5525 C C . CYS B 1 271 ? -10.109 -33.156 -20.422 1 85.69 271 CYS B C 1
ATOM 5527 O O . CYS B 1 271 ? -11.156 -32.688 -20 1 85.69 271 CYS B O 1
ATOM 5529 N N . VAL B 1 272 ? -9.984 -34.188 -21.062 1 80.5 272 VAL B N 1
ATOM 5530 C CA . VAL B 1 272 ? -11.18 -34.969 -21.375 1 80.5 272 VAL B CA 1
ATOM 5531 C C . VAL B 1 272 ? -11.672 -35.688 -20.109 1 80.5 272 VAL B C 1
ATOM 5533 O O . VAL B 1 272 ? -12.875 -35.781 -19.875 1 80.5 272 VAL B O 1
ATOM 5536 N N . GLU B 1 273 ? -10.75 -36.125 -19.344 1 77.5 273 GLU B N 1
ATOM 5537 C CA . GLU B 1 273 ? -11.078 -36.906 -18.156 1 77.5 273 GLU B CA 1
ATOM 5538 C C . GLU B 1 273 ? -11.562 -36.031 -17.016 1 77.5 273 GLU B C 1
ATOM 5540 O O . GLU B 1 273 ? -12.258 -36.5 -16.125 1 77.5 273 GLU B O 1
ATOM 5545 N N . SER B 1 274 ? -11.031 -34.844 -17.172 1 68.12 274 SER B N 1
ATOM 5546 C CA . SER B 1 274 ? -11.297 -33.969 -16.016 1 68.12 274 SER B CA 1
ATOM 5547 C C . SER B 1 274 ? -12.773 -33.625 -15.922 1 68.12 274 SER B C 1
ATOM 5549 O O . SER B 1 274 ? -13.391 -33.25 -16.922 1 68.12 274 SER B O 1
ATOM 5551 N N . LEU B 1 275 ? -13.312 -33.969 -14.82 1 58.12 275 LEU B N 1
ATOM 5552 C CA . LEU B 1 275 ? -14.688 -33.594 -14.492 1 58.12 275 LEU B CA 1
ATOM 5553 C C . LEU B 1 275 ? -14.789 -32.125 -14.133 1 58.12 275 LEU B C 1
ATOM 5555 O O . LEU B 1 275 ? -15.891 -31.594 -13.992 1 58.12 275 LEU B O 1
ATOM 5559 N N . ARG B 1 276 ? -13.68 -31.547 -14.07 1 62.19 276 ARG B N 1
ATOM 5560 C CA . ARG B 1 276 ? -13.672 -30.156 -13.656 1 62.19 276 ARG B CA 1
ATOM 5561 C C . ARG B 1 276 ? -13.164 -29.25 -14.773 1 62.19 276 ARG B C 1
ATOM 5563 O O . ARG B 1 276 ? -11.953 -29.031 -14.898 1 62.19 276 ARG B O 1
ATOM 5570 N N . PRO B 1 277 ? -14.133 -28.797 -15.578 1 67.12 277 PRO B N 1
ATOM 5571 C CA . PRO B 1 277 ? -13.656 -27.906 -16.641 1 67.12 277 PRO B CA 1
ATOM 5572 C C . PRO B 1 277 ? -13.086 -26.594 -16.094 1 67.12 277 PRO B C 1
ATOM 5574 O O . PRO B 1 277 ? -13.695 -25.969 -15.211 1 67.12 277 PRO B O 1
ATOM 5577 N N . THR B 1 278 ? -11.906 -26.234 -16.516 1 75 278 THR B N 1
ATOM 5578 C CA . THR B 1 278 ? -11.156 -25.062 -16.078 1 75 278 THR B CA 1
ATOM 5579 C C . THR B 1 278 ? -11.992 -23.797 -16.25 1 75 278 THR B C 1
ATOM 5581 O O . THR B 1 278 ? -11.891 -22.875 -15.43 1 75 278 THR B O 1
ATOM 5584 N N . LYS B 1 279 ? -12.883 -23.797 -17.156 1 74.81 279 LYS B N 1
ATOM 5585 C CA . LYS B 1 279 ? -13.672 -22.609 -17.484 1 74.81 279 LYS B CA 1
ATOM 5586 C C . LYS B 1 279 ? -14.719 -22.344 -16.406 1 74.81 279 LYS B C 1
ATOM 5588 O O . LYS B 1 279 ? -15.219 -21.219 -16.281 1 74.81 279 LYS B O 1
ATOM 5593 N N . GLN B 1 280 ? -14.914 -23.266 -15.586 1 80.62 280 GLN B N 1
ATOM 5594 C CA . GLN B 1 280 ? -15.953 -23.125 -14.578 1 80.62 280 GLN B CA 1
ATOM 5595 C C . GLN B 1 280 ? -15.375 -22.688 -13.242 1 80.62 280 GLN B C 1
ATOM 5597 O O . GLN B 1 280 ? -16.109 -22.297 -12.336 1 80.62 280 GLN B O 1
ATOM 5602 N N . ILE B 1 281 ? -14.094 -22.719 -13.18 1 90.25 281 ILE B N 1
ATOM 5603 C CA . ILE B 1 281 ? -13.453 -22.344 -11.914 1 90.25 281 ILE B CA 1
ATOM 5604 C C . ILE B 1 281 ? -13.625 -20.844 -11.68 1 90.25 281 ILE B C 1
ATOM 5606 O O . ILE B 1 281 ? -13.266 -20.031 -12.531 1 90.25 281 ILE B O 1
ATOM 5610 N N . PRO B 1 282 ? -14.234 -20.438 -10.547 1 94.12 282 PRO B N 1
ATOM 5611 C CA . PRO B 1 282 ? -14.453 -19.016 -10.273 1 94.12 282 PRO B CA 1
ATOM 5612 C C . PRO B 1 282 ? -13.164 -18.281 -9.914 1 94.12 282 PRO B C 1
ATOM 5614 O O . PRO B 1 282 ? -12.18 -18.906 -9.516 1 94.12 282 PRO B O 1
ATOM 5617 N N . SER B 1 283 ? -13.164 -17 -10.172 1 95.38 283 SER B N 1
ATOM 5618 C CA . SER B 1 283 ? -12.117 -16.172 -9.594 1 95.38 283 SER B CA 1
ATOM 5619 C C . SER B 1 283 ? -12.289 -16.031 -8.086 1 95.38 283 SER B C 1
ATOM 5621 O O . SER B 1 283 ? -13.352 -16.344 -7.547 1 95.38 283 SER B O 1
ATOM 5623 N N . ILE B 1 284 ? -11.281 -15.602 -7.438 1 97.06 284 ILE B N 1
ATOM 5624 C CA . ILE B 1 284 ? -11.367 -15.375 -6 1 97.06 284 ILE B CA 1
ATOM 5625 C C . ILE B 1 284 ? -12.422 -14.312 -5.711 1 97.06 284 ILE B C 1
ATOM 5627 O O . ILE B 1 284 ? -13.148 -14.406 -4.719 1 97.06 284 ILE B O 1
ATOM 5631 N N . LYS B 1 285 ? -12.531 -13.305 -6.551 1 95.62 285 LYS B N 1
ATOM 5632 C CA . LYS B 1 285 ? -13.547 -12.266 -6.457 1 95.62 285 LYS B CA 1
ATOM 5633 C C . LYS B 1 285 ? -14.953 -12.859 -6.496 1 95.62 285 LYS B C 1
ATOM 5635 O O . LYS B 1 285 ? -15.789 -12.547 -5.648 1 95.62 285 LYS B O 1
ATOM 5640 N N . GLN B 1 286 ? -15.18 -13.711 -7.414 1 95.38 286 GLN B N 1
ATOM 5641 C CA . GLN B 1 286 ? -16.484 -14.352 -7.574 1 95.38 286 GLN B CA 1
ATOM 5642 C C . GLN B 1 286 ? -16.797 -15.266 -6.391 1 95.38 286 GLN B C 1
ATOM 5644 O O . GLN B 1 286 ? -17.922 -15.273 -5.891 1 95.38 286 GLN B O 1
ATOM 5649 N N . LEU B 1 287 ? -15.828 -16.031 -6.008 1 96.81 287 LEU B N 1
ATOM 5650 C CA . LEU B 1 287 ? -16.031 -16.984 -4.918 1 96.81 287 LEU B CA 1
ATOM 5651 C C . LEU B 1 287 ? -16.406 -16.266 -3.629 1 96.81 287 LEU B C 1
ATOM 5653 O O . LEU B 1 287 ? -17.375 -16.625 -2.969 1 96.81 287 LEU B O 1
ATOM 5657 N N . VAL B 1 288 ? -15.664 -15.227 -3.264 1 97.31 288 VAL B N 1
ATOM 5658 C CA . VAL B 1 288 ? -15.914 -14.477 -2.033 1 97.31 288 VAL B CA 1
ATOM 5659 C C . VAL B 1 288 ? -17.266 -13.773 -2.123 1 97.31 288 VAL B C 1
ATOM 5661 O O . VAL B 1 288 ? -18.031 -13.742 -1.15 1 97.31 288 VAL B O 1
ATOM 5664 N N . ALA B 1 289 ? -17.547 -13.188 -3.262 1 95.44 289 ALA B N 1
ATOM 5665 C CA . ALA B 1 289 ? -18.844 -12.539 -3.459 1 95.44 289 ALA B CA 1
ATOM 5666 C C . ALA B 1 289 ? -19.984 -13.523 -3.262 1 95.44 289 ALA B C 1
ATOM 5668 O O . ALA B 1 289 ? -21.016 -13.195 -2.652 1 95.44 289 ALA B O 1
ATOM 5669 N N . LEU B 1 290 ? -19.797 -14.703 -3.773 1 94.88 290 LEU B N 1
ATOM 5670 C CA . LEU B 1 290 ? -20.812 -15.742 -3.635 1 94.88 290 LEU B CA 1
ATOM 5671 C C . LEU B 1 290 ? -21 -16.125 -2.172 1 94.88 290 LEU B C 1
ATOM 5673 O O . LEU B 1 290 ? -22.141 -16.297 -1.715 1 94.88 290 LEU B O 1
ATOM 5677 N N . LEU B 1 291 ? -19.938 -16.281 -1.459 1 96.69 291 LEU B N 1
ATOM 5678 C CA . LEU B 1 291 ? -20.016 -16.656 -0.049 1 96.69 291 LEU B CA 1
ATOM 5679 C C . LEU B 1 291 ? -20.734 -15.586 0.761 1 96.69 291 LEU B C 1
ATOM 5681 O O . LEU B 1 291 ? -21.438 -15.906 1.725 1 96.69 291 LEU B O 1
ATOM 5685 N N . MET B 1 292 ? -20.578 -14.336 0.387 1 96.56 292 MET B N 1
ATOM 5686 C CA . MET B 1 292 ? -21.172 -13.227 1.134 1 96.56 292 MET B CA 1
ATOM 5687 C C . MET B 1 292 ? -22.609 -12.977 0.69 1 96.56 292 MET B C 1
ATOM 5689 O O . MET B 1 292 ? -23.359 -12.289 1.379 1 96.56 292 MET B O 1
ATOM 5693 N N . SER B 1 293 ? -23.016 -13.531 -0.407 1 93.81 293 SER B N 1
ATOM 5694 C CA . SER B 1 293 ? -24.297 -13.227 -1.03 1 93.81 293 SER B CA 1
ATOM 5695 C C . SER B 1 293 ? -25.469 -13.742 -0.19 1 93.81 293 SER B C 1
ATOM 5697 O O . SER B 1 293 ? -25.281 -14.609 0.667 1 93.81 293 SER B O 1
ATOM 5699 N N . GLU B 1 294 ? -26.625 -13.219 -0.475 1 91 294 GLU B N 1
ATOM 5700 C CA . GLU B 1 294 ? -27.812 -13.656 0.231 1 91 294 GLU B CA 1
ATOM 5701 C C . GLU B 1 294 ? -28.281 -15.023 -0.274 1 91 294 GLU B C 1
ATOM 5703 O O . GLU B 1 294 ? -28.781 -15.844 0.504 1 91 294 GLU B O 1
ATOM 5708 N N . ASN B 1 295 ? -28.047 -15.219 -1.499 1 88 295 ASN B N 1
ATOM 5709 C CA . ASN B 1 295 ? -28.469 -16.469 -2.107 1 88 295 ASN B CA 1
ATOM 5710 C C . ASN B 1 295 ? -27.406 -17.547 -1.984 1 88 295 ASN B C 1
ATOM 5712 O O . ASN B 1 295 ? -26.219 -17.266 -2.17 1 88 295 ASN B O 1
ATOM 5716 N N . TRP B 1 296 ? -27.906 -18.734 -1.584 1 88.25 296 TRP B N 1
ATOM 5717 C CA . TRP B 1 296 ? -26.969 -19.844 -1.402 1 88.25 296 TRP B CA 1
ATOM 5718 C C . TRP B 1 296 ? -27.641 -21.188 -1.67 1 88.25 296 TRP B C 1
ATOM 5720 O O . TRP B 1 296 ? -28.859 -21.297 -1.602 1 88.25 296 TRP B O 1
ATOM 5730 N N . TRP B 1 297 ? -26.797 -22.047 -2.137 1 83.44 297 TRP B N 1
ATOM 5731 C CA . TRP B 1 297 ? -27.297 -23.391 -2.408 1 83.44 297 TRP B CA 1
ATOM 5732 C C . TRP B 1 297 ? -27.344 -24.234 -1.13 1 83.44 297 TRP B C 1
ATOM 5734 O O . TRP B 1 297 ? -26.688 -23.891 -0.141 1 83.44 297 TRP B O 1
ATOM 5744 N N . ASP B 1 298 ? -28.172 -25.266 -1.326 1 76.19 298 ASP B N 1
ATOM 5745 C CA . ASP B 1 298 ? -28.141 -26.266 -0.262 1 76.19 298 ASP B CA 1
ATOM 5746 C C . ASP B 1 298 ? -26.812 -27.016 -0.269 1 76.19 298 ASP B C 1
ATOM 5748 O O . ASP B 1 298 ? -26.172 -27.156 -1.315 1 76.19 298 ASP B O 1
ATOM 5752 N N . GLU B 1 299 ? -26.422 -27.422 0.805 1 68.5 299 GLU B N 1
ATOM 5753 C CA . GLU B 1 299 ? -25.109 -28.031 1.026 1 68.5 299 GLU B CA 1
ATOM 5754 C C . GLU B 1 299 ? -24.828 -29.141 0.012 1 68.5 299 GLU B C 1
ATOM 5756 O O . GLU B 1 299 ? -23.75 -29.188 -0.579 1 68.5 299 GLU B O 1
ATOM 5761 N N . GLN B 1 300 ? -25.75 -30 -0.185 1 66.25 300 GLN B N 1
ATOM 5762 C CA . GLN B 1 300 ? -25.5 -31.172 -1.006 1 66.25 300 GLN B CA 1
ATOM 5763 C C . GLN B 1 300 ? -25.578 -30.844 -2.492 1 66.25 300 GLN B C 1
ATOM 5765 O O . GLN B 1 300 ? -24.984 -31.531 -3.322 1 66.25 300 GLN B O 1
ATOM 5770 N N . LYS B 1 301 ? -26.156 -29.797 -2.812 1 76.75 301 LYS B N 1
ATOM 5771 C CA . LYS B 1 301 ? -26.391 -29.469 -4.215 1 76.75 301 LYS B CA 1
ATOM 5772 C C . LYS B 1 301 ? -25.547 -28.281 -4.656 1 76.75 301 LYS B C 1
ATOM 5774 O O . LYS B 1 301 ? -25.828 -27.656 -5.684 1 76.75 301 LYS B O 1
ATOM 5779 N N . ASN B 1 302 ? -24.5 -28.016 -3.914 1 83.94 302 ASN B N 1
ATOM 5780 C CA . ASN B 1 302 ? -23.688 -26.859 -4.219 1 83.94 302 ASN B CA 1
ATOM 5781 C C . ASN B 1 302 ? -22.719 -27.125 -5.363 1 83.94 302 ASN B C 1
ATOM 5783 O O . ASN B 1 302 ? -21.844 -28 -5.25 1 83.94 302 ASN B O 1
ATOM 5787 N N . PRO B 1 303 ? -22.891 -26.469 -6.512 1 85.06 303 PRO B N 1
ATOM 5788 C CA . PRO B 1 303 ? -22.047 -26.703 -7.684 1 85.06 303 PRO B CA 1
ATOM 5789 C C . PRO B 1 303 ? -20.562 -26.438 -7.414 1 85.06 303 PRO B C 1
ATOM 579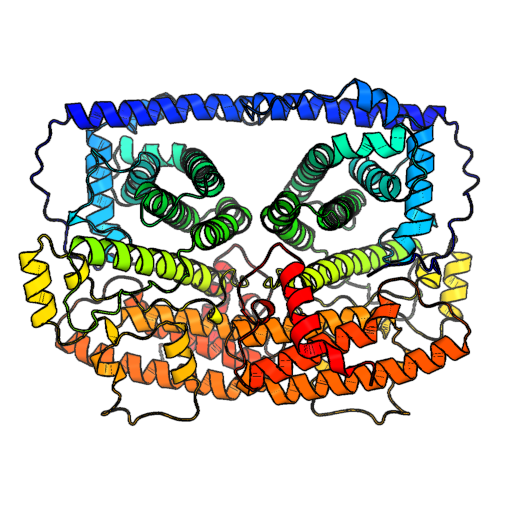1 O O . PRO B 1 303 ? -19.703 -26.953 -8.117 1 85.06 303 PRO B O 1
ATOM 5794 N N . LEU B 1 304 ? -20.266 -25.703 -6.41 1 87.94 304 LEU B N 1
ATOM 5795 C CA . LEU B 1 304 ? -18.891 -25.359 -6.078 1 87.94 304 LEU B CA 1
ATOM 5796 C C . LEU B 1 304 ? -18.125 -26.594 -5.598 1 87.94 304 LEU B C 1
ATOM 5798 O O . LEU B 1 304 ? -16.906 -26.656 -5.707 1 87.94 304 LEU B O 1
ATOM 5802 N N . LEU B 1 305 ? -18.844 -27.594 -5.105 1 86.94 305 LEU B N 1
ATOM 5803 C CA . LEU B 1 305 ? -18.219 -28.781 -4.527 1 86.94 305 LEU B CA 1
ATOM 5804 C C . LEU B 1 305 ? -17.578 -29.641 -5.609 1 86.94 305 LEU B C 1
ATOM 5806 O O . LEU B 1 305 ? -16.641 -30.391 -5.332 1 86.94 305 LEU B O 1
ATOM 5810 N N . SER B 1 306 ? -18.109 -29.5 -6.781 1 84.81 306 SER B N 1
ATOM 5811 C CA . SER B 1 306 ? -17.547 -30.281 -7.879 1 84.81 306 SER B CA 1
ATOM 5812 C C . SER B 1 306 ? -16.406 -29.547 -8.555 1 84.81 306 SER B C 1
ATOM 5814 O O . SER B 1 306 ? -15.617 -30.141 -9.297 1 84.81 306 SER B O 1
ATOM 5816 N N . ILE B 1 307 ? -16.297 -28.312 -8.234 1 87.31 307 ILE B N 1
ATOM 5817 C CA . ILE B 1 307 ? -15.352 -27.484 -8.969 1 87.31 307 ILE B CA 1
ATOM 5818 C C . ILE B 1 307 ? -14.156 -27.141 -8.078 1 87.31 307 ILE B C 1
ATOM 5820 O O . ILE B 1 307 ? -13.008 -27.188 -8.516 1 87.31 307 ILE B O 1
ATOM 5824 N N . LEU B 1 308 ? -14.359 -26.891 -6.824 1 91.25 308 LEU B N 1
ATOM 5825 C CA . LEU B 1 308 ? -13.344 -26.359 -5.926 1 91.25 308 LEU B CA 1
ATOM 5826 C C . LEU B 1 308 ? -12.508 -27.469 -5.309 1 91.25 308 LEU B C 1
ATOM 5828 O O . LEU B 1 308 ? -12.984 -28.594 -5.164 1 91.25 308 LEU B O 1
ATOM 5832 N N . GLU B 1 309 ? -11.273 -27.125 -5.047 1 89.38 309 GLU B N 1
ATOM 5833 C CA . GLU B 1 309 ? -10.352 -27.953 -4.266 1 89.38 309 GLU B CA 1
ATOM 5834 C C . GLU B 1 309 ? -10.008 -27.281 -2.938 1 89.38 309 GLU B C 1
ATOM 5836 O O . GLU B 1 309 ? -10.305 -26.109 -2.734 1 89.38 309 GLU B O 1
ATOM 5841 N N . LEU B 1 310 ? -9.461 -28.062 -2.035 1 90.19 310 LEU B N 1
ATOM 5842 C CA . LEU B 1 310 ? -9.109 -27.531 -0.718 1 90.19 310 LEU B CA 1
ATOM 5843 C C . LEU B 1 310 ? -8.164 -26.344 -0.838 1 90.19 310 LEU B C 1
ATOM 5845 O O . LEU B 1 310 ? -8.266 -25.391 -0.069 1 90.19 310 LEU B O 1
ATOM 5849 N N . ARG B 1 311 ? -7.281 -26.391 -1.761 1 90.12 311 ARG B N 1
ATOM 5850 C CA . ARG B 1 311 ? -6.34 -25.297 -1.958 1 90.12 311 ARG B CA 1
ATOM 5851 C C . ARG B 1 311 ? -7.074 -24 -2.281 1 90.12 311 ARG B C 1
ATOM 5853 O O . ARG B 1 311 ? -6.637 -22.922 -1.877 1 90.12 311 ARG B O 1
ATOM 5860 N N . HIS B 1 312 ? -8.125 -24.094 -3.072 1 94.38 312 HIS B N 1
ATOM 5861 C CA . HIS B 1 312 ? -8.938 -22.922 -3.377 1 94.38 312 HIS B CA 1
ATOM 5862 C C . HIS B 1 312 ? -9.523 -22.312 -2.109 1 94.38 312 HIS B C 1
ATOM 5864 O O . HIS B 1 312 ? -9.523 -21.094 -1.946 1 94.38 312 HIS B O 1
ATOM 5870 N N . LEU B 1 313 ? -9.961 -23.203 -1.237 1 95.44 313 LEU B N 1
ATOM 5871 C CA . LEU B 1 313 ? -10.578 -22.734 0 1 95.44 313 LEU B CA 1
ATOM 5872 C C . LEU B 1 313 ? -9.531 -22.125 0.931 1 95.44 313 LEU B C 1
ATOM 5874 O O . LEU B 1 313 ? -9.828 -21.234 1.717 1 95.44 313 LEU B O 1
ATOM 5878 N N . MET B 1 314 ? -8.312 -22.625 0.805 1 94.44 314 MET B N 1
ATOM 5879 C CA . MET B 1 314 ? -7.227 -22.016 1.563 1 94.44 314 MET B CA 1
ATOM 5880 C C . MET B 1 314 ? -6.992 -20.578 1.103 1 94.44 314 MET B C 1
ATOM 5882 O O . MET B 1 314 ? -6.848 -19.672 1.926 1 94.44 314 MET B O 1
ATOM 5886 N N . ILE B 1 315 ? -6.934 -20.375 -0.181 1 96.06 315 ILE B N 1
ATOM 5887 C CA . ILE B 1 315 ? -6.801 -19.016 -0.716 1 96.06 315 ILE B CA 1
ATOM 5888 C C . ILE B 1 315 ? -7.977 -18.172 -0.25 1 96.06 315 ILE B C 1
ATOM 5890 O O . ILE B 1 315 ? -7.793 -17.016 0.162 1 96.06 315 ILE B O 1
ATOM 5894 N N . CYS B 1 316 ? -9.102 -18.75 -0.239 1 97.62 316 CYS B N 1
ATOM 5895 C CA . CYS B 1 316 ? -10.344 -18.047 0.066 1 97.62 316 CYS B CA 1
ATOM 5896 C C . CYS B 1 316 ? -10.367 -17.578 1.516 1 97.62 316 CYS B C 1
ATOM 5898 O O . CYS B 1 316 ? -10.828 -16.484 1.81 1 97.62 316 CYS B O 1
ATOM 5900 N N . VAL B 1 317 ? -9.914 -18.406 2.457 1 97.88 317 VAL B N 1
ATOM 5901 C CA . VAL B 1 317 ? -9.961 -18.016 3.859 1 97.88 317 VAL B CA 1
ATOM 5902 C C . VAL B 1 317 ? -9.008 -16.844 4.102 1 97.88 317 VAL B C 1
ATOM 5904 O O . VAL B 1 317 ? -9.312 -15.938 4.883 1 97.88 317 VAL B O 1
ATOM 5907 N N . PHE B 1 318 ? -7.879 -16.859 3.461 1 97.62 318 PHE B N 1
ATOM 5908 C CA . PHE B 1 318 ? -6.973 -15.734 3.562 1 97.62 318 PHE B CA 1
ATOM 5909 C C . PHE B 1 318 ? -7.598 -14.484 2.951 1 97.62 318 PHE B C 1
ATOM 5911 O O . PHE B 1 318 ? -7.426 -13.375 3.473 1 97.62 318 PHE B O 1
ATOM 5918 N N . ALA B 1 319 ? -8.273 -14.648 1.855 1 98.44 319 ALA B N 1
ATOM 5919 C CA . ALA B 1 319 ? -8.969 -13.531 1.226 1 98.44 319 ALA B CA 1
ATOM 5920 C C . ALA B 1 319 ? -10.039 -12.961 2.152 1 98.44 319 ALA B C 1
ATOM 5922 O O . ALA B 1 319 ? -10.156 -11.742 2.297 1 98.44 319 ALA B O 1
ATOM 5923 N N . LEU B 1 320 ? -10.797 -13.852 2.766 1 98.62 320 LEU B N 1
ATOM 5924 C CA . LEU B 1 320 ? -11.828 -13.422 3.701 1 98.62 320 LEU B CA 1
ATOM 5925 C C . LEU B 1 320 ? -11.211 -12.648 4.863 1 98.62 320 LEU B C 1
ATOM 5927 O O . LEU B 1 320 ? -11.75 -11.617 5.281 1 98.62 320 LEU B O 1
ATOM 5931 N N . HIS B 1 321 ? -10.117 -13.195 5.367 1 98.56 321 HIS B N 1
ATOM 5932 C CA . HIS B 1 321 ? -9.445 -12.492 6.449 1 98.56 321 HIS B CA 1
ATOM 5933 C C . HIS B 1 321 ? -9.008 -11.094 6.016 1 98.56 321 HIS B C 1
ATOM 5935 O O . HIS B 1 321 ? -9.125 -10.141 6.785 1 98.56 321 HIS B O 1
ATOM 5941 N N . SER B 1 322 ? -8.5 -11.016 4.832 1 98.19 322 SER B N 1
ATOM 5942 C CA . SER B 1 322 ? -8.086 -9.727 4.285 1 98.19 322 SER B CA 1
ATOM 5943 C C . SER B 1 322 ? -9.258 -8.758 4.203 1 98.19 322 SER B C 1
ATOM 5945 O O . SER B 1 322 ? -9.125 -7.582 4.543 1 98.19 322 SER B O 1
ATOM 5947 N N . ILE B 1 323 ? -10.422 -9.195 3.789 1 98.5 323 ILE B N 1
ATOM 5948 C CA . ILE B 1 323 ? -11.609 -8.359 3.682 1 98.5 323 ILE B CA 1
ATOM 5949 C C . ILE B 1 323 ? -12.047 -7.895 5.07 1 98.5 323 ILE B C 1
ATOM 5951 O O . ILE B 1 323 ? -12.414 -6.73 5.254 1 98.5 323 ILE B O 1
ATOM 5955 N N . ILE B 1 324 ? -12 -8.789 5.98 1 98.31 324 ILE B N 1
ATOM 5956 C CA . ILE B 1 324 ? -12.352 -8.453 7.352 1 98.31 324 ILE B CA 1
ATOM 5957 C C . ILE B 1 324 ? -11.406 -7.371 7.879 1 98.31 324 ILE B C 1
ATOM 5959 O O . ILE B 1 324 ? -11.844 -6.41 8.516 1 98.31 324 ILE B O 1
ATOM 5963 N N . PHE B 1 325 ? -10.164 -7.555 7.656 1 97.75 325 PHE B N 1
ATOM 5964 C CA . PHE B 1 325 ? -9.18 -6.57 8.086 1 97.75 325 PHE B CA 1
ATOM 5965 C C . PHE B 1 325 ? -9.461 -5.211 7.453 1 97.75 325 PHE B C 1
ATOM 5967 O O . PHE B 1 325 ? -9.445 -4.188 8.141 1 97.75 325 PHE B O 1
ATOM 5974 N N . VAL B 1 326 ? -9.688 -5.23 6.176 1 97.12 326 VAL B N 1
ATOM 5975 C CA . VAL B 1 326 ? -9.961 -4.004 5.438 1 97.12 326 VAL B CA 1
ATOM 5976 C C . VAL B 1 326 ? -11.234 -3.355 5.961 1 97.12 326 VAL B C 1
ATOM 5978 O O . VAL B 1 326 ? -11.32 -2.131 6.074 1 97.12 326 VAL B O 1
ATOM 5981 N N . SER B 1 327 ? -12.234 -4.133 6.223 1 97.25 327 SER B N 1
ATOM 5982 C CA . SER B 1 327 ? -13.484 -3.621 6.785 1 97.25 327 SER B CA 1
ATOM 5983 C C . SER B 1 327 ? -13.234 -2.893 8.102 1 97.25 327 SER B C 1
ATOM 5985 O O . SER B 1 327 ? -13.812 -1.834 8.352 1 97.25 327 SER B O 1
ATOM 5987 N N . ARG B 1 328 ? -12.391 -3.428 8.93 1 95.88 328 ARG B N 1
ATOM 5988 C CA . ARG B 1 328 ? -12.031 -2.795 10.188 1 95.88 328 ARG B CA 1
ATOM 5989 C C . ARG B 1 328 ? -11.25 -1.509 9.953 1 95.88 328 ARG B C 1
ATOM 5991 O O . ARG B 1 328 ? -11.531 -0.482 10.578 1 95.88 328 ARG B O 1
ATOM 5998 N N . ALA B 1 329 ? -10.312 -1.64 9.055 1 95.56 329 ALA B N 1
ATOM 5999 C CA . ALA B 1 329 ? -9.422 -0.517 8.758 1 95.56 329 ALA B CA 1
ATOM 6000 C C . ALA B 1 329 ? -10.211 0.673 8.219 1 95.56 329 ALA B C 1
ATOM 6002 O O . ALA B 1 329 ? -9.805 1.825 8.398 1 95.56 329 ALA B O 1
ATOM 6003 N N . ALA B 1 330 ? -11.344 0.427 7.547 1 96.06 330 ALA B N 1
ATOM 6004 C CA . ALA B 1 330 ? -12.133 1.476 6.91 1 96.06 330 ALA B CA 1
ATOM 6005 C C . ALA B 1 330 ? -13.398 1.775 7.715 1 96.06 330 ALA B C 1
ATOM 6007 O O . ALA B 1 330 ? -14.289 2.484 7.238 1 96.06 330 ALA B O 1
ATOM 6008 N N . LEU B 1 331 ? -13.547 1.188 8.906 1 96 331 LEU B N 1
ATOM 6009 C CA . LEU B 1 331 ? -14.656 1.43 9.82 1 96 331 LEU B CA 1
ATOM 6010 C C . LEU B 1 331 ? -15.961 0.905 9.234 1 96 331 LEU B C 1
ATOM 6012 O O . LEU B 1 331 ? -17.016 1.508 9.438 1 96 331 LEU B O 1
ATOM 6016 N N . LEU B 1 332 ? -15.906 -0.241 8.516 1 96.88 332 LEU B N 1
ATOM 6017 C CA . LEU B 1 332 ? -17.078 -0.765 7.836 1 96.88 332 LEU B CA 1
ATOM 6018 C C . LEU B 1 332 ? -17.562 -2.051 8.492 1 96.88 332 LEU B C 1
ATOM 6020 O O . LEU B 1 332 ? -18.5 -2.695 8 1 96.88 332 LEU B O 1
ATOM 6024 N N . THR B 1 333 ? -16.938 -2.449 9.633 1 95.12 333 THR B N 1
ATOM 6025 C CA . THR B 1 333 ? -17.281 -3.709 10.289 1 95.12 333 THR B CA 1
ATOM 6026 C C . THR B 1 333 ? -18.766 -3.736 10.672 1 95.12 333 THR B C 1
ATOM 6028 O O . THR B 1 333 ? -19.453 -4.719 10.406 1 95.12 333 THR B O 1
ATOM 6031 N N . PRO B 1 334 ? -19.297 -2.699 11.227 1 93.75 334 PRO B N 1
ATOM 6032 C CA . PRO B 1 334 ? -20.703 -2.752 11.633 1 93.75 334 PRO B CA 1
ATOM 6033 C C . PRO B 1 334 ? -21.641 -3.02 10.461 1 93.75 334 PRO B C 1
ATOM 6035 O O . PRO B 1 334 ? -22.609 -3.77 10.602 1 93.75 334 PRO B O 1
ATOM 6038 N N . SER B 1 335 ? -21.344 -2.514 9.32 1 94.5 335 SER B N 1
ATOM 6039 C CA . SER B 1 335 ? -22.219 -2.664 8.172 1 94.5 335 SER B CA 1
ATOM 6040 C C . SER B 1 335 ? -22.016 -4.012 7.484 1 94.5 335 SER B C 1
ATOM 6042 O O . SER B 1 335 ? -22.938 -4.555 6.875 1 94.5 335 SER B O 1
ATOM 6044 N N . SER B 1 336 ? -20.812 -4.559 7.609 1 96.12 336 SER B N 1
ATOM 6045 C CA . SER B 1 336 ? -20.469 -5.734 6.809 1 96.12 336 SER B CA 1
ATOM 6046 C C . SER B 1 336 ? -20.484 -7 7.656 1 96.12 336 SER B C 1
ATOM 6048 O O . SER B 1 336 ? -20.297 -8.102 7.133 1 96.12 336 SER B O 1
ATOM 6050 N N . TYR B 1 337 ? -20.75 -6.891 8.945 1 96.88 337 TYR B N 1
ATOM 6051 C CA . TYR B 1 337 ? -20.578 -7.984 9.891 1 96.88 337 TYR B CA 1
ATOM 6052 C C . TYR B 1 337 ? -21.422 -9.188 9.484 1 96.88 337 TYR B C 1
ATOM 6054 O O . TYR B 1 337 ? -20.906 -10.312 9.406 1 96.88 337 TYR B O 1
ATOM 6062 N N . ARG B 1 338 ? -22.625 -8.984 9.188 1 96 338 ARG B N 1
ATOM 6063 C CA . ARG B 1 338 ? -23.547 -10.078 8.891 1 96 338 ARG B CA 1
ATOM 6064 C C . ARG B 1 338 ? -23.109 -10.836 7.641 1 96 338 ARG B C 1
ATOM 6066 O O . ARG B 1 338 ? -23.109 -12.07 7.617 1 96 338 ARG B O 1
ATOM 6073 N N . ASP B 1 339 ? -22.781 -10.141 6.602 1 97.44 339 ASP B N 1
ATOM 6074 C CA . ASP B 1 339 ? -22.344 -10.758 5.352 1 97.44 339 ASP B CA 1
ATOM 6075 C C . ASP B 1 339 ? -21.047 -11.531 5.539 1 97.44 339 ASP B C 1
ATOM 6077 O O . ASP B 1 339 ? -20.875 -12.617 4.984 1 97.44 339 ASP B O 1
ATOM 6081 N N . LEU B 1 340 ? -20.109 -10.93 6.305 1 98.31 340 LEU B N 1
ATOM 6082 C CA . LEU B 1 340 ? -18.828 -11.57 6.527 1 98.31 340 LEU B CA 1
ATOM 6083 C C . LEU B 1 340 ? -18.969 -12.812 7.406 1 98.31 340 LEU B C 1
ATOM 6085 O O . LEU B 1 340 ? -18.312 -13.82 7.18 1 98.31 340 LEU B O 1
ATOM 6089 N N . LEU B 1 341 ? -19.859 -12.719 8.398 1 98 341 LEU B N 1
ATOM 6090 C CA . LEU B 1 341 ? -20.141 -13.875 9.242 1 98 341 LEU B CA 1
ATOM 6091 C C . LEU B 1 341 ? -20.734 -15.016 8.414 1 98 341 LEU B C 1
ATOM 6093 O O . LEU B 1 341 ? -20.328 -16.172 8.562 1 98 341 LEU B O 1
ATOM 6097 N N . ARG B 1 342 ? -21.641 -14.68 7.562 1 97.38 342 ARG B N 1
ATOM 6098 C CA . ARG B 1 342 ? -22.219 -15.656 6.652 1 97.38 342 ARG B CA 1
ATOM 6099 C C . ARG B 1 342 ? -21.156 -16.297 5.77 1 97.38 342 ARG B C 1
ATOM 6101 O O . ARG B 1 342 ? -21.141 -17.516 5.582 1 97.38 342 ARG B O 1
ATOM 6108 N N . ALA B 1 343 ? -20.328 -15.508 5.238 1 98.12 343 ALA B N 1
ATOM 6109 C CA . ALA B 1 343 ? -19.266 -16 4.352 1 98.12 343 ALA B CA 1
ATOM 6110 C C . ALA B 1 343 ? -18.359 -16.984 5.078 1 98.12 343 ALA B C 1
ATOM 6112 O O . ALA B 1 343 ? -17.984 -18.016 4.516 1 98.12 343 ALA B O 1
ATOM 6113 N N . THR B 1 344 ? -17.984 -16.688 6.352 1 98.25 344 THR B N 1
ATOM 6114 C CA . THR B 1 344 ? -17.078 -17.562 7.102 1 98.25 344 THR B CA 1
ATOM 6115 C C . THR B 1 344 ? -17.766 -18.891 7.426 1 98.25 344 THR B C 1
ATOM 6117 O O . THR B 1 344 ? -17.141 -19.953 7.41 1 98.25 344 THR B O 1
ATOM 6120 N N . LYS B 1 345 ? -19.031 -18.875 7.695 1 97.19 345 LYS B N 1
ATOM 6121 C CA . LYS B 1 345 ? -19.781 -20.094 7.965 1 97.19 345 LYS B CA 1
ATOM 6122 C C . LYS B 1 345 ? -19.875 -20.969 6.715 1 97.19 345 LYS B C 1
ATOM 6124 O O . LYS B 1 345 ? -19.672 -22.172 6.781 1 97.19 345 LYS B O 1
ATOM 6129 N N . ARG B 1 346 ? -20.172 -20.359 5.625 1 97 346 ARG B N 1
ATOM 6130 C CA . ARG B 1 346 ? -20.297 -21.078 4.367 1 97 346 ARG B CA 1
ATOM 6131 C C . ARG B 1 346 ? -18.953 -21.656 3.93 1 97 346 ARG B C 1
ATOM 6133 O O . ARG B 1 346 ? -18.906 -22.75 3.361 1 97 346 ARG B O 1
ATOM 6140 N N . TRP B 1 347 ? -17.906 -20.891 4.152 1 97.31 347 TRP B N 1
ATOM 6141 C CA . TRP B 1 347 ? -16.562 -21.422 3.893 1 97.31 347 TRP B CA 1
ATOM 6142 C C . TRP B 1 347 ? -16.344 -22.719 4.652 1 97.31 347 TRP B C 1
ATOM 6144 O O . TRP B 1 347 ? -15.844 -23.688 4.09 1 97.31 347 TRP B O 1
ATOM 6154 N N . LYS B 1 348 ? -16.688 -22.75 5.941 1 96.62 348 LYS B N 1
ATOM 6155 C CA . LYS B 1 348 ? -16.5 -23.922 6.781 1 96.62 348 LYS B CA 1
ATOM 6156 C C . LYS B 1 348 ? -17.297 -25.109 6.266 1 96.62 348 LYS B C 1
ATOM 6158 O O . LYS B 1 348 ? -16.828 -26.234 6.273 1 96.62 348 LYS B O 1
ATOM 6163 N N . GLU B 1 349 ? -18.469 -24.844 5.824 1 94.62 349 GLU B N 1
ATOM 6164 C CA . GLU B 1 349 ? -19.312 -25.891 5.262 1 94.62 349 GLU B CA 1
ATOM 6165 C C . GLU B 1 349 ? -18.656 -26.516 4.031 1 94.62 349 GLU B C 1
ATOM 6167 O O . GLU B 1 349 ? -18.609 -27.75 3.904 1 94.62 349 GLU B O 1
ATOM 6172 N N . LEU B 1 350 ? -18.203 -25.656 3.172 1 94.62 350 LEU B N 1
ATOM 6173 C CA . LEU B 1 350 ? -17.531 -26.156 1.975 1 94.62 350 LEU B CA 1
ATOM 6174 C C . LEU B 1 350 ? -16.266 -26.938 2.342 1 94.62 350 LEU B C 1
ATOM 6176 O O . LEU B 1 350 ? -16.016 -28 1.777 1 94.62 350 LEU B O 1
ATOM 6180 N N . TRP B 1 351 ? -15.516 -26.391 3.281 1 94.44 351 TRP B N 1
ATOM 6181 C CA . TRP B 1 351 ? -14.273 -27.016 3.727 1 94.44 351 TRP B CA 1
ATOM 6182 C C . TRP B 1 351 ? -14.539 -28.406 4.285 1 94.44 351 TRP B C 1
ATOM 6184 O O . TRP B 1 351 ? -13.859 -29.375 3.914 1 94.44 351 TRP B O 1
ATOM 6194 N N . ASP B 1 352 ? -15.516 -28.516 5.152 1 92.44 352 ASP B N 1
ATOM 6195 C CA . ASP B 1 352 ? -15.828 -29.781 5.785 1 92.44 352 ASP B CA 1
ATOM 6196 C C . ASP B 1 352 ? -16.234 -30.828 4.75 1 92.44 352 ASP B C 1
ATOM 6198 O O . ASP B 1 352 ? -15.797 -31.984 4.809 1 92.44 352 ASP B O 1
ATOM 6202 N N . THR B 1 353 ? -17 -30.406 3.82 1 91.38 353 THR B N 1
ATOM 6203 C CA . THR B 1 353 ? -17.484 -31.328 2.795 1 91.38 353 THR B CA 1
ATOM 6204 C C . THR B 1 353 ? -16.328 -31.781 1.896 1 91.38 353 THR B C 1
ATOM 6206 O O . THR B 1 353 ? -16.188 -32.969 1.629 1 91.38 353 THR B O 1
ATOM 6209 N N . LEU B 1 354 ? -15.523 -30.891 1.461 1 89.69 354 LEU B N 1
ATOM 6210 C CA . LEU B 1 354 ? -14.422 -31.219 0.568 1 89.69 354 LEU B CA 1
ATOM 6211 C C . LEU B 1 354 ? -13.352 -32.031 1.297 1 89.69 354 LEU B C 1
ATOM 6213 O O . LEU B 1 354 ? -12.727 -32.906 0.707 1 89.69 354 LEU B O 1
ATOM 6217 N N . HIS B 1 355 ? -13.133 -31.656 2.504 1 87.75 355 HIS B N 1
ATOM 6218 C CA . HIS B 1 355 ? -12.148 -32.375 3.305 1 87.75 355 HIS B CA 1
ATOM 6219 C C . HIS B 1 355 ? -12.562 -33.844 3.508 1 87.75 355 HIS B C 1
ATOM 6221 O O . HIS B 1 355 ? -11.719 -34.719 3.465 1 87.75 355 HIS B O 1
ATOM 6227 N N . THR B 1 356 ? -13.789 -34.062 3.75 1 85.81 356 THR B N 1
ATOM 6228 C CA . THR B 1 356 ? -14.312 -35.406 3.904 1 85.81 356 THR B CA 1
ATOM 6229 C C . THR B 1 356 ? -14.148 -36.188 2.611 1 85.81 356 THR B C 1
ATOM 6231 O O . THR B 1 356 ? -13.75 -37.375 2.637 1 85.81 356 THR B O 1
ATOM 6234 N N . LYS B 1 357 ? -14.398 -35.562 1.558 1 82.31 357 LYS B N 1
ATOM 6235 C CA . LYS B 1 357 ? -14.227 -36.188 0.256 1 82.31 357 LYS B CA 1
ATOM 6236 C C . LYS B 1 357 ? -12.758 -36.531 -0.006 1 82.31 357 LYS B C 1
ATOM 6238 O O . LYS B 1 357 ? -12.445 -37.594 -0.539 1 82.31 357 LYS B O 1
ATOM 6243 N N . HIS B 1 358 ? -11.898 -35.625 0.341 1 79.94 358 HIS B N 1
ATOM 6244 C CA . HIS B 1 358 ? -10.461 -35.781 0.151 1 79.94 358 HIS B CA 1
ATOM 6245 C C . HIS B 1 358 ? -9.914 -36.906 1.007 1 79.94 358 HIS B C 1
ATOM 6247 O O . HIS B 1 358 ? -9.062 -37.656 0.554 1 79.94 358 HIS B O 1
ATOM 6253 N N . GLU B 1 359 ? -10.289 -36.938 2.232 1 74.56 359 GLU B N 1
ATOM 6254 C CA . GLU B 1 359 ? -9.852 -38 3.137 1 74.56 359 GLU B CA 1
ATOM 6255 C C . GLU B 1 359 ? -10.32 -39.375 2.648 1 74.56 359 GLU B C 1
ATOM 6257 O O . GLU B 1 359 ? -9.594 -40.375 2.771 1 74.56 359 GLU B O 1
ATOM 6262 N N . ALA B 1 360 ? -11.375 -39.25 2.156 1 68 360 ALA B N 1
ATOM 6263 C CA . ALA B 1 360 ? -11.914 -40.5 1.623 1 68 360 ALA B CA 1
ATOM 6264 C C . ALA B 1 360 ? -11.07 -41 0.453 1 68 360 ALA B C 1
ATOM 6266 O O . ALA B 1 360 ? -10.914 -42.219 0.266 1 68 360 ALA B O 1
ATOM 6267 N N . GLU B 1 361 ? -10.453 -40.062 -0.142 1 65.5 361 GLU B N 1
ATOM 6268 C CA . GLU B 1 361 ? -9.633 -40.406 -1.299 1 65.5 361 GLU B CA 1
ATOM 6269 C C . GLU B 1 361 ? -8.18 -40.656 -0.897 1 65.5 361 GLU B C 1
ATOM 6271 O O . GLU B 1 361 ? -7.312 -40.812 -1.757 1 65.5 361 GLU B O 1
ATOM 6276 N N . ARG B 1 362 ? -7.883 -40.75 0.433 1 58.06 362 ARG B N 1
ATOM 6277 C CA . ARG B 1 362 ? -6.59 -41.031 1.047 1 58.06 362 ARG B CA 1
ATOM 6278 C C . ARG B 1 362 ? -5.508 -40.094 0.502 1 58.06 362 ARG B C 1
ATOM 6280 O O . ARG B 1 362 ? -4.383 -40.531 0.248 1 58.06 362 ARG B O 1
ATOM 6287 N N . GLU B 1 363 ? -5.984 -38.938 0.17 1 59.53 363 GLU B N 1
ATOM 6288 C CA . GLU B 1 363 ? -5.004 -37.969 -0.338 1 59.53 363 GLU B CA 1
ATOM 6289 C C . GLU B 1 363 ? -4.383 -37.188 0.796 1 59.53 363 GLU B C 1
ATOM 6291 O O . GLU B 1 363 ? -5.074 -36.781 1.734 1 59.53 363 GLU B O 1
ATOM 6296 N N . LYS B 1 364 ? -3.092 -37.375 0.959 1 55.16 364 LYS B N 1
ATOM 6297 C CA . LYS B 1 364 ? -2.367 -36.625 1.981 1 55.16 364 LYS B CA 1
ATOM 6298 C C . LYS B 1 364 ? -2.457 -35.125 1.729 1 55.16 364 LYS B C 1
ATOM 6300 O O . LYS B 1 364 ? -2.293 -34.656 0.595 1 55.16 364 LYS B O 1
ATOM 6305 N N . SER B 1 365 ? -3.047 -34.438 2.729 1 56 365 SER B N 1
ATOM 6306 C CA . SER B 1 365 ? -3.09 -32.969 2.639 1 56 365 SER B CA 1
ATOM 6307 C C . SER B 1 365 ? -1.711 -32.375 2.871 1 56 365 SER B C 1
ATOM 6309 O O . SER B 1 365 ? -0.993 -32.781 3.785 1 56 365 SER B O 1
ATOM 6311 N N . LEU B 1 366 ? -1.164 -31.641 1.889 1 56.44 366 LEU B N 1
ATOM 6312 C CA . LEU B 1 366 ? 0.148 -31 2.004 1 56.44 366 LEU B CA 1
ATOM 6313 C C . LEU B 1 366 ? 0.015 -29.531 2.348 1 56.44 366 LEU B C 1
ATOM 6315 O O . LEU B 1 366 ? -0.975 -28.891 1.986 1 56.44 366 LEU B O 1
ATOM 6319 N N . GLY B 1 367 ? 0.957 -29 3.287 1 60.22 367 GLY B N 1
ATOM 6320 C CA . GLY B 1 367 ? 1.207 -27.578 3.479 1 60.22 367 GLY B CA 1
ATOM 6321 C C . GLY B 1 367 ? 0.16 -26.906 4.34 1 60.22 367 GLY B C 1
ATOM 6322 O O . GLY B 1 367 ? -0.243 -27.438 5.375 1 60.22 367 GLY B O 1
ATOM 6323 N N . PHE B 1 368 ? -0.261 -25.844 3.895 1 61.5 368 PHE B N 1
ATOM 6324 C CA . PHE B 1 368 ? -1.133 -24.938 4.641 1 61.5 368 PHE B CA 1
ATOM 6325 C C . PHE B 1 368 ? -2.527 -25.531 4.789 1 61.5 368 PHE B C 1
ATOM 6327 O O . PHE B 1 368 ? -3.287 -25.141 5.672 1 61.5 368 PHE B O 1
ATOM 6334 N N . VAL B 1 369 ? -2.775 -26.578 4.047 1 70.06 369 VAL B N 1
ATOM 6335 C CA . VAL B 1 369 ? -4.125 -27.141 4.035 1 70.06 369 VAL B CA 1
ATOM 6336 C C . VAL B 1 369 ? -4.418 -27.797 5.379 1 70.06 369 VAL B C 1
ATOM 6338 O O . VAL B 1 369 ? -5.562 -27.812 5.836 1 70.06 369 VAL B O 1
ATOM 6341 N N . LYS B 1 370 ? -3.346 -28.156 6.039 1 77.06 370 LYS B N 1
ATOM 6342 C CA . LYS B 1 370 ? -3.514 -28.812 7.336 1 77.06 370 LYS B CA 1
ATOM 6343 C C . LYS B 1 370 ? -3.996 -27.812 8.391 1 77.06 370 LYS B C 1
ATOM 6345 O O . LYS B 1 370 ? -4.609 -28.219 9.383 1 77.06 370 LYS B O 1
ATOM 6350 N N . HIS B 1 371 ? -3.748 -26.562 8.094 1 82.81 371 HIS B N 1
ATOM 6351 C CA . HIS B 1 371 ? -4.051 -25.547 9.086 1 82.81 371 HIS B CA 1
ATOM 6352 C C . HIS B 1 371 ? -5.273 -24.719 8.68 1 82.81 371 HIS B C 1
ATOM 6354 O O . HIS B 1 371 ? -5.469 -23.609 9.164 1 82.81 371 HIS B O 1
ATOM 6360 N N . GLY B 1 372 ? -6.023 -25.297 7.77 1 90.19 372 GLY B N 1
ATOM 6361 C CA . GLY B 1 372 ? -7.168 -24.578 7.242 1 90.19 372 GLY B CA 1
ATOM 6362 C C . GLY B 1 372 ? -8.164 -24.172 8.32 1 90.19 372 GLY B C 1
ATOM 6363 O O . GLY B 1 372 ? -8.617 -23.031 8.352 1 90.19 372 GLY B O 1
ATOM 6364 N N . LEU B 1 373 ? -8.406 -25.078 9.211 1 92.25 373 LEU B N 1
ATOM 6365 C CA . LEU B 1 373 ? -9.406 -24.828 10.242 1 92.25 373 LEU B CA 1
ATOM 6366 C C . LEU B 1 373 ? -8.883 -23.812 11.258 1 92.25 373 LEU B C 1
ATOM 6368 O O . LEU B 1 373 ? -9.656 -23.016 11.805 1 92.25 373 LEU B O 1
ATOM 6372 N N . GLU B 1 374 ? -7.582 -23.875 11.484 1 92.5 374 GLU B N 1
ATOM 6373 C CA . GLU B 1 374 ? -6.992 -22.875 12.383 1 92.5 374 GLU B CA 1
ATOM 6374 C C . GLU B 1 374 ? -7.098 -21.469 11.789 1 92.5 374 GLU B C 1
ATOM 6376 O O . GLU B 1 374 ? -7.41 -20.516 12.508 1 92.5 374 GLU B O 1
ATOM 6381 N N . MET B 1 375 ? -6.809 -21.391 10.539 1 94.69 375 MET B N 1
ATOM 6382 C CA . MET B 1 375 ? -6.914 -20.109 9.875 1 94.69 375 MET B CA 1
ATOM 6383 C C . MET B 1 375 ? -8.352 -19.594 9.891 1 94.69 375 MET B C 1
ATOM 6385 O O . MET B 1 375 ? -8.594 -18.406 10.094 1 94.69 375 MET B O 1
ATOM 6389 N N . TRP B 1 376 ? -9.234 -20.516 9.672 1 97 376 TRP B N 1
ATOM 6390 C CA . TRP B 1 376 ? -10.656 -20.172 9.727 1 97 376 TRP B CA 1
ATOM 6391 C C . TRP B 1 376 ? -11.039 -19.672 11.117 1 97 376 TRP B C 1
ATOM 6393 O O . TRP B 1 376 ? -11.742 -18.672 11.25 1 97 376 TRP B O 1
ATOM 6403 N N . TRP B 1 377 ? -10.594 -20.344 12.078 1 96.81 377 TRP B N 1
ATOM 6404 C CA . TRP B 1 377 ? -10.906 -19.953 13.445 1 96.81 377 TRP B CA 1
ATOM 6405 C C . TRP B 1 377 ? -10.406 -18.547 13.742 1 96.81 377 TRP B C 1
ATOM 6407 O O . TRP B 1 377 ? -11.125 -17.719 14.312 1 96.81 377 TRP B O 1
ATOM 6417 N N . VAL B 1 378 ? -9.156 -18.266 13.43 1 96.94 378 VAL B N 1
ATOM 6418 C CA . VAL B 1 378 ? -8.586 -16.938 13.641 1 96.94 378 VAL B CA 1
ATOM 6419 C C . VAL B 1 378 ? -9.438 -15.891 12.938 1 96.94 378 VAL B C 1
ATOM 6421 O O . VAL B 1 378 ? -9.758 -14.852 13.516 1 96.94 378 VAL B O 1
ATOM 6424 N N . THR B 1 379 ? -9.781 -16.172 11.727 1 98 379 THR B N 1
ATOM 6425 C CA . THR B 1 379 ? -10.57 -15.258 10.914 1 98 379 THR B CA 1
ATOM 6426 C C . THR B 1 379 ? -11.914 -14.969 11.578 1 98 379 THR B C 1
ATOM 6428 O O . THR B 1 379 ? -12.312 -13.805 11.703 1 98 379 THR B O 1
ATOM 6431 N N . CYS B 1 380 ? -12.594 -15.992 12.086 1 97.81 380 CYS B N 1
ATOM 6432 C CA . CYS B 1 380 ? -13.875 -15.852 12.773 1 97.81 380 CYS B CA 1
ATOM 6433 C C . CYS B 1 380 ? -13.711 -15.055 14.07 1 97.81 380 CYS B C 1
ATOM 6435 O O . CYS B 1 380 ? -14.516 -14.18 14.367 1 97.81 380 CYS B O 1
ATOM 6437 N N . LYS B 1 381 ? -12.695 -15.406 14.766 1 97.31 381 LYS B N 1
ATOM 6438 C CA . LYS B 1 381 ? -12.484 -14.766 16.062 1 97.31 381 LYS B CA 1
ATOM 6439 C C . LYS B 1 381 ? -12.203 -13.273 15.891 1 97.31 381 LYS B C 1
ATOM 6441 O O . LYS B 1 381 ? -12.703 -12.453 16.656 1 97.31 381 LYS B O 1
ATOM 6446 N N . VAL B 1 382 ? -11.391 -12.938 14.945 1 97.69 382 VAL B N 1
ATOM 6447 C CA . VAL B 1 382 ? -11.078 -11.539 14.664 1 97.69 382 VAL B CA 1
ATOM 6448 C C . VAL B 1 382 ? -12.367 -10.781 14.32 1 97.69 382 VAL B C 1
ATOM 6450 O O . VAL B 1 382 ? -12.586 -9.672 14.797 1 97.69 382 VAL B O 1
ATOM 6453 N N . LEU B 1 383 ? -13.203 -11.367 13.461 1 97.94 383 LEU B N 1
ATOM 6454 C CA . LEU B 1 383 ? -14.469 -10.75 13.07 1 97.94 383 LEU B CA 1
ATOM 6455 C C . LEU B 1 383 ? -15.359 -10.523 14.289 1 97.94 383 LEU B C 1
ATOM 6457 O O . LEU B 1 383 ? -15.93 -9.445 14.461 1 97.94 383 LEU B O 1
ATOM 6461 N N . GLU B 1 384 ? -15.43 -11.508 15.141 1 96.88 384 GLU B N 1
ATOM 6462 C CA . GLU B 1 384 ? -16.25 -11.438 16.344 1 96.88 384 GLU B CA 1
ATOM 6463 C C . GLU B 1 384 ? -15.766 -10.344 17.281 1 96.88 384 GLU B C 1
ATOM 6465 O O . GLU B 1 384 ? -16.562 -9.555 17.797 1 96.88 384 GLU B O 1
ATOM 6470 N N . LEU B 1 385 ? -14.469 -10.375 17.516 1 96.25 385 LEU B N 1
ATOM 6471 C CA . LEU B 1 385 ? -13.891 -9.391 18.422 1 96.25 385 LEU B CA 1
ATOM 6472 C C . LEU B 1 385 ? -14.047 -7.98 17.875 1 96.25 385 LEU B C 1
ATOM 6474 O O . LEU B 1 385 ? -14.312 -7.039 18.625 1 96.25 385 LEU B O 1
ATOM 6478 N N . ALA B 1 386 ? -13.844 -7.859 16.562 1 95.25 386 ALA B N 1
ATOM 6479 C CA . ALA B 1 386 ? -14.016 -6.555 15.93 1 95.25 386 ALA B CA 1
ATOM 6480 C C . ALA B 1 386 ? -15.438 -6.035 16.109 1 95.25 386 ALA B C 1
ATOM 6482 O O . ALA B 1 386 ? -15.641 -4.852 16.359 1 95.25 386 ALA B O 1
ATOM 6483 N N . HIS B 1 387 ? -16.375 -6.883 15.938 1 94.19 387 HIS B N 1
ATOM 6484 C CA . HIS B 1 387 ? -17.781 -6.523 16.078 1 94.19 387 HIS B CA 1
ATOM 6485 C C . HIS B 1 387 ? -18.109 -6.133 17.516 1 94.19 387 HIS B C 1
ATOM 6487 O O . HIS B 1 387 ? -18.922 -5.234 17.75 1 94.19 387 HIS B O 1
ATOM 6493 N N . ALA B 1 388 ? -17.422 -6.777 18.438 1 93.44 388 ALA B N 1
ATOM 6494 C CA . ALA B 1 388 ? -17.656 -6.523 19.859 1 93.44 388 ALA B CA 1
ATOM 6495 C C . ALA B 1 388 ? -16.891 -5.285 20.328 1 93.44 388 ALA B C 1
ATOM 6497 O O . ALA B 1 388 ? -17.094 -4.805 21.438 1 93.44 388 ALA B O 1
ATOM 6498 N N . GLY B 1 389 ? -16.016 -4.809 19.5 1 89 389 GLY B N 1
ATOM 6499 C CA . GLY B 1 389 ? -15.203 -3.652 19.875 1 89 389 GLY B CA 1
ATOM 6500 C C . GLY B 1 389 ? -14.062 -3.996 20.812 1 89 389 GLY B C 1
ATOM 6501 O O . GLY B 1 389 ? -13.562 -3.129 21.531 1 89 389 GLY B O 1
ATOM 6502 N N . ASP B 1 390 ? -13.664 -5.234 20.812 1 83.94 390 ASP B N 1
ATOM 6503 C CA . ASP B 1 390 ? -12.57 -5.688 21.656 1 83.94 390 ASP B CA 1
ATOM 6504 C C . ASP B 1 390 ? -11.227 -5.496 20.969 1 83.94 390 ASP B C 1
ATOM 6506 O O . ASP B 1 390 ? -10.938 -6.152 19.969 1 83.94 390 ASP B O 1
ATOM 6510 N N . SER B 1 391 ? -10.383 -4.637 21.547 1 82.38 391 SER B N 1
ATOM 6511 C CA . SER B 1 391 ? -9.07 -4.363 20.969 1 82.38 391 SER B CA 1
ATOM 6512 C C . SER B 1 391 ? -7.961 -4.602 21.984 1 82.38 391 SER B C 1
ATOM 6514 O O . SER B 1 391 ? -6.918 -3.947 21.938 1 82.38 391 SER B O 1
ATOM 6516 N N . GLN B 1 392 ? -8.109 -5.551 22.781 1 85 392 GLN B N 1
ATOM 6517 C CA . GLN B 1 392 ? -7.164 -5.816 23.859 1 85 392 GLN B CA 1
ATOM 6518 C C . GLN B 1 392 ? -5.852 -6.375 23.312 1 85 392 GLN B C 1
ATOM 6520 O O . GLN B 1 392 ? -4.777 -6.051 23.828 1 85 392 GLN B O 1
ATOM 6525 N N . SER B 1 393 ? -6.004 -7.211 22.312 1 90.62 393 SER B N 1
ATOM 6526 C CA . SER B 1 393 ? -4.809 -7.789 21.703 1 90.62 393 SER B CA 1
ATOM 6527 C C . SER B 1 393 ? -4.203 -6.848 20.672 1 90.62 393 SER B C 1
ATOM 6529 O O . SER B 1 393 ? -4.926 -6.219 19.891 1 90.62 393 SER B O 1
ATOM 6531 N N . ARG B 1 394 ? -2.846 -6.793 20.719 1 92.31 394 ARG B N 1
ATOM 6532 C CA . ARG B 1 394 ? -2.145 -5.988 19.719 1 92.31 394 ARG B CA 1
ATOM 6533 C C . ARG B 1 394 ? -2.5 -6.438 18.312 1 92.31 394 ARG B C 1
ATOM 6535 O O . ARG B 1 394 ? -2.539 -5.625 17.391 1 92.31 394 ARG B O 1
ATOM 6542 N N . TYR B 1 395 ? -2.811 -7.707 18.141 1 94.19 395 TYR B N 1
ATOM 6543 C CA . TYR B 1 395 ? -3.166 -8.266 16.844 1 94.19 395 TYR B CA 1
ATOM 6544 C C . TYR B 1 395 ? -4.484 -7.688 16.344 1 94.19 395 TYR B C 1
ATOM 6546 O O . TYR B 1 395 ? -4.766 -7.715 15.141 1 94.19 395 TYR B O 1
ATOM 6554 N N . MET B 1 396 ? -5.289 -7.156 17.234 1 94.25 396 MET B N 1
ATOM 6555 C CA . MET B 1 396 ? -6.586 -6.602 16.859 1 94.25 396 MET B CA 1
ATOM 6556 C C . MET B 1 396 ? -6.449 -5.148 16.406 1 94.25 396 MET B C 1
ATOM 6558 O O . MET B 1 396 ? -7.402 -4.562 15.898 1 94.25 396 MET B O 1
ATOM 6562 N N . GLU B 1 397 ? -5.289 -4.594 16.547 1 90.94 397 GLU B N 1
ATOM 6563 C CA . GLU B 1 397 ? -5.066 -3.244 16.031 1 90.94 397 GLU B CA 1
ATOM 6564 C C . GLU B 1 397 ? -4.895 -3.248 14.516 1 90.94 397 GLU B C 1
ATOM 6566 O O . GLU B 1 397 ? -4.41 -4.227 13.945 1 90.94 397 GLU B O 1
ATOM 6571 N N . VAL B 1 398 ? -5.316 -2.203 13.852 1 90.69 398 VAL B N 1
ATOM 6572 C CA . VAL B 1 398 ? -5.234 -2.145 12.398 1 90.69 398 VAL B CA 1
ATOM 6573 C C . VAL B 1 398 ? -3.881 -1.569 11.984 1 90.69 398 VAL B C 1
ATOM 6575 O O . VAL B 1 398 ? -3.693 -1.19 10.82 1 90.69 398 VAL B O 1
ATOM 6578 N N . SER B 1 399 ? -2.896 -1.558 12.82 1 89.19 399 SER B N 1
ATOM 6579 C CA . SER B 1 399 ? -1.543 -1.115 12.492 1 89.19 399 SER B CA 1
ATOM 6580 C C . SER B 1 399 ? -0.629 -2.299 12.203 1 89.19 399 SER B C 1
ATOM 6582 O O . SER B 1 399 ? -0.729 -3.344 12.852 1 89.19 399 SER B O 1
ATOM 6584 N N . PRO B 1 400 ? 0.278 -2.133 11.281 1 90.19 400 PRO B N 1
ATOM 6585 C CA . PRO B 1 400 ? 1.143 -3.24 10.867 1 90.19 400 PRO B CA 1
ATOM 6586 C C . PRO B 1 400 ? 2.1 -3.684 11.969 1 90.19 400 PRO B C 1
ATOM 6588 O O . PRO B 1 400 ? 2.426 -2.898 12.867 1 90.19 400 PRO B O 1
ATOM 6591 N N . THR B 1 401 ? 2.445 -4.945 11.922 1 87.44 401 THR B N 1
ATOM 6592 C CA . THR B 1 401 ? 3.5 -5.531 12.742 1 87.44 401 THR B CA 1
ATOM 6593 C C . THR B 1 401 ? 4.512 -6.273 11.875 1 87.44 401 THR B C 1
ATOM 6595 O O . THR B 1 401 ? 4.215 -6.629 10.734 1 87.44 401 THR B O 1
ATOM 6598 N N . ASP B 1 402 ? 5.715 -6.457 12.383 1 80 402 ASP B N 1
ATOM 6599 C CA . ASP B 1 402 ? 6.734 -7.199 11.656 1 80 402 ASP B CA 1
ATOM 6600 C C . ASP B 1 402 ? 7.074 -8.508 12.367 1 80 402 ASP B C 1
ATOM 6602 O O . ASP B 1 402 ? 8.016 -9.203 11.984 1 80 402 ASP B O 1
ATOM 6606 N N . SER B 1 403 ? 6.316 -8.812 13.391 1 85.5 403 SER B N 1
ATOM 6607 C CA . SER B 1 403 ? 6.602 -10.008 14.18 1 85.5 403 SER B CA 1
ATOM 6608 C C . SER B 1 403 ? 5.379 -10.914 14.273 1 85.5 403 SER B C 1
ATOM 6610 O O . SER B 1 403 ? 4.242 -10.43 14.25 1 85.5 403 SER B O 1
ATOM 6612 N N . LEU B 1 404 ? 5.695 -12.156 14.375 1 88.25 404 LEU B N 1
ATOM 6613 C CA . LEU B 1 404 ? 4.629 -13.141 14.539 1 88.25 404 LEU B CA 1
ATOM 6614 C C . LEU B 1 404 ? 4.184 -13.211 16 1 88.25 404 LEU B C 1
ATOM 6616 O O . LEU B 1 404 ? 3.193 -13.883 16.312 1 88.25 404 LEU B O 1
ATOM 6620 N N . ILE B 1 405 ? 4.812 -12.5 16.812 1 89.44 405 ILE B N 1
ATOM 6621 C CA . ILE B 1 405 ? 4.559 -12.539 18.25 1 89.44 405 ILE B CA 1
ATOM 6622 C C . ILE B 1 405 ? 3.127 -12.094 18.531 1 89.44 405 ILE B C 1
ATOM 6624 O O . ILE B 1 405 ? 2.457 -12.656 19.406 1 89.44 405 ILE B O 1
ATOM 6628 N N . GLU B 1 406 ? 2.676 -11.156 17.812 1 91.81 406 GLU B N 1
ATOM 6629 C CA . GLU B 1 406 ? 1.331 -10.641 18.047 1 91.81 406 GLU B CA 1
ATOM 6630 C C . GLU B 1 406 ? 0.271 -11.688 17.734 1 91.81 406 GLU B C 1
ATOM 6632 O O . GLU B 1 406 ? -0.712 -11.828 18.453 1 91.81 406 GLU B O 1
ATOM 6637 N N . LEU B 1 407 ? 0.459 -12.367 16.641 1 92.94 407 LEU B N 1
ATOM 6638 C CA . LEU B 1 407 ? -0.471 -13.438 16.297 1 92.94 407 LEU B CA 1
ATOM 6639 C C . LEU B 1 407 ? -0.418 -14.555 17.328 1 92.94 407 LEU B C 1
ATOM 6641 O O . LEU B 1 407 ? -1.458 -15.062 17.75 1 92.94 407 LEU B O 1
ATOM 6645 N N . HIS B 1 408 ? 0.791 -14.906 17.719 1 92.19 408 HIS B N 1
ATOM 6646 C CA . HIS B 1 408 ? 0.944 -15.961 18.719 1 92.19 408 HIS B CA 1
ATOM 6647 C C . HIS B 1 408 ? 0.29 -15.562 20.031 1 92.19 408 HIS B C 1
ATOM 6649 O O . HIS B 1 408 ? -0.371 -16.391 20.672 1 92.19 408 HIS B O 1
ATOM 6655 N N . SER B 1 409 ? 0.517 -14.312 20.453 1 93 409 SER B N 1
ATOM 6656 C CA . SER B 1 409 ? -0.113 -13.812 21.672 1 93 409 SER B CA 1
ATOM 6657 C C . SER B 1 409 ? -1.634 -13.836 21.547 1 93 409 SER B C 1
ATOM 6659 O O . SER B 1 409 ? -2.33 -14.141 22.531 1 93 409 SER B O 1
ATOM 6661 N N . PHE B 1 410 ? -2.109 -13.562 20.422 1 94.75 410 PHE B N 1
ATOM 6662 C CA . PHE B 1 410 ? -3.539 -13.602 20.141 1 94.75 410 PHE B CA 1
ATOM 6663 C C . PHE B 1 410 ? -4.086 -15.016 20.297 1 94.75 410 PHE B C 1
ATOM 6665 O O . PHE B 1 410 ? -5.125 -15.219 20.938 1 94.75 410 PHE B O 1
ATOM 6672 N N . LEU B 1 411 ? -3.369 -15.992 19.75 1 92.94 411 LEU B N 1
ATOM 6673 C CA . LEU B 1 411 ? -3.775 -17.391 19.812 1 92.94 411 LEU B CA 1
ATOM 6674 C C . LEU B 1 411 ? -3.732 -17.906 21.25 1 92.94 411 LEU B C 1
ATOM 6676 O O . LEU B 1 411 ? -4.609 -18.656 21.656 1 92.94 411 LEU B O 1
ATOM 6680 N N . LYS B 1 412 ? -2.77 -17.469 21.969 1 91.5 412 LYS B N 1
ATOM 6681 C CA . LYS B 1 412 ? -2.662 -17.859 23.359 1 91.5 412 LYS B CA 1
ATOM 6682 C C . LYS B 1 412 ? -3.795 -17.266 24.188 1 91.5 412 LYS B C 1
ATOM 6684 O O . LYS B 1 412 ? -4.352 -17.938 25.062 1 91.5 412 LYS B O 1
ATOM 6689 N N . GLN B 1 413 ? -4.09 -16.094 23.891 1 91.94 413 GLN B N 1
ATOM 6690 C CA . GLN B 1 413 ? -5.098 -15.352 24.656 1 91.94 413 GLN B CA 1
ATOM 6691 C C . GLN B 1 413 ? -6.5 -15.883 24.359 1 91.94 413 GLN B C 1
ATOM 6693 O O . GLN B 1 413 ? -7.32 -16.016 25.281 1 91.94 413 GLN B O 1
ATOM 6698 N N . TYR B 1 414 ? -6.758 -16.188 23.109 1 90.44 414 TYR B N 1
ATOM 6699 C CA . TYR B 1 414 ? -8.141 -16.5 22.75 1 90.44 414 TYR B CA 1
ATOM 6700 C C . TYR B 1 414 ? -8.281 -17.953 22.328 1 90.44 414 TYR B C 1
ATOM 6702 O O . TYR B 1 414 ? -9.398 -18.469 22.188 1 90.44 414 TYR B O 1
ATOM 6710 N N . GLY B 1 415 ? -7.23 -18.703 21.875 1 81.44 415 GLY B N 1
ATOM 6711 C CA . GLY B 1 415 ? -7.246 -20.047 21.328 1 81.44 415 GLY B CA 1
ATOM 6712 C C . GLY B 1 415 ? -7.465 -21.125 22.375 1 81.44 415 GLY B C 1
ATOM 6713 O O . GLY B 1 415 ? -7.66 -22.297 22.031 1 81.44 415 GLY B O 1
ATOM 6714 N N . ASN B 1 416 ? -7.117 -21.094 23.625 1 63.97 416 ASN B N 1
ATOM 6715 C CA . ASN B 1 416 ? -7.262 -22.25 24.5 1 63.97 416 ASN B CA 1
ATOM 6716 C C . ASN B 1 416 ? -8.578 -22.984 24.25 1 63.97 416 ASN B C 1
ATOM 6718 O O . ASN B 1 416 ? -8.844 -24.016 24.859 1 63.97 416 ASN B O 1
ATOM 6722 N N . CYS B 1 417 ? -9.594 -22.594 23.531 1 44.81 417 CYS B N 1
ATOM 6723 C CA . CYS B 1 417 ? -10.805 -23.406 23.516 1 44.81 417 CYS B CA 1
ATOM 6724 C C . CYS B 1 417 ? -10.727 -24.484 22.438 1 44.81 417 CYS B C 1
ATOM 6726 O O . CYS B 1 417 ? -11.688 -25.219 22.219 1 44.81 417 CYS B O 1
ATOM 6728 N N . VAL B 1 418 ? -9.891 -24.547 21.516 1 43 418 VAL B N 1
ATOM 6729 C CA . VAL B 1 418 ? -10.078 -25.594 20.531 1 43 418 VAL B CA 1
ATOM 6730 C C . VAL B 1 418 ? -9.734 -26.953 21.141 1 43 418 VAL B C 1
ATOM 6732 O O . VAL B 1 418 ? -9.977 -28 20.531 1 43 418 VAL B O 1
ATOM 6735 N N . ASP B 1 419 ? -8.789 -27.219 22.016 1 37.59 419 ASP B N 1
ATOM 6736 C CA . ASP B 1 419 ? -8.617 -28.578 22.531 1 37.59 419 ASP B CA 1
ATOM 6737 C C . ASP B 1 419 ? -9.812 -29 23.375 1 37.59 419 ASP B C 1
ATOM 6739 O O . ASP B 1 419 ? -9.82 -30.078 23.953 1 37.59 419 ASP B O 1
ATOM 6743 N N . GLY B 1 420 ? -10.805 -28.094 23.797 1 28.89 420 GLY B N 1
ATOM 6744 C CA . GLY B 1 420 ? -11.828 -28.875 24.469 1 28.89 420 GLY B CA 1
ATOM 6745 C C . GLY B 1 420 ? -12.797 -29.547 23.516 1 28.89 420 GLY B C 1
ATOM 6746 O O . GLY B 1 420 ? -12.992 -29.078 22.391 1 28.89 420 GLY B O 1
#

Nearest PDB structures (foldseek):
  5cwn-assembly1_A  TM=3.817E-01  e=4.461E+00  synthetic construct
  5b86-assembly2_B  TM=2.231E-01  e=9.998E+00  Mus musculus
  5cwn-assembly1_A  TM=3.818E-01  e=3.824E+00  synthetic construct
  8b37-assembly1_A  TM=1.633E-01  e=4.917E+00  Pyrobaculum aerophilum

Secondary structure (DSSP, 8-state):
--------S-----------HHHHHHHHHHHHHHHHHHHHHHHTT-SS------HHHHHHHS-HHHHHHHHHHIIIIITTTS--S-GGG--TTTS-HHHHHHHHHHHHTTS---HHHHHGGGGHHHHHHHHHHHHHHHHHH---TTT-HHHHHHHHHHHHHHHHHHTSS-HHHHHHIIIIIHHHHHHHHHHTTTTS-----S-TTS---HHHHHHHHHHHHHHHHHHHHHHHHHHHH-PPPSS-GGG--SBPP--HHHHT-SSHHHHHHHHHH-SS-GGGPPBHHHHHHHHHSS----GGG-THHHH--HHHHHHHHHHHHHHHHHHHHTT-HHHHHHHHHHHHHHHHHHHHHHHHHHHHTT-PPPGGGGGHHHHHHHHHHHHHHHHHT---SGGGSSS--S-THHHHHHHHHH-TTTT-/--------S-----------HHHHHHHHHHHHHHHHHHHHHHHTT-SS------HHHHHHHS-HHHHHHHHHHIIIIITTTS--S-GGG--TTTS-HHHHHHHHHHHHTTS---HHHHHGGGGHHHHHHHHHHHHHHHHHH---TTT-HHHHHHHHHHHHHHHHHHTSS-HHHHHHIIIIIHHHHHHHHHHTTTTS-----S-TTS---HHHHHHHHHHHHHHHHHHHHHHHHHHHH-PPPSS-GGG--SBPP--HHHHT-SSHHHHHHHHHH-SS-GGGPPBHHHHHHHHHSS----GGG-THHHH--HHHHHHHHHHHHHHHHHHHHTT-HHHHHHHHHHHHHHHHHHHHHHHHHHHHTT-PPPGGGGGHHHHHHHHHHHHHHHHHT---SGGGSSS--S-THHHHHHHHHH-TTTT-

InterPro domains:
  IPR007219 Xylanolytic transcriptional activator, regulatory domain [PF04082] (74-293)
  IPR051059 Transcription factor verF-like [PTHR40626] (58-356)

Sequence (840 aa):
MDTGADVCASTPTASGRSQPIAILQSRVDELCSQLFSFSKTRRTADLDCGDIFPVNAAKAVFTAENFEECVWAYFTVFHPQQPLLHWPTFDMHSVSLPLLLAVVFGGSVHCSPTDGALSCRAFFDFGEEFIFEQLRHIVAAKPDLHSDPHAMESVQAGLLIVALQSSFNSEAVRRRVRVSRHPELTVAIRSLRLLDPMIHSSHQNKVPDWDAFIAEESRVRIVHFMCVMDYMNTFFFNLLPNLAIGEIYQRLPCNDALYDAWTQKEYERLCVESLRPTKQIPSIKQLVALLMSENWWDEQKNPLLSILELRHLMICVFALHSIIFVSRAALLTPSSYRDLLRATKRWKELWDTLHTKHEAEREKSLGFVKHGLEMWWVTCKVLELAHAGDSQSRYMEVSPTDSLIELHSFLKQYGNCVDGMDTGADVCASTPTASGRSQPIAILQSRVDELCSQLFSFSKTRRTADLDCGDIFPVNAAKAVFTAENFEECVWAYFTVFHPQQPLLHWPTFDMHSVSLPLLLAVVFGGSVHCSPTDGALSCRAFFDFGEEFIFEQLRHIVAAKPDLHSDPHAMESVQAGLLIVALQSSFNSEAVRRRVRVSRHPELTVAIRSLRLLDPMIHSSHQNKVPDWDAFIAEESRVRIVHFMCVMDYMNTFFFNLLPNLAIGEIYQRLPCNDALYDAWTQKEYERLCVESLRPTKQIPSIKQLVALLMSENWWDEQKNPLLSILELRHLMICVFALHSIIFVSRAALLTPSSYRDLLRATKRWKELWDTLHTKHEAEREKSLGFVKHGLEMWWVTCKVLELAHAGDSQSRYMEVSPTDSLIELHSFLKQYGNCVDG

Organism: Alternaria alternata (NCBI:txid5599)